Protein AF-0000000078809963 (afdb_homodimer)

Sequence (1042 aa):
MKRFFLVMILFFSCMLVALARGGVDSVLVRLDRVMGQQEIYMEQKEERIDSLKQLLHHSSLTLRQQFILNKALGAEYELFVSDSAMKYFDNSLLIADSLRSVPLVDEVRLCQTSVLSISGMYKEAWEMLHGIDRATLPDSLLPAFYDCGRQLYSFLANYSHNSSYAANYIRLQNAYRDSLLTVLSPALPEYRLYEAERFIANQQFTHAKNMLVGLLHDQPETSNIYARAAFSLAHLYKDEKQTDAYEKYLALSAISDIKASVKENAALSNLAFVLYERGDVSRAYRYIKRSLEDAIFCNARLRTVEISRVLPVIEAAYKQQIERQRHQLVFFLIVVSILSAFLIVSVILIYKQMKKLSATQRNLKQANHIKEEYIGHFLNLCSIYIEKLDRFRSTVNRKITAGQAEELLKLTKSSQFAGVEQKEFYANFDNAFLHLYPNFVAEFNELLQPEERFVLKTGELLNTELRIFAIIRLGIDDSSKIANFLHYSINTIYTYRNKVKNKAINRDKFEEEILKIGAVEMKRFFLVMILFFSCMLVALARGGVDSVLVRLDRVMGQQEIYMEQKEERIDSLKQLLHHSSLTLRQQFILNKALGAEYELFVSDSAMKYFDNSLLIADSLRSVPLVDEVRLCQTSVLSISGMYKEAWEMLHGIDRATLPDSLLPAFYDCGRQLYSFLANYSHNSSYAANYIRLQNAYRDSLLTVLSPALPEYRLYEAERFIANQQFTHAKNMLVGLLHDQPETSNIYARAAFSLAHLYKDEKQTDAYEKYLALSAISDIKASVKENAALSNLAFVLYERGDVSRAYRYIKRSLEDAIFCNARLRTVEISRVLPVIEAAYKQQIERQRHQLVFFLIVVSILSAFLIVSVILIYKQMKKLSATQRNLKQANHIKEEYIGHFLNLCSIYIEKLDRFRSTVNRKITAGQAEELLKLTKSSQFAGVEQKEFYANFDNAFLHLYPNFVAEFNELLQPEERFVLKTGELLNTELRIFAIIRLGIDDSSKIANFLHYSINTIYTYRNKVKNKAINRDKFEEEILKIGAVE

Radius of gyration: 58.29 Å; Cα contacts (8 Å, |Δi|>4): 1157; chains: 2; bounding box: 71×173×111 Å

InterPro domains:
  IPR045957 SusR, C-terminal domain [PF19904] (364-517)
  IPR060534 SusR, N-terminal domain [PF28559] (36-308)

Nearest PDB structures (foldseek):
  4wne-assembly1_A  TM=5.459E-01  e=6.968E-05  Homo sapiens
  4a1s-assembly1_B  TM=4.790E-01  e=2.306E-05  Drosophila melanogaster
  4wnd-assembly1_A  TM=5.426E-01  e=1.702E-04  Homo sapiens
  4wnf-assembly1_A  TM=3.710E-01  e=1.555E-03  Homo sapiens
  9hmf-assembly1_K  TM=3.056E-01  e=1.632E-04  Campylobacter jejuni

Structure (mmCIF, N/CA/C/O backbone):
data_AF-0000000078809963-model_v1
#
loop_
_entity.id
_entity.type
_entity.pdbx_description
1 polymer 'DUF6377 domain-containing protein'
#
loop_
_atom_site.group_PDB
_atom_site.id
_atom_site.type_symbol
_atom_site.label_atom_id
_atom_site.label_alt_id
_atom_site.label_comp_id
_atom_site.label_asym_id
_atom_site.label_entity_id
_atom_site.label_seq_id
_atom_site.pdbx_PDB_ins_code
_atom_site.Cartn_x
_atom_site.Cartn_y
_atom_site.Cartn_z
_atom_site.occupancy
_atom_site.B_iso_or_equiv
_atom_site.auth_seq_id
_atom_site.auth_comp_id
_atom_site.auth_asym_id
_atom_site.auth_atom_id
_atom_site.pdbx_PDB_model_num
ATOM 1 N N . MET A 1 1 ? -17.375 41.75 8.719 1 50.81 1 MET A N 1
ATOM 2 C CA . MET A 1 1 ? -17.5 40.5 9.469 1 50.81 1 MET A CA 1
ATOM 3 C C . MET A 1 1 ? -18.625 39.625 8.906 1 50.81 1 MET A C 1
ATOM 5 O O . MET A 1 1 ? -18.469 38.406 8.812 1 50.81 1 MET A O 1
ATOM 9 N N . LYS A 1 2 ? -19.578 40.375 8.555 1 60.84 2 LYS A N 1
ATOM 10 C CA . LYS A 1 2 ? -20.734 39.625 8.094 1 60.84 2 LYS A CA 1
ATOM 11 C C . LYS A 1 2 ? -20.422 38.906 6.777 1 60.84 2 LYS A C 1
ATOM 13 O O . LYS A 1 2 ? -20.812 37.75 6.586 1 60.84 2 LYS A O 1
ATOM 18 N N . ARG A 1 3 ? -19.797 39.594 5.973 1 61.53 3 ARG A N 1
ATOM 19 C CA . ARG A 1 3 ? -19.531 39.031 4.652 1 61.53 3 ARG A CA 1
ATOM 20 C C . ARG A 1 3 ? -18.547 37.875 4.734 1 61.53 3 ARG A C 1
ATOM 22 O O . ARG A 1 3 ? -18.688 36.906 3.996 1 61.53 3 ARG A O 1
ATOM 29 N N . PHE A 1 4 ? -17.656 37.938 5.68 1 53.66 4 PHE A N 1
ATOM 30 C CA . PHE A 1 4 ? -16.703 36.875 5.875 1 53.66 4 PHE A CA 1
ATOM 31 C C . PHE A 1 4 ? -17.391 35.625 6.41 1 53.66 4 PHE A C 1
ATOM 33 O O . PHE A 1 4 ? -17.094 34.5 5.977 1 53.66 4 PHE A O 1
ATOM 40 N N . PHE A 1 5 ? -18.391 35.844 7.23 1 56.62 5 PHE A N 1
ATOM 41 C CA . PHE A 1 5 ? -19.125 34.688 7.77 1 56.62 5 PHE A CA 1
ATOM 42 C C . PHE A 1 5 ? -19.953 34.031 6.684 1 56.62 5 PHE A C 1
ATOM 44 O O . PHE A 1 5 ? -20.062 32.781 6.641 1 56.62 5 PHE A O 1
ATOM 51 N N . LEU A 1 6 ? -20.438 34.781 5.824 1 60.28 6 LEU A N 1
ATOM 52 C CA . LEU A 1 6 ? -21.234 34.188 4.758 1 60.28 6 LEU A CA 1
ATOM 53 C C . LEU A 1 6 ? -20.375 33.344 3.824 1 60.28 6 LEU A C 1
ATOM 55 O O . LEU A 1 6 ? -20.781 32.281 3.4 1 60.28 6 LEU A O 1
ATOM 59 N N . VAL A 1 7 ? -19.234 33.844 3.59 1 58.62 7 VAL A N 1
ATOM 60 C CA . VAL A 1 7 ? -18.328 33.062 2.719 1 58.62 7 VAL A CA 1
ATOM 61 C C . VAL A 1 7 ? -17.891 31.797 3.418 1 58.62 7 VAL A C 1
ATOM 63 O O . VAL A 1 7 ? -17.781 30.734 2.785 1 58.62 7 VAL A O 1
ATOM 66 N N . MET A 1 8 ? -17.812 31.844 4.695 1 55.94 8 MET A N 1
ATOM 67 C CA . MET A 1 8 ? -17.422 30.641 5.445 1 55.94 8 MET A CA 1
ATOM 68 C C . MET A 1 8 ? -18.547 29.609 5.445 1 55.94 8 MET A C 1
ATOM 70 O O . MET A 1 8 ? -18.281 28.406 5.316 1 55.94 8 MET A O 1
ATOM 74 N N . ILE A 1 9 ? -19.672 30.109 5.582 1 58.06 9 ILE A N 1
ATOM 75 C CA . ILE A 1 9 ? -20.812 29.203 5.562 1 58.06 9 ILE A CA 1
ATOM 76 C C . ILE A 1 9 ? -20.953 28.578 4.176 1 58.06 9 ILE A C 1
ATOM 78 O O . ILE A 1 9 ? -21.219 27.375 4.047 1 58.06 9 ILE A O 1
ATOM 82 N N . LEU A 1 10 ? -20.766 29.391 3.258 1 55.59 10 LEU A N 1
ATOM 83 C CA . LEU A 1 10 ? -20.875 28.859 1.905 1 55.59 10 LEU A CA 1
ATOM 84 C C . LEU A 1 10 ? -19.781 27.828 1.635 1 55.59 10 LEU A C 1
ATOM 86 O O . LEU A 1 10 ? -20.031 26.812 0.993 1 55.59 10 LEU A O 1
ATOM 90 N N . PHE A 1 11 ? -18.656 28.078 2.131 1 52.97 11 PHE A N 1
ATOM 91 C CA . PHE A 1 11 ? -17.578 27.125 1.942 1 52.97 11 PHE A CA 1
ATOM 92 C C . PHE A 1 11 ? -17.859 25.828 2.68 1 52.97 11 PHE A C 1
ATOM 94 O O . PHE A 1 11 ? -17.594 24.734 2.162 1 52.97 11 PHE A O 1
ATOM 101 N N . PHE A 1 12 ? -18.469 25.891 3.834 1 52.47 12 PHE A N 1
ATOM 102 C CA . PHE A 1 12 ? -18.781 24.688 4.594 1 52.47 12 PHE A CA 1
ATOM 103 C C . PHE A 1 12 ? -19.906 23.906 3.924 1 52.47 12 PHE A C 1
ATOM 105 O O . PHE A 1 12 ? -19.891 22.672 3.918 1 52.47 12 PHE A O 1
ATOM 112 N N . SER A 1 13 ? -20.828 24.578 3.414 1 53.62 13 SER A N 1
ATOM 113 C CA . SER A 1 13 ? -21.938 23.891 2.77 1 53.62 13 SER A CA 1
ATOM 114 C C . SER A 1 13 ? -21.469 23.156 1.518 1 53.62 13 SER A C 1
ATOM 116 O O . SER A 1 13 ? -21.953 22.062 1.222 1 53.62 13 SER A O 1
ATOM 118 N N . CYS A 1 14 ? -20.703 23.719 0.786 1 49.81 14 CYS A N 1
ATOM 119 C CA . CYS A 1 14 ? -20.25 23.062 -0.434 1 49.81 14 CYS A CA 1
ATOM 120 C C . CYS A 1 14 ? -19.5 21.766 -0.114 1 49.81 14 CYS A C 1
ATOM 122 O O . CYS A 1 14 ? -19.469 20.844 -0.936 1 49.81 14 CYS A O 1
ATOM 124 N N . MET A 1 15 ? -18.984 21.656 0.969 1 46.81 15 MET A N 1
ATOM 125 C CA . MET A 1 15 ? -18.266 20.438 1.361 1 46.81 15 MET A CA 1
ATOM 126 C C . MET A 1 15 ? -19.25 19.312 1.636 1 46.81 15 MET A C 1
ATOM 128 O O . MET A 1 15 ? -18.922 18.141 1.419 1 46.81 15 MET A O 1
ATOM 132 N N . LEU A 1 16 ? -20.422 19.578 1.969 1 45.28 16 LEU A N 1
ATOM 133 C CA . LEU A 1 16 ? -21.375 18.531 2.348 1 45.28 16 LEU A CA 1
ATOM 134 C C . LEU A 1 16 ? -22.016 17.922 1.112 1 45.28 16 LEU A C 1
ATOM 136 O O . LEU A 1 16 ? -22.344 16.734 1.107 1 45.28 16 LEU A O 1
ATOM 140 N N . VAL A 1 17 ? -22.312 18.594 0.103 1 46.88 17 VAL A N 1
ATOM 141 C CA . VAL A 1 17 ? -23.094 18.078 -1.026 1 46.88 17 VAL A CA 1
ATOM 142 C C . VAL A 1 17 ? -22.281 17 -1.753 1 46.88 17 VAL A C 1
ATOM 144 O O . VAL A 1 17 ? -22.844 16.234 -2.539 1 46.88 17 VAL A O 1
ATOM 147 N N . ALA A 1 18 ? -21.141 16.938 -1.842 1 42.44 18 ALA A N 1
ATOM 148 C CA . ALA A 1 18 ? -20.391 16 -2.668 1 42.44 18 ALA A CA 1
ATOM 149 C C . ALA A 1 18 ? -20.641 14.562 -2.227 1 42.44 18 ALA A C 1
ATOM 151 O O . ALA A 1 18 ? -20.141 13.617 -2.857 1 42.44 18 ALA A O 1
ATOM 152 N N . LEU A 1 19 ? -21.406 14.164 -1.289 1 38.41 19 LEU A N 1
ATOM 153 C CA . LEU A 1 19 ? -21.453 12.805 -0.776 1 38.41 19 LEU A CA 1
ATOM 154 C C . LEU A 1 19 ? -22.594 12.016 -1.426 1 38.41 19 LEU A C 1
ATOM 156 O O . LEU A 1 19 ? -22.719 10.812 -1.21 1 38.41 19 LEU A O 1
ATOM 160 N N . ALA A 1 20 ? -23.609 12.516 -2.117 1 37.25 20 ALA A N 1
ATOM 161 C CA . ALA A 1 20 ? -24.844 11.727 -2.236 1 37.25 20 ALA A CA 1
ATOM 162 C C . ALA A 1 20 ? -24.844 10.906 -3.527 1 37.25 20 ALA A C 1
ATOM 164 O O . ALA A 1 20 ? -25.672 11.148 -4.414 1 37.25 20 ALA A O 1
ATOM 165 N N . ARG A 1 21 ? -23.984 10.492 -4.156 1 45.28 21 ARG A N 1
ATOM 166 C CA . ARG A 1 21 ? -24.203 9.812 -5.426 1 45.28 21 ARG A CA 1
ATOM 167 C C . ARG A 1 21 ? -24.938 8.492 -5.223 1 45.28 21 ARG A C 1
ATOM 169 O O . ARG A 1 21 ? -24.594 7.715 -4.328 1 45.28 21 ARG A O 1
ATOM 176 N N . GLY A 1 22 ? -26.078 7.844 -6.059 1 44.94 22 GLY A N 1
ATOM 177 C CA . GLY A 1 22 ? -27.312 7.09 -5.93 1 44.94 22 GLY A CA 1
ATOM 178 C C . GLY A 1 22 ? -27.109 5.59 -6.059 1 44.94 22 GLY A C 1
ATOM 179 O O . GLY A 1 22 ? -26.625 4.945 -5.129 1 44.94 22 GLY A O 1
ATOM 180 N N . GLY A 1 23 ? -27.594 4.949 -7.398 1 47.59 23 GLY A N 1
ATOM 181 C CA . GLY A 1 23 ? -28.078 3.59 -7.594 1 47.59 23 GLY A CA 1
ATOM 182 C C . GLY A 1 23 ? -27 2.541 -7.34 1 47.59 23 GLY A C 1
ATOM 183 O O . GLY A 1 23 ? -27.203 1.634 -6.527 1 47.59 23 GLY A O 1
ATOM 184 N N . VAL A 1 24 ? -26.047 2.287 -8.297 1 54.84 24 VAL A N 1
ATOM 185 C CA . VAL A 1 24 ? -24.859 1.465 -8.094 1 54.84 24 VAL A CA 1
ATOM 186 C C . VAL A 1 24 ? -24.281 1.728 -6.707 1 54.84 24 VAL A C 1
ATOM 188 O O . VAL A 1 24 ? -23.734 0.82 -6.07 1 54.84 24 VAL A O 1
ATOM 191 N N . ASP A 1 25 ? -24.766 2.66 -6.277 1 67.56 25 ASP A N 1
ATOM 192 C CA . ASP A 1 25 ? -24.297 3.107 -4.969 1 67.56 25 ASP A CA 1
ATOM 193 C C . ASP A 1 25 ? -24.969 2.312 -3.846 1 67.56 25 ASP A C 1
ATOM 195 O O . ASP A 1 25 ? -24.312 1.967 -2.855 1 67.56 25 ASP A O 1
ATOM 199 N N . SER A 1 26 ? -26.156 1.666 -4.363 1 81.62 26 SER A N 1
ATOM 200 C CA . SER A 1 26 ? -26.875 0.922 -3.328 1 81.62 26 SER A CA 1
ATOM 201 C C . SER A 1 26 ? -26.25 -0.455 -3.117 1 81.62 26 SER A C 1
ATOM 203 O O . SER A 1 26 ? -26.047 -0.885 -1.979 1 81.62 26 SER A O 1
ATOM 205 N N . VAL A 1 27 ? -25.938 -1.191 -4.305 1 92.19 27 VAL A N 1
ATOM 206 C CA . VAL A 1 27 ? -25.375 -2.531 -4.18 1 92.19 27 VAL A CA 1
ATOM 207 C C . VAL A 1 27 ? -23.969 -2.447 -3.561 1 92.19 27 VAL A C 1
ATOM 209 O O . VAL A 1 27 ? -23.594 -3.311 -2.77 1 92.19 27 VAL A O 1
ATOM 212 N N . LEU A 1 28 ? -23.312 -1.383 -3.908 1 94.19 28 LEU A N 1
ATOM 213 C CA . LEU A 1 28 ? -21.984 -1.184 -3.346 1 94.19 28 LEU A CA 1
ATOM 214 C C . LEU A 1 28 ? -22.062 -0.904 -1.849 1 94.19 28 LEU A C 1
ATOM 216 O O . LEU A 1 28 ? -21.219 -1.357 -1.082 1 94.19 28 LEU A O 1
ATOM 220 N N . VAL A 1 29 ? -23.078 -0.217 -1.465 1 93.69 29 VAL A N 1
ATOM 221 C CA . VAL A 1 29 ? -23.281 0.047 -0.045 1 93.69 29 VAL A CA 1
ATOM 222 C C . VAL A 1 29 ? -23.594 -1.257 0.684 1 93.69 29 VAL A C 1
ATOM 224 O O . VAL A 1 29 ? -23.109 -1.495 1.787 1 93.69 29 VAL A O 1
ATOM 227 N N . ARG A 1 30 ? -24.438 -2.041 0.004 1 94.88 30 ARG A N 1
ATOM 228 C CA . ARG A 1 30 ? -24.734 -3.355 0.561 1 94.88 30 ARG A CA 1
ATOM 229 C C . ARG A 1 30 ? -23.484 -4.207 0.674 1 94.88 30 ARG A C 1
ATOM 231 O O . ARG A 1 30 ? -23.266 -4.891 1.68 1 94.88 30 ARG A O 1
ATOM 238 N N . LEU A 1 31 ? -22.641 -4.203 -0.355 1 96.75 31 LEU A N 1
ATOM 239 C CA . LEU A 1 31 ? -21.375 -4.945 -0.344 1 96.75 31 LEU A CA 1
ATOM 240 C C . LEU A 1 31 ? -20.484 -4.477 0.798 1 96.75 31 LEU A C 1
ATOM 242 O O . LEU A 1 31 ? -19.891 -5.293 1.504 1 96.75 31 LEU A O 1
ATOM 246 N N . ASP A 1 32 ? -20.422 -3.205 1 1 95.25 32 ASP A N 1
ATOM 247 C CA . ASP A 1 32 ? -19.625 -2.656 2.086 1 95.25 32 ASP A CA 1
ATOM 248 C C . ASP A 1 32 ? -20.125 -3.143 3.443 1 95.25 32 ASP A C 1
ATOM 250 O O . ASP A 1 32 ? -19.328 -3.453 4.332 1 95.25 32 ASP A O 1
ATOM 254 N N . ARG A 1 33 ? -21.406 -3.195 3.576 1 94.5 33 ARG A N 1
ATOM 255 C CA . ARG A 1 33 ? -22 -3.682 4.816 1 94.5 33 ARG A CA 1
ATOM 256 C C . ARG A 1 33 ? -21.672 -5.152 5.043 1 94.5 33 ARG A C 1
ATOM 258 O O . ARG A 1 33 ? -21.297 -5.543 6.148 1 94.5 33 ARG A O 1
ATOM 265 N N . VAL A 1 34 ? -21.828 -5.895 4.027 1 96.12 34 VAL A N 1
ATOM 266 C CA . VAL A 1 34 ? -21.562 -7.328 4.109 1 96.12 34 VAL A CA 1
ATOM 267 C C . VAL A 1 34 ? -20.078 -7.551 4.41 1 96.12 34 VAL A C 1
ATOM 269 O O . VAL A 1 34 ? -19.719 -8.438 5.191 1 96.12 34 VAL A O 1
ATOM 272 N N . MET A 1 35 ? -19.219 -6.812 3.818 1 95 35 MET A N 1
ATOM 273 C CA . MET A 1 35 ? -17.781 -6.906 4.055 1 95 35 MET A CA 1
ATOM 274 C C . MET A 1 35 ? -17.453 -6.574 5.508 1 95 35 MET A C 1
ATOM 276 O O . MET A 1 35 ? -16.547 -7.168 6.09 1 95 35 MET A O 1
ATOM 280 N N . GLY A 1 36 ? -18.156 -5.664 6.035 1 92.25 36 GLY A N 1
ATOM 281 C CA . GLY A 1 36 ? -17.984 -5.324 7.438 1 92.25 36 GLY A CA 1
ATOM 282 C C . GLY A 1 36 ? -18.406 -6.434 8.383 1 92.25 36 GLY A C 1
ATOM 283 O O . GLY A 1 36 ? -17.922 -6.523 9.508 1 92.25 36 GLY A O 1
ATOM 284 N N . GLN A 1 37 ? -19.266 -7.293 7.863 1 93.94 37 GLN A N 1
ATOM 285 C CA . GLN A 1 37 ? -19.797 -8.383 8.672 1 93.94 37 GLN A CA 1
ATOM 286 C C . GLN A 1 37 ? -19.125 -9.711 8.32 1 93.94 37 GLN A C 1
ATOM 288 O O . GLN A 1 37 ? -19.641 -10.781 8.625 1 93.94 37 GLN A O 1
ATOM 293 N N . GLN A 1 38 ? -18.078 -9.672 7.684 1 93.5 38 GLN A N 1
ATOM 294 C CA . GLN A 1 38 ? -17.406 -10.867 7.199 1 93.5 38 GLN A CA 1
ATOM 295 C C . GLN A 1 38 ? -17.062 -11.812 8.344 1 93.5 38 GLN A C 1
ATOM 297 O O . GLN A 1 38 ? -17.109 -13.039 8.188 1 93.5 38 GLN A O 1
ATOM 302 N N . GLU A 1 39 ? -16.734 -11.305 9.523 1 92.06 39 GLU A N 1
ATOM 303 C CA . GLU A 1 39 ? -16.359 -12.125 10.672 1 92.06 39 GLU A CA 1
ATOM 304 C C . GLU A 1 39 ? -17.531 -12.984 11.141 1 92.06 39 GLU A C 1
ATOM 306 O O . GLU A 1 39 ? -17.328 -14.109 11.609 1 92.06 39 GLU A O 1
ATOM 311 N N . ILE A 1 40 ? -18.688 -12.43 10.992 1 94.62 40 ILE A N 1
ATOM 312 C CA . ILE A 1 40 ? -19.891 -13.164 11.375 1 94.62 40 ILE A CA 1
ATOM 313 C C . ILE A 1 40 ? -20.047 -14.391 10.477 1 94.62 40 ILE A C 1
ATOM 315 O O . ILE A 1 40 ? -20.328 -15.484 10.961 1 94.62 40 ILE A O 1
ATOM 319 N N . TYR A 1 41 ? -19.891 -14.219 9.227 1 94.12 41 TYR A N 1
ATOM 320 C CA . TYR A 1 41 ? -20.031 -15.312 8.273 1 94.12 41 TYR A CA 1
ATOM 321 C C . TYR A 1 41 ? -18.922 -16.344 8.461 1 94.12 41 TYR A C 1
ATOM 323 O O . TYR A 1 41 ? -19.156 -17.547 8.352 1 94.12 41 TYR A O 1
ATOM 331 N N . MET A 1 42 ? -17.75 -15.914 8.719 1 94 42 MET A N 1
ATOM 332 C CA . MET A 1 42 ? -16.625 -16.812 8.977 1 94 42 MET A CA 1
ATOM 333 C C . MET A 1 42 ? -16.859 -17.641 10.234 1 94 42 MET A C 1
ATOM 335 O O . MET A 1 42 ? -16.531 -18.828 10.273 1 94 42 MET A O 1
ATOM 339 N N . GLU A 1 43 ? -17.422 -17.031 11.227 1 93.94 43 GLU A N 1
ATOM 340 C CA . GLU A 1 43 ? -17.734 -17.75 12.469 1 93.94 43 GLU A CA 1
ATOM 341 C C . GLU A 1 43 ? -18.781 -18.828 12.227 1 93.94 43 GLU A C 1
ATOM 343 O O . GLU A 1 43 ? -18.703 -19.906 12.82 1 93.94 43 GLU A O 1
ATOM 348 N N . GLN A 1 44 ? -19.703 -18.484 11.43 1 94.56 44 GLN A N 1
ATOM 349 C CA . GLN A 1 44 ? -20.719 -19.469 11.086 1 94.56 44 GLN A CA 1
ATOM 350 C C . GLN A 1 44 ? -20.094 -20.672 10.383 1 94.56 44 GLN A C 1
ATOM 352 O O . GLN A 1 44 ? -20.453 -21.812 10.656 1 94.56 44 GLN A O 1
ATOM 357 N N . LYS A 1 45 ? -19.234 -20.438 9.445 1 94.69 45 LYS A N 1
ATOM 358 C CA . LYS A 1 45 ? -18.516 -21.516 8.758 1 94.69 45 LYS A CA 1
ATOM 359 C C . LYS A 1 45 ? -17.703 -22.344 9.742 1 94.69 45 LYS A C 1
ATOM 361 O O . LYS A 1 45 ? -17.703 -23.578 9.688 1 94.69 45 LYS A O 1
ATOM 366 N N . GLU A 1 46 ? -17.016 -21.719 10.656 1 94.94 46 GLU A N 1
ATOM 367 C CA . GLU A 1 46 ? -16.188 -22.391 11.648 1 94.94 46 GLU A CA 1
ATOM 368 C C . GLU A 1 46 ? -17.047 -23.234 12.594 1 94.94 46 GLU A C 1
ATOM 370 O O . GLU A 1 46 ? -16.625 -24.312 13.023 1 94.94 46 GLU A O 1
ATOM 375 N N . GLU A 1 47 ? -18.172 -22.703 12.867 1 95.12 47 GLU A N 1
ATOM 376 C CA . GLU A 1 47 ? -19.094 -23.469 13.695 1 95.12 47 GLU A CA 1
ATOM 377 C C . GLU A 1 47 ? -19.516 -24.766 13 1 95.12 47 GLU A C 1
ATOM 379 O O . GLU A 1 47 ? -19.641 -25.812 13.641 1 95.12 47 GLU A O 1
ATOM 384 N N . ARG A 1 48 ? -19.812 -24.672 11.734 1 94.94 48 ARG A N 1
ATOM 385 C CA . ARG A 1 48 ? -20.156 -25.859 10.969 1 94.94 48 ARG A CA 1
ATOM 386 C C . ARG A 1 48 ? -19 -26.844 10.938 1 94.94 48 ARG A C 1
ATOM 388 O O . ARG A 1 48 ? -19.203 -28.062 11.078 1 94.94 48 ARG A O 1
ATOM 395 N N . ILE A 1 49 ? -17.797 -26.344 10.719 1 96.12 49 ILE A N 1
ATOM 396 C CA . ILE A 1 49 ? -16.594 -27.172 10.672 1 96.12 49 ILE A CA 1
ATOM 397 C C . ILE A 1 49 ? -16.375 -27.828 12.031 1 96.12 49 ILE A C 1
ATOM 399 O O . ILE A 1 49 ? -16.094 -29.031 12.109 1 96.12 49 ILE A O 1
ATOM 403 N N . ASP A 1 50 ? -16.625 -27.094 13.102 1 95.25 50 ASP A N 1
ATOM 404 C CA . ASP A 1 50 ? -16.453 -27.625 14.453 1 95.25 50 ASP A CA 1
ATOM 405 C C . ASP A 1 50 ? -17.469 -28.703 14.758 1 95.25 50 ASP A C 1
ATOM 407 O O . ASP A 1 50 ? -17.156 -29.688 15.445 1 95.25 50 ASP A O 1
ATOM 411 N N . SER A 1 51 ? -18.641 -28.484 14.289 1 95.44 51 SER A N 1
ATOM 412 C CA . SER A 1 51 ? -19.672 -29.5 14.484 1 95.44 51 SER A CA 1
ATOM 413 C C . SER A 1 51 ? -19.281 -30.812 13.805 1 95.44 51 SER A C 1
ATOM 415 O O . SER A 1 51 ? -19.484 -31.891 14.375 1 95.44 51 SER A O 1
ATOM 417 N N . LEU A 1 52 ? -18.75 -30.734 12.602 1 95.94 52 LEU A N 1
ATOM 418 C CA . LEU A 1 52 ? -18.312 -31.922 11.883 1 95.94 52 LEU A CA 1
ATOM 419 C C . LEU A 1 52 ? -17.141 -32.562 12.594 1 95.94 52 LEU A C 1
ATOM 421 O O . LEU A 1 52 ? -17.047 -33.812 12.656 1 95.94 52 LEU A O 1
ATOM 425 N N . LYS A 1 53 ? -16.203 -31.797 13.125 1 95.38 53 LYS A N 1
ATOM 426 C CA . LYS A 1 53 ? -15.062 -32.312 13.867 1 95.38 53 LYS A CA 1
ATOM 427 C C . LYS A 1 53 ? -15.516 -33.062 15.117 1 95.38 53 LYS A C 1
ATOM 429 O O . LYS A 1 53 ? -14.938 -34.094 15.477 1 95.38 53 LYS A O 1
ATOM 434 N N . GLN A 1 54 ? -16.531 -32.531 15.75 1 94.31 54 GLN A N 1
ATOM 435 C CA . GLN A 1 54 ? -17.062 -33.188 16.953 1 94.31 54 GLN A CA 1
ATOM 436 C C . GLN A 1 54 ? -17.672 -34.531 16.609 1 94.31 54 GLN A C 1
ATOM 438 O O . GLN A 1 54 ? -17.516 -35.5 17.359 1 94.31 54 GLN A O 1
ATOM 443 N N . LEU A 1 55 ? -18.328 -34.594 15.523 1 94.31 55 LEU A N 1
ATOM 444 C CA . LEU A 1 55 ? -18.906 -35.844 15.078 1 94.31 55 LEU A CA 1
ATOM 445 C C . LEU A 1 55 ? -17.812 -36.875 14.773 1 94.31 55 LEU A C 1
ATOM 447 O O . LEU A 1 55 ? -17.984 -38.062 15.031 1 94.31 55 LEU A O 1
ATOM 451 N N . LEU A 1 56 ? -16.75 -36.438 14.242 1 93.38 56 LEU A N 1
ATOM 452 C CA . LEU A 1 56 ? -15.633 -37.281 13.852 1 93.38 56 LEU A CA 1
ATOM 453 C C . LEU A 1 56 ? -14.945 -37.875 15.078 1 93.38 56 LEU A C 1
ATOM 455 O O . LEU A 1 56 ? -14.383 -38.969 15.016 1 93.38 56 LEU A O 1
ATOM 459 N N . HIS A 1 57 ? -15.008 -37.25 16.188 1 89.75 57 HIS A N 1
ATOM 460 C CA . HIS A 1 57 ? -14.336 -37.688 17.406 1 89.75 57 HIS A CA 1
ATOM 461 C C . HIS A 1 57 ? -15.203 -38.656 18.188 1 89.75 57 HIS A C 1
ATOM 463 O O . HIS A 1 57 ? -14.758 -39.219 19.188 1 89.75 57 HIS A O 1
ATOM 469 N N . HIS A 1 58 ? -16.312 -38.906 17.625 1 86.5 58 HIS A N 1
ATOM 470 C CA . HIS A 1 58 ? -17.141 -39.844 18.328 1 86.5 58 HIS A CA 1
ATOM 471 C C . HIS A 1 58 ? -16.562 -41.25 18.234 1 86.5 58 HIS A C 1
ATOM 473 O O . HIS A 1 58 ? -16.141 -41.688 17.156 1 86.5 58 HIS A O 1
ATOM 479 N N . SER A 1 59 ? -16.453 -41.969 19.344 1 78.31 59 SER A N 1
ATOM 480 C CA . SER A 1 59 ? -15.719 -43.219 19.469 1 78.31 59 SER A CA 1
ATOM 481 C C . SER A 1 59 ? -16.422 -44.344 18.734 1 78.31 59 SER A C 1
ATOM 483 O O . SER A 1 59 ? -15.789 -45.312 18.312 1 78.31 59 SER A O 1
ATOM 485 N N . SER A 1 60 ? -17.594 -44.25 18.422 1 87.31 60 SER A N 1
ATOM 486 C CA . SER A 1 60 ? -18.297 -45.438 17.891 1 87.31 60 SER A CA 1
ATOM 487 C C . SER A 1 60 ? -18.531 -45.312 16.391 1 87.31 60 SER A C 1
ATOM 489 O O . SER A 1 60 ? -19.484 -45.875 15.859 1 87.31 60 SER A O 1
ATOM 491 N N . LEU A 1 61 ? -17.625 -44.656 15.648 1 90.88 61 LEU A N 1
ATOM 492 C CA . LEU A 1 61 ? -17.875 -44.5 14.227 1 90.88 61 LEU A CA 1
ATOM 493 C C . LEU A 1 61 ? -17.312 -45.656 13.414 1 90.88 61 LEU A C 1
ATOM 495 O O . LEU A 1 61 ? -16.219 -46.125 13.719 1 90.88 61 LEU A O 1
ATOM 499 N N . THR A 1 62 ? -18.031 -46.094 12.5 1 92.81 62 THR A N 1
ATOM 500 C CA . THR A 1 62 ? -17.531 -47.062 11.539 1 92.81 62 THR A CA 1
ATOM 501 C C . THR A 1 62 ? -16.547 -46.375 10.57 1 92.81 62 THR A C 1
ATOM 503 O O . THR A 1 62 ? -16.516 -45.156 10.461 1 92.81 62 THR A O 1
ATOM 506 N N . LEU A 1 63 ? -15.82 -47.188 9.883 1 93.56 63 LEU A N 1
ATOM 507 C CA . LEU A 1 63 ? -14.867 -46.656 8.906 1 93.56 63 LEU A CA 1
ATOM 508 C C . LEU A 1 63 ? -15.578 -45.906 7.797 1 93.56 63 LEU A C 1
ATOM 510 O O . LEU A 1 63 ? -15.086 -44.875 7.324 1 93.56 63 LEU A O 1
ATOM 514 N N . ARG A 1 64 ? -16.688 -46.375 7.441 1 94 64 ARG A N 1
ATOM 515 C CA . ARG A 1 64 ? -17.453 -45.719 6.383 1 94 64 ARG A CA 1
ATOM 516 C C . ARG A 1 64 ? -17.969 -44.344 6.832 1 94 64 ARG A C 1
ATOM 518 O O . ARG A 1 64 ? -17.969 -43.406 6.051 1 94 64 ARG A O 1
ATOM 525 N N . GLN A 1 65 ? -18.344 -44.344 8.023 1 94.69 65 GLN A N 1
ATOM 526 C CA . GLN A 1 65 ? -18.812 -43.062 8.57 1 94.69 65 GLN A CA 1
ATOM 527 C C . GLN A 1 65 ? -17.672 -42.062 8.703 1 94.69 65 GLN A C 1
ATOM 529 O O . GLN A 1 65 ? -17.844 -40.875 8.414 1 94.69 65 GLN A O 1
ATOM 534 N N . GLN A 1 66 ? -16.578 -42.594 9.117 1 95.56 66 GLN A N 1
ATOM 535 C CA . GLN A 1 66 ? -15.398 -41.75 9.195 1 95.56 66 GLN A CA 1
ATOM 536 C C . GLN A 1 66 ? -15.016 -41.188 7.82 1 95.56 66 GLN A C 1
ATOM 538 O O . GLN A 1 66 ? -14.617 -40.031 7.691 1 95.56 66 GLN A O 1
ATOM 543 N N . PHE A 1 67 ? -15.109 -42.062 6.871 1 96.5 67 PHE A N 1
ATOM 544 C CA . PHE A 1 67 ? -14.828 -41.688 5.496 1 96.5 67 PHE A CA 1
ATOM 545 C C . PHE A 1 67 ? -15.727 -40.531 5.055 1 96.5 67 PHE A C 1
ATOM 547 O O . PHE A 1 67 ? -15.25 -39.531 4.531 1 96.5 67 PHE A O 1
ATOM 554 N N . ILE A 1 68 ? -16.969 -40.625 5.32 1 95.19 68 ILE A N 1
ATOM 555 C CA . ILE A 1 68 ? -17.953 -39.656 4.887 1 95.19 68 ILE A CA 1
ATOM 556 C C . ILE A 1 68 ? -17.719 -38.344 5.609 1 95.19 68 ILE A C 1
ATOM 558 O O . ILE A 1 68 ? -17.781 -37.25 4.996 1 95.19 68 ILE A O 1
ATOM 562 N N . LEU A 1 69 ? -17.375 -38.406 6.887 1 96 69 LEU A N 1
ATOM 563 C CA . LEU A 1 69 ? -17.156 -37.219 7.684 1 96 69 LEU A CA 1
ATOM 564 C C . LEU A 1 69 ? -15.883 -36.5 7.258 1 96 69 LEU A C 1
ATOM 566 O O . LEU A 1 69 ? -15.859 -35.281 7.168 1 96 69 LEU A O 1
ATOM 570 N N . ASN A 1 70 ? -14.805 -37.219 7.012 1 96.44 70 ASN A N 1
ATOM 571 C CA . ASN A 1 70 ? -13.57 -36.594 6.527 1 96.44 70 ASN A CA 1
ATOM 572 C C . ASN A 1 70 ? -13.766 -35.938 5.164 1 96.44 70 ASN A C 1
ATOM 574 O O . ASN A 1 70 ? -13.242 -34.844 4.91 1 96.44 70 ASN A O 1
ATOM 578 N N . LYS A 1 71 ? -14.453 -36.562 4.352 1 96.31 71 LYS A N 1
ATOM 579 C CA . LYS A 1 71 ? -14.734 -36 3.035 1 96.31 71 LYS A CA 1
ATOM 580 C C . LYS A 1 71 ? -15.562 -34.719 3.15 1 96.31 71 LYS A C 1
ATOM 582 O O . LYS A 1 71 ? -15.312 -33.75 2.441 1 96.31 71 LYS A O 1
ATOM 587 N N . ALA A 1 72 ? -16.531 -34.781 4.043 1 96.38 72 ALA A N 1
ATOM 588 C CA . ALA A 1 72 ? -17.375 -33.625 4.262 1 96.38 72 ALA A CA 1
ATOM 589 C C . ALA A 1 72 ? -16.547 -32.438 4.801 1 96.38 72 ALA A C 1
ATOM 591 O O . ALA A 1 72 ? -16.75 -31.297 4.402 1 96.38 72 ALA A O 1
ATOM 592 N N . LEU A 1 73 ? -15.672 -32.75 5.699 1 97 73 LEU A N 1
ATOM 593 C CA . LEU A 1 73 ? -14.781 -31.734 6.234 1 97 73 LEU A CA 1
ATOM 594 C C . LEU A 1 73 ? -13.875 -31.172 5.137 1 97 73 LEU A C 1
ATOM 596 O O . LEU A 1 73 ? -13.672 -29.953 5.059 1 97 73 LEU A O 1
ATOM 600 N N . GLY A 1 74 ? -13.328 -32 4.324 1 97.12 74 GLY A N 1
ATOM 601 C CA . GLY A 1 74 ? -12.539 -31.547 3.193 1 97.12 74 GLY A CA 1
ATOM 602 C C . GLY A 1 74 ? -13.305 -30.625 2.264 1 97.12 74 GLY A C 1
ATOM 603 O O . GLY A 1 74 ? -12.781 -29.609 1.816 1 97.12 74 GLY A O 1
ATOM 604 N N . ALA A 1 75 ? -14.531 -30.969 2.021 1 95.38 75 ALA A N 1
ATOM 605 C CA . ALA A 1 75 ? -15.375 -30.172 1.132 1 95.38 75 ALA A CA 1
ATOM 606 C C . ALA A 1 75 ? -15.656 -28.797 1.727 1 95.38 75 ALA A C 1
ATOM 608 O O . ALA A 1 75 ? -15.719 -27.797 1.002 1 95.38 75 ALA A O 1
ATOM 609 N N . GLU A 1 76 ? -15.812 -28.781 3.068 1 94.75 76 GLU A N 1
ATOM 610 C CA . GLU A 1 76 ? -16.047 -27.516 3.742 1 94.75 76 GLU A CA 1
ATOM 611 C C . GLU A 1 76 ? -14.82 -26.594 3.652 1 94.75 76 GLU A C 1
ATOM 613 O O . GLU A 1 76 ? -14.961 -25.375 3.572 1 94.75 76 GLU A O 1
ATOM 618 N N . TYR A 1 77 ? -13.664 -27.188 3.594 1 95.19 77 TYR A N 1
ATOM 619 C CA . TYR A 1 77 ? -12.422 -26.422 3.613 1 95.19 77 TYR A CA 1
ATOM 620 C C . TYR A 1 77 ? -11.969 -26.078 2.197 1 95.19 77 TYR A C 1
ATOM 622 O O . TYR A 1 77 ? -11.125 -25.203 2.004 1 95.19 77 TYR A O 1
ATOM 630 N N . GLU A 1 78 ? -12.445 -26.641 1.216 1 93.94 78 GLU A N 1
ATOM 631 C CA . GLU A 1 78 ? -11.945 -26.609 -0.155 1 93.94 78 GLU A CA 1
ATOM 632 C C . GLU A 1 78 ? -11.766 -25.172 -0.642 1 93.94 78 GLU A C 1
ATOM 634 O O . GLU A 1 78 ? -10.695 -24.797 -1.129 1 93.94 78 GLU A O 1
ATOM 639 N N . LEU A 1 79 ? -12.797 -24.312 -0.475 1 92.69 79 LEU A N 1
ATOM 640 C CA . LEU A 1 79 ? -12.742 -22.938 -0.943 1 92.69 79 LEU A CA 1
ATOM 641 C C . LEU A 1 79 ? -12.477 -21.984 0.215 1 92.69 79 LEU A C 1
ATOM 643 O O . LEU A 1 79 ? -12.617 -20.766 0.066 1 92.69 79 LEU A O 1
ATOM 647 N N . PHE A 1 80 ? -12.141 -22.578 1.407 1 92.94 80 PHE A N 1
ATOM 648 C CA . PHE A 1 80 ? -11.859 -21.812 2.621 1 92.94 80 PHE A CA 1
ATOM 649 C C . PHE A 1 80 ? -10.367 -21.859 2.955 1 92.94 80 PHE A C 1
ATOM 651 O O . PHE A 1 80 ? -9.633 -20.922 2.65 1 92.94 80 PHE A O 1
ATOM 658 N N . VAL A 1 81 ? -9.875 -22.984 3.285 1 93.38 81 VAL A N 1
ATOM 659 C CA . VAL A 1 81 ? -8.453 -23.234 3.506 1 93.38 81 VAL A CA 1
ATOM 660 C C . VAL A 1 81 ? -8.023 -24.5 2.783 1 93.38 81 VAL A C 1
ATOM 662 O O . VAL A 1 81 ? -8.219 -25.609 3.293 1 93.38 81 VAL A O 1
ATOM 665 N N . SER A 1 82 ? -7.301 -24.312 1.733 1 92.94 82 SER A N 1
ATOM 666 C CA . SER A 1 82 ? -6.973 -25.438 0.849 1 92.94 82 SER A CA 1
ATOM 667 C C . SER A 1 82 ? -6.094 -26.453 1.556 1 92.94 82 SER A C 1
ATOM 669 O O . SER A 1 82 ? -6.262 -27.656 1.361 1 92.94 82 SER A O 1
ATOM 671 N N . ASP A 1 83 ? -5.176 -26.062 2.363 1 91.38 83 ASP A N 1
ATOM 672 C CA . ASP A 1 83 ? -4.273 -26.984 3.047 1 91.38 83 ASP A CA 1
ATOM 673 C C . ASP A 1 83 ? -5.039 -27.891 4.004 1 91.38 83 ASP A C 1
ATOM 675 O O . ASP A 1 83 ? -4.766 -29.094 4.082 1 91.38 83 ASP A O 1
ATOM 679 N N . SER A 1 84 ? -5.938 -27.297 4.734 1 94.12 84 SER A N 1
ATOM 680 C CA . SER A 1 84 ? -6.766 -28.078 5.637 1 94.12 84 SER A CA 1
ATOM 681 C C . SER A 1 84 ? -7.648 -29.062 4.867 1 94.12 84 SER A C 1
ATOM 683 O O . SER A 1 84 ? -7.844 -30.203 5.297 1 94.12 84 SER A O 1
ATOM 685 N N . ALA A 1 85 ? -8.188 -28.562 3.742 1 96.31 85 ALA A N 1
ATOM 686 C CA . ALA A 1 85 ? -8.969 -29.469 2.898 1 96.31 85 ALA A CA 1
ATOM 687 C C . ALA A 1 85 ? -8.164 -30.703 2.504 1 96.31 85 ALA A C 1
ATOM 689 O O . ALA A 1 85 ? -8.648 -31.828 2.607 1 96.31 85 ALA A O 1
ATOM 690 N N . MET A 1 86 ? -6.93 -30.484 2.09 1 95.31 86 MET A N 1
ATOM 691 C CA . MET A 1 86 ? -6.059 -31.562 1.65 1 95.31 86 MET A CA 1
ATOM 692 C C . MET A 1 86 ? -5.801 -32.562 2.785 1 95.31 86 MET A C 1
ATOM 694 O O . MET A 1 86 ? -5.77 -33.75 2.564 1 95.31 86 MET A O 1
ATOM 698 N N . LYS A 1 87 ? -5.613 -32.062 3.947 1 94.69 87 LYS A N 1
ATOM 699 C CA . LYS A 1 87 ? -5.352 -32.906 5.102 1 94.69 87 LYS A CA 1
ATOM 700 C C . LYS A 1 87 ? -6.512 -33.875 5.352 1 94.69 87 LYS A C 1
ATOM 702 O O . LYS A 1 87 ? -6.301 -35.062 5.574 1 94.69 87 LYS A O 1
ATOM 707 N N . TYR A 1 88 ? -7.691 -33.375 5.332 1 96.81 88 TYR A N 1
ATOM 708 C CA . TYR A 1 88 ? -8.859 -34.219 5.582 1 96.81 88 TYR A CA 1
ATOM 709 C C . TYR A 1 88 ? -9.094 -35.188 4.43 1 96.81 88 TYR A C 1
ATOM 711 O O . TYR A 1 88 ? -9.531 -36.312 4.645 1 96.81 88 TYR A O 1
ATOM 719 N N . PHE A 1 89 ? -8.844 -34.812 3.217 1 97 89 PHE A N 1
ATOM 720 C CA . PHE A 1 89 ? -8.953 -35.719 2.09 1 97 89 PHE A CA 1
ATOM 721 C C . PHE A 1 89 ? -7.887 -36.812 2.176 1 97 89 PHE A C 1
ATOM 723 O O . PHE A 1 89 ? -8.141 -37.969 1.812 1 97 89 PHE A O 1
ATOM 730 N N . ASP A 1 90 ? -6.699 -36.438 2.641 1 95.19 90 ASP A N 1
ATOM 731 C CA . ASP A 1 90 ? -5.664 -37.438 2.863 1 95.19 90 ASP A CA 1
ATOM 732 C C . ASP A 1 90 ? -6.117 -38.5 3.871 1 95.19 90 ASP A C 1
ATOM 734 O O . ASP A 1 90 ? -5.875 -39.688 3.684 1 95.19 90 ASP A O 1
ATOM 738 N N . ASN A 1 91 ? -6.742 -38.031 4.887 1 95.56 91 ASN A N 1
ATOM 739 C CA . ASN A 1 91 ? -7.297 -38.969 5.867 1 95.56 91 ASN A CA 1
ATOM 740 C C . ASN A 1 91 ? -8.344 -39.875 5.242 1 95.56 91 ASN A C 1
ATOM 742 O O . ASN A 1 91 ? -8.367 -41.094 5.52 1 95.56 91 ASN A O 1
ATOM 746 N N . SER A 1 92 ? -9.18 -39.281 4.445 1 96.75 92 SER A N 1
ATOM 747 C CA . SER A 1 92 ? -10.188 -40.062 3.754 1 96.75 92 SER A CA 1
ATOM 748 C C . SER A 1 92 ? -9.555 -41.094 2.832 1 96.75 92 SER A C 1
ATOM 750 O O . SER A 1 92 ? -10.07 -42.188 2.68 1 96.75 92 SER A O 1
ATOM 752 N N . LEU A 1 93 ? -8.508 -40.75 2.223 1 95.81 93 LEU A N 1
ATOM 753 C CA . LEU A 1 93 ? -7.809 -41.656 1.317 1 95.81 93 LEU A CA 1
ATOM 754 C C . LEU A 1 93 ? -7.25 -42.844 2.074 1 95.81 93 LEU A C 1
ATOM 756 O O . LEU A 1 93 ? -7.332 -44 1.598 1 95.81 93 LEU A O 1
ATOM 760 N N . LEU A 1 94 ? -6.715 -42.594 3.217 1 95.38 94 LEU A N 1
ATOM 761 C CA . LEU A 1 94 ? -6.188 -43.688 4.051 1 95.38 94 LEU A CA 1
ATOM 762 C C . LEU A 1 94 ? -7.293 -44.656 4.438 1 95.38 94 LEU A C 1
ATOM 764 O O . LEU A 1 94 ? -7.086 -45.875 4.422 1 95.38 94 LEU A O 1
ATOM 768 N N . ILE A 1 95 ? -8.414 -44.094 4.77 1 96.25 95 ILE A N 1
ATOM 769 C CA . ILE A 1 95 ? -9.555 -44.938 5.156 1 96.25 95 ILE A CA 1
ATOM 770 C C . ILE A 1 95 ? -10.047 -45.719 3.945 1 96.25 95 ILE A C 1
ATOM 772 O O . ILE A 1 95 ? -10.352 -46.906 4.059 1 96.25 95 ILE A O 1
ATOM 776 N N . ALA A 1 96 ? -10.148 -45.094 2.795 1 96.69 96 ALA A N 1
ATOM 777 C CA . ALA A 1 96 ? -10.578 -45.781 1.572 1 96.69 96 ALA A CA 1
ATOM 778 C C . ALA A 1 96 ? -9.641 -46.938 1.234 1 96.69 96 ALA A C 1
ATOM 780 O O . ALA A 1 96 ? -10.086 -48 0.79 1 96.69 96 ALA A O 1
ATOM 781 N N . ASP A 1 97 ? -8.391 -46.719 1.438 1 94.75 97 ASP A N 1
ATOM 782 C CA . ASP A 1 97 ? -7.398 -47.781 1.199 1 94.75 97 ASP A CA 1
ATOM 783 C C . ASP A 1 97 ? -7.586 -48.938 2.162 1 94.75 97 ASP A C 1
ATOM 785 O O . ASP A 1 97 ? -7.453 -50.094 1.77 1 94.75 97 ASP A O 1
ATOM 789 N N . SER A 1 98 ? -7.895 -48.594 3.369 1 94.75 98 SER A N 1
ATOM 790 C CA . SER A 1 98 ? -8.133 -49.656 4.363 1 94.75 98 SER A CA 1
ATOM 791 C C . SER A 1 98 ? -9.375 -50.469 4.016 1 94.75 98 SER A C 1
ATOM 793 O O . SER A 1 98 ? -9.43 -51.656 4.309 1 94.75 98 SER A O 1
ATOM 795 N N . LEU A 1 99 ? -10.266 -49.812 3.424 1 94.88 99 LEU A N 1
ATOM 796 C CA . LEU A 1 99 ? -11.492 -50.469 3.018 1 94.88 99 LEU A CA 1
ATOM 797 C C . LEU A 1 99 ? -11.305 -51.188 1.686 1 94.88 99 LEU A C 1
ATOM 799 O O . LEU A 1 99 ? -12.195 -51.938 1.237 1 94.88 99 LEU A O 1
ATOM 803 N N . ARG A 1 100 ? -10.203 -51.031 1.012 1 93.94 100 ARG A N 1
ATOM 804 C CA . ARG A 1 100 ? -9.844 -51.656 -0.267 1 93.94 100 ARG A CA 1
ATOM 805 C C . ARG A 1 100 ? -10.922 -51.406 -1.312 1 93.94 100 ARG A C 1
ATOM 807 O O . ARG A 1 100 ? -11.32 -52.312 -2.033 1 93.94 100 ARG A O 1
ATOM 814 N N . SER A 1 101 ? -11.5 -50.25 -1.265 1 92.88 101 SER A N 1
ATOM 815 C CA . SER A 1 101 ? -12.531 -49.875 -2.223 1 92.88 101 SER A CA 1
ATOM 816 C C . SER A 1 101 ? -11.961 -48.906 -3.279 1 92.88 101 SER A C 1
ATOM 818 O O . SER A 1 101 ? -11.711 -47.75 -2.998 1 92.88 101 SER A O 1
ATOM 820 N N . VAL A 1 102 ? -11.93 -49.312 -4.52 1 92.94 102 VAL A N 1
ATOM 821 C CA . VAL A 1 102 ? -11.352 -48.562 -5.613 1 92.94 102 VAL A CA 1
ATOM 822 C C . VAL A 1 102 ? -12.234 -47.344 -5.926 1 92.94 102 VAL A C 1
ATOM 824 O O . VAL A 1 102 ? -11.742 -46.219 -6.086 1 92.94 102 VAL A O 1
ATOM 827 N N . PRO A 1 103 ? -13.531 -47.531 -5.879 1 93.75 103 PRO A N 1
ATOM 828 C CA . PRO A 1 103 ? -14.383 -46.375 -6.16 1 93.75 103 PRO A CA 1
ATOM 829 C C . PRO A 1 103 ? -14.242 -45.281 -5.113 1 93.75 103 PRO A C 1
ATOM 831 O O . PRO A 1 103 ? -14.289 -44.094 -5.449 1 93.75 103 PRO A O 1
ATOM 834 N N . LEU A 1 104 ? -14.047 -45.656 -3.871 1 95.31 104 LEU A N 1
ATOM 835 C CA . LEU A 1 104 ? -13.875 -44.656 -2.82 1 95.31 104 LEU A CA 1
ATOM 836 C C . LEU A 1 104 ? -12.547 -43.906 -2.979 1 95.31 104 LEU A C 1
ATOM 838 O O . LEU A 1 104 ? -12.461 -42.719 -2.738 1 95.31 104 LEU A O 1
ATOM 842 N N . VAL A 1 105 ? -11.547 -44.656 -3.342 1 96 105 VAL A N 1
ATOM 843 C CA . VAL A 1 105 ? -10.234 -44.031 -3.584 1 96 105 VAL A CA 1
ATOM 844 C C . VAL A 1 105 ? -10.328 -43.031 -4.727 1 96 105 VAL A C 1
ATOM 846 O O . VAL A 1 105 ? -9.82 -41.906 -4.613 1 96 105 VAL A O 1
ATOM 849 N N . ASP A 1 106 ? -10.984 -43.406 -5.785 1 96.5 106 ASP A N 1
ATOM 850 C CA . ASP A 1 106 ? -11.141 -42.531 -6.934 1 96.5 106 ASP A CA 1
ATOM 851 C C . ASP A 1 106 ? -11.945 -41.281 -6.559 1 96.5 106 ASP A C 1
ATOM 853 O O . ASP A 1 106 ? -11.641 -40.188 -7.027 1 96.5 106 ASP A O 1
ATOM 857 N N . GLU A 1 107 ? -12.914 -41.469 -5.789 1 96.5 107 GLU A N 1
ATOM 858 C CA . GLU A 1 107 ? -13.734 -40.344 -5.344 1 96.5 107 GLU A CA 1
ATOM 859 C C . GLU A 1 107 ? -12.891 -39.344 -4.59 1 96.5 107 GLU A C 1
ATOM 861 O O . GLU A 1 107 ? -13.008 -38.125 -4.832 1 96.5 107 GLU A O 1
ATOM 866 N N . VAL A 1 108 ? -12.055 -39.781 -3.66 1 97.12 108 VAL A N 1
ATOM 867 C CA . VAL A 1 108 ? -11.211 -38.906 -2.873 1 97.12 108 VAL A CA 1
ATOM 868 C C . VAL A 1 108 ? -10.156 -38.25 -3.771 1 97.12 108 VAL A C 1
ATOM 870 O O . VAL A 1 108 ? -9.844 -37.062 -3.621 1 97.12 108 VAL A O 1
ATOM 873 N N . ARG A 1 109 ? -9.617 -38.969 -4.664 1 97.12 109 ARG A N 1
ATOM 874 C CA . ARG A 1 109 ? -8.617 -38.438 -5.586 1 97.12 109 ARG A CA 1
ATOM 875 C C . ARG A 1 109 ? -9.195 -37.312 -6.43 1 97.12 109 ARG A C 1
ATOM 877 O O . ARG A 1 109 ? -8.5 -36.344 -6.734 1 97.12 109 ARG A O 1
ATOM 884 N N . LEU A 1 110 ? -10.414 -37.438 -6.824 1 97.75 110 LEU A N 1
ATOM 885 C CA . LEU A 1 110 ? -11.07 -36.375 -7.562 1 97.75 110 LEU A CA 1
ATOM 886 C C . LEU A 1 110 ? -11.219 -35.125 -6.703 1 97.75 110 LEU A C 1
ATOM 888 O O . LEU A 1 110 ? -11 -34.031 -7.18 1 97.75 110 LEU A O 1
ATOM 892 N N . CYS A 1 111 ? -11.523 -35.312 -5.414 1 97.5 111 CYS A N 1
ATOM 893 C CA . CYS A 1 111 ? -11.594 -34.188 -4.492 1 97.5 111 CYS A CA 1
ATOM 894 C C . CYS A 1 111 ? -10.234 -33.531 -4.336 1 97.5 111 CYS A C 1
ATOM 896 O O . CYS A 1 111 ? -10.133 -32.281 -4.355 1 97.5 111 CYS A O 1
ATOM 898 N N . GLN A 1 112 ? -9.219 -34.312 -4.199 1 97.12 112 GLN A N 1
ATOM 899 C CA . GLN A 1 112 ? -7.863 -33.812 -4.066 1 97.12 112 GLN A CA 1
ATOM 900 C C . GLN A 1 112 ? -7.441 -33.031 -5.316 1 97.12 112 GLN A C 1
ATOM 902 O O . GLN A 1 112 ? -6.777 -32 -5.219 1 97.12 112 GLN A O 1
ATOM 907 N N . THR A 1 113 ? -7.82 -33.562 -6.449 1 97.81 113 THR A N 1
ATOM 908 C CA . THR A 1 113 ? -7.504 -32.906 -7.711 1 97.81 113 THR A CA 1
ATOM 909 C C . THR A 1 113 ? -8.094 -31.5 -7.738 1 97.81 113 THR A C 1
ATOM 911 O O . THR A 1 113 ? -7.434 -30.547 -8.172 1 97.81 113 THR A O 1
ATOM 914 N N . SER A 1 114 ? -9.289 -31.359 -7.316 1 97.19 114 SER A N 1
ATOM 915 C CA . SER A 1 114 ? -9.938 -30.047 -7.266 1 97.19 114 SER A CA 1
ATOM 916 C C . SER A 1 114 ? -9.188 -29.094 -6.355 1 97.19 114 SER A C 1
ATOM 918 O O . SER A 1 114 ? -8.938 -27.938 -6.73 1 97.19 114 SER A O 1
ATOM 920 N N . VAL A 1 115 ? -8.805 -29.562 -5.168 1 96.69 115 VAL A N 1
ATOM 921 C CA . VAL A 1 115 ? -8.094 -28.734 -4.203 1 96.69 115 VAL A CA 1
ATOM 922 C C . VAL A 1 115 ? -6.738 -28.328 -4.773 1 96.69 115 VAL A C 1
ATOM 924 O O . VAL A 1 115 ? -6.328 -27.172 -4.641 1 96.69 115 VAL A O 1
ATOM 927 N N . LEU A 1 116 ? -6.078 -29.266 -5.367 1 96.94 116 LEU A N 1
ATOM 928 C CA . LEU A 1 116 ? -4.781 -28.969 -5.973 1 96.94 116 LEU A CA 1
ATOM 929 C C . LEU A 1 116 ? -4.922 -27.938 -7.082 1 96.94 116 LEU A C 1
ATOM 931 O O . LEU A 1 116 ? -4.078 -27.047 -7.215 1 96.94 116 LEU A O 1
ATOM 935 N N . SER A 1 117 ? -5.961 -27.984 -7.859 1 96.94 117 SER A N 1
ATOM 936 C CA . SER A 1 117 ? -6.211 -27.016 -8.922 1 96.94 117 SER A CA 1
ATOM 937 C C . SER A 1 117 ? -6.465 -25.625 -8.352 1 96.94 117 SER A C 1
ATOM 939 O O . SER A 1 117 ? -5.934 -24.641 -8.859 1 96.94 117 SER A O 1
ATOM 941 N N . ILE A 1 118 ? -7.207 -25.562 -7.32 1 94.88 118 ILE A N 1
ATOM 942 C CA . ILE A 1 118 ? -7.535 -24.297 -6.676 1 94.88 118 ILE A CA 1
ATOM 943 C C . ILE A 1 118 ? -6.273 -23.688 -6.078 1 94.88 118 ILE A C 1
ATOM 945 O O . ILE A 1 118 ? -6.074 -22.469 -6.156 1 94.88 118 ILE A O 1
ATOM 949 N N . SER A 1 119 ? -5.398 -24.531 -5.547 1 94.31 119 SER A N 1
ATOM 950 C CA . SER A 1 119 ? -4.191 -24.062 -4.863 1 94.31 119 SER A CA 1
ATOM 951 C C . SER A 1 119 ? -3.076 -23.766 -5.855 1 94.31 119 SER A C 1
ATOM 953 O O . SER A 1 119 ? -1.98 -23.359 -5.461 1 94.31 119 SER A O 1
ATOM 955 N N . GLY A 1 120 ? -3.303 -24.047 -7.125 1 94.38 120 GLY A N 1
ATOM 956 C CA . GLY A 1 120 ? -2.32 -23.719 -8.148 1 94.38 120 GLY A CA 1
ATOM 957 C C . GLY A 1 120 ? -1.307 -24.828 -8.375 1 94.38 120 GLY A C 1
ATOM 958 O O . GLY A 1 120 ? -0.312 -24.625 -9.07 1 94.38 120 GLY A O 1
ATOM 959 N N . MET A 1 121 ? -1.461 -25.938 -7.715 1 95.81 121 MET A N 1
ATOM 960 C CA . MET A 1 121 ? -0.591 -27.094 -7.906 1 95.81 121 MET A CA 1
ATOM 961 C C . MET A 1 121 ? -1.027 -27.906 -9.125 1 95.81 121 MET A C 1
ATOM 963 O O . MET A 1 121 ? -1.486 -29.047 -8.984 1 95.81 121 MET A O 1
ATOM 967 N N . TYR A 1 122 ? -0.809 -27.375 -10.297 1 97.31 122 TYR A N 1
ATOM 968 C CA . TYR A 1 122 ? -1.399 -27.875 -11.531 1 97.31 122 TYR A CA 1
ATOM 969 C C . TYR A 1 122 ? -0.711 -29.156 -11.977 1 97.31 122 TYR A C 1
ATOM 971 O O . TYR A 1 122 ? -1.358 -30.062 -12.508 1 97.31 122 TYR A O 1
ATOM 979 N N . LYS A 1 123 ? 0.626 -29.188 -11.828 1 97.06 123 LYS A N 1
ATOM 980 C CA . LYS A 1 123 ? 1.348 -30.406 -12.211 1 97.06 123 LYS A CA 1
ATOM 981 C C . LYS A 1 123 ? 0.831 -31.609 -11.438 1 97.06 123 LYS A C 1
ATOM 983 O O . LYS A 1 123 ? 0.535 -32.656 -12.031 1 97.06 123 LYS A O 1
ATOM 988 N N . GLU A 1 124 ? 0.677 -31.469 -10.117 1 96.94 124 GLU A N 1
ATOM 989 C CA . GLU A 1 124 ? 0.186 -32.531 -9.258 1 96.94 124 GLU A CA 1
ATOM 990 C C . GLU A 1 124 ? -1.271 -32.875 -9.562 1 96.94 124 GLU A C 1
ATOM 992 O O . GLU A 1 124 ? -1.656 -34.031 -9.586 1 96.94 124 GLU A O 1
ATOM 997 N N . ALA A 1 125 ? -2.088 -31.812 -9.766 1 97.69 125 ALA A N 1
ATOM 998 C CA . ALA A 1 125 ? -3.492 -32 -10.109 1 97.69 125 ALA A CA 1
ATOM 999 C C . ALA A 1 125 ? -3.625 -32.781 -11.414 1 97.69 125 ALA A C 1
ATOM 1001 O O . ALA A 1 125 ? -4.457 -33.688 -11.516 1 97.69 125 ALA A O 1
ATOM 1002 N N . TRP A 1 126 ? -2.838 -32.406 -12.414 1 98 126 TRP A N 1
ATOM 1003 C CA . TRP A 1 126 ? -2.848 -33.062 -13.719 1 98 126 TRP A CA 1
ATOM 1004 C C . TRP A 1 126 ? -2.467 -34.531 -13.578 1 98 126 TRP A C 1
ATOM 1006 O O . TRP A 1 126 ? -3.117 -35.406 -14.156 1 98 126 TRP A O 1
ATOM 1016 N N . GLU A 1 127 ? -1.4 -34.844 -12.789 1 96.62 127 GLU A N 1
ATOM 1017 C CA . GLU A 1 127 ? -0.957 -36.219 -12.562 1 96.62 127 GLU A CA 1
ATOM 1018 C C . GLU A 1 127 ? -2.043 -37.031 -11.875 1 96.62 127 GLU A C 1
ATOM 1020 O O . GLU A 1 127 ? -2.266 -38.188 -12.234 1 96.62 127 GLU A O 1
ATOM 1025 N N . MET A 1 128 ? -2.68 -36.406 -10.922 1 96.38 128 MET A N 1
ATOM 1026 C CA . MET A 1 128 ? -3.715 -37.094 -10.164 1 96.38 128 MET A CA 1
ATOM 1027 C C . MET A 1 128 ? -4.918 -37.406 -11.055 1 96.38 128 MET A C 1
ATOM 1029 O O . MET A 1 128 ? -5.438 -38.531 -11.031 1 96.38 128 MET A O 1
ATOM 1033 N N . LEU A 1 129 ? -5.367 -36.469 -11.805 1 97.56 129 LEU A N 1
ATOM 1034 C CA . LEU A 1 129 ? -6.516 -36.656 -12.688 1 97.56 129 LEU A CA 1
ATOM 1035 C C . LEU A 1 129 ? -6.242 -37.75 -13.727 1 97.56 129 LEU A C 1
ATOM 1037 O O . LEU A 1 129 ? -7.086 -38.625 -13.961 1 97.56 129 LEU A O 1
ATOM 1041 N N . HIS A 1 130 ? -5.062 -37.719 -14.352 1 95.88 130 HIS A N 1
ATOM 1042 C CA . HIS A 1 130 ? -4.734 -38.656 -15.438 1 95.88 130 HIS A CA 1
ATOM 1043 C C . HIS A 1 130 ? -4.27 -40 -14.906 1 95.88 130 HIS A C 1
ATOM 1045 O O . HIS A 1 130 ? -4.07 -40.938 -15.672 1 95.88 130 HIS A O 1
ATOM 1051 N N . GLY A 1 131 ? -4.078 -40.031 -13.594 1 94.62 131 GLY A N 1
ATOM 1052 C CA . GLY A 1 131 ? -3.777 -41.312 -12.961 1 94.62 131 GLY A CA 1
ATOM 1053 C C . GLY A 1 131 ? -5.012 -42.156 -12.695 1 94.62 131 GLY A C 1
ATOM 1054 O O . GLY A 1 131 ? -4.906 -43.344 -12.445 1 94.62 131 GLY A O 1
ATOM 1055 N N . ILE A 1 132 ? -6.164 -41.531 -12.805 1 95.56 132 ILE A N 1
ATOM 1056 C CA . ILE A 1 132 ? -7.414 -42.25 -12.602 1 95.56 132 ILE A CA 1
ATOM 1057 C C . ILE A 1 132 ? -7.758 -43.062 -13.867 1 95.56 132 ILE A C 1
ATOM 1059 O O . ILE A 1 132 ? -7.789 -42.5 -14.961 1 95.56 132 ILE A O 1
ATOM 1063 N N . ASP A 1 133 ? -8.023 -44.312 -13.742 1 92.5 133 ASP A N 1
ATOM 1064 C CA . ASP A 1 133 ? -8.367 -45.188 -14.867 1 92.5 133 ASP A CA 1
ATOM 1065 C C . ASP A 1 133 ? -9.844 -45.031 -15.242 1 92.5 133 ASP A C 1
ATOM 1067 O O . ASP A 1 133 ? -10.727 -45.469 -14.492 1 92.5 133 ASP A O 1
ATOM 1071 N N . ARG A 1 134 ? -10.125 -44.562 -16.422 1 90.38 134 ARG A N 1
ATOM 1072 C CA . ARG A 1 134 ? -11.484 -44.312 -16.875 1 90.38 134 ARG A CA 1
ATOM 1073 C C . ARG A 1 134 ? -12.273 -45.594 -17.062 1 90.38 134 ARG A C 1
ATOM 1075 O O . ARG A 1 134 ? -13.492 -45.625 -16.875 1 90.38 134 ARG A O 1
ATOM 1082 N N . ALA A 1 135 ? -11.617 -46.656 -17.281 1 88.62 135 ALA A N 1
ATOM 1083 C CA . ALA A 1 135 ? -12.266 -47.938 -17.547 1 88.62 135 ALA A CA 1
ATOM 1084 C C . ALA A 1 135 ? -12.898 -48.5 -16.266 1 88.62 135 ALA A C 1
ATOM 1086 O O . ALA A 1 135 ? -13.922 -49.188 -16.344 1 88.62 135 ALA A O 1
ATOM 1087 N N . THR A 1 136 ? -12.344 -48.219 -15.188 1 89.75 136 THR A N 1
ATOM 1088 C CA . THR A 1 136 ? -12.828 -48.812 -13.938 1 89.75 136 THR A CA 1
ATOM 1089 C C . THR A 1 136 ? -13.641 -47.781 -13.148 1 89.75 136 THR A C 1
ATOM 1091 O O . THR A 1 136 ? -14.172 -48.094 -12.078 1 89.75 136 THR A O 1
ATOM 1094 N N . LEU A 1 137 ? -13.805 -46.594 -13.641 1 94.5 137 LEU A N 1
ATOM 1095 C CA . LEU A 1 137 ? -14.516 -45.531 -12.945 1 94.5 137 LEU A CA 1
ATOM 1096 C C . LEU A 1 137 ? -16.031 -45.719 -13.047 1 94.5 137 LEU A C 1
ATOM 1098 O O . LEU A 1 137 ? -16.578 -45.781 -14.148 1 94.5 137 LEU A O 1
ATOM 1102 N N . PRO A 1 138 ? -16.688 -45.875 -11.93 1 94.81 138 PRO A N 1
ATOM 1103 C CA . PRO A 1 138 ? -18.141 -46.031 -11.977 1 94.81 138 PRO A CA 1
ATOM 1104 C C . PRO A 1 138 ? -18.828 -44.844 -12.602 1 94.81 138 PRO A C 1
ATOM 1106 O O . PRO A 1 138 ? -18.359 -43.719 -12.484 1 94.81 138 PRO A O 1
ATOM 1109 N N . ASP A 1 139 ? -20.016 -44.969 -13.141 1 94.25 139 ASP A N 1
ATOM 1110 C CA . ASP A 1 139 ? -20.781 -43.938 -13.82 1 94.25 139 ASP A CA 1
ATOM 1111 C C . ASP A 1 139 ? -21.172 -42.812 -12.859 1 94.25 139 ASP A C 1
ATOM 1113 O O . ASP A 1 139 ? -21.266 -41.656 -13.258 1 94.25 139 ASP A O 1
ATOM 1117 N N . SER A 1 140 ? -21.359 -43.188 -11.633 1 94.06 140 SER A N 1
ATOM 1118 C CA . SER A 1 140 ? -21.781 -42.188 -10.641 1 94.06 140 SER A CA 1
ATOM 1119 C C . SER A 1 140 ? -20.703 -41.156 -10.422 1 94.06 140 SER A C 1
ATOM 1121 O O . SER A 1 140 ? -20.984 -40.031 -9.953 1 94.06 140 SER A O 1
ATOM 1123 N N . LEU A 1 141 ? -19.438 -41.438 -10.766 1 96.62 141 LEU A N 1
ATOM 1124 C CA . LEU A 1 141 ? -18.328 -40.531 -10.508 1 96.62 141 LEU A CA 1
ATOM 1125 C C . LEU A 1 141 ? -17.922 -39.812 -11.781 1 96.62 141 LEU A C 1
ATOM 1127 O O . LEU A 1 141 ? -17.062 -38.906 -11.742 1 96.62 141 LEU A O 1
ATOM 1131 N N . LEU A 1 142 ? -18.578 -40.031 -12.914 1 96.56 142 LEU A N 1
ATOM 1132 C CA . LEU A 1 142 ? -18.219 -39.469 -14.203 1 96.56 142 LEU A CA 1
ATOM 1133 C C . LEU A 1 142 ? -18.406 -37.938 -14.188 1 96.56 142 LEU A C 1
ATOM 1135 O O . LEU A 1 142 ? -17.562 -37.219 -14.688 1 96.56 142 LEU A O 1
ATOM 1139 N N . PRO A 1 143 ? -19.516 -37.469 -13.641 1 96.56 143 PRO A N 1
ATOM 1140 C CA . PRO A 1 143 ? -19.656 -36.031 -13.594 1 96.56 143 PRO A CA 1
ATOM 1141 C C . PRO A 1 143 ? -18.516 -35.344 -12.836 1 96.56 143 PRO A C 1
ATOM 1143 O O . PRO A 1 143 ? -18 -34.312 -13.289 1 96.56 143 PRO A O 1
ATOM 1146 N N . ALA A 1 144 ? -18.141 -35.938 -11.711 1 96.75 144 ALA A N 1
ATOM 1147 C CA . ALA A 1 144 ? -17.047 -35.344 -10.922 1 96.75 144 ALA A CA 1
ATOM 1148 C C . ALA A 1 144 ? -15.734 -35.406 -11.695 1 96.75 144 ALA A C 1
ATOM 1150 O O . ALA A 1 144 ? -14.945 -34.438 -11.641 1 96.75 144 ALA A O 1
ATOM 1151 N N . PHE A 1 145 ? -15.539 -36.469 -12.398 1 97.81 145 PHE A N 1
ATOM 1152 C CA . PHE A 1 145 ? -14.32 -36.656 -13.18 1 97.81 145 PHE A CA 1
ATOM 1153 C C . PHE A 1 145 ? -14.211 -35.562 -14.258 1 97.81 145 PHE A C 1
ATOM 1155 O O . PHE A 1 145 ? -13.188 -34.875 -14.367 1 97.81 145 PHE A O 1
ATOM 1162 N N . TYR A 1 146 ? -15.234 -35.375 -15.023 1 97.94 146 TYR A N 1
ATOM 1163 C CA . TYR A 1 146 ? -15.219 -34.406 -16.109 1 97.94 146 TYR A CA 1
ATOM 1164 C C . TYR A 1 146 ? -15.18 -33 -15.562 1 97.94 146 TYR A C 1
ATOM 1166 O O . TYR A 1 146 ? -14.578 -32.094 -16.172 1 97.94 146 TYR A O 1
ATOM 1174 N N . ASP A 1 147 ? -15.797 -32.719 -14.484 1 97.5 147 ASP A N 1
ATOM 1175 C CA . ASP A 1 147 ? -15.758 -31.406 -13.883 1 97.5 147 ASP A CA 1
ATOM 1176 C C . ASP A 1 147 ? -14.352 -31.047 -13.398 1 97.5 147 ASP A C 1
ATOM 1178 O O . ASP A 1 147 ? -13.922 -29.906 -13.508 1 97.5 147 ASP A O 1
ATOM 1182 N N . CYS A 1 148 ? -13.688 -32.031 -12.781 1 97.88 148 CYS A N 1
ATOM 1183 C CA . CYS A 1 148 ? -12.305 -31.812 -12.352 1 97.88 148 CYS A CA 1
ATOM 1184 C C . CYS A 1 148 ? -11.422 -31.453 -13.539 1 97.88 148 CYS A C 1
ATOM 1186 O O . CYS A 1 148 ? -10.578 -30.562 -13.445 1 97.88 148 CYS A O 1
ATOM 1188 N N . GLY A 1 149 ? -11.617 -32.188 -14.617 1 98.12 149 GLY A N 1
ATOM 1189 C CA . GLY A 1 149 ? -10.867 -31.859 -15.82 1 98.12 149 GLY A CA 1
ATOM 1190 C C . GLY A 1 149 ? -11.156 -30.469 -16.344 1 98.12 149 GLY A C 1
ATOM 1191 O O . GLY A 1 149 ? -10.234 -29.719 -16.656 1 98.12 149 GLY A O 1
ATOM 1192 N N . ARG A 1 150 ? -12.414 -30.156 -16.422 1 97.94 150 ARG A N 1
ATOM 1193 C CA . ARG A 1 150 ? -12.82 -28.828 -16.859 1 97.94 150 ARG A CA 1
ATOM 1194 C C . ARG A 1 150 ? -12.195 -27.734 -15.992 1 97.94 150 ARG A C 1
ATOM 1196 O O . ARG A 1 150 ? -11.648 -26.766 -16.5 1 97.94 150 ARG A O 1
ATOM 1203 N N . GLN A 1 151 ? -12.312 -27.891 -14.664 1 97.44 151 GLN A N 1
ATOM 1204 C CA . GLN A 1 151 ? -11.781 -26.922 -13.711 1 97.44 151 GLN A CA 1
ATOM 1205 C C . GLN A 1 151 ? -10.273 -26.781 -13.859 1 97.44 151 GLN A C 1
ATOM 1207 O O . GLN A 1 151 ? -9.75 -25.656 -13.898 1 97.44 151 GLN A O 1
ATOM 1212 N N . LEU A 1 152 ? -9.578 -27.875 -13.867 1 98.38 152 LEU A N 1
ATOM 1213 C CA . LEU A 1 152 ? -8.125 -27.891 -13.977 1 98.38 152 LEU A CA 1
ATOM 1214 C C . LEU A 1 152 ? -7.672 -27.125 -15.219 1 98.38 152 LEU A C 1
ATOM 1216 O O . LEU A 1 152 ? -6.828 -26.234 -15.133 1 98.38 152 LEU A O 1
ATOM 1220 N N . TYR A 1 153 ? -8.266 -27.422 -16.359 1 98.06 153 TYR A N 1
ATOM 1221 C CA . TYR A 1 153 ? -7.828 -26.797 -17.594 1 98.06 153 TYR A CA 1
ATOM 1222 C C . TYR A 1 153 ? -8.312 -25.359 -17.672 1 98.06 153 TYR A C 1
ATOM 1224 O O . TYR A 1 153 ? -7.703 -24.531 -18.359 1 98.06 153 TYR A O 1
ATOM 1232 N N . SER A 1 154 ? -9.383 -25.031 -16.984 1 96.62 154 SER A N 1
ATOM 1233 C CA . SER A 1 154 ? -9.766 -23.625 -16.844 1 96.62 154 SER A CA 1
ATOM 1234 C C . SER A 1 154 ? -8.703 -22.828 -16.109 1 96.62 154 SER A C 1
ATOM 1236 O O . SER A 1 154 ? -8.32 -21.734 -16.531 1 96.62 154 SER A O 1
ATOM 1238 N N . PHE A 1 155 ? -8.25 -23.391 -15 1 96.81 155 PHE A N 1
ATOM 1239 C CA . PHE A 1 155 ? -7.203 -22.734 -14.219 1 96.81 155 PHE A CA 1
ATOM 1240 C C . PHE A 1 155 ? -5.918 -22.625 -15.023 1 96.81 155 PHE A C 1
ATOM 1242 O O . PHE A 1 155 ? -5.262 -21.578 -15.016 1 96.81 155 PHE A O 1
ATOM 1249 N N . LEU A 1 156 ? -5.59 -23.688 -15.703 1 97.25 156 LEU A N 1
ATOM 1250 C CA . LEU A 1 156 ? -4.375 -23.688 -16.516 1 97.25 156 LEU A CA 1
ATOM 1251 C C . LEU A 1 156 ? -4.461 -22.656 -17.625 1 97.25 156 LEU A C 1
ATOM 1253 O O . LEU A 1 156 ? -3.475 -21.984 -17.938 1 97.25 156 LEU A O 1
ATOM 1257 N N . ALA A 1 157 ? -5.613 -22.531 -18.219 1 96.31 157 ALA A N 1
ATOM 1258 C CA . ALA A 1 157 ? -5.816 -21.547 -19.266 1 96.31 157 ALA A CA 1
ATOM 1259 C C . ALA A 1 157 ? -5.633 -20.125 -18.734 1 96.31 157 ALA A C 1
ATOM 1261 O O . ALA A 1 157 ? -4.984 -19.297 -19.375 1 96.31 157 ALA A O 1
ATOM 1262 N N . ASN A 1 158 ? -6.191 -19.859 -17.594 1 93.5 158 ASN A N 1
ATOM 1263 C CA . ASN A 1 158 ? -6.062 -18.531 -16.984 1 93.5 158 ASN A CA 1
ATOM 1264 C C . ASN A 1 158 ? -4.629 -18.266 -16.547 1 93.5 158 ASN A C 1
ATOM 1266 O O . ASN A 1 158 ? -4.145 -17.141 -16.656 1 93.5 158 ASN A O 1
ATOM 1270 N N . TYR A 1 159 ? -4.027 -19.297 -16.047 1 93.69 159 TYR A N 1
ATOM 1271 C CA . TYR A 1 159 ? -2.66 -19.188 -15.547 1 93.69 159 TYR A CA 1
ATOM 1272 C C . TYR A 1 159 ? -1.687 -18.922 -16.688 1 93.69 159 TYR A C 1
ATOM 1274 O O . TYR A 1 159 ? -0.682 -18.234 -16.5 1 93.69 159 TYR A O 1
ATOM 1282 N N . SER A 1 160 ? -2.006 -19.406 -17.875 1 91.69 160 SER A N 1
ATOM 1283 C CA . SER A 1 160 ? -1.128 -19.297 -19.031 1 91.69 160 SER A CA 1
ATOM 1284 C C . SER A 1 160 ? -1.657 -18.266 -20.016 1 91.69 160 SER A C 1
ATOM 1286 O O . SER A 1 160 ? -1.4 -18.359 -21.219 1 91.69 160 SER A O 1
ATOM 1288 N N . HIS A 1 161 ? -2.422 -17.328 -19.703 1 78.75 161 HIS A N 1
ATOM 1289 C CA . HIS A 1 161 ? -3.217 -16.453 -20.562 1 78.75 161 HIS A CA 1
ATOM 1290 C C . HIS A 1 161 ? -2.35 -15.766 -21.609 1 78.75 161 HIS A C 1
ATOM 1292 O O . HIS A 1 161 ? -2.793 -15.539 -22.734 1 78.75 161 HIS A O 1
ATOM 1298 N N . ASN A 1 162 ? -1.262 -15.445 -21.516 1 77.31 162 ASN A N 1
ATOM 1299 C CA . ASN A 1 162 ? -0.47 -14.742 -22.516 1 77.31 162 ASN A CA 1
ATOM 1300 C C . ASN A 1 162 ? 0.592 -15.648 -23.141 1 77.31 162 ASN A C 1
ATOM 1302 O O . ASN A 1 162 ? 1.548 -15.172 -23.75 1 77.31 162 ASN A O 1
ATOM 1306 N N . SER A 1 163 ? 0.271 -16.906 -23.078 1 85.25 163 SER A N 1
ATOM 1307 C CA . SER A 1 163 ? 1.243 -17.844 -23.609 1 85.25 163 SER A CA 1
ATOM 1308 C C . SER A 1 163 ? 0.637 -18.672 -24.734 1 85.25 163 SER A C 1
ATOM 1310 O O . SER A 1 163 ? -0.572 -18.625 -24.969 1 85.25 163 SER A O 1
ATOM 1312 N N . SER A 1 164 ? 1.454 -19.391 -25.422 1 87.81 164 SER A N 1
ATOM 1313 C CA . SER A 1 164 ? 1.029 -20.25 -26.516 1 87.81 164 SER A CA 1
ATOM 1314 C C . SER A 1 164 ? 0.262 -21.469 -26 1 87.81 164 SER A C 1
ATOM 1316 O O . SER A 1 164 ? -0.44 -22.141 -26.766 1 87.81 164 SER A O 1
ATOM 1318 N N . TYR A 1 165 ? 0.307 -21.719 -24.75 1 92.5 165 TYR A N 1
ATOM 1319 C CA . TYR A 1 165 ? -0.322 -22.906 -24.172 1 92.5 165 TYR A CA 1
ATOM 1320 C C . TYR A 1 165 ? -1.803 -22.656 -23.906 1 92.5 165 TYR A C 1
ATOM 1322 O O . TYR A 1 165 ? -2.58 -23.609 -23.766 1 92.5 165 TYR A O 1
ATOM 1330 N N . ALA A 1 166 ? -2.201 -21.438 -23.828 1 94.19 166 ALA A N 1
ATOM 1331 C CA . ALA A 1 166 ? -3.541 -21.047 -23.391 1 94.19 166 ALA A CA 1
ATOM 1332 C C . ALA A 1 166 ? -4.605 -21.594 -24.328 1 94.19 166 ALA A C 1
ATOM 1334 O O . ALA A 1 166 ? -5.641 -22.109 -23.891 1 94.19 166 ALA A O 1
ATOM 1335 N N . ALA A 1 167 ? -4.367 -21.578 -25.594 1 94.81 167 ALA A N 1
ATOM 1336 C CA . ALA A 1 167 ? -5.348 -22.016 -26.578 1 94.81 167 ALA A CA 1
ATOM 1337 C C . ALA A 1 167 ? -5.652 -23.5 -26.422 1 94.81 167 ALA A C 1
ATOM 1339 O O . ALA A 1 167 ? -6.809 -23.922 -26.5 1 94.81 167 ALA A O 1
ATOM 1340 N N . ASN A 1 168 ? -4.629 -24.234 -26.25 1 96.06 168 ASN A N 1
ATOM 1341 C CA . ASN A 1 168 ? -4.812 -25.672 -26.078 1 96.06 168 ASN A CA 1
ATOM 1342 C C . ASN A 1 168 ? -5.578 -25.984 -24.781 1 96.06 168 ASN A C 1
ATOM 1344 O O . ASN A 1 168 ? -6.43 -26.875 -24.766 1 96.06 168 ASN A O 1
ATOM 1348 N N . TYR A 1 169 ? -5.277 -25.344 -23.75 1 97.5 169 TYR A N 1
ATOM 1349 C CA . TYR A 1 169 ? -5.961 -25.578 -22.484 1 97.5 169 TYR A CA 1
ATOM 1350 C C . TYR A 1 169 ? -7.43 -25.188 -22.578 1 97.5 169 TYR A C 1
ATOM 1352 O O . TYR A 1 169 ? -8.289 -25.828 -21.969 1 97.5 169 TYR A O 1
ATOM 1360 N N . ILE A 1 170 ? -7.762 -24.109 -23.297 1 96.62 170 ILE A N 1
ATOM 1361 C CA . ILE A 1 170 ? -9.148 -23.703 -23.516 1 96.62 170 ILE A CA 1
ATOM 1362 C C . ILE A 1 170 ? -9.883 -24.797 -24.281 1 96.62 170 ILE A C 1
ATOM 1364 O O . ILE A 1 170 ? -11.023 -25.141 -23.938 1 96.62 170 ILE A O 1
ATOM 1368 N N . ARG A 1 171 ? -9.219 -25.344 -25.297 1 97.06 171 ARG A N 1
ATOM 1369 C CA . ARG A 1 171 ? -9.805 -26.438 -26.062 1 97.06 171 ARG A CA 1
ATOM 1370 C C . ARG A 1 171 ? -10.102 -27.641 -25.172 1 97.06 171 ARG A C 1
ATOM 1372 O O . ARG A 1 171 ? -11.18 -28.234 -25.266 1 97.06 171 ARG A O 1
ATOM 1379 N N . LEU A 1 172 ? -9.164 -27.984 -24.344 1 97.81 172 LEU A N 1
ATOM 1380 C CA . LEU A 1 172 ? -9.336 -29.125 -23.438 1 97.81 172 LEU A CA 1
ATOM 1381 C C . LEU A 1 172 ? -10.43 -28.828 -22.406 1 97.81 172 LEU A C 1
ATOM 1383 O O . LEU A 1 172 ? -11.219 -29.719 -22.078 1 97.81 172 LEU A O 1
ATOM 1387 N N . GLN A 1 173 ? -10.445 -27.609 -21.859 1 98 173 GLN A N 1
ATOM 1388 C CA . GLN A 1 173 ? -11.508 -27.203 -20.953 1 98 173 GLN A CA 1
ATOM 1389 C C . GLN A 1 173 ? -12.883 -27.391 -21.578 1 98 173 GLN A C 1
ATOM 1391 O O . GLN A 1 173 ? -13.797 -27.922 -20.953 1 98 173 GLN A O 1
ATOM 1396 N N . ASN A 1 174 ? -13.023 -26.984 -22.828 1 97.81 174 ASN A N 1
ATOM 1397 C CA . ASN A 1 174 ? -14.289 -27.109 -23.562 1 97.81 174 ASN A CA 1
ATOM 1398 C C . ASN A 1 174 ? -14.648 -28.578 -23.797 1 97.81 174 ASN A C 1
ATOM 1400 O O . ASN A 1 174 ? -15.812 -28.953 -23.688 1 97.81 174 ASN A O 1
ATOM 1404 N N . ALA A 1 175 ? -13.664 -29.359 -24.125 1 98.06 175 ALA A N 1
ATOM 1405 C CA . ALA A 1 175 ? -13.906 -30.781 -24.359 1 98.06 175 ALA A CA 1
ATOM 1406 C C . ALA A 1 175 ? -14.422 -31.469 -23.094 1 98.06 175 ALA A C 1
ATOM 1408 O O . ALA A 1 175 ? -15.375 -32.25 -23.156 1 98.06 175 ALA A O 1
ATOM 1409 N N . TYR A 1 176 ? -13.828 -31.172 -22.016 1 97.94 176 TYR A N 1
ATOM 1410 C CA . TYR A 1 176 ? -14.266 -31.766 -20.75 1 97.94 176 TYR A CA 1
ATOM 1411 C C . TYR A 1 176 ? -15.656 -31.266 -20.359 1 97.94 176 TYR A C 1
ATOM 1413 O O . TYR A 1 176 ? -16.469 -32.031 -19.828 1 97.94 176 TYR A O 1
ATOM 1421 N N . ARG A 1 177 ? -15.898 -29.953 -20.578 1 97.94 177 ARG A N 1
ATOM 1422 C CA . ARG A 1 177 ? -17.219 -29.406 -20.297 1 97.94 177 ARG A CA 1
ATOM 1423 C C . ARG A 1 177 ? -18.297 -30.109 -21.141 1 97.94 177 ARG A C 1
ATOM 1425 O O . ARG A 1 177 ? -19.359 -30.469 -20.609 1 97.94 177 ARG A O 1
ATOM 1432 N N . ASP A 1 178 ? -18.062 -30.359 -22.406 1 97.88 178 ASP A N 1
ATOM 1433 C CA . ASP A 1 178 ? -19.016 -31.031 -23.281 1 97.88 178 ASP A CA 1
ATOM 1434 C C . ASP A 1 178 ? -19.281 -32.469 -22.828 1 97.88 178 ASP A C 1
ATOM 1436 O O . ASP A 1 178 ? -20.422 -32.938 -22.844 1 97.88 178 ASP A O 1
ATOM 1440 N N . SER A 1 179 ? -18.188 -33.125 -22.453 1 97.5 179 SER A N 1
ATOM 1441 C CA . SER A 1 179 ? -18.344 -34.469 -21.906 1 97.5 179 SER A CA 1
ATOM 1442 C C . SER A 1 179 ? -19.156 -34.406 -20.609 1 97.5 179 SER A C 1
ATOM 1444 O O . SER A 1 179 ? -19.984 -35.312 -20.359 1 97.5 179 SER A O 1
ATOM 1446 N N . LEU A 1 180 ? -18.938 -33.406 -19.797 1 97.88 180 LEU A N 1
ATOM 1447 C CA . LEU A 1 180 ? -19.672 -33.25 -18.531 1 97.88 180 LEU A CA 1
ATOM 1448 C C . LEU A 1 180 ? -21.156 -33.094 -18.797 1 97.88 180 LEU A C 1
ATOM 1450 O O . LEU A 1 180 ? -21.984 -33.688 -18.094 1 97.88 180 LEU A O 1
ATOM 1454 N N . LEU A 1 181 ? -21.531 -32.312 -19.781 1 97.69 181 LEU A N 1
ATOM 1455 C CA . LEU A 1 181 ? -22.922 -32.031 -20.109 1 97.69 181 LEU A CA 1
ATOM 1456 C C . LEU A 1 181 ? -23.641 -33.281 -20.609 1 97.69 181 LEU A C 1
ATOM 1458 O O . LEU A 1 181 ? -24.859 -33.344 -20.547 1 97.69 181 LEU A O 1
ATOM 1462 N N . THR A 1 182 ? -22.922 -34.344 -21.062 1 96.81 182 THR A N 1
ATOM 1463 C CA . THR A 1 182 ? -23.531 -35.562 -21.562 1 96.81 182 THR A CA 1
ATOM 1464 C C . THR A 1 182 ? -23.922 -36.469 -20.391 1 96.81 182 THR A C 1
ATOM 1466 O O . THR A 1 182 ? -24.797 -37.344 -20.531 1 96.81 182 THR A O 1
ATOM 1469 N N . VAL A 1 183 ? -23.266 -36.281 -19.281 1 96.44 183 VAL A N 1
ATOM 1470 C CA . VAL A 1 183 ? -23.469 -37.219 -18.188 1 96.44 183 VAL A CA 1
ATOM 1471 C C . VAL A 1 183 ? -24.234 -36.562 -17.047 1 96.44 183 VAL A C 1
ATOM 1473 O O . VAL A 1 183 ? -24.812 -37.219 -16.188 1 96.44 183 VAL A O 1
ATOM 1476 N N . LEU A 1 184 ? -24.25 -35.219 -17.031 1 95.62 184 LEU A N 1
ATOM 1477 C CA . LEU A 1 184 ? -24.906 -34.469 -15.961 1 95.62 184 LEU A CA 1
ATOM 1478 C C . LEU A 1 184 ? -26.406 -34.406 -16.203 1 95.62 184 LEU A C 1
ATOM 1480 O O . LEU A 1 184 ? -26.859 -34.219 -17.328 1 95.62 184 LEU A O 1
ATOM 1484 N N . SER A 1 185 ? -27.141 -34.5 -15.102 1 94.5 185 SER A N 1
ATOM 1485 C CA . SER A 1 185 ? -28.594 -34.375 -15.211 1 94.5 185 SER A CA 1
ATOM 1486 C C . SER A 1 185 ? -29.016 -32.969 -15.562 1 94.5 185 SER A C 1
ATOM 1488 O O . SER A 1 185 ? -28.594 -32 -14.914 1 94.5 185 SER A O 1
ATOM 1490 N N . PRO A 1 186 ? -29.891 -32.812 -16.469 1 94.12 186 PRO A N 1
ATOM 1491 C CA . PRO A 1 186 ? -30.344 -31.469 -16.891 1 94.12 186 PRO A CA 1
ATOM 1492 C C . PRO A 1 186 ? -31.188 -30.766 -15.828 1 94.12 186 PRO A C 1
ATOM 1494 O O . PRO A 1 186 ? -31.406 -29.562 -15.906 1 94.12 186 PRO A O 1
ATOM 1497 N N . ALA A 1 187 ? -31.578 -31.5 -14.852 1 93 187 ALA A N 1
ATOM 1498 C CA . ALA A 1 187 ? -32.438 -30.922 -13.805 1 93 187 ALA A CA 1
ATOM 1499 C C . ALA A 1 187 ? -31.594 -30.156 -12.781 1 93 187 ALA A C 1
ATOM 1501 O O . ALA A 1 187 ? -32.125 -29.328 -12.047 1 93 187 ALA A O 1
ATOM 1502 N N . LEU A 1 188 ? -30.328 -30.344 -12.742 1 94.81 188 LEU A N 1
ATOM 1503 C CA . LEU A 1 188 ? -29.453 -29.734 -11.758 1 94.81 188 LEU A CA 1
ATOM 1504 C C . LEU A 1 188 ? -29.047 -28.312 -12.188 1 94.81 188 LEU A C 1
ATOM 1506 O O . LEU A 1 188 ? -28.828 -28.062 -13.375 1 94.81 188 LEU A O 1
ATOM 1510 N N . PRO A 1 189 ? -28.953 -27.406 -11.25 1 96.06 189 PRO A N 1
ATOM 1511 C CA . PRO A 1 189 ? -28.547 -26.047 -11.586 1 96.06 189 PRO A CA 1
ATOM 1512 C C . PRO A 1 189 ? -27.141 -26 -12.203 1 96.06 189 PRO A C 1
ATOM 1514 O O . PRO A 1 189 ? -26.859 -25.125 -13.039 1 96.06 189 PRO A O 1
ATOM 1517 N N . GLU A 1 190 ? -26.328 -26.953 -11.867 1 96.12 190 GLU A N 1
ATOM 1518 C CA . GLU A 1 190 ? -24.969 -27.031 -12.43 1 96.12 190 GLU A CA 1
ATOM 1519 C C . GLU A 1 190 ? -25.016 -27.219 -13.945 1 96.12 190 GLU A C 1
ATOM 1521 O O . GLU A 1 190 ? -24.203 -26.656 -14.672 1 96.12 190 GLU A O 1
ATOM 1526 N N . TYR A 1 191 ? -25.953 -27.984 -14.344 1 97.19 191 TYR A N 1
ATOM 1527 C CA . TYR A 1 191 ? -26.094 -28.203 -15.781 1 97.19 191 TYR A CA 1
ATOM 1528 C C . TYR A 1 191 ? -26.344 -26.891 -16.5 1 97.19 191 TYR A C 1
ATOM 1530 O O . TYR A 1 191 ? -25.703 -26.609 -17.531 1 97.19 191 TYR A O 1
ATOM 1538 N N . ARG A 1 192 ? -27.25 -26.078 -15.992 1 97.06 192 ARG A N 1
ATOM 1539 C CA . ARG A 1 192 ? -27.578 -24.797 -16.609 1 97.06 192 ARG A CA 1
ATOM 1540 C C . ARG A 1 192 ? -26.375 -23.875 -16.625 1 97.06 192 ARG A C 1
ATOM 1542 O O . ARG A 1 192 ? -26.188 -23.109 -17.578 1 97.06 192 ARG A O 1
ATOM 1549 N N . LEU A 1 193 ? -25.641 -23.906 -15.609 1 97.56 193 LEU A N 1
ATOM 1550 C CA . LEU A 1 193 ? -24.438 -23.078 -15.539 1 97.56 193 LEU A CA 1
ATOM 1551 C C . LEU A 1 193 ? -23.453 -23.438 -16.656 1 97.56 193 LEU A C 1
ATOM 1553 O O . LEU A 1 193 ? -22.953 -22.562 -17.359 1 97.56 193 LEU A O 1
ATOM 1557 N N . TYR A 1 194 ? -23.156 -24.719 -16.812 1 97.62 194 TYR A N 1
ATOM 1558 C CA . TYR A 1 194 ? -22.188 -25.172 -17.797 1 97.62 194 TYR A CA 1
ATOM 1559 C C . TYR A 1 194 ? -22.75 -25.078 -19.219 1 97.62 194 TYR A C 1
ATOM 1561 O O . TYR A 1 194 ? -22 -24.859 -20.172 1 97.62 194 TYR A O 1
ATOM 1569 N N . GLU A 1 195 ? -24.047 -25.203 -19.328 1 97.5 195 GLU A N 1
ATOM 1570 C CA . GLU A 1 195 ? -24.672 -24.938 -20.609 1 97.5 195 GLU A CA 1
ATOM 1571 C C . GLU A 1 195 ? -24.516 -23.484 -21.031 1 97.5 195 GLU A C 1
ATOM 1573 O O . GLU A 1 195 ? -24.266 -23.188 -22.203 1 97.5 195 GLU A O 1
ATOM 1578 N N . ALA A 1 196 ? -24.703 -22.609 -20.078 1 97.69 196 ALA A N 1
ATOM 1579 C CA . ALA A 1 196 ? -24.469 -21.203 -20.344 1 97.69 196 ALA A CA 1
ATOM 1580 C C . ALA A 1 196 ? -23.031 -20.953 -20.828 1 97.69 196 ALA A C 1
ATOM 1582 O O . ALA A 1 196 ? -22.797 -20.156 -21.719 1 97.69 196 ALA A O 1
ATOM 1583 N N . GLU A 1 197 ? -22.078 -21.641 -20.188 1 96.88 197 GLU A N 1
ATOM 1584 C CA . GLU A 1 197 ? -20.688 -21.547 -20.609 1 96.88 197 GLU A CA 1
ATOM 1585 C C . GLU A 1 197 ? -20.516 -22 -22.047 1 96.88 197 GLU A C 1
ATOM 1587 O O . GLU A 1 197 ? -19.719 -21.422 -22.797 1 96.88 197 GLU A O 1
ATOM 1592 N N . ARG A 1 198 ? -21.172 -23.078 -22.391 1 97.44 198 ARG A N 1
ATOM 1593 C CA . ARG A 1 198 ? -21.109 -23.578 -23.766 1 97.44 198 ARG A CA 1
ATOM 1594 C C . ARG A 1 198 ? -21.672 -22.547 -24.734 1 97.44 198 ARG A C 1
ATOM 1596 O O . ARG A 1 198 ? -21.125 -22.344 -25.828 1 97.44 198 ARG A O 1
ATOM 1603 N N . PHE A 1 199 ? -22.797 -21.891 -24.359 1 97.38 199 PHE A N 1
ATOM 1604 C CA . PHE A 1 199 ? -23.375 -20.844 -25.188 1 97.38 199 PHE A CA 1
ATOM 1605 C C . PHE A 1 199 ? -22.391 -19.703 -25.391 1 97.38 199 PHE A C 1
ATOM 1607 O O . PHE A 1 199 ? -22.266 -19.172 -26.5 1 97.38 199 PHE A O 1
ATOM 1614 N N . ILE A 1 200 ? -21.703 -19.344 -24.375 1 96.38 200 ILE A N 1
ATOM 1615 C CA . ILE A 1 200 ? -20.719 -18.266 -24.453 1 96.38 200 ILE A CA 1
ATOM 1616 C C . ILE A 1 200 ? -19.594 -18.672 -25.406 1 96.38 200 ILE A C 1
ATOM 1618 O O . ILE A 1 200 ? -19.188 -17.875 -26.266 1 96.38 200 ILE A O 1
ATOM 1622 N N . ALA A 1 201 ? -19.078 -19.906 -25.25 1 94.75 201 ALA A N 1
ATOM 1623 C CA . ALA A 1 201 ? -18 -20.406 -26.094 1 94.75 201 ALA A CA 1
ATOM 1624 C C . ALA A 1 201 ? -18.406 -20.406 -27.562 1 94.75 201 ALA A C 1
ATOM 1626 O O . ALA A 1 201 ? -17.578 -20.188 -28.438 1 94.75 201 ALA A O 1
ATOM 1627 N N . ASN A 1 202 ? -19.703 -20.609 -27.766 1 95.56 202 ASN A N 1
ATOM 1628 C CA . ASN A 1 202 ? -20.234 -20.641 -29.125 1 95.56 202 ASN A CA 1
ATOM 1629 C C . ASN A 1 202 ? -20.75 -19.281 -29.562 1 95.56 202 ASN A C 1
ATOM 1631 O O . ASN A 1 202 ? -21.469 -19.172 -30.562 1 95.56 202 ASN A O 1
ATOM 1635 N N . GLN A 1 203 ? -20.625 -18.25 -28.766 1 95.19 203 GLN A N 1
ATOM 1636 C CA . GLN A 1 203 ? -20.938 -16.859 -29.062 1 95.19 203 GLN A CA 1
ATOM 1637 C C . GLN A 1 203 ? -22.453 -16.641 -29.109 1 95.19 203 GLN A C 1
ATOM 1639 O O . GLN A 1 203 ? -22.938 -15.828 -29.906 1 95.19 203 GLN A O 1
ATOM 1644 N N . GLN A 1 204 ? -23.094 -17.484 -28.453 1 96.88 204 GLN A N 1
ATOM 1645 C CA . GLN A 1 204 ? -24.531 -17.297 -28.266 1 96.88 204 GLN A CA 1
ATOM 1646 C C . GLN A 1 204 ? -24.828 -16.562 -26.953 1 96.88 204 GLN A C 1
ATOM 1648 O O . GLN A 1 204 ? -25.422 -17.141 -26.031 1 96.88 204 GLN A O 1
ATOM 1653 N N . PHE A 1 205 ? -24.641 -15.359 -26.938 1 96.81 205 PHE A N 1
ATOM 1654 C CA . PHE A 1 205 ? -24.578 -14.562 -25.719 1 96.81 205 PHE A CA 1
ATOM 1655 C C . PHE A 1 205 ? -25.984 -14.328 -25.156 1 96.81 205 PHE A C 1
ATOM 1657 O O . PHE A 1 205 ? -26.188 -14.305 -23.953 1 96.81 205 PHE A O 1
ATOM 1664 N N . THR A 1 206 ? -26.969 -14.164 -26.016 1 96.5 206 THR A N 1
ATOM 1665 C CA . THR A 1 206 ? -28.328 -13.914 -25.547 1 96.5 206 THR A CA 1
ATOM 1666 C C . THR A 1 206 ? -28.875 -15.117 -24.781 1 96.5 206 THR A C 1
ATOM 1668 O O . THR A 1 206 ? -29.469 -14.961 -23.719 1 96.5 206 THR A O 1
ATOM 1671 N N . HIS A 1 207 ? -28.625 -16.297 -25.344 1 96.94 207 HIS A N 1
ATOM 1672 C CA . HIS A 1 207 ? -29.062 -17.516 -24.688 1 96.94 207 HIS A CA 1
ATOM 1673 C C . HIS A 1 207 ? -28.344 -17.688 -23.344 1 96.94 207 HIS A C 1
ATOM 1675 O O . HIS A 1 207 ? -28.953 -18.109 -22.359 1 96.94 207 HIS A O 1
ATOM 1681 N N . ALA A 1 208 ? -27.062 -17.438 -23.359 1 98.06 208 ALA A N 1
ATOM 1682 C CA . ALA A 1 208 ? -26.266 -17.547 -22.141 1 98.06 208 ALA A CA 1
ATOM 1683 C C . ALA A 1 208 ? -26.797 -16.594 -21.062 1 98.06 208 ALA A C 1
ATOM 1685 O O . ALA A 1 208 ? -26.969 -16.984 -19.906 1 98.06 208 ALA A O 1
ATOM 1686 N N . LYS A 1 209 ? -27.047 -15.328 -21.438 1 97.62 209 LYS A N 1
ATOM 1687 C CA . LYS A 1 209 ? -27.531 -14.328 -20.484 1 97.62 209 LYS A CA 1
ATOM 1688 C C . LYS A 1 209 ? -28.859 -14.742 -19.875 1 97.62 209 LYS A C 1
ATOM 1690 O O . LYS A 1 209 ? -29.062 -14.617 -18.656 1 97.62 209 LYS A O 1
ATOM 1695 N N . ASN A 1 210 ? -29.75 -15.219 -20.719 1 97 210 ASN A N 1
ATOM 1696 C CA . ASN A 1 210 ? -31.062 -15.656 -20.234 1 97 210 ASN A CA 1
ATOM 1697 C C . ASN A 1 210 ? -30.922 -16.797 -19.234 1 97 210 ASN A C 1
ATOM 1699 O O . ASN A 1 210 ? -31.625 -16.812 -18.219 1 97 210 ASN A O 1
ATOM 1703 N N . MET A 1 211 ? -30.109 -17.672 -19.578 1 97.38 211 MET A N 1
ATOM 1704 C CA . MET A 1 211 ? -29.891 -18.812 -18.703 1 97.38 211 MET A CA 1
ATOM 1705 C C . MET A 1 211 ? -29.281 -18.375 -17.359 1 97.38 211 MET A C 1
ATOM 1707 O O . MET A 1 211 ? -29.703 -18.828 -16.312 1 97.38 211 MET A O 1
ATOM 1711 N N . LEU A 1 212 ? -28.328 -17.5 -17.391 1 98.31 212 LEU A N 1
ATOM 1712 C CA . LEU A 1 212 ? -27.641 -17.016 -16.188 1 98.31 212 LEU A CA 1
ATOM 1713 C C . LEU A 1 212 ? -28.594 -16.188 -15.328 1 98.31 212 LEU A C 1
ATOM 1715 O O . LEU A 1 212 ? -28.578 -16.312 -14.102 1 98.31 212 LEU A O 1
ATOM 1719 N N . VAL A 1 213 ? -29.375 -15.344 -15.961 1 97.56 213 VAL A N 1
ATOM 1720 C CA . VAL A 1 213 ? -30.359 -14.562 -15.227 1 97.56 213 VAL A CA 1
ATOM 1721 C C . VAL A 1 213 ? -31.359 -15.492 -14.547 1 97.56 213 VAL A C 1
ATOM 1723 O O . VAL A 1 213 ? -31.781 -15.25 -13.406 1 97.56 213 VAL A O 1
ATOM 1726 N N . GLY A 1 214 ? -31.75 -16.5 -15.281 1 96.81 214 GLY A N 1
ATOM 1727 C CA . GLY A 1 214 ? -32.625 -17.484 -14.695 1 96.81 214 GLY A CA 1
ATOM 1728 C C . GLY A 1 214 ? -32.031 -18.156 -13.469 1 96.81 214 GLY A C 1
ATOM 1729 O O . GLY A 1 214 ? -32.719 -18.391 -12.477 1 96.81 214 GLY A O 1
ATOM 1730 N N . LEU A 1 215 ? -30.797 -18.453 -13.484 1 97.62 215 LEU A N 1
ATOM 1731 C CA . LEU A 1 215 ? -30.094 -19.078 -12.359 1 97.62 215 LEU A CA 1
ATOM 1732 C C . LEU A 1 215 ? -30.062 -18.125 -11.164 1 97.62 215 LEU A C 1
ATOM 1734 O O . LEU A 1 215 ? -30.203 -18.562 -10.016 1 97.62 215 LEU A O 1
ATOM 1738 N N . LEU A 1 216 ? -29.828 -16.844 -11.422 1 97.31 216 LEU A N 1
ATOM 1739 C CA . LEU A 1 216 ? -29.766 -15.844 -10.359 1 97.31 216 LEU A CA 1
ATOM 1740 C C . LEU A 1 216 ? -31.109 -15.703 -9.664 1 97.31 216 LEU A C 1
ATOM 1742 O O . LEU A 1 216 ? -31.172 -15.422 -8.461 1 97.31 216 LEU A O 1
ATOM 1746 N N . HIS A 1 217 ? -32.094 -15.945 -10.422 1 95.94 217 HIS A N 1
ATOM 1747 C CA . HIS A 1 217 ? -33.438 -15.859 -9.859 1 95.94 217 HIS A CA 1
ATOM 1748 C C . HIS A 1 217 ? -33.781 -17.094 -9.031 1 95.94 217 HIS A C 1
ATOM 1750 O O . HIS A 1 217 ? -34.406 -16.984 -7.98 1 95.94 217 HIS A O 1
ATOM 1756 N N . ASP A 1 218 ? -33.281 -18.234 -9.383 1 95.88 218 ASP A N 1
ATOM 1757 C CA . ASP A 1 218 ? -33.719 -19.516 -8.812 1 95.88 218 ASP A CA 1
ATOM 1758 C C . ASP A 1 218 ? -32.812 -19.906 -7.637 1 95.88 218 ASP A C 1
ATOM 1760 O O . ASP A 1 218 ? -33.25 -20.641 -6.742 1 95.88 218 ASP A O 1
ATOM 1764 N N . GLN A 1 219 ? -31.562 -19.5 -7.645 1 96.94 219 GLN A N 1
ATOM 1765 C CA . GLN A 1 219 ? -30.594 -19.969 -6.664 1 96.94 219 GLN A CA 1
ATOM 1766 C C . GLN A 1 219 ? -30.453 -18.984 -5.508 1 96.94 219 GLN A C 1
ATOM 1768 O O . GLN A 1 219 ? -30.562 -17.781 -5.707 1 96.94 219 GLN A O 1
ATOM 1773 N N . PRO A 1 220 ? -30.234 -19.531 -4.336 1 95.88 220 PRO A N 1
ATOM 1774 C CA . PRO A 1 220 ? -29.984 -18.641 -3.207 1 95.88 220 PRO A CA 1
ATOM 1775 C C . PRO A 1 220 ? -28.688 -17.844 -3.361 1 95.88 220 PRO A C 1
ATOM 1777 O O . PRO A 1 220 ? -27.719 -18.344 -3.951 1 95.88 220 PRO A O 1
ATOM 1780 N N . GLU A 1 221 ? -28.578 -16.734 -2.748 1 94.06 221 GLU A N 1
ATOM 1781 C CA . GLU A 1 221 ? -27.438 -15.82 -2.848 1 94.06 221 GLU A CA 1
ATOM 1782 C C . GLU A 1 221 ? -26.188 -16.422 -2.193 1 94.06 221 GLU A C 1
ATOM 1784 O O . GLU A 1 221 ? -25.078 -16 -2.49 1 94.06 221 GLU A O 1
ATOM 1789 N N . THR A 1 222 ? -26.375 -17.375 -1.357 1 92.5 222 THR A N 1
ATOM 1790 C CA . THR A 1 222 ? -25.234 -17.953 -0.638 1 92.5 222 THR A CA 1
ATOM 1791 C C . THR A 1 222 ? -24.672 -19.156 -1.398 1 92.5 222 THR A C 1
ATOM 1793 O O . THR A 1 222 ? -23.672 -19.75 -0.979 1 92.5 222 THR A O 1
ATOM 1796 N N . SER A 1 223 ? -25.25 -19.469 -2.514 1 93.94 223 SER A N 1
ATOM 1797 C CA . SER A 1 223 ? -24.797 -20.641 -3.248 1 93.94 223 SER A CA 1
ATOM 1798 C C . SER A 1 223 ? -23.656 -20.297 -4.191 1 93.94 223 SER A C 1
ATOM 1800 O O . SER A 1 223 ? -23.594 -19.188 -4.719 1 93.94 223 SER A O 1
ATOM 1802 N N . ASN A 1 224 ? -22.828 -21.234 -4.371 1 93.88 224 ASN A N 1
ATOM 1803 C CA . ASN A 1 224 ? -21.703 -21.094 -5.301 1 93.88 224 ASN A CA 1
ATOM 1804 C C . ASN A 1 224 ? -22.203 -20.906 -6.734 1 93.88 224 ASN A C 1
ATOM 1806 O O . ASN A 1 224 ? -21.578 -20.172 -7.512 1 93.88 224 ASN A O 1
ATOM 1810 N N . ILE A 1 225 ? -23.281 -21.484 -7.082 1 96.31 225 ILE A N 1
ATOM 1811 C CA . ILE A 1 225 ? -23.844 -21.375 -8.422 1 96.31 225 ILE A CA 1
ATOM 1812 C C . ILE A 1 225 ? -24.281 -19.938 -8.695 1 96.31 225 ILE A C 1
ATOM 1814 O O . ILE A 1 225 ? -24.062 -19.406 -9.781 1 96.31 225 ILE A O 1
ATOM 1818 N N . TYR A 1 226 ? -24.891 -19.359 -7.652 1 97.44 226 TYR A N 1
ATOM 1819 C CA . TYR A 1 226 ? -25.281 -17.969 -7.762 1 97.44 226 TYR A CA 1
ATOM 1820 C C . TYR A 1 226 ? -24.078 -17.078 -8.047 1 97.44 226 TYR A C 1
ATOM 1822 O O . TYR A 1 226 ? -24.109 -16.234 -8.945 1 97.44 226 TYR A O 1
ATOM 1830 N N . ALA A 1 227 ? -23.047 -17.266 -7.254 1 97.56 227 ALA A N 1
ATOM 1831 C CA . ALA A 1 227 ? -21.844 -16.438 -7.391 1 97.56 227 ALA A CA 1
ATOM 1832 C C . ALA A 1 227 ? -21.234 -16.594 -8.781 1 97.56 227 ALA A C 1
ATOM 1834 O O . ALA A 1 227 ? -20.875 -15.602 -9.414 1 97.56 227 ALA A O 1
ATOM 1835 N N . ARG A 1 228 ? -21.078 -17.797 -9.258 1 96.88 228 ARG A N 1
ATOM 1836 C CA . ARG A 1 228 ? -20.469 -18.078 -10.555 1 96.88 228 ARG A CA 1
ATOM 1837 C C . ARG A 1 228 ? -21.328 -17.531 -11.695 1 96.88 228 ARG A C 1
ATOM 1839 O O . ARG A 1 228 ? -20.812 -17.016 -12.68 1 96.88 228 ARG A O 1
ATOM 1846 N N . ALA A 1 229 ? -22.641 -17.703 -11.547 1 98 229 ALA A N 1
ATOM 1847 C CA . ALA A 1 229 ? -23.562 -17.172 -12.555 1 98 229 ALA A CA 1
ATOM 1848 C C . ALA A 1 229 ? -23.469 -15.656 -12.633 1 98 229 ALA A C 1
ATOM 1850 O O . ALA A 1 229 ? -23.422 -15.086 -13.719 1 98 229 ALA A O 1
ATOM 1851 N N . ALA A 1 230 ? -23.469 -15.023 -11.477 1 98 230 ALA A N 1
ATOM 1852 C CA . ALA A 1 230 ? -23.359 -13.57 -11.43 1 98 230 ALA A CA 1
ATOM 1853 C C . ALA A 1 230 ? -22.031 -13.102 -12.047 1 98 230 ALA A C 1
ATOM 1855 O O . ALA A 1 230 ? -22 -12.109 -12.773 1 98 230 ALA A O 1
ATOM 1856 N N . PHE A 1 231 ? -20.984 -13.812 -11.773 1 97.81 231 PHE A N 1
ATOM 1857 C CA . PHE A 1 231 ? -19.672 -13.477 -12.305 1 97.81 231 PHE A CA 1
ATOM 1858 C C . PHE A 1 231 ? -19.641 -13.594 -13.82 1 97.81 231 PHE A C 1
ATOM 1860 O O . PHE A 1 231 ? -19.125 -12.711 -14.508 1 97.81 231 PHE A O 1
ATOM 1867 N N . SER A 1 232 ? -20.172 -14.68 -14.312 1 97.69 232 SER A N 1
ATOM 1868 C CA . SER A 1 232 ? -20.219 -14.891 -15.758 1 97.69 232 SER A CA 1
ATOM 1869 C C . SER A 1 232 ? -21.078 -13.828 -16.438 1 97.69 232 SER A C 1
ATOM 1871 O O . SER A 1 232 ? -20.719 -13.328 -17.5 1 97.69 232 SER A O 1
ATOM 1873 N N . LEU A 1 233 ? -22.188 -13.531 -15.812 1 97.75 233 LEU A N 1
ATOM 1874 C CA . LEU A 1 233 ? -23.062 -12.5 -16.344 1 97.75 233 LEU A CA 1
ATOM 1875 C C . LEU A 1 233 ? -22.359 -11.148 -16.375 1 97.75 233 LEU A C 1
ATOM 1877 O O . LEU A 1 233 ? -22.516 -10.375 -17.328 1 97.75 233 LEU A O 1
ATOM 1881 N N . ALA A 1 234 ? -21.625 -10.852 -15.328 1 97.5 234 ALA A N 1
ATOM 1882 C CA . ALA A 1 234 ? -20.859 -9.609 -15.273 1 97.5 234 ALA A CA 1
ATOM 1883 C C . ALA A 1 234 ? -19.922 -9.484 -16.469 1 97.5 234 ALA A C 1
ATOM 1885 O O . ALA A 1 234 ? -19.875 -8.43 -17.125 1 97.5 234 ALA A O 1
ATOM 1886 N N . HIS A 1 235 ? -19.25 -10.531 -16.828 1 96.12 235 HIS A N 1
ATOM 1887 C CA . HIS A 1 235 ? -18.281 -10.484 -17.906 1 96.12 235 HIS A CA 1
ATOM 1888 C C . HIS A 1 235 ? -18.969 -10.336 -19.266 1 96.12 235 HIS A C 1
ATOM 1890 O O . HIS A 1 235 ? -18.422 -9.711 -20.172 1 96.12 235 HIS A O 1
ATOM 1896 N N . LEU A 1 236 ? -20.156 -10.875 -19.391 1 97.25 236 LEU A N 1
ATOM 1897 C CA . LEU A 1 236 ? -20.938 -10.648 -20.609 1 97.25 236 LEU A CA 1
ATOM 1898 C C . LEU A 1 236 ? -21.281 -9.18 -20.766 1 97.25 236 LEU A C 1
ATOM 1900 O O . LEU A 1 236 ? -21.188 -8.625 -21.875 1 97.25 236 LEU A O 1
ATOM 1904 N N . TYR A 1 237 ? -21.641 -8.562 -19.703 1 96.5 237 TYR A N 1
ATOM 1905 C CA . TYR A 1 237 ? -21.984 -7.145 -19.734 1 96.5 237 TYR A CA 1
ATOM 1906 C C . TYR A 1 237 ? -20.734 -6.301 -19.969 1 96.5 237 TYR A C 1
ATOM 1908 O O . TYR A 1 237 ? -20.797 -5.25 -20.609 1 96.5 237 TYR A O 1
ATOM 1916 N N . LYS A 1 238 ? -19.609 -6.766 -19.422 1 95.5 238 LYS A N 1
ATOM 1917 C CA . LYS A 1 238 ? -18.359 -6.07 -19.703 1 95.5 238 LYS A CA 1
ATOM 1918 C C . LYS A 1 238 ? -18.078 -6.027 -21.203 1 95.5 238 LYS A C 1
ATOM 1920 O O . LYS A 1 238 ? -17.719 -4.98 -21.75 1 95.5 238 LYS A O 1
ATOM 1925 N N . ASP A 1 239 ? -18.266 -7.117 -21.828 1 94.62 239 ASP A N 1
ATOM 1926 C CA . ASP A 1 239 ? -18.016 -7.23 -23.266 1 94.62 239 ASP A CA 1
ATOM 1927 C C . ASP A 1 239 ? -18.969 -6.348 -24.062 1 94.62 239 ASP A C 1
ATOM 1929 O O . ASP A 1 239 ? -18.609 -5.871 -25.141 1 94.62 239 ASP A O 1
ATOM 1933 N N . GLU A 1 240 ? -20.109 -6.102 -23.516 1 95 240 GLU A N 1
ATOM 1934 C CA . GLU A 1 240 ? -21.094 -5.227 -24.156 1 95 240 GLU A CA 1
ATOM 1935 C C . GLU A 1 240 ? -20.844 -3.766 -23.781 1 95 240 GLU A C 1
ATOM 1937 O O . GLU A 1 240 ? -21.625 -2.885 -24.156 1 95 240 GLU A O 1
ATOM 1942 N N . LYS A 1 241 ? -19.875 -3.482 -22.984 1 94.12 241 LYS A N 1
ATOM 1943 C CA . LYS A 1 241 ? -19.453 -2.146 -22.562 1 94.12 241 LYS A CA 1
ATOM 1944 C C . LYS A 1 241 ? -20.516 -1.502 -21.672 1 94.12 241 LYS A C 1
ATOM 1946 O O . LYS A 1 241 ? -20.719 -0.289 -21.719 1 94.12 241 LYS A O 1
ATOM 1951 N N . GLN A 1 242 ? -21.219 -2.383 -21.031 1 94.94 242 GLN A N 1
ATOM 1952 C CA . GLN A 1 242 ? -22.141 -1.898 -20.016 1 94.94 242 GLN A CA 1
ATOM 1953 C C . GLN A 1 242 ? -21.5 -1.91 -18.641 1 94.94 242 GLN A C 1
ATOM 1955 O O . GLN A 1 242 ? -21.688 -2.854 -17.859 1 94.94 242 GLN A O 1
ATOM 1960 N N . THR A 1 243 ? -20.969 -0.913 -18.25 1 92.56 243 THR A N 1
ATOM 1961 C CA . THR A 1 243 ? -20.109 -0.835 -17.062 1 92.56 243 THR A CA 1
ATOM 1962 C C . THR A 1 243 ? -20.938 -0.925 -15.789 1 92.56 243 THR A C 1
ATOM 1964 O O . THR A 1 243 ? -20.516 -1.548 -14.812 1 92.56 243 THR A O 1
ATOM 1967 N N . ASP A 1 244 ? -22.109 -0.307 -15.781 1 92.62 244 ASP A N 1
ATOM 1968 C CA . ASP A 1 244 ? -22.938 -0.326 -14.578 1 92.62 244 ASP A CA 1
ATOM 1969 C C . ASP A 1 244 ? -23.391 -1.745 -14.25 1 92.62 244 ASP A C 1
ATOM 1971 O O . ASP A 1 244 ? -23.344 -2.162 -13.086 1 92.62 244 ASP A O 1
ATOM 1975 N N . ALA A 1 245 ? -23.812 -2.412 -15.281 1 95.12 245 ALA A N 1
ATOM 1976 C CA . ALA A 1 245 ? -24.234 -3.797 -15.086 1 95.12 245 ALA A CA 1
ATOM 1977 C C . ALA A 1 245 ? -23.062 -4.68 -14.688 1 95.12 245 ALA A C 1
ATOM 1979 O O . ALA A 1 245 ? -23.203 -5.574 -13.852 1 95.12 245 ALA A O 1
ATOM 1980 N N . TYR A 1 246 ? -21.938 -4.453 -15.32 1 96.38 246 TYR A N 1
ATOM 1981 C CA . TYR A 1 246 ? -20.719 -5.164 -14.977 1 96.38 246 TYR A CA 1
ATOM 1982 C C . TYR A 1 246 ? -20.406 -5.023 -13.492 1 96.38 246 TYR A C 1
ATOM 1984 O O . TYR A 1 246 ? -20.203 -6.02 -12.797 1 96.38 246 TYR A O 1
ATOM 1992 N N . GLU A 1 247 ? -20.5 -3.834 -13 1 95.75 247 GLU A N 1
ATOM 1993 C CA . GLU A 1 247 ? -20.219 -3.547 -11.594 1 95.75 247 GLU A CA 1
ATOM 1994 C C . GLU A 1 247 ? -21.25 -4.203 -10.68 1 95.75 247 GLU A C 1
ATOM 1996 O O . GLU A 1 247 ? -20.906 -4.777 -9.648 1 95.75 247 GLU A O 1
ATOM 2001 N N . LYS A 1 248 ? -22.453 -4.055 -11.062 1 96.19 248 LYS A N 1
ATOM 2002 C CA . LYS A 1 248 ? -23.562 -4.586 -10.25 1 96.19 248 LYS A CA 1
ATOM 2003 C C . LYS A 1 248 ? -23.406 -6.09 -10.039 1 96.19 248 LYS A C 1
ATOM 2005 O O . LYS A 1 248 ? -23.453 -6.57 -8.906 1 96.19 248 LYS A O 1
ATOM 2010 N N . TYR A 1 249 ? -23.188 -6.82 -11.094 1 97.38 249 TYR A N 1
ATOM 2011 C CA . TYR A 1 249 ? -23.172 -8.273 -11 1 97.38 249 TYR A CA 1
ATOM 2012 C C . TYR A 1 249 ? -21.859 -8.75 -10.375 1 97.38 249 TYR A C 1
ATOM 2014 O O . TYR A 1 249 ? -21.812 -9.797 -9.719 1 97.38 249 TYR A O 1
ATOM 2022 N N . LEU A 1 250 ? -20.734 -8 -10.531 1 97.81 250 LEU A N 1
ATOM 2023 C CA . LEU A 1 250 ? -19.531 -8.297 -9.773 1 97.81 250 LEU A CA 1
ATOM 2024 C C . LEU A 1 250 ? -19.781 -8.164 -8.273 1 97.81 250 LEU A C 1
ATOM 2026 O O . LEU A 1 250 ? -19.328 -9 -7.488 1 97.81 250 LEU A O 1
ATOM 2030 N N . ALA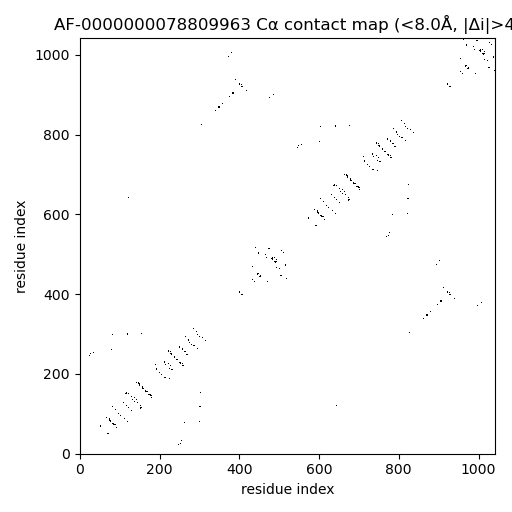 A 1 251 ? -20.5 -7.098 -7.938 1 97.44 251 ALA A N 1
ATOM 2031 C CA . ALA A 1 251 ? -20.812 -6.867 -6.531 1 97.44 251 ALA A CA 1
ATOM 2032 C C . ALA A 1 251 ? -21.688 -7.988 -5.969 1 97.44 251 ALA A C 1
ATOM 2034 O O . ALA A 1 251 ? -21.469 -8.461 -4.852 1 97.44 251 ALA A O 1
ATOM 2035 N N . LEU A 1 252 ? -22.641 -8.406 -6.758 1 97.56 252 LEU A N 1
ATOM 2036 C CA . LEU A 1 252 ? -23.516 -9.484 -6.32 1 97.56 252 LEU A CA 1
ATOM 2037 C C . LEU A 1 252 ? -22.75 -10.781 -6.148 1 97.56 252 LEU A C 1
ATOM 2039 O O . LEU A 1 252 ? -22.969 -11.516 -5.184 1 97.56 252 LEU A O 1
ATOM 2043 N N . SER A 1 253 ? -21.891 -11.086 -7.086 1 98 253 SER A N 1
ATOM 2044 C CA . SER A 1 253 ? -21.031 -12.266 -6.973 1 98 253 SER A CA 1
ATOM 2045 C C . SER A 1 253 ? -20.156 -12.195 -5.727 1 98 253 SER A C 1
ATOM 2047 O O . SER A 1 253 ? -20.031 -13.18 -4.996 1 98 253 SER A O 1
ATOM 2049 N N . ALA A 1 254 ? -19.594 -11.039 -5.492 1 97.62 254 ALA A N 1
ATOM 2050 C CA . ALA A 1 254 ? -18.719 -10.844 -4.332 1 97.62 254 ALA A CA 1
ATOM 2051 C C . ALA A 1 254 ? -19.5 -11.016 -3.029 1 97.62 254 ALA A C 1
ATOM 2053 O O . ALA A 1 254 ? -19 -11.602 -2.068 1 97.62 254 ALA A O 1
ATOM 2054 N N . ILE A 1 255 ? -20.688 -10.445 -2.973 1 97.44 255 ILE A N 1
ATOM 2055 C CA . ILE A 1 255 ? -21.531 -10.578 -1.794 1 97.44 255 ILE A CA 1
ATOM 2056 C C . ILE A 1 255 ? -21.797 -12.055 -1.508 1 97.44 255 ILE A C 1
ATOM 2058 O O . ILE A 1 255 ? -21.703 -12.492 -0.361 1 97.44 255 ILE A O 1
ATOM 2062 N N . SER A 1 256 ? -22.141 -12.773 -2.543 1 97.38 256 SER A N 1
ATOM 2063 C CA . SER A 1 256 ? -22.391 -14.203 -2.41 1 97.38 256 SER A CA 1
ATOM 2064 C C . SER A 1 256 ? -21.188 -14.93 -1.846 1 97.38 256 SER A C 1
ATOM 2066 O O . SER A 1 256 ? -21.312 -15.734 -0.92 1 97.38 256 SER A O 1
ATOM 2068 N N . ASP A 1 257 ? -20.016 -14.664 -2.371 1 96.88 257 ASP A N 1
ATOM 2069 C CA . ASP A 1 257 ? -18.781 -15.289 -1.929 1 96.88 257 ASP A CA 1
ATOM 2070 C C . ASP A 1 257 ? -18.5 -14.984 -0.458 1 96.88 257 ASP A C 1
ATOM 2072 O O . ASP A 1 257 ? -18.078 -15.867 0.296 1 96.88 257 ASP A O 1
ATOM 2076 N N . ILE A 1 258 ? -18.703 -13.773 -0.072 1 96.31 258 ILE A N 1
ATOM 2077 C CA . ILE A 1 258 ? -18.422 -13.367 1.302 1 96.31 258 ILE A CA 1
ATOM 2078 C C . ILE A 1 258 ? -19.391 -14.07 2.252 1 96.31 258 ILE A C 1
ATOM 2080 O O . ILE A 1 258 ? -18.984 -14.594 3.289 1 96.31 258 ILE A O 1
ATOM 2084 N N . LYS A 1 259 ? -20.641 -14.109 1.881 1 95.62 259 LYS A N 1
ATOM 2085 C CA . LYS A 1 259 ? -21.641 -14.734 2.73 1 95.62 259 LYS A CA 1
ATOM 2086 C C . LYS A 1 259 ? -21.391 -16.234 2.881 1 95.62 259 LYS A C 1
ATOM 2088 O O . LYS A 1 259 ? -21.656 -16.812 3.932 1 95.62 259 LYS A O 1
ATOM 2093 N N . ALA A 1 260 ? -20.875 -16.812 1.842 1 94.38 260 ALA A N 1
ATOM 2094 C CA . ALA A 1 260 ? -20.594 -18.25 1.852 1 94.38 260 ALA A CA 1
ATOM 2095 C C . ALA A 1 260 ? -19.172 -18.531 2.35 1 94.38 260 ALA A C 1
ATOM 2097 O O . ALA A 1 260 ? -18.75 -19.688 2.416 1 94.38 260 ALA A O 1
ATOM 2098 N N . SER A 1 261 ? -18.344 -17.547 2.719 1 94.19 261 SER A N 1
ATOM 2099 C CA . SER A 1 261 ? -16.969 -17.609 3.197 1 94.19 261 SER A CA 1
ATOM 2100 C C . SER A 1 261 ? -16.062 -18.312 2.18 1 94.19 261 SER A C 1
ATOM 2102 O O . SER A 1 261 ? -15.273 -19.188 2.535 1 94.19 261 SER A O 1
ATOM 2104 N N . VAL A 1 262 ? -16.344 -17.984 0.899 1 94.44 262 VAL A N 1
ATOM 2105 C CA . VAL A 1 262 ? -15.453 -18.422 -0.177 1 94.44 262 VAL A CA 1
ATOM 2106 C C . VAL A 1 262 ? -14.266 -17.469 -0.294 1 94.44 262 VAL A C 1
ATOM 2108 O O . VAL A 1 262 ? -14.445 -16.281 -0.546 1 94.44 262 VAL A O 1
ATOM 2111 N N . LYS A 1 263 ? -13.062 -18 -0.101 1 94 263 LYS A N 1
ATOM 2112 C CA . LYS A 1 263 ? -11.875 -17.156 -0.055 1 94 263 LYS A CA 1
ATOM 2113 C C . LYS A 1 263 ? -11.148 -17.156 -1.399 1 94 263 LYS A C 1
ATOM 2115 O O . LYS A 1 263 ? -10.297 -16.297 -1.647 1 94 263 LYS A O 1
ATOM 2120 N N . GLU A 1 264 ? -11.5 -18.031 -2.213 1 86.88 264 GLU A N 1
ATOM 2121 C CA . GLU A 1 264 ? -11.055 -18.031 -3.604 1 86.88 264 GLU A CA 1
ATOM 2122 C C . GLU A 1 264 ? -12.039 -17.266 -4.488 1 86.88 264 GLU A C 1
ATOM 2124 O O . GLU A 1 264 ? -12.961 -17.859 -5.051 1 86.88 264 GLU A O 1
ATOM 2129 N N . ASN A 1 265 ? -11.859 -16 -4.582 1 86.5 265 ASN A N 1
ATOM 2130 C CA . ASN A 1 265 ? -12.828 -15.195 -5.324 1 86.5 265 ASN A CA 1
ATOM 2131 C C . ASN A 1 265 ? -12.133 -14.227 -6.281 1 86.5 265 ASN A C 1
ATOM 2133 O O . ASN A 1 265 ? -11.008 -13.797 -6.027 1 86.5 265 ASN A O 1
ATOM 2137 N N . ALA A 1 266 ? -12.781 -14.055 -7.336 1 91.5 266 ALA A N 1
ATOM 2138 C CA . ALA A 1 266 ? -12.219 -13.195 -8.375 1 91.5 266 ALA A CA 1
ATOM 2139 C C . ALA A 1 266 ? -13.039 -11.914 -8.531 1 91.5 266 ALA A C 1
ATOM 2141 O O . ALA A 1 266 ? -12.539 -10.906 -9.031 1 91.5 266 ALA A O 1
ATOM 2142 N N . ALA A 1 267 ? -14.266 -11.93 -8.07 1 96.25 267 ALA A N 1
ATOM 2143 C CA . ALA A 1 267 ? -15.188 -10.828 -8.336 1 96.25 267 ALA A CA 1
ATOM 2144 C C . ALA A 1 267 ? -14.75 -9.555 -7.629 1 96.25 267 ALA A C 1
ATOM 2146 O O . ALA A 1 267 ? -14.781 -8.469 -8.219 1 96.25 267 ALA A O 1
ATOM 2147 N N . LEU A 1 268 ? -14.32 -9.719 -6.406 1 96.31 268 LEU A N 1
ATOM 2148 C CA . LEU A 1 268 ? -13.969 -8.555 -5.602 1 96.31 268 LEU A CA 1
ATOM 2149 C C . LEU A 1 268 ? -12.758 -7.836 -6.184 1 96.31 268 LEU A C 1
ATOM 2151 O O . LEU A 1 268 ? -12.711 -6.605 -6.203 1 96.31 268 LEU A O 1
ATOM 2155 N N . SER A 1 269 ? -11.781 -8.547 -6.617 1 96.44 269 SER A N 1
ATOM 2156 C CA . SER A 1 269 ? -10.602 -7.941 -7.211 1 96.44 269 SER A CA 1
ATOM 2157 C C . SER A 1 269 ? -10.938 -7.258 -8.531 1 96.44 269 SER A C 1
ATOM 2159 O O . SER A 1 269 ? -10.43 -6.168 -8.82 1 96.44 269 SER A O 1
ATOM 2161 N N . ASN A 1 270 ? -11.766 -7.871 -9.352 1 96.38 270 ASN A N 1
ATOM 2162 C CA . ASN A 1 270 ? -12.211 -7.242 -10.594 1 96.38 270 ASN A CA 1
ATOM 2163 C C . ASN A 1 270 ? -12.969 -5.945 -10.32 1 96.38 270 ASN A C 1
ATOM 2165 O O . ASN A 1 270 ? -12.789 -4.953 -11.031 1 96.38 270 ASN A O 1
ATOM 2169 N N . LEU A 1 271 ? -13.812 -6.027 -9.336 1 96.69 271 LEU A N 1
ATOM 2170 C CA . LEU A 1 271 ? -14.586 -4.844 -8.961 1 96.69 271 LEU A CA 1
ATOM 2171 C C . LEU A 1 271 ? -13.656 -3.723 -8.5 1 96.69 271 LEU A C 1
ATOM 2173 O O . LEU A 1 271 ? -13.906 -2.549 -8.789 1 96.69 271 LEU A O 1
ATOM 2177 N N . ALA A 1 272 ? -12.609 -4.086 -7.746 1 95.94 272 ALA A N 1
ATOM 2178 C CA . ALA A 1 272 ? -11.625 -3.1 -7.305 1 95.94 272 ALA A CA 1
ATOM 2179 C C . ALA A 1 272 ? -11.016 -2.371 -8.492 1 95.94 272 ALA A C 1
ATOM 2181 O O . ALA A 1 272 ? -10.836 -1.151 -8.461 1 95.94 272 ALA A O 1
ATOM 2182 N N . PHE A 1 273 ? -10.742 -3.057 -9.523 1 94.25 273 PHE A N 1
ATOM 2183 C CA . PHE A 1 273 ? -10.117 -2.465 -10.703 1 94.25 273 PHE A CA 1
ATOM 2184 C C . PHE A 1 273 ? -11.086 -1.524 -11.414 1 94.25 273 PHE A C 1
ATOM 2186 O O . PHE A 1 273 ? -10.695 -0.447 -11.867 1 94.25 273 PHE A O 1
ATOM 2193 N N . VAL A 1 274 ? -12.312 -1.912 -11.484 1 95.06 274 VAL A N 1
ATOM 2194 C CA . VAL A 1 274 ? -13.336 -1.08 -12.117 1 95.06 274 VAL A CA 1
ATOM 2195 C C . VAL A 1 274 ? -13.5 0.219 -11.336 1 95.06 274 VAL A C 1
ATOM 2197 O O . VAL A 1 274 ? -13.602 1.299 -11.922 1 95.06 274 VAL A O 1
ATOM 2200 N N . LEU A 1 275 ? -13.562 0.11 -10.055 1 95.06 275 LEU A N 1
ATOM 2201 C CA . LEU A 1 275 ? -13.727 1.279 -9.203 1 95.06 275 LEU A CA 1
ATOM 2202 C C . LEU A 1 275 ? -12.523 2.211 -9.312 1 95.06 275 LEU A C 1
ATOM 2204 O O . LEU A 1 275 ? -12.672 3.434 -9.266 1 95.06 275 LEU A O 1
ATOM 2208 N N . TYR A 1 276 ? -11.336 1.646 -9.461 1 94.88 276 TYR A N 1
ATOM 2209 C CA . TYR A 1 276 ? -10.133 2.434 -9.68 1 94.88 276 TYR A CA 1
ATOM 2210 C C . TYR A 1 276 ? -10.242 3.238 -10.977 1 94.88 276 TYR A C 1
ATOM 2212 O O . TYR A 1 276 ? -9.953 4.438 -10.992 1 94.88 276 TYR A O 1
ATOM 2220 N N . GLU A 1 277 ? -10.695 2.572 -11.945 1 92.88 277 GLU A N 1
ATOM 2221 C CA . GLU A 1 277 ? -10.828 3.234 -13.242 1 92.88 277 GLU A CA 1
ATOM 2222 C C . GLU A 1 277 ? -11.859 4.355 -13.188 1 92.88 277 GLU A C 1
ATOM 2224 O O . GLU A 1 277 ? -11.734 5.355 -13.898 1 92.88 277 GLU A O 1
ATOM 2229 N N . ARG A 1 278 ? -12.82 4.203 -12.328 1 92.12 278 ARG A N 1
ATOM 2230 C CA . ARG A 1 278 ? -13.891 5.188 -12.188 1 92.12 278 ARG A CA 1
ATOM 2231 C C . ARG A 1 278 ? -13.461 6.328 -11.266 1 92.12 278 ARG A C 1
ATOM 2233 O O . ARG A 1 278 ? -14.164 7.332 -11.148 1 92.12 278 ARG A O 1
ATOM 2240 N N . GLY A 1 279 ? -12.344 6.125 -10.547 1 91.06 279 GLY A N 1
ATOM 2241 C CA . GLY A 1 279 ? -11.82 7.199 -9.727 1 91.06 279 GLY A CA 1
ATOM 2242 C C . GLY A 1 279 ? -12.086 7 -8.242 1 91.06 279 GLY A C 1
ATOM 2243 O O . GLY A 1 279 ? -11.664 7.805 -7.414 1 91.06 279 GLY A O 1
ATOM 2244 N N . ASP A 1 280 ? -12.836 5.922 -7.906 1 92.19 280 ASP A N 1
ATOM 2245 C CA . ASP A 1 280 ? -13.055 5.609 -6.496 1 92.19 280 ASP A CA 1
ATOM 2246 C C . ASP A 1 280 ? -11.883 4.816 -5.922 1 92.19 280 ASP A C 1
ATOM 2248 O O . ASP A 1 280 ? -12.031 3.637 -5.594 1 92.19 280 ASP A O 1
ATOM 2252 N N . VAL A 1 281 ? -10.844 5.484 -5.602 1 92.69 281 VAL A N 1
ATOM 2253 C CA . VAL A 1 281 ? -9.555 4.875 -5.285 1 92.69 281 VAL A CA 1
ATOM 2254 C C . VAL A 1 281 ? -9.586 4.297 -3.875 1 92.69 281 VAL A C 1
ATOM 2256 O O . VAL A 1 281 ? -9.023 3.225 -3.625 1 92.69 281 VAL A O 1
ATOM 2259 N N . SER A 1 282 ? -10.195 4.957 -2.996 1 90.62 282 SER A N 1
ATOM 2260 C CA . SER A 1 282 ? -10.234 4.488 -1.614 1 90.62 282 SER A CA 1
ATOM 2261 C C . SER A 1 282 ? -10.953 3.148 -1.502 1 90.62 282 SER A C 1
ATOM 2263 O O . SER A 1 282 ? -10.438 2.213 -0.884 1 90.62 282 SER A O 1
ATOM 2265 N N . ARG A 1 283 ? -12.164 3.084 -2.105 1 93.62 283 ARG A N 1
ATOM 2266 C CA . ARG A 1 283 ? -12.914 1.833 -2.111 1 93.62 283 ARG A CA 1
ATOM 2267 C C . ARG A 1 283 ? -12.164 0.748 -2.875 1 93.62 283 ARG A C 1
ATOM 2269 O O . ARG A 1 283 ? -12.156 -0.415 -2.465 1 93.62 283 ARG A O 1
ATOM 2276 N N . ALA A 1 284 ? -11.578 1.161 -3.996 1 95.44 284 ALA A N 1
ATOM 2277 C CA . ALA A 1 284 ? -10.797 0.22 -4.793 1 95.44 284 ALA A CA 1
ATOM 2278 C C . ALA A 1 284 ? -9.672 -0.402 -3.967 1 95.44 284 ALA A C 1
ATOM 2280 O O . ALA A 1 284 ? -9.445 -1.612 -4.031 1 95.44 284 ALA A O 1
ATOM 2281 N N . TYR A 1 285 ? -9.016 0.4 -3.211 1 93.56 285 TYR A N 1
ATOM 2282 C CA . TYR A 1 285 ? -7.906 -0.07 -2.389 1 93.56 285 TYR A CA 1
ATOM 2283 C C . TYR A 1 285 ? -8.398 -1.013 -1.297 1 93.56 285 TYR A C 1
ATOM 2285 O O . TYR A 1 285 ? -7.766 -2.037 -1.021 1 93.56 285 TYR A O 1
ATOM 2293 N N . ARG A 1 286 ? -9.469 -0.71 -0.654 1 92.44 286 ARG A N 1
ATOM 2294 C CA . ARG A 1 286 ? -10.031 -1.568 0.381 1 92.44 286 ARG A CA 1
ATOM 2295 C C . ARG A 1 286 ? -10.398 -2.939 -0.182 1 92.44 286 ARG A C 1
ATOM 2297 O O . ARG A 1 286 ? -10.125 -3.965 0.446 1 92.44 286 ARG A O 1
ATOM 2304 N N . TYR A 1 287 ? -11.023 -2.939 -1.326 1 96.5 287 TYR A N 1
ATOM 2305 C CA . TYR A 1 287 ? -11.469 -4.184 -1.944 1 96.5 287 TYR A CA 1
ATOM 2306 C C . TYR A 1 287 ? -10.281 -5.035 -2.373 1 96.5 287 TYR A C 1
ATOM 2308 O O . TYR A 1 287 ? -10.266 -6.246 -2.143 1 96.5 287 TYR A O 1
ATOM 2316 N N . ILE A 1 288 ? -9.32 -4.43 -3.008 1 95.19 288 ILE A N 1
ATOM 2317 C CA . ILE A 1 288 ? -8.188 -5.191 -3.537 1 95.19 288 ILE A CA 1
ATOM 2318 C C . ILE A 1 288 ? -7.359 -5.75 -2.385 1 95.19 288 ILE A C 1
ATOM 2320 O O . ILE A 1 288 ? -6.816 -6.852 -2.48 1 95.19 288 ILE A O 1
ATOM 2324 N N . LYS A 1 289 ? -7.176 -5.035 -1.364 1 92 289 LYS A N 1
ATOM 2325 C CA . LYS A 1 289 ? -6.457 -5.504 -0.181 1 92 289 LYS A CA 1
ATOM 2326 C C . LYS A 1 289 ? -7.156 -6.711 0.442 1 92 289 LYS A C 1
ATOM 2328 O O . LYS A 1 289 ? -6.508 -7.703 0.777 1 92 289 LYS A O 1
ATOM 2333 N N . ARG A 1 290 ? -8.453 -6.586 0.591 1 93.88 290 ARG A N 1
ATOM 2334 C CA . ARG A 1 290 ? -9.219 -7.691 1.148 1 93.88 290 ARG A CA 1
ATOM 2335 C C . ARG A 1 290 ? -9.125 -8.93 0.259 1 93.88 290 ARG A C 1
ATOM 2337 O O . ARG A 1 290 ? -9.016 -10.047 0.757 1 93.88 290 ARG A O 1
ATOM 2344 N N . SER A 1 291 ? -9.234 -8.719 -0.998 1 95.94 291 SER A N 1
ATOM 2345 C CA . SER A 1 291 ? -9.125 -9.82 -1.944 1 95.94 291 SER A CA 1
ATOM 2346 C C . SER A 1 291 ? -7.773 -10.531 -1.817 1 95.94 291 SER A C 1
ATOM 2348 O O . SER A 1 291 ? -7.699 -11.758 -1.909 1 95.94 291 SER A O 1
ATOM 2350 N N . LEU A 1 292 ? -6.734 -9.766 -1.69 1 95.12 292 LEU A N 1
ATOM 2351 C CA . LEU A 1 292 ? -5.402 -10.344 -1.54 1 95.12 292 LEU A CA 1
ATOM 2352 C C . LEU A 1 292 ? -5.301 -11.148 -0.248 1 95.12 292 LEU A C 1
ATOM 2354 O O . LEU A 1 292 ? -4.75 -12.25 -0.24 1 95.12 292 LEU A O 1
ATOM 2358 N N . GLU A 1 293 ? -5.781 -10.617 0.808 1 93.25 293 GLU A N 1
ATOM 2359 C CA . GLU A 1 293 ? -5.766 -11.312 2.092 1 93.25 293 GLU A CA 1
ATOM 2360 C C . GLU A 1 293 ? -6.512 -12.641 2.01 1 93.25 293 GLU A C 1
ATOM 2362 O O . GLU A 1 293 ? -6.051 -13.648 2.547 1 93.25 293 GLU A O 1
ATOM 2367 N N . ASP A 1 294 ? -7.652 -12.57 1.34 1 95.06 294 ASP A N 1
ATOM 2368 C CA . ASP A 1 294 ? -8.43 -13.797 1.153 1 95.06 294 ASP A CA 1
ATOM 2369 C C . ASP A 1 294 ? -7.652 -14.828 0.34 1 95.06 294 ASP A C 1
ATOM 2371 O O . ASP A 1 294 ? -7.629 -16.016 0.686 1 95.06 294 ASP A O 1
ATOM 2375 N N . ALA A 1 295 ? -7.094 -14.398 -0.731 1 95.62 295 ALA A N 1
ATOM 2376 C CA . ALA A 1 295 ? -6.348 -15.297 -1.606 1 95.62 295 ALA A CA 1
ATOM 2377 C C . ALA A 1 295 ? -5.188 -15.953 -0.861 1 95.62 295 ALA A C 1
ATOM 2379 O O . ALA A 1 295 ? -4.945 -17.156 -1.011 1 95.62 295 ALA A O 1
ATOM 2380 N N . ILE A 1 296 ? -4.488 -15.188 -0.076 1 93.12 296 ILE A N 1
ATOM 2381 C CA . ILE A 1 296 ? -3.367 -15.703 0.703 1 93.12 296 ILE A CA 1
ATOM 2382 C C . ILE A 1 296 ? -3.877 -16.672 1.761 1 93.12 296 ILE A C 1
ATOM 2384 O O . ILE A 1 296 ? -3.281 -17.734 1.977 1 93.12 296 ILE A O 1
ATOM 2388 N N . PHE A 1 297 ? -5.027 -16.312 2.404 1 92.44 297 PHE A N 1
ATOM 2389 C CA . PHE A 1 297 ? -5.621 -17.141 3.443 1 92.44 297 PHE A CA 1
ATOM 2390 C C . PHE A 1 297 ? -5.992 -18.516 2.891 1 92.44 297 PHE A C 1
ATOM 2392 O O . PHE A 1 297 ? -5.742 -19.531 3.531 1 92.44 297 PHE A O 1
ATOM 2399 N N . CYS A 1 298 ? -6.543 -18.5 1.71 1 93.94 298 CYS A N 1
ATOM 2400 C CA . CYS A 1 298 ? -6.988 -19.734 1.073 1 93.94 298 CYS A CA 1
ATOM 2401 C C . CYS A 1 298 ? -5.832 -20.422 0.365 1 93.94 298 CYS A C 1
ATOM 2403 O O . CYS A 1 298 ? -5.934 -21.594 0.011 1 93.94 298 CYS A O 1
ATOM 2405 N N . ASN A 1 299 ? -4.754 -19.859 0.133 1 92.06 299 ASN A N 1
ATOM 2406 C CA . ASN A 1 299 ? -3.615 -20.344 -0.642 1 92.06 299 ASN A CA 1
ATOM 2407 C C . ASN A 1 299 ? -3.973 -20.516 -2.115 1 92.06 299 ASN A C 1
ATOM 2409 O O . ASN A 1 299 ? -3.648 -21.547 -2.725 1 92.06 299 ASN A O 1
ATOM 2413 N N . ALA A 1 300 ? -4.766 -19.547 -2.553 1 94 300 ALA A N 1
ATOM 2414 C CA . ALA A 1 300 ? -5.098 -19.5 -3.975 1 94 300 ALA A CA 1
ATOM 2415 C C . ALA A 1 300 ? -4.031 -18.75 -4.762 1 94 300 ALA A C 1
ATOM 2417 O O . ALA A 1 300 ? -4.148 -17.531 -4.973 1 94 300 ALA A O 1
ATOM 2418 N N . ARG A 1 301 ? -3.135 -19.406 -5.293 1 93.69 301 ARG A N 1
ATOM 2419 C CA . ARG A 1 301 ? -1.931 -18.812 -5.859 1 93.69 301 ARG A CA 1
ATOM 2420 C C . ARG A 1 301 ? -2.244 -18.078 -7.156 1 93.69 301 ARG A C 1
ATOM 2422 O O . ARG A 1 301 ? -1.665 -17.016 -7.438 1 93.69 301 ARG A O 1
ATOM 2429 N N . LEU A 1 302 ? -3.109 -18.641 -8 1 93.88 302 LEU A N 1
ATOM 2430 C CA . LEU A 1 302 ? -3.492 -17.953 -9.234 1 93.88 302 LEU A CA 1
ATOM 2431 C C . LEU A 1 302 ? -4.082 -16.578 -8.93 1 93.88 302 LEU A C 1
ATOM 2433 O O . LEU A 1 302 ? -3.693 -15.586 -9.547 1 93.88 302 LEU A O 1
ATOM 2437 N N . ARG A 1 303 ? -5.031 -16.547 -7.988 1 94.12 303 ARG A N 1
ATOM 2438 C CA . ARG A 1 303 ? -5.664 -15.289 -7.605 1 94.12 303 ARG A CA 1
ATOM 2439 C C . ARG A 1 303 ? -4.637 -14.297 -7.062 1 94.12 303 ARG A C 1
ATOM 2441 O O . ARG A 1 303 ? -4.715 -13.102 -7.34 1 94.12 303 ARG A O 1
ATOM 2448 N N . THR A 1 304 ? -3.736 -14.82 -6.312 1 94.56 304 THR A N 1
ATOM 2449 C CA . THR A 1 304 ? -2.691 -13.977 -5.742 1 94.56 304 THR A CA 1
ATOM 2450 C C . THR A 1 304 ? -1.881 -13.297 -6.844 1 94.56 304 THR A C 1
ATOM 2452 O O . THR A 1 304 ? -1.605 -12.102 -6.773 1 94.56 304 THR A O 1
ATOM 2455 N N . VAL A 1 305 ? -1.519 -14.047 -7.809 1 94.31 305 VAL A N 1
ATOM 2456 C CA . VAL A 1 305 ? -0.724 -13.516 -8.914 1 94.31 305 VAL A CA 1
ATOM 2457 C C . VAL A 1 305 ? -1.539 -12.484 -9.695 1 94.31 305 VAL A C 1
ATOM 2459 O O . VAL A 1 305 ? -1.026 -11.422 -10.047 1 94.31 305 VAL A O 1
ATOM 2462 N N . GLU A 1 306 ? -2.771 -12.742 -9.953 1 93.31 306 GLU A N 1
ATOM 2463 C CA . GLU A 1 306 ? -3.645 -11.836 -10.695 1 93.31 306 GLU A CA 1
ATOM 2464 C C . GLU A 1 306 ? -3.814 -10.508 -9.953 1 93.31 306 GLU A C 1
ATOM 2466 O O . GLU A 1 306 ? -3.732 -9.438 -10.562 1 93.31 306 GLU A O 1
ATOM 2471 N N . ILE A 1 307 ? -4.059 -10.641 -8.688 1 94.81 307 ILE A N 1
ATOM 2472 C CA . ILE A 1 307 ? -4.277 -9.461 -7.859 1 94.81 307 ILE A CA 1
ATOM 2473 C C . ILE A 1 307 ? -2.994 -8.633 -7.785 1 94.81 307 ILE A C 1
ATOM 2475 O O . ILE A 1 307 ? -3.035 -7.402 -7.844 1 94.81 307 ILE A O 1
ATOM 2479 N N . SER A 1 308 ? -1.86 -9.312 -7.664 1 91.88 308 SER A N 1
ATOM 2480 C CA . SER A 1 308 ? -0.572 -8.648 -7.508 1 91.88 308 SER A CA 1
ATOM 2481 C C . SER A 1 308 ? -0.217 -7.828 -8.742 1 91.88 308 SER A C 1
ATOM 2483 O O . SER A 1 308 ? 0.566 -6.879 -8.664 1 91.88 308 SER A O 1
ATOM 2485 N N . ARG A 1 309 ? -0.771 -8.133 -9.82 1 90.5 309 ARG A N 1
ATOM 2486 C CA . ARG A 1 309 ? -0.507 -7.398 -11.055 1 90.5 309 ARG A CA 1
ATOM 2487 C C . ARG A 1 309 ? -1.203 -6.043 -11.039 1 90.5 309 ARG A C 1
ATOM 2489 O O . ARG A 1 309 ? -0.708 -5.082 -11.633 1 90.5 309 ARG A O 1
ATOM 2496 N N . VAL A 1 310 ? -2.291 -5.926 -10.336 1 91.38 310 VAL A N 1
ATOM 2497 C CA . VAL A 1 310 ? -3.092 -4.703 -10.367 1 91.38 310 VAL A CA 1
ATOM 2498 C C . VAL A 1 310 ? -2.875 -3.912 -9.078 1 91.38 310 VAL A C 1
ATOM 2500 O O . VAL A 1 310 ? -3.078 -2.697 -9.055 1 91.38 310 VAL A O 1
ATOM 2503 N N . LEU A 1 311 ? -2.412 -4.559 -8.039 1 90.94 311 LEU A N 1
ATOM 2504 C CA . LEU A 1 311 ? -2.291 -3.977 -6.703 1 90.94 311 LEU A CA 1
ATOM 2505 C C . LEU A 1 311 ? -1.379 -2.756 -6.723 1 90.94 311 LEU A C 1
ATOM 2507 O O . LEU A 1 311 ? -1.723 -1.71 -6.168 1 90.94 311 LEU A O 1
ATOM 2511 N N . PRO A 1 312 ? -0.203 -2.793 -7.418 1 87.62 312 PRO A N 1
ATOM 2512 C CA . PRO A 1 312 ? 0.708 -1.647 -7.367 1 87.62 312 PRO A CA 1
ATOM 2513 C C . PRO A 1 312 ? 0.103 -0.385 -7.977 1 87.62 312 PRO A C 1
ATOM 2515 O O . PRO A 1 312 ? 0.34 0.719 -7.48 1 87.62 312 PRO A O 1
ATOM 2518 N N . VAL A 1 313 ? -0.678 -0.504 -8.969 1 90.75 313 VAL A N 1
ATOM 2519 C CA . VAL A 1 313 ? -1.276 0.643 -9.641 1 90.75 313 VAL A CA 1
ATOM 2520 C C . VAL A 1 313 ? -2.305 1.303 -8.727 1 90.75 313 VAL A C 1
ATOM 2522 O O . VAL A 1 313 ? -2.326 2.527 -8.586 1 90.75 313 VAL A O 1
ATOM 2525 N N . ILE A 1 314 ? -3.109 0.56 -8.133 1 91.19 314 ILE A N 1
ATOM 2526 C CA . ILE A 1 314 ? -4.133 1.067 -7.227 1 91.19 314 ILE A CA 1
ATOM 2527 C C . ILE A 1 314 ? -3.475 1.659 -5.98 1 91.19 314 ILE A C 1
ATOM 2529 O O . ILE A 1 314 ? -3.875 2.723 -5.504 1 91.19 314 ILE A O 1
ATOM 2533 N N . GLU A 1 315 ? -2.482 0.976 -5.504 1 88.44 315 GLU A N 1
ATOM 2534 C CA . GLU A 1 315 ? -1.759 1.433 -4.32 1 88.44 315 GLU A CA 1
ATOM 2535 C C . GLU A 1 315 ? -1.063 2.766 -4.578 1 88.44 315 GLU A C 1
ATOM 2537 O O . GLU A 1 315 ? -1.033 3.637 -3.707 1 88.44 315 GLU A O 1
ATOM 2542 N N . ALA A 1 316 ? -0.448 2.906 -5.691 1 87.5 316 ALA A N 1
ATOM 2543 C CA . ALA A 1 316 ? 0.215 4.156 -6.055 1 87.5 316 ALA A CA 1
ATOM 2544 C C . ALA A 1 316 ? -0.781 5.312 -6.102 1 87.5 316 ALA A C 1
ATOM 2546 O O . ALA A 1 316 ? -0.484 6.414 -5.633 1 87.5 316 ALA A O 1
ATOM 2547 N N . ALA A 1 317 ? -1.897 5.039 -6.648 1 90.06 317 ALA A N 1
ATOM 2548 C CA . ALA A 1 317 ? -2.936 6.062 -6.711 1 90.06 317 ALA A CA 1
ATOM 2549 C C . ALA A 1 317 ? -3.422 6.434 -5.312 1 90.06 317 ALA A C 1
ATOM 2551 O O . ALA A 1 317 ? -3.67 7.609 -5.027 1 90.06 317 ALA A O 1
ATOM 2552 N N . TYR A 1 318 ? -3.561 5.539 -4.5 1 90.44 318 TYR A N 1
ATOM 2553 C CA . TYR A 1 318 ? -3.996 5.766 -3.127 1 90.44 318 TYR A CA 1
ATOM 2554 C C . TYR A 1 318 ? -2.957 6.566 -2.352 1 90.44 318 TYR A C 1
ATOM 2556 O O . TYR A 1 318 ? -3.303 7.484 -1.604 1 90.44 318 TYR A O 1
ATOM 2564 N N . LYS A 1 319 ? -1.729 6.168 -2.502 1 85 319 LYS A N 1
ATOM 2565 C CA . LYS A 1 319 ? -0.635 6.883 -1.853 1 85 319 LYS A CA 1
ATOM 2566 C C . LYS A 1 319 ? -0.579 8.336 -2.311 1 85 319 LYS A C 1
ATOM 2568 O O . LYS A 1 319 ? -0.338 9.234 -1.504 1 85 319 LYS A O 1
ATOM 2573 N N . GLN A 1 320 ? -0.771 8.539 -3.531 1 88.06 320 GLN A N 1
ATOM 2574 C CA . GLN A 1 320 ? -0.793 9.898 -4.066 1 88.06 320 GLN A CA 1
ATOM 2575 C C . GLN A 1 320 ? -1.92 10.719 -3.441 1 88.06 320 GLN A C 1
ATOM 2577 O O . GLN A 1 320 ? -1.75 11.906 -3.16 1 88.06 320 GLN A O 1
ATOM 2582 N N . GLN A 1 321 ? -3.025 10.117 -3.266 1 87.5 321 GLN A N 1
ATOM 2583 C CA . GLN A 1 321 ? -4.152 10.773 -2.615 1 87.5 321 GLN A CA 1
ATOM 2584 C C . GLN A 1 321 ? -3.811 11.172 -1.183 1 87.5 321 GLN A C 1
ATOM 2586 O O . GLN A 1 321 ? -4.117 12.281 -0.751 1 87.5 321 GLN A O 1
ATOM 2591 N N . ILE A 1 322 ? -3.17 10.359 -0.476 1 85.44 322 ILE A N 1
ATOM 2592 C CA . ILE A 1 322 ? -2.777 10.617 0.904 1 85.44 322 ILE A CA 1
ATOM 2593 C C . ILE A 1 322 ? -1.74 11.742 0.942 1 85.44 322 ILE A C 1
ATOM 2595 O O . ILE A 1 322 ? -1.787 12.609 1.818 1 85.44 322 ILE A O 1
ATOM 2599 N N . GLU A 1 323 ? -0.821 11.695 0.061 1 85.5 323 GLU A N 1
ATOM 2600 C CA . GLU A 1 323 ? 0.213 12.719 -0.005 1 85.5 323 GLU A CA 1
ATOM 2601 C C . GLU A 1 323 ? -0.387 14.094 -0.318 1 85.5 323 GLU A C 1
ATOM 2603 O O . GLU A 1 323 ? 0.065 15.109 0.211 1 85.5 323 GLU A O 1
ATOM 2608 N N . ARG A 1 324 ? -1.333 14.078 -1.141 1 87.19 324 ARG A N 1
ATOM 2609 C CA . ARG A 1 324 ? -2.023 15.328 -1.44 1 87.19 324 ARG A CA 1
ATOM 2610 C C . ARG A 1 324 ? -2.711 15.891 -0.199 1 87.19 324 ARG A C 1
ATOM 2612 O O . ARG A 1 324 ? -2.662 17.094 0.057 1 87.19 324 ARG A O 1
ATOM 2619 N N . GLN A 1 325 ? -3.316 15.086 0.473 1 85.06 325 GLN A N 1
ATOM 2620 C CA . GLN A 1 325 ? -3.955 15.492 1.721 1 85.06 325 GLN A CA 1
ATOM 2621 C C . GLN A 1 325 ? -2.928 16.016 2.717 1 85.06 325 GLN A C 1
ATOM 2623 O O . GLN A 1 325 ? -3.184 17 3.42 1 85.06 325 GLN A O 1
ATOM 2628 N N . ARG A 1 326 ? -1.884 15.344 2.801 1 86 326 ARG A N 1
ATOM 2629 C CA . ARG A 1 326 ? -0.804 15.766 3.688 1 86 326 ARG A CA 1
ATOM 2630 C C . ARG A 1 326 ? -0.284 17.141 3.303 1 86 326 ARG A C 1
ATOM 2632 O O . ARG A 1 326 ? -0.073 18 4.168 1 86 326 ARG A O 1
ATOM 2639 N N . HIS A 1 327 ? -0.127 17.406 2.098 1 86.88 327 HIS A N 1
ATOM 2640 C CA . HIS A 1 327 ? 0.338 18.703 1.634 1 86.88 327 HIS A CA 1
ATOM 2641 C C . HIS A 1 327 ? -0.671 19.797 1.963 1 86.88 327 HIS A C 1
ATOM 2643 O O . HIS A 1 327 ? -0.288 20.922 2.287 1 86.88 327 HIS A O 1
ATOM 2649 N N . GLN A 1 328 ? -1.837 19.469 1.863 1 87.25 328 GLN A N 1
ATOM 2650 C CA . GLN A 1 328 ? -2.877 20.422 2.236 1 87.25 328 GLN A CA 1
ATOM 2651 C C . GLN A 1 328 ? -2.793 20.781 3.719 1 87.25 328 GLN A C 1
ATOM 2653 O O . GLN A 1 328 ? -2.9 21.953 4.09 1 87.25 328 GLN A O 1
ATOM 2658 N N . LEU A 1 329 ? -2.596 19.797 4.5 1 88 329 LEU A N 1
ATOM 2659 C CA . LEU A 1 329 ? -2.482 20.016 5.938 1 88 329 LEU A CA 1
ATOM 2660 C C . LEU A 1 329 ? -1.26 20.875 6.258 1 88 329 LEU A C 1
ATOM 2662 O O . LEU A 1 329 ? -1.333 21.781 7.09 1 88 329 LEU A O 1
ATOM 2666 N N . VAL A 1 330 ? -0.202 20.578 5.668 1 88.19 330 VAL A N 1
ATOM 2667 C CA . VAL A 1 330 ? 1.021 21.359 5.855 1 88.19 330 VAL A CA 1
ATOM 2668 C C . VAL A 1 330 ? 0.792 22.797 5.41 1 88.19 330 VAL A C 1
ATOM 2670 O O . VAL A 1 330 ? 1.222 23.734 6.086 1 88.19 330 VAL A O 1
ATOM 2673 N N . PHE A 1 331 ? 0.07 23.016 4.34 1 87.19 331 PHE A N 1
ATOM 2674 C CA . PHE A 1 331 ? -0.266 24.344 3.846 1 87.19 331 PHE A CA 1
ATOM 2675 C C . PHE A 1 331 ? -1.103 25.094 4.867 1 87.19 331 PHE A C 1
ATOM 2677 O O . PHE A 1 331 ? -0.819 26.266 5.168 1 87.19 331 PHE A O 1
ATOM 2684 N N . PHE A 1 332 ? -2.047 24.422 5.383 1 86 332 PHE A N 1
ATOM 2685 C CA . PHE A 1 332 ? -2.895 25.047 6.391 1 86 332 PHE A CA 1
ATOM 2686 C C . PHE A 1 332 ? -2.09 25.391 7.641 1 86 332 PHE A C 1
ATOM 2688 O O . PHE A 1 332 ? -2.305 26.438 8.258 1 86 332 PHE A O 1
ATOM 2695 N N . LEU A 1 333 ? -1.219 24.625 7.949 1 88.44 333 LEU A N 1
ATOM 2696 C CA . LEU A 1 333 ? -0.37 24.875 9.109 1 88.44 333 LEU A CA 1
ATOM 2697 C C . LEU A 1 333 ? 0.512 26.094 8.891 1 88.44 333 LEU A C 1
ATOM 2699 O O . LEU A 1 333 ? 0.673 26.922 9.797 1 88.44 333 LEU A O 1
ATOM 2703 N N . ILE A 1 334 ? 0.972 26.172 7.707 1 86.88 334 ILE A N 1
ATOM 2704 C CA . ILE A 1 334 ? 1.819 27.312 7.379 1 86.88 334 ILE A CA 1
ATOM 2705 C C . ILE A 1 334 ? 0.993 28.594 7.414 1 86.88 334 ILE A C 1
ATOM 2707 O O . ILE A 1 334 ? 1.413 29.594 8 1 86.88 334 ILE A O 1
ATOM 2711 N N . VAL A 1 335 ? -0.195 28.562 6.883 1 85.5 335 VAL A N 1
ATOM 2712 C CA . VAL A 1 335 ? -1.072 29.719 6.836 1 85.5 335 VAL A CA 1
ATOM 2713 C C . VAL A 1 335 ? -1.438 30.156 8.25 1 85.5 335 VAL A C 1
ATOM 2715 O O . VAL A 1 335 ? -1.341 31.328 8.594 1 85.5 335 VAL A O 1
ATOM 2718 N N . VAL A 1 336 ? -1.742 29.281 9.047 1 85 336 VAL A N 1
ATOM 2719 C CA . VAL A 1 336 ? -2.152 29.594 10.406 1 85 336 VAL A CA 1
ATOM 2720 C C . VAL A 1 336 ? -0.956 30.109 11.203 1 85 336 VAL A C 1
ATOM 2722 O O . VAL A 1 336 ? -1.099 31 12.047 1 85 336 VAL A O 1
ATOM 2725 N N . SER A 1 337 ? 0.186 29.641 10.914 1 85.38 337 SER A N 1
ATOM 2726 C CA . SER A 1 337 ? 1.396 30.109 11.586 1 85.38 337 SER A CA 1
ATOM 2727 C C . SER A 1 337 ? 1.722 31.547 11.211 1 85.38 337 SER A C 1
ATOM 2729 O O . SER A 1 337 ? 2.102 32.344 12.07 1 85.38 337 SER A O 1
ATOM 2731 N N . ILE A 1 338 ? 1.504 31.859 9.953 1 84.19 338 ILE A N 1
ATOM 2732 C CA . ILE A 1 338 ? 1.739 33.219 9.5 1 84.19 338 ILE A CA 1
ATOM 2733 C C . ILE A 1 338 ? 0.725 34.156 10.141 1 84.19 338 ILE A C 1
ATOM 2735 O O . ILE A 1 338 ? 1.087 35.25 10.625 1 84.19 338 ILE A O 1
ATOM 2739 N N . LEU A 1 339 ? -0.511 33.719 10.188 1 83.38 339 LEU A N 1
ATOM 2740 C CA . LEU A 1 339 ? -1.561 34.531 10.812 1 83.38 339 LEU A CA 1
ATOM 2741 C C . LEU A 1 339 ? -1.267 34.75 12.297 1 83.38 339 LEU A C 1
ATOM 2743 O O . LEU A 1 339 ? -1.476 35.844 12.82 1 83.38 339 LEU A O 1
ATOM 2747 N N . SER A 1 340 ? -0.686 33.812 12.93 1 85.06 340 SER A N 1
ATOM 2748 C CA . SER A 1 340 ? -0.332 33.906 14.344 1 85.06 340 SER A CA 1
ATOM 2749 C C . SER A 1 340 ? 0.826 34.875 14.555 1 85.06 340 SER A C 1
ATOM 2751 O O . SER A 1 340 ? 0.843 35.625 15.539 1 85.06 340 SER A O 1
ATOM 2753 N N . ALA A 1 341 ? 1.714 34.844 13.648 1 85.12 341 ALA A N 1
ATOM 2754 C CA . ALA A 1 341 ? 2.838 35.781 13.727 1 85.12 341 ALA A CA 1
ATOM 2755 C C . ALA A 1 341 ? 2.365 37.219 13.586 1 85.12 341 ALA A C 1
ATOM 2757 O O . ALA A 1 341 ? 2.811 38.094 14.328 1 85.12 341 ALA A O 1
ATOM 2758 N N . PHE A 1 342 ? 1.406 37.406 12.688 1 84.56 342 PHE A N 1
ATOM 2759 C CA . PHE A 1 342 ? 0.826 38.75 12.508 1 84.56 342 PHE A CA 1
ATOM 2760 C C . PHE A 1 342 ? 0.063 39.188 13.75 1 84.56 342 PHE A C 1
ATOM 2762 O O . PHE A 1 342 ? 0.109 40.344 14.141 1 84.56 342 PHE A O 1
ATOM 2769 N N . LEU A 1 343 ? -0.538 38.25 14.352 1 84.62 343 LEU A N 1
ATOM 2770 C CA . LEU A 1 343 ? -1.291 38.562 15.562 1 84.62 343 LEU A CA 1
ATOM 2771 C C . LEU A 1 343 ? -0.353 38.906 16.703 1 84.62 343 LEU A C 1
ATOM 2773 O O . LEU A 1 343 ? -0.647 39.812 17.484 1 84.62 343 LEU A O 1
ATOM 2777 N N . ILE A 1 344 ? 0.75 38.312 16.734 1 85.88 344 ILE A N 1
ATOM 2778 C CA . ILE A 1 344 ? 1.734 38.594 17.781 1 85.88 344 ILE A CA 1
ATOM 2779 C C . ILE A 1 344 ? 2.307 40 17.578 1 85.88 344 ILE A C 1
ATOM 2781 O O . ILE A 1 344 ? 2.408 40.781 18.531 1 85.88 344 ILE A O 1
ATOM 2785 N N . VAL A 1 345 ? 2.576 40.375 16.391 1 85.81 345 VAL A N 1
ATOM 2786 C CA . VAL A 1 345 ? 3.096 41.688 16.062 1 85.81 345 VAL A CA 1
ATOM 2787 C C . VAL A 1 345 ? 2.059 42.75 16.406 1 85.81 345 VAL A C 1
ATOM 2789 O O . VAL A 1 345 ? 2.395 43.812 16.969 1 85.81 345 VAL A O 1
ATOM 2792 N N . SER A 1 346 ? 0.788 42.406 16.156 1 84.88 346 SER A N 1
ATOM 2793 C CA . SER A 1 346 ? -0.294 43.344 16.453 1 84.88 346 SER A CA 1
ATOM 2794 C C . SER A 1 346 ? -0.42 43.594 17.953 1 84.88 346 SER A C 1
ATOM 2796 O O . SER A 1 346 ? -0.632 44.719 18.406 1 84.88 346 SER A O 1
ATOM 2798 N N . VAL A 1 347 ? -0.176 42.594 18.672 1 84.5 347 VAL A N 1
ATOM 2799 C CA . VAL A 1 347 ? -0.274 42.688 20.125 1 84.5 347 VAL A CA 1
ATOM 2800 C C . VAL A 1 347 ? 0.877 43.531 20.656 1 84.5 347 VAL A C 1
ATOM 2802 O O . VAL A 1 347 ? 0.678 44.375 21.547 1 84.5 347 VAL A O 1
ATOM 2805 N N . ILE A 1 348 ? 2.006 43.375 20.094 1 85.88 348 ILE A N 1
ATOM 2806 C CA . ILE A 1 348 ? 3.182 44.125 20.547 1 85.88 348 ILE A CA 1
ATOM 2807 C C . ILE A 1 348 ? 3.006 45.594 20.219 1 85.88 348 ILE A C 1
ATOM 2809 O O . ILE A 1 348 ? 3.27 46.469 21.047 1 85.88 348 ILE A O 1
ATOM 2813 N N . LEU A 1 349 ? 2.404 45.906 19.125 1 88.06 349 LEU A N 1
ATOM 2814 C CA . LEU A 1 349 ? 2.199 47.281 18.703 1 88.06 349 LEU A CA 1
ATOM 2815 C C . LEU A 1 349 ? 1.135 47.969 19.547 1 88.06 349 LEU A C 1
ATOM 2817 O O . LEU A 1 349 ? 1.307 49.125 19.969 1 88.06 349 LEU A O 1
ATOM 2821 N N . ILE A 1 350 ? 0.179 47.188 19.828 1 85.06 350 ILE A N 1
ATOM 2822 C CA . ILE A 1 350 ? -0.902 47.75 20.641 1 85.06 350 ILE A CA 1
ATOM 2823 C C . ILE A 1 350 ? -0.408 48 22.062 1 85.06 350 ILE A C 1
ATOM 2825 O O . ILE A 1 350 ? -0.762 49.031 22.672 1 85.06 350 ILE A O 1
ATOM 2829 N N . TYR A 1 351 ? 0.483 47.188 22.438 1 85 351 TYR A N 1
ATOM 2830 C CA . TYR A 1 351 ? 1.039 47.344 23.781 1 85 351 TYR A CA 1
ATOM 2831 C C . TYR A 1 351 ? 1.93 48.594 23.859 1 85 351 TYR A C 1
ATOM 2833 O O . TYR A 1 351 ? 1.866 49.344 24.828 1 85 351 TYR A O 1
ATOM 2841 N N . LYS A 1 352 ? 2.709 48.812 22.906 1 87.62 352 LYS A N 1
ATOM 2842 C CA . LYS A 1 352 ? 3.564 50 22.859 1 87.62 352 LYS A CA 1
ATOM 2843 C C . LYS A 1 352 ? 2.732 51.281 22.812 1 87.62 352 LYS A C 1
ATOM 2845 O O . LYS A 1 352 ? 3.051 52.25 23.469 1 87.62 352 LYS A O 1
ATOM 2850 N N . GLN A 1 353 ? 1.646 51.125 22.078 1 84.94 353 GLN A N 1
ATOM 2851 C CA . GLN A 1 353 ? 0.758 52.281 21.953 1 84.94 353 GLN A CA 1
ATOM 2852 C C . GLN A 1 353 ? 0.066 52.562 23.281 1 84.94 353 GLN A C 1
ATOM 2854 O O . GLN A 1 353 ? -0.11 53.719 23.656 1 84.94 353 GLN A O 1
ATOM 2859 N N . MET A 1 354 ? -0.235 51.562 24 1 84.25 354 MET A N 1
ATOM 2860 C CA . MET A 1 354 ? -0.896 51.719 25.297 1 84.25 354 MET A CA 1
ATOM 2861 C C . MET A 1 354 ? 0.043 52.344 26.312 1 84.25 354 MET A C 1
ATOM 2863 O O . MET A 1 354 ? -0.378 53.188 27.125 1 84.25 354 MET A O 1
ATOM 2867 N N . LYS A 1 355 ? 1.288 52.031 26.234 1 85.31 355 LYS A N 1
ATOM 2868 C CA . LYS A 1 355 ? 2.273 52.594 27.141 1 85.31 355 LYS A CA 1
ATOM 2869 C C . LYS A 1 355 ? 2.459 54.094 26.906 1 85.31 355 LYS A C 1
ATOM 2871 O O . LYS A 1 355 ? 2.541 54.875 27.844 1 85.31 355 LYS A O 1
ATOM 2876 N N . LYS A 1 356 ? 2.426 54.5 25.719 1 85.94 356 LYS A N 1
ATOM 2877 C CA . LYS A 1 356 ? 2.561 55.906 25.344 1 85.94 356 LYS A CA 1
ATOM 2878 C C . LYS A 1 356 ? 1.354 56.719 25.812 1 85.94 356 LYS A C 1
ATOM 2880 O O . LYS A 1 356 ? 1.507 57.812 26.359 1 85.94 356 LYS A O 1
ATOM 2885 N N . LEU A 1 357 ? 0.212 56.094 25.656 1 84.19 357 LEU A N 1
ATOM 2886 C CA . LEU A 1 357 ? -1.021 56.781 26.031 1 84.19 357 LEU A CA 1
ATOM 2887 C C . LEU A 1 357 ? -1.105 56.969 27.547 1 84.19 357 LEU A C 1
ATOM 2889 O O . LEU A 1 357 ? -1.554 58 28.031 1 84.19 357 LEU A O 1
ATOM 2893 N N . SER A 1 358 ? -0.577 56 28.219 1 84.94 358 SER A N 1
ATOM 2894 C CA . SER A 1 358 ? -0.601 56.062 29.672 1 84.94 358 SER A CA 1
ATOM 2895 C C . SER A 1 358 ? 0.374 57.094 30.203 1 84.94 358 SER A C 1
ATOM 2897 O O . SER A 1 358 ? 0.082 57.781 31.188 1 84.94 358 SER A O 1
ATOM 2899 N N . ALA A 1 359 ? 1.491 57.281 29.547 1 84.62 359 ALA A N 1
ATOM 2900 C CA . ALA A 1 359 ? 2.473 58.312 29.938 1 84.62 359 ALA A CA 1
ATOM 2901 C C . ALA A 1 359 ? 1.935 59.719 29.703 1 84.62 359 ALA A C 1
ATOM 2903 O O . ALA A 1 359 ? 2.096 60.594 30.562 1 84.62 359 ALA A O 1
ATOM 2904 N N . THR A 1 360 ? 1.271 59.906 28.641 1 83.25 360 THR A N 1
ATOM 2905 C CA . THR A 1 360 ? 0.686 61.219 28.328 1 83.25 360 THR A CA 1
ATOM 2906 C C . THR A 1 360 ? -0.414 61.562 29.312 1 83.25 360 THR A C 1
ATOM 2908 O O . THR A 1 360 ? -0.541 62.719 29.734 1 83.25 360 THR A O 1
ATOM 2911 N N . GLN A 1 361 ? -1.169 60.656 29.719 1 82.12 361 GLN A N 1
ATOM 2912 C CA . GLN A 1 361 ? -2.229 60.844 30.703 1 82.12 361 GLN A CA 1
ATOM 2913 C C . GLN A 1 361 ? -1.655 61.312 32.031 1 82.12 361 GLN A C 1
ATOM 2915 O O . GLN A 1 361 ? -2.199 62.188 32.688 1 82.12 361 GLN A O 1
ATOM 2920 N N . ARG A 1 362 ? -0.505 60.688 32.344 1 82.88 362 ARG A N 1
ATOM 2921 C CA . ARG A 1 362 ? 0.135 61.031 33.594 1 82.88 362 ARG A CA 1
ATOM 2922 C C . ARG A 1 362 ? 0.658 62.469 33.562 1 82.88 362 ARG A C 1
ATOM 2924 O O . ARG A 1 362 ? 0.496 63.219 34.531 1 82.88 362 ARG A O 1
ATOM 2931 N N . ASN A 1 363 ? 1.174 62.812 32.469 1 81.25 363 ASN A N 1
ATOM 2932 C CA . ASN A 1 363 ? 1.702 64.188 32.312 1 81.25 363 ASN A CA 1
ATOM 2933 C C . ASN A 1 363 ? 0.589 65.188 32.344 1 81.25 363 ASN A C 1
ATOM 2935 O O . ASN A 1 363 ? 0.742 66.25 32.938 1 81.25 363 ASN A O 1
ATOM 2939 N N . LEU A 1 364 ? -0.514 64.875 31.812 1 79.62 364 LEU A N 1
ATOM 2940 C CA . LEU A 1 364 ? -1.646 65.812 31.766 1 79.62 364 LEU A CA 1
ATOM 2941 C C . LEU A 1 364 ? -2.26 65.938 33.156 1 79.62 364 LEU A C 1
ATOM 2943 O O . LEU A 1 364 ? -2.668 67.062 33.531 1 79.62 364 LEU A O 1
ATOM 2947 N N . LYS A 1 365 ? -2.256 64.938 33.906 1 79.19 365 LYS A N 1
ATOM 2948 C CA . LYS A 1 365 ? -2.768 65 35.281 1 79.19 365 LYS A CA 1
ATOM 2949 C C . LYS A 1 365 ? -1.887 65.875 36.156 1 79.19 365 LYS A C 1
ATOM 2951 O O . LYS A 1 365 ? -2.393 66.688 36.938 1 79.19 365 LYS A O 1
ATOM 2956 N N . GLN A 1 366 ? -0.595 65.75 36 1 78.56 366 GLN A N 1
ATOM 2957 C CA . GLN A 1 366 ? 0.342 66.562 36.781 1 78.56 366 GLN A CA 1
ATOM 2958 C C . GLN A 1 366 ? 0.213 68.062 36.406 1 78.56 366 GLN A C 1
ATOM 2960 O O . GLN A 1 366 ? 0.208 68.938 37.281 1 78.56 366 GLN A O 1
ATOM 2965 N N . ALA A 1 367 ? 0.086 68.312 35.125 1 74.44 367 ALA A N 1
ATOM 2966 C CA . ALA A 1 367 ? -0.077 69.688 34.656 1 74.44 367 ALA A CA 1
ATOM 2967 C C . ALA A 1 367 ? -1.354 70.312 35.219 1 74.44 367 ALA A C 1
ATOM 2969 O O . ALA A 1 367 ? -1.368 71.5 35.594 1 74.44 367 ALA A O 1
ATOM 2970 N N . ASN A 1 368 ? -2.363 69.5 35.281 1 74.38 368 ASN A N 1
ATOM 2971 C CA . ASN A 1 368 ? -3.643 69.938 35.844 1 74.38 368 ASN A CA 1
ATOM 2972 C C . ASN A 1 368 ? -3.535 70.312 37.312 1 74.38 368 ASN A C 1
ATOM 2974 O O . ASN A 1 368 ? -4.121 71.312 37.75 1 74.38 368 ASN A O 1
ATOM 2978 N N . HIS A 1 369 ? -2.77 69.625 38.062 1 75.38 369 HIS A N 1
ATOM 2979 C CA . HIS A 1 369 ? -2.578 69.875 39.469 1 75.38 369 HIS A CA 1
ATOM 2980 C C . HIS A 1 369 ? -1.799 71.188 39.719 1 75.38 369 HIS A C 1
ATOM 2982 O O . HIS A 1 369 ? -2.125 71.938 40.625 1 75.38 369 HIS A O 1
ATOM 2988 N N . ILE A 1 370 ? -0.836 71.438 38.938 1 72.94 370 ILE A N 1
ATOM 2989 C CA . ILE A 1 370 ? -0.021 72.625 39.031 1 72.94 370 ILE A CA 1
ATOM 2990 C C . ILE A 1 370 ? -0.884 73.875 38.75 1 72.94 370 ILE A C 1
ATOM 2992 O O . ILE A 1 370 ? -0.813 74.812 39.5 1 72.94 370 ILE A O 1
ATOM 2996 N N . LYS A 1 371 ? -1.678 73.812 37.875 1 74.81 371 LYS A N 1
ATOM 2997 C CA . LYS A 1 371 ? -2.529 74.938 37.5 1 74.81 371 LYS A CA 1
ATOM 2998 C C . LYS A 1 371 ? -3.549 75.25 38.594 1 74.81 371 LYS A C 1
ATOM 3000 O O . LYS A 1 371 ? -3.846 76.375 38.875 1 74.81 371 LYS A O 1
ATOM 3005 N N . GLU A 1 372 ? -4.012 74.188 39.25 1 74.25 372 GLU A N 1
ATOM 3006 C CA . GLU A 1 372 ? -4.93 74.375 40.375 1 74.25 372 GLU A CA 1
ATOM 3007 C C . GLU A 1 372 ? -4.254 75.125 41.531 1 74.25 372 GLU A C 1
ATOM 3009 O O . GLU A 1 372 ? -4.848 76 42.125 1 74.25 372 GLU A O 1
ATOM 3014 N N . GLU A 1 373 ? -3.059 74.75 41.781 1 72.25 373 GLU A N 1
ATOM 3015 C CA . GLU A 1 373 ? -2.307 75.438 42.844 1 72.25 373 GLU A CA 1
ATOM 3016 C C . GLU A 1 373 ? -2.086 76.875 42.531 1 72.25 373 GLU A C 1
ATOM 3018 O O . GLU A 1 373 ? -2.17 77.75 43.438 1 72.25 373 GLU A O 1
ATOM 3023 N N . TYR A 1 374 ? -1.928 77.188 41.312 1 71.75 374 TYR A N 1
ATOM 3024 C CA . TYR A 1 374 ? -1.662 78.562 40.938 1 71.75 374 TYR A CA 1
ATOM 3025 C C . TYR A 1 374 ? -2.938 79.438 41 1 71.75 374 TYR A C 1
ATOM 3027 O O . TYR A 1 374 ? -2.904 80.625 41.344 1 71.75 374 TYR A O 1
ATOM 3035 N N . ILE A 1 375 ? -3.982 78.812 40.656 1 74.38 375 ILE A N 1
ATOM 3036 C CA . ILE A 1 375 ? -5.262 79.5 40.812 1 74.38 375 ILE A CA 1
ATOM 3037 C C . ILE A 1 375 ? -5.438 79.938 42.281 1 74.38 375 ILE A C 1
ATOM 3039 O O . ILE A 1 375 ? -5.812 81.062 42.562 1 74.38 375 ILE A O 1
ATOM 3043 N N . GLY A 1 376 ? -5.066 79.062 43.188 1 71.06 376 GLY A N 1
ATOM 3044 C CA . GLY A 1 376 ? -5.121 79.375 44.625 1 71.06 376 GLY A CA 1
ATOM 3045 C C . GLY A 1 376 ? -4.234 80.5 45 1 71.06 376 GLY A C 1
ATOM 3046 O O . GLY A 1 376 ? -4.648 81.375 45.75 1 71.06 376 GLY A O 1
ATOM 3047 N N . HIS A 1 377 ? -3.129 80.625 44.5 1 71.56 377 HIS A N 1
ATOM 3048 C CA . HIS A 1 377 ? -2.176 81.688 44.781 1 71.56 377 HIS A CA 1
ATOM 3049 C C . HIS A 1 377 ? -2.689 83 44.281 1 71.56 377 HIS A C 1
ATOM 3051 O O . HIS A 1 377 ? -2.566 84.062 44.969 1 71.56 377 HIS A O 1
ATOM 3057 N N . PHE A 1 378 ? -3.238 83.062 43.094 1 73.94 378 PHE A N 1
ATOM 3058 C CA . PHE A 1 378 ? -3.711 84.312 42.5 1 73.94 378 PHE A CA 1
ATOM 3059 C C . PHE A 1 378 ? -4.934 84.875 43.25 1 73.94 378 PHE A C 1
ATOM 3061 O O . PHE A 1 378 ? -5.082 86.062 43.469 1 73.94 378 PHE A O 1
ATOM 3068 N N . LEU A 1 379 ? -5.699 84 43.688 1 72.88 379 LEU A N 1
ATOM 3069 C CA . LEU A 1 379 ? -6.855 84.375 44.5 1 72.88 379 LEU A CA 1
ATOM 3070 C C . LEU A 1 379 ? -6.422 85 45.812 1 72.88 379 LEU A C 1
ATOM 3072 O O . LEU A 1 379 ? -7.02 86 46.281 1 72.88 379 LEU A O 1
ATOM 3076 N N . ASN A 1 380 ? -5.422 84.375 46.344 1 71.5 380 ASN A N 1
ATOM 3077 C CA . ASN A 1 380 ? -4.863 84.938 47.594 1 71.5 380 ASN A CA 1
ATOM 3078 C C . ASN A 1 380 ? -4.316 86.375 47.375 1 71.5 380 ASN A C 1
ATOM 3080 O O . ASN A 1 380 ? -4.496 87.25 48.219 1 71.5 380 ASN A O 1
ATOM 3084 N N . LEU A 1 381 ? -3.701 86.562 46.312 1 72.44 381 LEU A N 1
ATOM 3085 C CA . LEU A 1 381 ? -3.156 87.875 46 1 72.44 381 LEU A CA 1
ATOM 3086 C C . LEU A 1 381 ? -4.27 88.875 45.844 1 72.44 381 LEU A C 1
ATOM 3088 O O . LEU A 1 381 ? -4.133 90 46.312 1 72.44 381 LEU A O 1
ATOM 3092 N N . CYS A 1 382 ? -5.301 88.5 45.219 1 70.88 382 CYS A N 1
ATOM 3093 C CA . CYS A 1 382 ? -6.457 89.375 45.094 1 70.88 382 CYS A CA 1
ATOM 3094 C C . CYS A 1 382 ? -7 89.812 46.469 1 70.88 382 CYS A C 1
ATOM 3096 O O . CYS A 1 382 ? -7.301 90.938 46.688 1 70.88 382 CYS A O 1
ATOM 3098 N N . SER A 1 383 ? -6.996 88.875 47.375 1 72.5 383 SER A N 1
ATOM 3099 C CA . SER A 1 383 ? -7.488 89.125 48.75 1 72.5 383 SER A CA 1
ATOM 3100 C C . SER A 1 383 ? -6.598 90.062 49.469 1 72.5 383 SER A C 1
ATOM 3102 O O . SER A 1 383 ? -7.094 90.938 50.188 1 72.5 383 SER A O 1
ATOM 3104 N N . ILE A 1 384 ? -5.422 90 49.281 1 74.38 384 ILE A N 1
ATOM 3105 C CA . ILE A 1 384 ? -4.461 90.875 49.938 1 74.38 384 ILE A CA 1
ATOM 3106 C C . ILE A 1 384 ? -4.672 92.312 49.438 1 74.38 384 ILE A C 1
ATOM 3108 O O . ILE A 1 384 ? -4.676 93.25 50.25 1 74.38 384 ILE A O 1
ATOM 3112 N N . TYR A 1 385 ? -4.914 92.5 48.219 1 73.75 385 TYR A N 1
ATOM 3113 C CA . TYR A 1 385 ? -5.082 93.812 47.688 1 73.75 385 TYR A CA 1
ATOM 3114 C C . TYR A 1 385 ? -6.406 94.438 48.125 1 73.75 385 TYR A C 1
ATOM 3116 O O . TYR A 1 385 ? -6.484 95.625 48.375 1 73.75 385 TYR A O 1
ATOM 3124 N N . ILE A 1 386 ? -7.324 93.625 48.312 1 71.88 386 ILE A N 1
ATOM 3125 C CA . ILE A 1 386 ? -8.609 94.125 48.812 1 71.88 386 ILE A CA 1
ATOM 3126 C C . ILE A 1 386 ? -8.43 94.562 50.25 1 71.88 386 ILE A C 1
ATOM 3128 O O . ILE A 1 386 ? -8.953 95.625 50.625 1 71.88 386 ILE A O 1
ATOM 3132 N N . GLU A 1 387 ? -7.691 93.875 50.938 1 74.94 387 GLU A N 1
ATOM 3133 C CA . GLU A 1 387 ? -7.406 94.25 52.344 1 74.94 387 GLU A CA 1
ATOM 3134 C C . GLU A 1 387 ? -6.609 95.562 52.406 1 74.94 387 GLU A C 1
ATOM 3136 O O . GLU A 1 387 ? -6.875 96.375 53.281 1 74.94 387 GLU A O 1
ATOM 3141 N N . LYS A 1 388 ? -5.73 95.625 51.594 1 76.19 388 LYS A N 1
ATOM 3142 C CA . LYS A 1 388 ? -4.93 96.875 51.531 1 76.19 388 LYS A CA 1
ATOM 3143 C C . LYS A 1 388 ? -5.797 98.062 51.219 1 76.19 388 LYS A C 1
ATOM 3145 O O . LYS A 1 388 ? -5.609 99.188 51.781 1 76.19 388 LYS A O 1
ATOM 3150 N N . LEU A 1 389 ? -6.652 97.938 50.375 1 76.44 389 LEU A N 1
ATOM 3151 C CA . LEU A 1 389 ? -7.59 99 50 1 76.44 389 LEU A CA 1
ATOM 3152 C C . LEU A 1 389 ? -8.445 99.375 51.219 1 76.44 389 LEU A C 1
ATOM 3154 O O . LEU A 1 389 ? -8.625 100.562 51.469 1 76.44 389 LEU A O 1
ATOM 3158 N N . ASP A 1 390 ? -8.844 98.438 51.938 1 76.19 390 ASP A N 1
ATOM 3159 C CA . ASP A 1 390 ? -9.68 98.625 53.125 1 76.19 390 ASP A CA 1
ATOM 3160 C C . ASP A 1 390 ? -8.883 99.312 54.219 1 76.19 390 ASP A C 1
ATOM 3162 O O . ASP A 1 390 ? -9.383 100.188 54.906 1 76.19 390 ASP A O 1
ATOM 3166 N N . ARG A 1 391 ? -7.758 98.875 54.312 1 79.81 391 ARG A N 1
ATOM 3167 C CA . ARG A 1 391 ? -6.887 99.5 55.344 1 79.81 391 ARG A CA 1
ATOM 3168 C C . ARG A 1 391 ? -6.559 100.938 55 1 79.81 391 ARG A C 1
ATOM 3170 O O . ARG A 1 391 ? -6.5 101.75 55.875 1 79.81 391 ARG A O 1
ATOM 3177 N N . PHE A 1 392 ? -6.328 101.062 53.812 1 81.19 392 PHE A N 1
ATOM 3178 C CA . PHE A 1 392 ? -6.047 102.438 53.375 1 81.19 392 PHE A CA 1
ATOM 3179 C C . PHE A 1 392 ? -7.25 103.312 53.594 1 81.19 392 PHE A C 1
ATOM 3181 O O . PHE A 1 392 ? -7.102 104.438 54.062 1 81.19 392 PHE A O 1
ATOM 3188 N N . ARG A 1 393 ? -8.266 102.875 53.344 1 80.69 393 ARG A N 1
ATOM 3189 C CA . ARG A 1 393 ? -9.5 103.625 53.562 1 80.69 393 ARG A CA 1
ATOM 3190 C C . ARG A 1 393 ? -9.68 103.938 55.062 1 80.69 393 ARG A C 1
ATOM 3192 O O . ARG A 1 393 ? -10.008 105.062 55.406 1 80.69 393 ARG A O 1
ATOM 3199 N N . SER A 1 394 ? -9.422 103 55.812 1 82.56 394 SER A N 1
ATOM 3200 C CA . SER A 1 394 ? -9.547 103.125 57.25 1 82.56 394 SER A CA 1
ATOM 3201 C C . SER A 1 394 ? -8.508 104.125 57.781 1 82.56 394 SER A C 1
ATOM 3203 O O . SER A 1 394 ? -8.805 104.938 58.688 1 82.56 394 SER A O 1
ATOM 3205 N N . THR A 1 395 ? -7.434 104 57.25 1 84.81 395 THR A N 1
ATOM 3206 C CA . THR A 1 395 ? -6.363 104.938 57.625 1 84.81 395 THR A CA 1
ATOM 3207 C C . THR A 1 395 ? -6.703 106.375 57.25 1 84.81 395 THR A C 1
ATOM 3209 O O . THR A 1 395 ? -6.484 107.312 58 1 84.81 395 THR A O 1
ATOM 3212 N N . VAL A 1 396 ? -7.238 106.438 56.094 1 85.31 396 VAL A N 1
ATOM 3213 C CA . VAL A 1 396 ? -7.648 107.812 55.625 1 85.31 396 VAL A CA 1
ATOM 3214 C C . VAL A 1 396 ? -8.75 108.312 56.5 1 85.31 396 VAL A C 1
ATOM 3216 O O . VAL A 1 396 ? -8.703 109.5 56.906 1 85.31 396 VAL A O 1
ATOM 3219 N N . ASN A 1 397 ? -9.648 107.5 56.875 1 83.88 397 ASN A N 1
ATOM 3220 C CA . ASN A 1 397 ? -10.742 107.938 57.75 1 83.88 397 ASN A CA 1
ATOM 3221 C C . ASN A 1 397 ? -10.242 108.312 59.125 1 83.88 397 ASN A C 1
ATOM 3223 O O . ASN A 1 397 ? -10.664 109.375 59.656 1 83.88 397 ASN A O 1
ATOM 3227 N N . ARG A 1 398 ? -9.352 107.625 59.594 1 86.19 398 ARG A N 1
ATOM 3228 C CA . ARG A 1 398 ? -8.797 107.875 60.938 1 86.19 398 ARG A CA 1
ATOM 3229 C C . ARG A 1 398 ? -7.992 109.188 60.938 1 86.19 398 ARG A C 1
ATOM 3231 O O . ARG A 1 398 ? -8.148 110 61.844 1 86.19 398 ARG A O 1
ATOM 3238 N N . LYS A 1 399 ? -7.273 109.438 60 1 87.44 399 LYS A N 1
ATOM 3239 C CA . LYS A 1 399 ? -6.391 110.625 59.938 1 87.44 399 LYS A CA 1
ATOM 3240 C C . LYS A 1 399 ? -7.176 111.875 59.656 1 87.44 399 LYS A C 1
ATOM 3242 O O . LYS A 1 399 ? -6.824 112.938 60.156 1 87.44 399 LYS A O 1
ATOM 3247 N N . ILE A 1 400 ? -8.18 111.812 58.969 1 84.88 400 ILE A N 1
ATOM 3248 C CA . ILE A 1 400 ? -9.016 112.938 58.656 1 84.88 400 ILE A CA 1
ATOM 3249 C C . ILE A 1 400 ? -9.82 113.312 59.906 1 84.88 400 ILE A C 1
ATOM 3251 O O . ILE A 1 400 ? -9.953 114.5 60.219 1 84.88 400 ILE A O 1
ATOM 3255 N N . THR A 1 401 ? -10.289 112.312 60.562 1 84.62 401 THR A N 1
ATOM 3256 C CA . THR A 1 401 ? -11.062 112.562 61.781 1 84.62 401 THR A CA 1
ATOM 3257 C C . THR A 1 401 ? -10.18 113.125 62.875 1 84.62 401 THR A C 1
ATOM 3259 O O . THR A 1 401 ? -10.633 113.938 63.688 1 84.62 401 THR A O 1
ATOM 3262 N N . ALA A 1 402 ? -8.922 112.812 62.812 1 87.25 402 ALA A N 1
ATOM 3263 C CA . ALA A 1 402 ? -7.965 113.312 63.812 1 87.25 402 ALA A CA 1
ATOM 3264 C C . ALA A 1 402 ? -7.379 114.625 63.406 1 87.25 402 ALA A C 1
ATOM 3266 O O . ALA A 1 402 ? -6.582 115.25 64.125 1 87.25 402 ALA A O 1
ATOM 3267 N N . GLY A 1 403 ? -7.715 115.25 62.281 1 81.56 403 GLY A N 1
ATOM 3268 C CA . GLY A 1 403 ? -7.25 116.562 61.812 1 81.56 403 GLY A CA 1
ATOM 3269 C C . GLY A 1 403 ? -5.836 116.5 61.25 1 81.56 403 GLY A C 1
ATOM 3270 O O . GLY A 1 403 ? -5.141 117.5 61.25 1 81.56 403 GLY A O 1
ATOM 3271 N N . GLN A 1 404 ? -5.332 115.438 60.969 1 86.81 404 GLN A N 1
ATOM 3272 C CA . GLN A 1 404 ? -3.969 115.312 60.469 1 86.81 404 GLN A CA 1
ATOM 3273 C C . GLN A 1 404 ? -3.928 115.312 58.938 1 86.81 404 GLN A C 1
ATOM 3275 O O . GLN A 1 404 ? -3.402 114.375 58.344 1 86.81 404 GLN A O 1
ATOM 3280 N N . ALA A 1 405 ? -4.363 116.188 58.281 1 80.56 405 ALA A N 1
ATOM 3281 C CA . ALA A 1 405 ? -4.449 116.312 56.844 1 80.56 405 ALA A CA 1
ATOM 3282 C C . ALA A 1 405 ? -3.062 116.438 56.219 1 80.56 405 ALA A C 1
ATOM 3284 O O . ALA A 1 405 ? -2.824 115.875 55.125 1 80.56 405 ALA A O 1
ATOM 3285 N N . GLU A 1 406 ? -2.141 117 56.969 1 79.94 406 GLU A N 1
ATOM 3286 C CA . GLU A 1 406 ? -0.792 117.188 56.438 1 79.94 406 GLU A CA 1
ATOM 3287 C C . GLU A 1 406 ? -0.054 115.812 56.344 1 79.94 406 GLU A C 1
ATOM 3289 O O . GLU A 1 406 ? 0.683 115.562 55.375 1 79.94 406 GLU A O 1
ATOM 3294 N N . GLU A 1 407 ? -0.302 115 57.25 1 82.31 407 GLU A N 1
ATOM 3295 C CA . GLU A 1 407 ? 0.315 113.688 57.25 1 82.31 407 GLU A CA 1
ATOM 3296 C C . GLU A 1 407 ? -0.279 112.812 56.125 1 82.31 407 GLU A C 1
ATOM 3298 O O . GLU A 1 407 ? 0.433 112.062 55.5 1 82.31 407 GLU A O 1
ATOM 3303 N N . LEU A 1 408 ? -1.498 113 55.938 1 82.88 408 LEU A N 1
ATOM 3304 C CA . LEU A 1 408 ? -2.178 112.25 54.875 1 82.88 408 LEU A CA 1
ATOM 3305 C C . LEU A 1 408 ? -1.666 112.75 53.5 1 82.88 408 LEU A C 1
ATOM 3307 O O . LEU A 1 408 ? -1.521 111.875 52.594 1 82.88 408 LEU A O 1
ATOM 3311 N N . LEU A 1 409 ? -1.433 113.938 53.406 1 81.69 409 LEU A N 1
ATOM 3312 C CA . LEU A 1 409 ? -0.904 114.438 52.156 1 81.69 409 LEU A CA 1
ATOM 3313 C C . LEU A 1 409 ? 0.491 113.875 51.875 1 81.69 409 LEU A C 1
ATOM 3315 O O . LEU A 1 409 ? 0.828 113.625 50.75 1 81.69 409 LEU A O 1
ATOM 3319 N N . LYS A 1 410 ? 1.259 113.688 52.844 1 80.12 410 LYS A N 1
ATOM 3320 C CA . LYS A 1 410 ? 2.586 113.062 52.688 1 80.12 410 LYS A CA 1
ATOM 3321 C C . LYS A 1 410 ? 2.49 111.625 52.25 1 80.12 410 LYS A C 1
ATOM 3323 O O . LYS A 1 410 ? 3.287 111.188 51.438 1 80.12 410 LYS A O 1
ATOM 3328 N N . LEU A 1 411 ? 1.499 111.062 52.75 1 76 411 LEU A N 1
ATOM 3329 C CA . LEU A 1 411 ? 1.287 109.625 52.469 1 76 411 LEU A CA 1
ATOM 3330 C C . LEU A 1 411 ? 0.811 109.438 51.031 1 76 411 LEU A C 1
ATOM 3332 O O . LEU A 1 411 ? 1.156 108.438 50.375 1 76 411 LEU A O 1
ATOM 3336 N N . THR A 1 412 ? 0.028 110.375 50.625 1 76.69 412 THR A N 1
ATOM 3337 C CA . THR A 1 412 ? -0.591 110.188 49.312 1 76.69 412 THR A CA 1
ATOM 3338 C C . THR A 1 412 ? 0.312 110.812 48.219 1 76.69 412 THR A C 1
ATOM 3340 O O . THR A 1 412 ? 0.195 110.375 47.062 1 76.69 412 THR A O 1
ATOM 3343 N N . LYS A 1 413 ? 1.08 111.812 48.594 1 68.25 413 LYS A N 1
ATOM 3344 C CA . LYS A 1 413 ? 1.98 112.438 47.625 1 68.25 413 LYS A CA 1
ATOM 3345 C C . LYS A 1 413 ? 3.125 111.5 47.281 1 68.25 413 LYS A C 1
ATOM 3347 O O . LYS A 1 413 ? 3.754 111.625 46.219 1 68.25 413 LYS A O 1
ATOM 3352 N N . SER A 1 414 ? 3.479 110.625 48.156 1 58.31 414 SER A N 1
ATOM 3353 C CA . SER A 1 414 ? 4.621 109.75 47.844 1 58.31 414 SER A CA 1
ATOM 3354 C C . SER A 1 414 ? 4.309 108.812 46.688 1 58.31 414 SER A C 1
ATOM 3356 O O . SER A 1 414 ? 3.471 107.938 46.812 1 58.31 414 SER A O 1
ATOM 3358 N N . SER A 1 415 ? 4.242 109.312 45.531 1 55.16 415 SER A N 1
ATOM 3359 C CA . SER A 1 415 ? 4.219 108.625 44.281 1 55.16 415 SER A CA 1
ATOM 3360 C C . SER A 1 415 ? 4.91 107.25 44.375 1 55.16 415 SER A C 1
ATOM 3362 O O . SER A 1 415 ? 4.73 106.375 43.531 1 55.16 415 SER A O 1
ATOM 3364 N N . GLN A 1 416 ? 5.559 107.125 45.344 1 57.5 416 GLN A N 1
ATOM 3365 C CA . GLN A 1 416 ? 6.395 105.938 45.594 1 57.5 416 GLN A CA 1
ATOM 3366 C C . GLN A 1 416 ? 5.551 104.75 45.969 1 57.5 416 GLN A C 1
ATOM 3368 O O . GLN A 1 416 ? 5.887 103.562 45.625 1 57.5 416 GLN A O 1
ATOM 3373 N N . PHE A 1 417 ? 4.414 105 46.469 1 57.59 417 PHE A N 1
ATOM 3374 C CA . PHE A 1 417 ? 3.602 103.875 46.938 1 57.59 417 PHE A CA 1
ATOM 3375 C C . PHE A 1 417 ? 2.914 103.188 45.75 1 57.59 417 PHE A C 1
ATOM 3377 O O . PHE A 1 417 ? 2.881 102 45.688 1 57.59 417 PHE A O 1
ATOM 3384 N N . ALA A 1 418 ? 2.363 104 44.844 1 61.78 418 ALA A N 1
ATOM 3385 C CA . ALA A 1 418 ? 1.693 103.438 43.688 1 61.78 418 ALA A CA 1
ATOM 3386 C C . ALA A 1 418 ? 2.684 102.688 42.812 1 61.78 418 ALA A C 1
ATOM 3388 O O . ALA A 1 418 ? 2.381 101.625 42.312 1 61.78 418 ALA A O 1
ATOM 3389 N N . GLY A 1 419 ? 3.758 103.312 42.75 1 64.5 419 GLY A N 1
ATOM 3390 C CA . GLY A 1 419 ? 4.797 102.688 41.938 1 64.5 419 GLY A CA 1
ATOM 3391 C C . GLY A 1 419 ? 5.375 101.438 42.531 1 64.5 419 GLY A C 1
ATOM 3392 O O . GLY A 1 419 ? 5.672 100.5 41.812 1 64.5 419 GLY A O 1
ATOM 3393 N N . VAL A 1 420 ? 5.324 101.375 43.781 1 72.44 420 VAL A N 1
ATOM 3394 C CA . VAL A 1 420 ? 5.902 100.188 44.438 1 72.44 420 VAL A CA 1
ATOM 3395 C C . VAL A 1 420 ? 4.93 99 44.406 1 72.44 420 VAL A C 1
ATOM 3397 O O . VAL A 1 420 ? 5.336 97.875 44.156 1 72.44 420 VAL A O 1
ATOM 3400 N N . GLU A 1 421 ? 3.711 99.375 44.531 1 71.25 421 GLU A N 1
ATOM 3401 C CA . GLU A 1 421 ? 2.707 98.312 44.5 1 71.25 421 GLU A CA 1
ATOM 3402 C C . GLU A 1 421 ? 2.566 97.688 43.094 1 71.25 421 GLU A C 1
ATOM 3404 O O . GLU A 1 421 ? 2.387 96.5 42.938 1 71.25 421 GLU A O 1
ATOM 3409 N N . GLN A 1 422 ? 2.703 98.625 42.25 1 76.5 422 GLN A N 1
ATOM 3410 C CA . GLN A 1 422 ? 2.609 98.125 40.875 1 76.5 422 GLN A CA 1
ATOM 3411 C C . GLN A 1 422 ? 3.807 97.25 40.5 1 76.5 422 GLN A C 1
ATOM 3413 O O . GLN A 1 422 ? 3.652 96.25 39.812 1 76.5 422 GLN A O 1
ATOM 3418 N N . LYS A 1 423 ? 4.852 97.688 40.938 1 78.75 423 LYS A N 1
ATOM 3419 C CA . LYS A 1 423 ? 6.066 96.875 40.688 1 78.75 423 LYS A CA 1
ATOM 3420 C C . LYS A 1 423 ? 6.016 95.562 41.375 1 78.75 423 LYS A C 1
ATOM 3422 O O . LYS A 1 423 ? 6.449 94.562 40.781 1 78.75 423 LYS A O 1
ATOM 3427 N N . GLU A 1 424 ? 5.434 95.562 42.5 1 77.25 424 GLU A N 1
ATOM 3428 C CA . GLU A 1 424 ? 5.289 94.312 43.219 1 77.25 424 GLU A CA 1
ATOM 3429 C C . GLU A 1 424 ? 4.285 93.375 42.531 1 77.25 424 GLU A C 1
ATOM 3431 O O . GLU A 1 424 ? 4.477 92.188 42.5 1 77.25 424 GLU A O 1
ATOM 3436 N N . PHE A 1 425 ? 3.342 94 42.031 1 78.69 425 PHE A N 1
ATOM 3437 C CA . PHE A 1 425 ? 2.328 93.25 41.312 1 78.69 425 PHE A CA 1
ATOM 3438 C C . PHE A 1 425 ? 2.912 92.625 40.062 1 78.69 425 PHE A C 1
ATOM 3440 O O . PHE A 1 425 ? 2.674 91.438 39.781 1 78.69 425 PHE A O 1
ATOM 3447 N N . TYR A 1 426 ? 3.668 93.375 39.375 1 81.06 426 TYR A N 1
ATOM 3448 C CA . TYR A 1 426 ? 4.281 92.875 38.156 1 81.06 426 TYR A CA 1
ATOM 3449 C C . TYR A 1 426 ? 5.258 91.75 38.469 1 81.06 426 TYR A C 1
ATOM 3451 O O . TYR A 1 426 ? 5.324 90.75 37.75 1 81.06 426 TYR A O 1
ATOM 3459 N N . ALA A 1 427 ? 5.914 91.938 39.5 1 82.62 427 ALA A N 1
ATOM 3460 C CA . ALA A 1 427 ? 6.875 90.875 39.906 1 82.62 427 ALA A CA 1
ATOM 3461 C C . ALA A 1 427 ? 6.168 89.562 40.25 1 82.62 427 ALA A C 1
ATOM 3463 O O . ALA A 1 427 ? 6.633 88.5 39.906 1 82.62 427 ALA A O 1
ATOM 3464 N N . ASN A 1 428 ? 5.074 89.75 40.906 1 75.44 428 ASN A N 1
ATOM 3465 C CA . ASN A 1 428 ? 4.28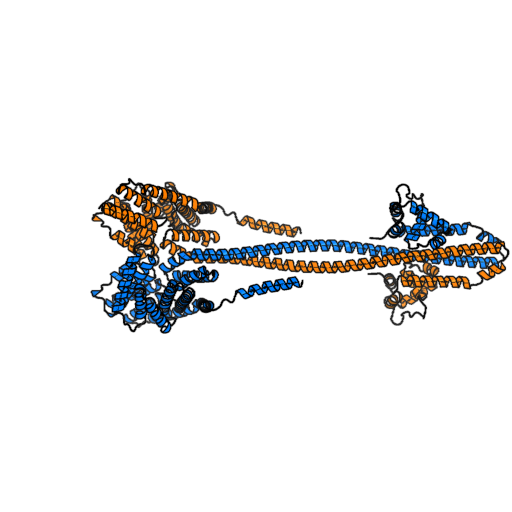9 88.562 41.281 1 75.44 428 ASN A CA 1
ATOM 3466 C C . ASN A 1 428 ? 3.666 87.875 40.062 1 75.44 428 ASN A C 1
ATOM 3468 O O . ASN A 1 428 ? 3.604 86.688 39.969 1 75.44 428 ASN A O 1
ATOM 3472 N N . PHE A 1 429 ? 3.27 88.75 39.188 1 81.25 429 PHE A N 1
ATOM 3473 C CA . PHE A 1 429 ? 2.707 88.25 37.938 1 81.25 429 PHE A CA 1
ATOM 3474 C C . PHE A 1 429 ? 3.76 87.438 37.156 1 81.25 429 PHE A C 1
ATOM 3476 O O . PHE A 1 429 ? 3.512 86.375 36.688 1 81.25 429 PHE A O 1
ATOM 3483 N N . ASP A 1 430 ? 4.887 88.125 37 1 85.38 430 ASP A N 1
ATOM 3484 C CA . ASP A 1 430 ? 5.965 87.5 36.219 1 85.38 430 ASP A CA 1
ATOM 3485 C C . ASP A 1 430 ? 6.383 86.125 36.812 1 85.38 430 ASP A C 1
ATOM 3487 O O . ASP A 1 430 ? 6.543 85.188 36.094 1 85.38 430 ASP A O 1
ATOM 3491 N N . ASN A 1 431 ? 6.453 86.125 38.062 1 81.44 431 ASN A N 1
ATOM 3492 C CA . ASN A 1 431 ? 6.871 84.875 38.75 1 81.44 431 ASN A CA 1
ATOM 3493 C C . ASN A 1 431 ? 5.824 83.812 38.594 1 81.44 431 ASN A C 1
ATOM 3495 O O . ASN A 1 431 ? 6.16 82.625 38.312 1 81.44 431 ASN A O 1
ATOM 3499 N N . ALA A 1 432 ? 4.66 84.125 38.781 1 74.44 432 ALA A N 1
ATOM 3500 C CA . ALA A 1 432 ? 3.572 83.125 38.688 1 74.44 432 ALA A CA 1
ATOM 3501 C C . ALA A 1 432 ? 3.432 82.625 37.25 1 74.44 432 ALA A C 1
ATOM 3503 O O . ALA A 1 432 ? 3.256 81.438 37.031 1 74.44 432 ALA A O 1
ATOM 3504 N N . PHE A 1 433 ? 3.549 83.5 36.344 1 82 433 PHE A N 1
ATOM 3505 C CA . PHE A 1 433 ? 3.393 83.125 34.938 1 82 433 PHE A CA 1
ATOM 3506 C C . PHE A 1 433 ? 4.523 82.25 34.5 1 82 433 PHE A C 1
ATOM 3508 O O . PHE A 1 433 ? 4.285 81.25 33.812 1 82 433 PHE A O 1
ATOM 3515 N N . LEU A 1 434 ? 5.719 82.562 34.844 1 85.94 434 LEU A N 1
ATOM 3516 C CA . LEU A 1 434 ? 6.871 81.75 34.375 1 85.94 434 LEU A CA 1
ATOM 3517 C C . LEU A 1 434 ? 6.934 80.438 35.094 1 85.94 434 LEU A C 1
ATOM 3519 O O . LEU A 1 434 ? 7.551 79.5 34.594 1 85.94 434 LEU A O 1
ATOM 3523 N N . HIS A 1 435 ? 6.234 80.312 36.125 1 76.88 435 HIS A N 1
ATOM 3524 C CA . HIS A 1 435 ? 6.109 79 36.781 1 76.88 435 HIS A CA 1
ATOM 3525 C C . HIS A 1 435 ? 5.109 78.125 36.062 1 76.88 435 HIS A C 1
ATOM 3527 O O . HIS A 1 435 ? 5.27 76.875 36.031 1 76.88 435 HIS A O 1
ATOM 3533 N N . LEU A 1 436 ? 4.121 78.75 35.562 1 76.06 436 LEU A N 1
ATOM 3534 C CA . LEU A 1 436 ? 3.115 78.062 34.781 1 76.06 436 LEU A CA 1
ATOM 3535 C C . LEU A 1 436 ? 3.656 77.688 33.406 1 76.06 436 LEU A C 1
ATOM 3537 O O . LEU A 1 436 ? 3.357 76.625 32.906 1 76.06 436 LEU A O 1
ATOM 3541 N N . TYR A 1 437 ? 4.449 78.688 32.906 1 81.56 437 TYR A N 1
ATOM 3542 C CA . TYR A 1 437 ? 5.031 78.5 31.594 1 81.56 437 TYR A CA 1
ATOM 3543 C C . TYR A 1 437 ? 6.531 78.75 31.609 1 81.56 437 TYR A C 1
ATOM 3545 O O . TYR A 1 437 ? 6.984 79.812 31.125 1 81.56 437 TYR A O 1
ATOM 3553 N N . PRO A 1 438 ? 7.25 77.75 32.094 1 82.19 438 PRO A N 1
ATOM 3554 C CA . PRO A 1 438 ? 8.688 77.938 32.281 1 82.19 438 PRO A CA 1
ATOM 3555 C C . PRO A 1 438 ? 9.422 78.25 30.984 1 82.19 438 PRO A C 1
ATOM 3557 O O . PRO A 1 438 ? 10.406 79 30.969 1 82.19 438 PRO A O 1
ATOM 3560 N N . ASN A 1 439 ? 9 77.75 29.922 1 86.94 439 ASN A N 1
ATOM 3561 C CA . ASN A 1 439 ? 9.688 77.938 28.641 1 86.94 439 ASN A CA 1
ATOM 3562 C C . ASN A 1 439 ? 9.008 78.938 27.766 1 86.94 439 ASN A C 1
ATOM 3564 O O . ASN A 1 439 ? 9.156 78.938 26.547 1 86.94 439 ASN A O 1
ATOM 3568 N N . PHE A 1 440 ? 8.305 79.812 28.391 1 88.25 440 PHE A N 1
ATOM 3569 C CA . PHE A 1 440 ? 7.543 80.812 27.625 1 88.25 440 PHE A CA 1
ATOM 3570 C C . PHE A 1 440 ? 8.469 81.75 26.844 1 88.25 440 PHE A C 1
ATOM 3572 O O . PHE A 1 440 ? 8.266 81.938 25.641 1 88.25 440 PHE A O 1
ATOM 3579 N N . VAL A 1 441 ? 9.477 82.25 27.453 1 90.75 441 VAL A N 1
ATOM 3580 C CA . VAL A 1 441 ? 10.367 83.188 26.828 1 90.75 441 VAL A CA 1
ATOM 3581 C C . VAL A 1 441 ? 11.102 82.562 25.672 1 90.75 441 VAL A C 1
ATOM 3583 O O . VAL A 1 441 ? 11.219 83.125 24.594 1 90.75 441 VAL A O 1
ATOM 3586 N N . ALA A 1 442 ? 11.57 81.312 25.859 1 90 442 ALA A N 1
ATOM 3587 C CA . ALA A 1 442 ? 12.289 80.625 24.828 1 90 442 ALA A CA 1
ATOM 3588 C C . ALA A 1 442 ? 11.383 80.312 23.641 1 90 442 ALA A C 1
ATOM 3590 O O . ALA A 1 442 ? 11.773 80.5 22.484 1 90 442 ALA A O 1
ATOM 3591 N N . GLU A 1 443 ? 10.195 79.875 23.891 1 90.25 443 GLU A N 1
ATOM 3592 C CA . GLU A 1 443 ? 9.242 79.562 22.828 1 90.25 443 GLU A CA 1
ATOM 3593 C C . GLU A 1 443 ? 8.766 80.812 22.094 1 90.25 443 GLU A C 1
ATOM 3595 O O . GLU A 1 443 ? 8.555 80.75 20.875 1 90.25 443 GLU A O 1
ATOM 3600 N N . PHE A 1 444 ? 8.602 81.812 22.844 1 91.62 444 PHE A N 1
ATOM 3601 C CA . PHE A 1 444 ? 8.219 83.062 22.266 1 91.62 444 PHE A CA 1
ATOM 3602 C C . PHE A 1 444 ? 9.281 83.562 21.281 1 91.62 444 PHE A C 1
ATOM 3604 O O . PHE A 1 444 ? 8.969 84 20.172 1 91.62 444 PHE A O 1
ATOM 3611 N N . ASN A 1 445 ? 10.477 83.5 21.672 1 92.5 445 ASN A N 1
ATOM 3612 C CA . ASN A 1 445 ? 11.602 83.938 20.844 1 92.5 445 ASN A CA 1
ATOM 3613 C C . ASN A 1 445 ? 11.703 83.062 19.578 1 92.5 445 ASN A C 1
ATOM 3615 O O . ASN A 1 445 ? 12.148 83.562 18.531 1 92.5 445 ASN A O 1
ATOM 3619 N N . GLU A 1 446 ? 11.281 81.812 19.656 1 91.5 446 GLU A N 1
ATOM 3620 C CA . GLU A 1 446 ? 11.32 80.938 18.484 1 91.5 446 GLU A CA 1
ATOM 3621 C C . GLU A 1 446 ? 10.344 81.438 17.422 1 91.5 446 GLU A C 1
ATOM 3623 O O . GLU A 1 446 ? 10.523 81.125 16.234 1 91.5 446 GLU A O 1
ATOM 3628 N N . LEU A 1 447 ? 9.32 82.188 17.781 1 92.69 447 LEU A N 1
ATOM 3629 C CA . LEU A 1 447 ? 8.32 82.688 16.859 1 92.69 447 LEU A CA 1
ATOM 3630 C C . LEU A 1 447 ? 8.781 84 16.219 1 92.69 447 LEU A C 1
ATOM 3632 O O . LEU A 1 447 ? 8.164 84.438 15.266 1 92.69 447 LEU A O 1
ATOM 3636 N N . LEU A 1 448 ? 9.922 84.5 16.672 1 93.81 448 LEU A N 1
ATOM 3637 C CA . LEU A 1 448 ? 10.422 85.812 16.203 1 93.81 448 LEU A CA 1
ATOM 3638 C C . LEU A 1 448 ? 11.617 85.625 15.273 1 93.81 448 LEU A C 1
ATOM 3640 O O . LEU A 1 448 ? 12.234 84.5 15.258 1 93.81 448 LEU A O 1
ATOM 3644 N N . GLN A 1 449 ? 11.836 86.688 14.508 1 92.44 449 GLN A N 1
ATOM 3645 C CA . GLN A 1 449 ? 13.031 86.688 13.672 1 92.44 449 GLN A CA 1
ATOM 3646 C C . GLN A 1 449 ? 14.305 86.625 14.523 1 92.44 449 GLN A C 1
ATOM 3648 O O . GLN A 1 449 ? 14.352 87.25 15.602 1 92.44 449 GLN A O 1
ATOM 3653 N N . PRO A 1 450 ? 15.391 85.938 14.141 1 90 450 PRO A N 1
ATOM 3654 C CA . PRO A 1 450 ? 16.594 85.688 14.938 1 90 450 PRO A CA 1
ATOM 3655 C C . PRO A 1 450 ? 17.234 87 15.406 1 90 450 PRO A C 1
ATOM 3657 O O . PRO A 1 450 ? 17.766 87.062 16.516 1 90 450 PRO A O 1
ATOM 3660 N N . GLU A 1 451 ? 17.094 88 14.648 1 87.69 451 GLU A N 1
ATOM 3661 C CA . GLU A 1 451 ? 17.75 89.25 14.984 1 87.69 451 GLU A CA 1
ATOM 3662 C C . GLU A 1 451 ? 16.906 90.062 15.953 1 87.69 451 GLU A C 1
ATOM 3664 O O . GLU A 1 451 ? 17.406 91 16.578 1 87.69 451 GLU A O 1
ATOM 3669 N N . GLU A 1 452 ? 15.703 89.625 16.094 1 89.56 452 GLU A N 1
ATOM 3670 C CA . GLU A 1 452 ? 14.797 90.438 16.875 1 89.56 452 GLU A CA 1
ATOM 3671 C C . GLU A 1 452 ? 14.367 89.75 18.156 1 89.56 452 GLU A C 1
ATOM 3673 O O . GLU A 1 452 ? 13.391 90.125 18.797 1 89.56 452 GLU A O 1
ATOM 3678 N N . ARG A 1 453 ? 15.023 88.812 18.594 1 91.62 453 ARG A N 1
ATOM 3679 C CA . ARG A 1 453 ? 14.664 88 19.781 1 91.62 453 ARG A CA 1
ATOM 3680 C C . ARG A 1 453 ? 14.961 88.812 21.062 1 91.62 453 ARG A C 1
ATOM 3682 O O . ARG A 1 453 ? 15.922 89.562 21.109 1 91.62 453 ARG A O 1
ATOM 3689 N N . PHE A 1 454 ? 14.117 88.562 22.031 1 90.56 454 PHE A N 1
ATOM 3690 C CA . PHE A 1 454 ? 14.242 89.25 23.297 1 90.56 454 PHE A CA 1
ATOM 3691 C C . PHE A 1 454 ? 15.367 88.688 24.141 1 90.56 454 PHE A C 1
ATOM 3693 O O . PHE A 1 454 ? 15.492 87.5 24.266 1 90.56 454 PHE A O 1
ATOM 3700 N N . VAL A 1 455 ? 16.297 89.562 24.547 1 87.5 455 VAL A N 1
ATOM 3701 C CA . VAL A 1 455 ? 17.312 89.25 25.531 1 87.5 455 VAL A CA 1
ATOM 3702 C C . VAL A 1 455 ? 17.047 90 26.844 1 87.5 455 VAL A C 1
ATOM 3704 O O . VAL A 1 455 ? 17.047 91.188 26.875 1 87.5 455 VAL A O 1
ATOM 3707 N N . LEU A 1 456 ? 16.562 89.25 27.875 1 84.88 456 LEU A N 1
ATOM 3708 C CA . LEU A 1 456 ? 16.188 89.875 29.141 1 84.88 456 LEU A CA 1
ATOM 3709 C C . LEU A 1 456 ? 17.406 90.25 29.953 1 84.88 456 LEU A C 1
ATOM 3711 O O . LEU A 1 456 ? 18.438 89.562 29.891 1 84.88 456 LEU A O 1
ATOM 3715 N N . LYS A 1 457 ? 17.281 91.375 30.641 1 83.06 457 LYS A N 1
ATOM 3716 C CA . LYS A 1 457 ? 18.344 91.875 31.516 1 83.06 457 LYS A CA 1
ATOM 3717 C C . LYS A 1 457 ? 18.5 90.938 32.719 1 83.06 457 LYS A C 1
ATOM 3719 O O . LYS A 1 457 ? 17.594 90.125 33.031 1 83.06 457 LYS A O 1
ATOM 3724 N N . THR A 1 458 ? 19.719 91.125 33.281 1 78.69 458 THR A N 1
ATOM 3725 C CA . THR A 1 458 ? 20 90.312 34.469 1 78.69 458 THR A CA 1
ATOM 3726 C C . THR A 1 458 ? 18.984 90.562 35.562 1 78.69 458 THR A C 1
ATOM 3728 O O . THR A 1 458 ? 18.797 91.75 35.969 1 78.69 458 THR A O 1
ATOM 3731 N N . GLY A 1 459 ? 18.172 89.625 35.969 1 77.75 459 GLY A N 1
ATOM 3732 C CA . GLY A 1 459 ? 17.188 89.75 37.062 1 77.75 459 GLY A CA 1
ATOM 3733 C C . GLY A 1 459 ? 15.789 90 36.531 1 77.75 459 GLY A C 1
ATOM 3734 O O . GLY A 1 459 ? 14.828 90 37.312 1 77.75 459 GLY A O 1
ATOM 3735 N N . GLU A 1 460 ? 15.648 90.375 35.281 1 82.06 460 GLU A N 1
ATOM 3736 C CA . GLU A 1 460 ? 14.344 90.625 34.688 1 82.06 460 GLU A CA 1
ATOM 3737 C C . GLU A 1 460 ? 13.648 89.312 34.25 1 82.06 460 GLU A C 1
ATOM 3739 O O . GLU A 1 460 ? 14.234 88.5 33.562 1 82.06 460 GLU A O 1
ATOM 3744 N N . LEU A 1 461 ? 12.453 89.188 34.75 1 86.5 461 LEU A N 1
ATOM 3745 C CA . LEU A 1 461 ? 11.711 87.938 34.406 1 86.5 461 LEU A CA 1
ATOM 3746 C C . LEU A 1 461 ? 10.977 88.125 33.094 1 86.5 461 LEU A C 1
ATOM 3748 O O . LEU A 1 461 ? 11.133 87.312 32.188 1 86.5 461 LEU A O 1
ATOM 3752 N N . LEU A 1 462 ? 10.18 89.312 32.875 1 90.88 462 LEU A N 1
ATOM 3753 C CA . LEU A 1 462 ? 9.484 89.688 31.656 1 90.88 462 LEU A CA 1
ATOM 3754 C C . LEU A 1 462 ? 9.547 91.188 31.438 1 90.88 462 LEU A C 1
ATOM 3756 O O . LEU A 1 462 ? 9.461 91.938 32.375 1 90.88 462 LEU A O 1
ATOM 3760 N N . ASN A 1 463 ? 9.93 91.5 30.297 1 90.31 463 ASN A N 1
ATOM 3761 C CA . ASN A 1 463 ? 9.805 92.875 29.953 1 90.31 463 ASN A CA 1
ATOM 3762 C C . ASN A 1 463 ? 8.367 93.25 29.578 1 90.31 463 ASN A C 1
ATOM 3764 O O . ASN A 1 463 ? 7.492 92.375 29.547 1 90.31 463 ASN A O 1
ATOM 3768 N N . THR A 1 464 ? 8.109 94.5 29.328 1 88.19 464 THR A N 1
ATOM 3769 C CA . THR A 1 464 ? 6.758 95 29.094 1 88.19 464 THR A CA 1
ATOM 3770 C C . THR A 1 464 ? 6.129 94.312 27.891 1 88.19 464 THR A C 1
ATOM 3772 O O . THR A 1 464 ? 4.961 93.938 27.938 1 88.19 464 THR A O 1
ATOM 3775 N N . GLU A 1 465 ? 6.867 94.062 26.812 1 91.81 465 GLU A N 1
ATOM 3776 C CA . GLU A 1 465 ? 6.363 93.438 25.609 1 91.81 465 GLU A CA 1
ATOM 3777 C C . GLU A 1 465 ? 5.992 91.938 25.875 1 91.81 465 GLU A C 1
ATOM 3779 O O . GLU A 1 465 ? 4.918 91.5 25.484 1 91.81 465 GLU A O 1
ATOM 3784 N N . LEU A 1 466 ? 6.887 91.375 26.531 1 92.44 466 LEU A N 1
ATOM 3785 C CA . LEU A 1 466 ? 6.645 89.938 26.859 1 92.44 466 LEU A CA 1
ATOM 3786 C C . LEU A 1 466 ? 5.453 89.812 27.797 1 92.44 466 LEU A C 1
ATOM 3788 O O . LEU A 1 466 ? 4.68 88.875 27.688 1 92.44 466 LEU A O 1
ATOM 3792 N N . ARG A 1 467 ? 5.293 90.812 28.688 1 89.5 467 ARG A N 1
ATOM 3793 C CA . ARG A 1 467 ? 4.184 90.812 29.641 1 89.5 467 ARG A CA 1
ATOM 3794 C C . ARG A 1 467 ? 2.846 90.938 28.922 1 89.5 467 ARG A C 1
ATOM 3796 O O . ARG A 1 467 ? 1.859 90.312 29.297 1 89.5 467 ARG A O 1
ATOM 3803 N N . ILE A 1 468 ? 2.83 91.688 27.938 1 89.5 468 ILE A N 1
ATOM 3804 C CA . ILE A 1 468 ? 1.622 91.875 27.141 1 89.5 468 ILE A CA 1
ATOM 3805 C C . ILE A 1 468 ? 1.181 90.562 26.531 1 89.5 468 ILE A C 1
ATOM 3807 O O . ILE A 1 468 ? 0.013 90.188 26.625 1 89.5 468 ILE A O 1
ATOM 3811 N N . PHE A 1 469 ? 2.143 89.875 26.016 1 90.06 469 PHE A N 1
ATOM 3812 C CA . PHE A 1 469 ? 1.807 88.625 25.312 1 90.06 469 PHE A CA 1
ATOM 3813 C C . PHE A 1 469 ? 1.604 87.5 26.312 1 90.06 469 PHE A C 1
ATOM 3815 O O . PHE A 1 469 ? 0.914 86.5 26 1 90.06 469 PHE A O 1
ATOM 3822 N N . ALA A 1 470 ? 2.217 87.625 27.469 1 87.81 470 ALA A N 1
ATOM 3823 C CA . ALA A 1 470 ? 1.911 86.688 28.531 1 87.81 470 ALA A CA 1
ATOM 3824 C C . ALA A 1 470 ? 0.444 86.812 28.953 1 87.81 470 ALA A C 1
ATOM 3826 O O . ALA A 1 470 ? -0.2 85.75 29.203 1 87.81 470 ALA A O 1
ATOM 3827 N N . ILE A 1 471 ? -0.075 88 28.953 1 83.75 471 ILE A N 1
ATOM 3828 C CA . ILE A 1 471 ? -1.471 88.25 29.297 1 83.75 471 ILE A CA 1
ATOM 3829 C C . ILE A 1 471 ? -2.379 87.688 28.188 1 83.75 471 ILE A C 1
ATOM 3831 O O . ILE A 1 471 ? -3.42 87.125 28.469 1 83.75 471 ILE A O 1
ATOM 3835 N N . ILE A 1 472 ? -1.946 87.75 26.984 1 85.12 472 ILE A N 1
ATOM 3836 C CA . ILE A 1 472 ? -2.691 87.25 25.844 1 85.12 472 ILE A CA 1
ATOM 3837 C C . ILE A 1 472 ? -2.729 85.688 25.906 1 85.12 472 ILE A C 1
ATOM 3839 O O . ILE A 1 472 ? -3.764 85.062 25.641 1 85.12 472 ILE A O 1
ATOM 3843 N N . ARG A 1 473 ? -1.595 85.188 26.328 1 84 473 ARG A N 1
ATOM 3844 C CA . ARG A 1 473 ? -1.491 83.75 26.453 1 84 473 ARG A CA 1
ATOM 3845 C C . ARG A 1 473 ? -2.469 83.188 27.5 1 84 473 ARG A C 1
ATOM 3847 O O . ARG A 1 473 ? -2.975 82.062 27.375 1 84 473 ARG A O 1
ATOM 3854 N N . LEU A 1 474 ? -2.775 84.062 28.406 1 76.5 474 LEU A N 1
ATOM 3855 C CA . LEU A 1 474 ? -3.672 83.688 29.484 1 76.5 474 LEU A CA 1
ATOM 3856 C C . LEU A 1 474 ? -5.129 83.875 29.078 1 76.5 474 LEU A C 1
ATOM 3858 O O . LEU A 1 474 ? -6.039 83.562 29.859 1 76.5 474 LEU A O 1
ATOM 3862 N N . GLY A 1 475 ? -5.387 84.312 27.844 1 73 475 GLY A N 1
ATOM 3863 C CA . GLY A 1 475 ? -6.742 84.375 27.312 1 73 475 GLY A CA 1
ATOM 3864 C C . GLY A 1 475 ? -7.332 85.812 27.297 1 73 475 GLY A C 1
ATOM 3865 O O . GLY A 1 475 ? -8.508 85.938 26.984 1 73 475 GLY A O 1
ATOM 3866 N N . ILE A 1 476 ? -6.523 86.688 27.641 1 76.06 476 ILE A N 1
ATOM 3867 C CA . ILE A 1 476 ? -7 88.062 27.609 1 76.06 476 ILE A CA 1
ATOM 3868 C C . ILE A 1 476 ? -6.516 88.75 26.344 1 76.06 476 ILE A C 1
ATOM 3870 O O . ILE A 1 476 ? -5.367 89.188 26.266 1 76.06 476 ILE A O 1
ATOM 3874 N N . ASP A 1 477 ? -7.301 88.812 25.453 1 76.94 477 ASP A N 1
ATOM 3875 C CA . ASP A 1 477 ? -6.895 89.312 24.141 1 76.94 477 ASP A CA 1
ATOM 3876 C C . ASP A 1 477 ? -7.34 90.75 23.953 1 76.94 477 ASP A C 1
ATOM 3878 O O . ASP A 1 477 ? -6.809 91.5 23.094 1 76.94 477 ASP A O 1
ATOM 3882 N N . ASP A 1 478 ? -8.133 91.25 24.688 1 80.69 478 ASP A N 1
ATOM 3883 C CA . ASP A 1 478 ? -8.648 92.625 24.531 1 80.69 478 ASP A CA 1
ATOM 3884 C C . ASP A 1 478 ? -7.617 93.625 24.969 1 80.69 478 ASP A C 1
ATOM 3886 O O . ASP A 1 478 ? -7.18 93.625 26.125 1 80.69 478 ASP A O 1
ATOM 3890 N N . SER A 1 479 ? -7.281 94.5 24.094 1 82.31 479 SER A N 1
ATOM 3891 C CA . SER A 1 479 ? -6.25 95.5 24.344 1 82.31 479 SER A CA 1
ATOM 3892 C C . SER A 1 479 ? -6.652 96.438 25.469 1 82.31 479 SER A C 1
ATOM 3894 O O . SER A 1 479 ? -5.797 96.938 26.219 1 82.31 479 SER A O 1
ATOM 3896 N N . SER A 1 480 ? -7.891 96.688 25.547 1 80.44 480 SER A N 1
ATOM 3897 C CA . SER A 1 480 ? -8.359 97.562 26.609 1 80.44 480 SER A CA 1
ATOM 3898 C C . SER A 1 480 ? -8.125 96.938 27.984 1 80.44 480 SER A C 1
ATOM 3900 O O . SER A 1 480 ? -7.711 97.625 28.922 1 80.44 480 SER A O 1
ATOM 3902 N N . LYS A 1 481 ? -8.273 95.688 28.062 1 77.56 481 LYS A N 1
ATOM 3903 C CA . LYS A 1 481 ? -8.07 95 29.312 1 77.56 481 LYS A CA 1
ATOM 3904 C C . LYS A 1 481 ? -6.586 94.875 29.656 1 77.56 481 LYS A C 1
ATOM 3906 O O . LYS A 1 481 ? -6.199 95 30.828 1 77.56 481 LYS A O 1
ATOM 3911 N N . ILE A 1 482 ? -5.902 94.688 28.672 1 84.88 482 ILE A N 1
ATOM 3912 C CA . ILE A 1 482 ? -4.461 94.625 28.875 1 84.88 482 ILE A CA 1
ATOM 3913 C C . ILE A 1 482 ? -3.916 95.938 29.344 1 84.88 482 ILE A C 1
ATOM 3915 O O . ILE A 1 482 ? -3.078 96 30.25 1 84.88 482 ILE A O 1
ATOM 3919 N N . ALA A 1 483 ? -4.438 97 28.734 1 83.38 483 ALA A N 1
ATOM 3920 C CA . ALA A 1 483 ? -4.035 98.312 29.109 1 83.38 483 ALA A CA 1
ATOM 3921 C C . ALA A 1 483 ? -4.355 98.625 30.578 1 83.38 483 ALA A C 1
ATOM 3923 O O . ALA A 1 483 ? -3.535 99.188 31.297 1 83.38 483 ALA A O 1
ATOM 3924 N N . ASN A 1 484 ? -5.43 98.25 30.891 1 74.06 484 ASN A N 1
ATOM 3925 C CA . ASN A 1 484 ? -5.844 98.375 32.281 1 74.06 484 ASN A CA 1
ATOM 3926 C C . ASN A 1 484 ? -4.98 97.562 33.219 1 74.06 484 ASN A C 1
ATOM 3928 O O . ASN A 1 484 ? -4.637 98.062 34.312 1 74.06 484 ASN A O 1
ATOM 3932 N N . PHE A 1 485 ? -4.633 96.438 32.688 1 75.81 485 PHE A N 1
ATOM 3933 C CA . PHE A 1 485 ? -3.826 95.5 33.469 1 75.81 485 PHE A CA 1
ATOM 3934 C C . PHE A 1 485 ? -2.432 96.062 33.688 1 75.81 485 PHE A C 1
ATOM 3936 O O . PHE A 1 485 ? -1.895 95.938 34.812 1 75.81 485 PHE A O 1
ATOM 3943 N N . LEU A 1 486 ? -1.935 96.625 32.75 1 78.19 486 LEU A N 1
ATOM 3944 C CA . LEU A 1 486 ? -0.547 97.062 32.812 1 78.19 486 LEU A CA 1
ATOM 3945 C C . LEU A 1 486 ? -0.467 98.562 33.125 1 78.19 486 LEU A C 1
ATOM 3947 O O . LEU A 1 486 ? 0.625 99.062 33.281 1 78.19 486 LEU A O 1
ATOM 3951 N N . HIS A 1 487 ? -1.539 99.125 33.188 1 75.38 487 HIS A N 1
ATOM 3952 C CA . HIS A 1 487 ? -1.63 100.562 33.469 1 75.38 487 HIS A CA 1
ATOM 3953 C C . HIS A 1 487 ? -0.917 101.375 32.406 1 75.38 487 HIS A C 1
ATOM 3955 O O . HIS A 1 487 ? -0.109 102.25 32.719 1 75.38 487 HIS A O 1
ATOM 3961 N N . TYR A 1 488 ? -1.139 100.938 31.281 1 78.69 488 TYR A N 1
ATOM 3962 C CA . TYR A 1 488 ? -0.701 101.688 30.109 1 78.69 488 TYR A CA 1
ATOM 3963 C C . TYR A 1 488 ? -1.894 102.25 29.328 1 78.69 488 TYR A C 1
ATOM 3965 O O . TYR A 1 488 ? -3.037 101.875 29.594 1 78.69 488 TYR A O 1
ATOM 3973 N N . SER A 1 489 ? -1.61 103.125 28.453 1 83.44 489 SER A N 1
ATOM 3974 C CA . SER A 1 489 ? -2.656 103.625 27.547 1 83.44 489 SER A CA 1
ATOM 3975 C C . SER A 1 489 ? -2.941 102.562 26.469 1 83.44 489 SER A C 1
ATOM 3977 O O . SER A 1 489 ? -2.076 101.75 26.156 1 83.44 489 SER A O 1
ATOM 3979 N N . ILE A 1 490 ? -4.102 102.562 25.969 1 87.94 490 ILE A N 1
ATOM 3980 C CA . ILE A 1 490 ? -4.52 101.625 24.938 1 87.94 490 ILE A CA 1
ATOM 3981 C C . ILE A 1 490 ? -3.627 101.75 23.719 1 87.94 490 ILE A C 1
ATOM 3983 O O . ILE A 1 490 ? -3.289 100.812 23.062 1 87.94 490 ILE A O 1
ATOM 3987 N N . ASN A 1 491 ? -3.275 102.938 23.438 1 87.94 491 ASN A N 1
ATOM 3988 C CA . ASN A 1 491 ? -2.436 103.25 22.281 1 87.94 491 ASN A CA 1
ATOM 3989 C C . ASN A 1 491 ? -1.032 102.625 22.453 1 87.94 491 ASN A C 1
ATOM 3991 O O . ASN A 1 491 ? -0.43 102.188 21.484 1 87.94 491 ASN A O 1
ATOM 3995 N N . THR A 1 492 ? -0.573 102.625 23.656 1 89.62 492 THR A N 1
ATOM 3996 C CA . THR A 1 492 ? 0.743 102.062 23.938 1 89.62 492 THR A CA 1
ATOM 3997 C C . THR A 1 492 ? 0.743 100.562 23.75 1 89.62 492 THR A C 1
ATOM 3999 O O . THR A 1 492 ? 1.701 100 23.203 1 89.62 492 THR A O 1
ATOM 4002 N N . ILE A 1 493 ? -0.326 100 24.109 1 90.25 493 ILE A N 1
ATOM 4003 C CA . ILE A 1 493 ? -0.451 98.562 23.969 1 90.25 493 ILE A CA 1
ATOM 4004 C C . ILE A 1 493 ? -0.509 98.188 22.5 1 90.25 493 ILE A C 1
ATOM 4006 O O . ILE A 1 493 ? 0.137 97.188 22.062 1 90.25 493 ILE A O 1
ATOM 4010 N N . TYR A 1 494 ? -1.282 99 21.75 1 89.5 494 TYR A N 1
ATOM 4011 C CA . TYR A 1 494 ? -1.385 98.75 20.312 1 89.5 494 TYR A CA 1
ATOM 4012 C C . TYR A 1 494 ? -0.029 98.875 19.641 1 89.5 494 TYR A C 1
ATOM 4014 O O . TYR A 1 494 ? 0.317 98.125 18.75 1 89.5 494 TYR A O 1
ATOM 4022 N N . THR A 1 495 ? 0.659 99.812 20.062 1 90.5 495 THR A N 1
ATOM 4023 C CA . THR A 1 495 ? 1.965 100.062 19.484 1 90.5 495 THR A CA 1
ATOM 4024 C C . THR A 1 495 ? 2.938 98.938 19.766 1 90.5 495 THR A C 1
ATOM 4026 O O . THR A 1 495 ? 3.658 98.5 18.875 1 90.5 495 THR A O 1
ATOM 4029 N N . TYR A 1 496 ? 2.914 98.5 21.016 1 91.06 496 TYR A N 1
ATOM 4030 C CA . TYR A 1 496 ? 3.799 97.438 21.391 1 91.06 496 TYR A CA 1
ATOM 4031 C C . TYR A 1 496 ? 3.418 96.125 20.688 1 91.06 496 TYR A C 1
ATOM 4033 O O . TYR A 1 496 ? 4.289 95.375 20.219 1 91.06 496 TYR A O 1
ATOM 4041 N N . ARG A 1 497 ? 2.148 95.812 20.609 1 90.69 497 ARG A N 1
ATOM 4042 C CA . ARG A 1 497 ? 1.635 94.625 19.953 1 90.69 497 ARG A CA 1
ATOM 4043 C C . ARG A 1 497 ? 2.045 94.562 18.484 1 90.69 497 ARG A C 1
ATOM 4045 O O . ARG A 1 497 ? 2.514 93.562 17.984 1 90.69 497 ARG A O 1
ATOM 4052 N N . ASN A 1 498 ? 1.862 95.75 17.844 1 90.69 498 ASN A N 1
ATOM 4053 C CA . ASN A 1 498 ? 2.201 95.875 16.438 1 90.69 498 ASN A CA 1
ATOM 4054 C C . ASN A 1 498 ? 3.707 95.75 16.203 1 90.69 498 ASN A C 1
ATOM 4056 O O . ASN A 1 498 ? 4.164 95.188 15.227 1 90.69 498 ASN A O 1
ATOM 4060 N N . LYS A 1 499 ? 4.352 96.312 17.062 1 92.25 499 LYS A N 1
ATOM 4061 C CA . LYS A 1 499 ? 5.809 96.312 16.969 1 92.25 499 LYS A CA 1
ATOM 4062 C C . LYS A 1 499 ? 6.332 94.875 17.031 1 92.25 499 LYS A C 1
ATOM 4064 O O . LYS A 1 499 ? 7.199 94.5 16.234 1 92.25 499 LYS A O 1
ATOM 4069 N N . VAL A 1 500 ? 5.809 94.125 17.922 1 93.06 500 VAL A N 1
ATOM 4070 C CA . VAL A 1 500 ? 6.273 92.75 18.109 1 93.06 500 VAL A CA 1
ATOM 4071 C C . VAL A 1 500 ? 5.77 91.875 16.953 1 93.06 500 VAL A C 1
ATOM 4073 O O . VAL A 1 500 ? 6.48 90.938 16.484 1 93.06 500 VAL A O 1
ATOM 4076 N N . LYS A 1 501 ? 4.574 92.062 16.562 1 91.94 501 LYS A N 1
ATOM 4077 C CA . LYS A 1 501 ? 4.004 91.375 15.438 1 91.94 501 LYS A CA 1
ATOM 4078 C C . LYS A 1 501 ? 4.848 91.5 14.18 1 91.94 501 LYS A C 1
ATOM 4080 O O . LYS A 1 501 ? 4.961 90.625 13.367 1 91.94 501 LYS A O 1
ATOM 4085 N N . ASN A 1 502 ? 5.367 92.688 14.047 1 91.19 502 ASN A N 1
ATOM 4086 C CA . ASN A 1 502 ? 6.207 93 12.891 1 91.19 502 ASN A CA 1
ATOM 4087 C C . ASN A 1 502 ? 7.547 92.25 12.977 1 91.19 502 ASN A C 1
ATOM 4089 O O . ASN A 1 502 ? 8.211 92.062 11.969 1 91.19 502 ASN A O 1
ATOM 4093 N N . LYS A 1 503 ? 7.855 91.812 14.133 1 92.44 503 LYS A N 1
ATOM 4094 C CA . LYS A 1 503 ? 9.109 91.062 14.344 1 92.44 503 LYS A CA 1
ATOM 4095 C C . LYS A 1 503 ? 8.914 89.562 14.188 1 92.44 503 LYS A C 1
ATOM 4097 O O . LYS A 1 503 ? 9.883 88.812 14.18 1 92.44 503 LYS A O 1
ATOM 4102 N N . ALA A 1 504 ? 7.777 89.125 14.055 1 93.5 504 ALA A N 1
ATOM 4103 C CA . ALA A 1 504 ? 7.438 87.75 14.047 1 93.5 504 ALA A CA 1
ATOM 4104 C C . ALA A 1 504 ? 7.766 87.125 12.695 1 93.5 504 ALA A C 1
ATOM 4106 O O . ALA A 1 504 ? 7.789 87.812 11.672 1 93.5 504 ALA A O 1
ATOM 4107 N N . ILE A 1 505 ? 8.094 85.875 12.672 1 91.69 505 ILE A N 1
ATOM 4108 C CA . ILE A 1 505 ? 8.344 85.125 11.445 1 91.69 505 ILE A CA 1
ATOM 4109 C C . ILE A 1 505 ? 7.062 85.062 10.617 1 91.69 505 ILE A C 1
ATOM 4111 O O . ILE A 1 505 ? 7.074 85.375 9.414 1 91.69 505 ILE A O 1
ATOM 4115 N N . ASN A 1 506 ? 5.941 84.75 11.211 1 90.69 506 ASN A N 1
ATOM 4116 C CA . ASN A 1 506 ? 4.621 84.75 10.594 1 90.69 506 ASN A CA 1
ATOM 4117 C C . ASN A 1 506 ? 3.703 85.75 11.258 1 90.69 506 ASN A C 1
ATOM 4119 O O . ASN A 1 506 ? 3.076 85.5 12.273 1 90.69 506 ASN A O 1
ATOM 4123 N N . ARG A 1 507 ? 3.477 86.812 10.711 1 89.56 507 ARG A N 1
ATOM 4124 C CA . ARG A 1 507 ? 2.73 87.938 11.281 1 89.56 507 ARG A CA 1
ATOM 4125 C C . ARG A 1 507 ? 1.257 87.625 11.453 1 89.56 507 ARG A C 1
ATOM 4127 O O . ARG A 1 507 ? 0.653 87.938 12.484 1 89.56 507 ARG A O 1
ATOM 4134 N N . ASP A 1 508 ? 0.652 86.875 10.539 1 86.44 508 ASP A N 1
ATOM 4135 C CA . ASP A 1 508 ? -0.788 86.625 10.516 1 86.44 508 ASP A CA 1
ATOM 4136 C C . ASP A 1 508 ? -1.188 85.562 11.555 1 86.44 508 ASP A C 1
ATOM 4138 O O . ASP A 1 508 ? -2.258 85.688 12.164 1 86.44 508 ASP A O 1
ATOM 4142 N N . LYS A 1 509 ? -0.238 84.688 11.836 1 87.5 509 LYS A N 1
ATOM 4143 C CA . LYS A 1 509 ? -0.601 83.625 12.758 1 87.5 509 LYS A CA 1
ATOM 4144 C C . LYS A 1 509 ? 0.101 83.75 14.102 1 87.5 509 LYS A C 1
ATOM 4146 O O . LYS A 1 509 ? 0.091 82.875 14.938 1 87.5 509 LYS A O 1
ATOM 4151 N N . PHE A 1 510 ? 0.602 84.938 14.32 1 90.31 510 PHE A N 1
ATOM 4152 C CA . PHE A 1 510 ? 1.459 85.125 15.484 1 90.31 510 PHE A CA 1
ATOM 4153 C C . PHE A 1 510 ? 0.667 85 16.781 1 90.31 510 PHE A C 1
ATOM 4155 O O . PHE A 1 510 ? 1.07 84.25 17.672 1 90.31 510 PHE A O 1
ATOM 4162 N N . GLU A 1 511 ? -0.469 85.625 16.891 1 84.94 511 GLU A N 1
ATOM 4163 C CA . GLU A 1 511 ? -1.256 85.562 18.125 1 84.94 511 GLU A CA 1
ATOM 4164 C C . GLU A 1 511 ? -1.847 84.188 18.391 1 84.94 511 GLU A C 1
ATOM 4166 O O . GLU A 1 511 ? -1.957 83.75 19.531 1 84.94 511 GLU A O 1
ATOM 4171 N N . GLU A 1 512 ? -2.105 83.5 17.328 1 84.19 512 GLU A N 1
ATOM 4172 C CA . GLU A 1 512 ? -2.605 82.125 17.484 1 84.19 512 GLU A CA 1
ATOM 4173 C C . GLU A 1 512 ? -1.513 81.188 18 1 84.19 512 GLU A C 1
ATOM 4175 O O . GLU A 1 512 ? -1.779 80.312 18.812 1 84.19 512 GLU A O 1
ATOM 4180 N N . GLU A 1 513 ? -0.334 81.438 17.531 1 87.5 513 GLU A N 1
ATOM 4181 C CA . GLU A 1 513 ? 0.799 80.562 17.922 1 87.5 513 GLU A CA 1
ATOM 4182 C C . GLU A 1 513 ? 1.18 80.812 19.375 1 87.5 513 GLU A C 1
ATOM 4184 O O . GLU A 1 513 ? 1.627 79.938 20.078 1 87.5 513 GLU A O 1
ATOM 4189 N N . ILE A 1 514 ? 0.91 82.062 19.812 1 86.69 514 ILE A N 1
ATOM 4190 C CA . ILE A 1 514 ? 1.215 82.438 21.188 1 86.69 514 ILE A CA 1
ATOM 4191 C C . ILE A 1 514 ? 0.303 81.625 22.125 1 86.69 514 ILE A C 1
ATOM 4193 O O . ILE A 1 514 ? 0.736 81.188 23.203 1 86.69 514 ILE A O 1
ATOM 4197 N N . LEU A 1 515 ? -0.894 81.375 21.75 1 80.44 515 LEU A N 1
ATOM 4198 C CA . LEU A 1 515 ? -1.875 80.625 22.578 1 80.44 515 LEU A CA 1
ATOM 4199 C C . LEU A 1 515 ? -1.515 79.188 22.703 1 80.44 515 LEU A C 1
ATOM 4201 O O . LEU A 1 515 ? -1.968 78.5 23.641 1 80.44 515 LEU A O 1
ATOM 4205 N N . LYS A 1 516 ? -0.637 78.812 21.859 1 78.19 516 LYS A N 1
ATOM 4206 C CA . LYS A 1 516 ? -0.268 77.438 21.844 1 78.19 516 LYS A CA 1
ATOM 4207 C C . LYS A 1 516 ? 0.995 77.188 22.656 1 78.19 516 LYS A C 1
ATOM 4209 O O . LYS A 1 516 ? 1.39 76 22.875 1 78.19 516 LYS A O 1
ATOM 4214 N N . ILE A 1 517 ? 1.588 78.25 23.094 1 80.25 517 ILE A N 1
ATOM 4215 C CA . ILE A 1 517 ? 2.824 78.125 23.859 1 80.25 517 ILE A CA 1
ATOM 4216 C C . ILE A 1 517 ? 2.545 77.375 25.156 1 80.25 517 ILE A C 1
ATOM 4218 O O . ILE A 1 517 ? 1.585 77.688 25.875 1 80.25 517 ILE A O 1
ATOM 4222 N N . GLY A 1 518 ? 3.268 76.438 25.469 1 69.06 518 GLY A N 1
ATOM 4223 C CA . GLY A 1 518 ? 3.166 75.688 26.703 1 69.06 518 GLY A CA 1
ATOM 4224 C C . GLY A 1 518 ? 2.074 74.625 26.672 1 69.06 518 GLY A C 1
ATOM 4225 O O . GLY A 1 518 ? 1.775 74 27.688 1 69.06 518 GLY A O 1
ATOM 4226 N N . ALA A 1 519 ? 1.297 74.5 25.609 1 59.28 519 ALA A N 1
ATOM 4227 C CA . ALA A 1 519 ? 0.251 73.5 25.484 1 59.28 519 ALA A CA 1
ATOM 4228 C C . ALA A 1 519 ? 0.843 72.062 25.5 1 59.28 519 ALA A C 1
ATOM 4230 O O . ALA A 1 519 ? 1.87 71.812 24.875 1 59.28 519 ALA A O 1
ATOM 4231 N N . VAL A 1 520 ? 0.794 71.375 26.656 1 55.41 520 VAL A N 1
ATOM 4232 C CA . VAL A 1 520 ? 1.252 70 26.719 1 55.41 520 VAL A CA 1
ATOM 4233 C C . VAL A 1 520 ? 0.563 69.188 25.625 1 55.41 520 VAL A C 1
ATOM 4235 O O . VAL A 1 520 ? -0.667 69.125 25.562 1 55.41 520 VAL A O 1
ATOM 4238 N N . GLU A 1 521 ? 1.188 69.188 24.484 1 49.12 521 GLU A N 1
ATOM 4239 C CA . GLU A 1 521 ? 0.743 68.25 23.484 1 49.12 521 GLU A CA 1
ATOM 4240 C C . GLU A 1 521 ? 0.878 66.812 24.016 1 49.12 521 GLU A C 1
ATOM 4242 O O . GLU A 1 521 ? 1.804 66.5 24.766 1 49.12 521 GLU A O 1
ATOM 4247 N N . MET B 1 1 ? 11.773 35.062 27.672 1 50.56 1 MET B N 1
ATOM 4248 C CA . MET B 1 1 ? 12.008 34.875 26.25 1 50.56 1 MET B CA 1
ATOM 4249 C C . MET B 1 1 ? 13.25 34.031 26.016 1 50.56 1 MET B C 1
ATOM 4251 O O . MET B 1 1 ? 13.266 33.188 25.125 1 50.56 1 MET B O 1
ATOM 4255 N N . LYS B 1 2 ? 14.125 34.344 26.891 1 61.06 2 LYS B N 1
ATOM 4256 C CA . LYS B 1 2 ? 15.383 33.625 26.672 1 61.06 2 LYS B CA 1
ATOM 4257 C C . LYS B 1 2 ? 15.227 32.125 26.953 1 61.06 2 LYS B C 1
ATOM 4259 O O . LYS B 1 2 ? 15.766 31.312 26.219 1 61.06 2 LYS B O 1
ATOM 4264 N N . ARG B 1 3 ? 14.562 31.891 27.969 1 61.03 3 ARG B N 1
ATOM 4265 C CA . ARG B 1 3 ? 14.43 30.5 28.375 1 61.03 3 ARG B CA 1
ATOM 4266 C C . ARG B 1 3 ? 13.602 29.719 27.359 1 61.03 3 ARG B C 1
ATOM 4268 O O . ARG B 1 3 ? 13.891 28.547 27.094 1 61.03 3 ARG B O 1
ATOM 4275 N N . PHE B 1 4 ? 12.664 30.375 26.734 1 53.78 4 PHE B N 1
ATOM 4276 C CA . PHE B 1 4 ? 11.836 29.734 25.719 1 53.78 4 PHE B CA 1
ATOM 4277 C C . PHE B 1 4 ? 12.641 29.438 24.469 1 53.78 4 PHE B C 1
ATOM 4279 O O . PHE B 1 4 ? 12.5 28.359 23.875 1 53.78 4 PHE B O 1
ATOM 4286 N N . PHE B 1 5 ? 13.555 30.312 24.156 1 56.88 5 PHE B N 1
ATOM 4287 C CA . PHE B 1 5 ? 14.398 30.094 22.984 1 56.88 5 PHE B CA 1
ATOM 4288 C C . PHE B 1 5 ? 15.367 28.938 23.234 1 56.88 5 PHE B C 1
ATOM 4290 O O . PHE B 1 5 ? 15.625 28.141 22.328 1 56.88 5 PHE B O 1
ATOM 4297 N N . LEU B 1 6 ? 15.789 28.812 24.406 1 60.06 6 LEU B N 1
ATOM 4298 C CA . LEU B 1 6 ? 16.719 27.734 24.688 1 60.06 6 LEU B CA 1
ATOM 4299 C C . LEU B 1 6 ? 16.016 26.375 24.594 1 60.06 6 LEU B C 1
ATOM 4301 O O . LEU B 1 6 ? 16.594 25.422 24.062 1 60.06 6 LEU B O 1
ATOM 4305 N N . VAL B 1 7 ? 14.828 26.359 25.031 1 58.25 7 VAL B N 1
ATOM 4306 C CA . VAL B 1 7 ? 14.086 25.109 24.953 1 58.25 7 VAL B CA 1
ATOM 4307 C C . VAL B 1 7 ? 13.773 24.781 23.5 1 58.25 7 VAL B C 1
ATOM 4309 O O . VAL B 1 7 ? 13.828 23.609 23.094 1 58.25 7 VAL B O 1
ATOM 4312 N N . MET B 1 8 ? 13.625 25.781 22.703 1 55.62 8 MET B N 1
ATOM 4313 C CA . MET B 1 8 ? 13.352 25.547 21.281 1 55.62 8 MET B CA 1
ATOM 4314 C C . MET B 1 8 ? 14.594 25.031 20.562 1 55.62 8 MET B C 1
ATOM 4316 O O . MET B 1 8 ? 14.5 24.125 19.734 1 55.62 8 MET B O 1
ATOM 4320 N N . ILE B 1 9 ? 15.641 25.578 20.922 1 57.91 9 ILE B N 1
ATOM 4321 C CA . ILE B 1 9 ? 16.891 25.125 20.328 1 57.91 9 ILE B CA 1
ATOM 4322 C C . ILE B 1 9 ? 17.188 23.688 20.75 1 57.91 9 ILE B C 1
ATOM 4324 O O . ILE B 1 9 ? 17.594 22.859 19.938 1 57.91 9 ILE B O 1
ATOM 4328 N N . LEU B 1 10 ? 16.938 23.484 21.953 1 55.56 10 LEU B N 1
ATOM 4329 C CA . LEU B 1 10 ? 17.188 22.125 22.422 1 55.56 10 LEU B CA 1
ATOM 4330 C C . LEU B 1 10 ? 16.25 21.125 21.734 1 55.56 10 LEU B C 1
ATOM 4332 O O . LEU B 1 10 ? 16.656 20.016 21.375 1 55.56 10 LEU B O 1
ATOM 4336 N N . PHE B 1 11 ? 15.07 21.531 21.531 1 53.03 11 PHE B N 1
ATOM 4337 C CA . PHE B 1 11 ? 14.125 20.656 20.844 1 53.03 11 PHE B CA 1
ATOM 4338 C C . PHE B 1 11 ? 14.539 20.438 19.391 1 53.03 11 PHE B C 1
ATOM 4340 O O . PHE B 1 11 ? 14.438 19.328 18.875 1 53.03 11 PHE B O 1
ATOM 4347 N N . PHE B 1 12 ? 15.086 21.438 18.75 1 52.59 12 PHE B N 1
ATOM 4348 C CA . PHE B 1 12 ? 15.516 21.312 17.359 1 52.59 12 PHE B CA 1
ATOM 4349 C C . PHE B 1 12 ? 16.766 20.438 17.266 1 52.59 12 PHE B C 1
ATOM 4351 O O . PHE B 1 12 ? 16.906 19.656 16.328 1 52.59 12 PHE B O 1
ATOM 4358 N N . SER B 1 13 ? 17.609 20.594 18.172 1 53.84 13 SER B N 1
ATOM 4359 C CA . SER B 1 13 ? 18.844 19.797 18.125 1 53.84 13 SER B CA 1
ATOM 4360 C C . SER B 1 13 ? 18.547 18.312 18.328 1 53.84 13 SER B C 1
ATOM 4362 O O . SER B 1 13 ? 19.188 17.453 17.703 1 53.84 13 SER B O 1
ATOM 4364 N N . CYS B 1 14 ? 17.75 18 19.156 1 50.22 14 CYS B N 1
ATOM 4365 C CA . CYS B 1 14 ? 17.438 16.594 19.406 1 50.22 14 CYS B CA 1
ATOM 4366 C C . CYS B 1 14 ? 16.859 15.938 18.172 1 50.22 14 CYS B C 1
ATOM 4368 O O . CYS B 1 14 ? 16.984 14.727 17.984 1 50.22 14 CYS B O 1
ATOM 4370 N N . MET B 1 15 ? 16.297 16.641 17.359 1 47.12 15 MET B N 1
ATOM 4371 C CA . MET B 1 15 ? 15.727 16.094 16.125 1 47.12 15 MET B CA 1
ATOM 4372 C C . MET B 1 15 ? 16.828 15.711 15.148 1 47.12 15 MET B C 1
ATOM 4374 O O . MET B 1 15 ? 16.672 14.766 14.367 1 47.12 15 MET B O 1
ATOM 4378 N N . LEU B 1 16 ? 17.938 16.281 15.227 1 45.78 16 LEU B N 1
ATOM 4379 C CA . LEU B 1 16 ? 18.984 16.031 14.234 1 45.78 16 LEU B CA 1
ATOM 4380 C C . LEU B 1 16 ? 19.781 14.773 14.586 1 45.78 16 LEU B C 1
ATOM 4382 O O . LEU B 1 16 ? 20.234 14.055 13.688 1 45.78 16 LEU B O 1
ATOM 4386 N N . VAL B 1 17 ? 20.062 14.461 15.773 1 47.28 17 VAL B N 1
ATOM 4387 C CA . VAL B 1 17 ? 20.953 13.367 16.141 1 47.28 17 VAL B CA 1
ATOM 4388 C C . VAL B 1 17 ? 20.328 12.031 15.734 1 47.28 17 VAL B C 1
ATOM 4390 O O . VAL B 1 17 ? 21.016 11.008 15.68 1 47.28 17 VAL B O 1
ATOM 4393 N N . ALA B 1 18 ? 19.203 11.781 15.656 1 42.72 18 ALA B N 1
ATOM 4394 C CA . ALA B 1 18 ? 18.609 10.469 15.406 1 42.72 18 ALA B CA 1
ATOM 4395 C C . ALA B 1 18 ? 19.016 9.945 14.031 1 42.72 18 ALA B C 1
ATOM 4397 O O . ALA B 1 18 ? 18.688 8.812 13.672 1 42.72 18 ALA B O 1
ATOM 4398 N N . LEU B 1 19 ? 19.766 10.523 13.172 1 38.88 19 LEU B N 1
ATOM 4399 C CA . LEU B 1 19 ? 19.953 10.078 11.797 1 38.88 19 LEU B CA 1
ATOM 4400 C C . LEU B 1 19 ? 21.219 9.234 11.672 1 38.88 19 LEU B C 1
ATOM 4402 O O . LEU B 1 19 ? 21.484 8.664 10.609 1 38.88 19 LEU B O 1
ATOM 4406 N N . ALA B 1 20 ? 22.219 9.125 12.547 1 37.16 20 ALA B N 1
ATOM 4407 C CA . ALA B 1 20 ? 23.531 8.695 12.086 1 37.16 20 ALA B CA 1
ATOM 4408 C C . ALA B 1 20 ? 23.719 7.191 12.281 1 37.16 20 ALA B C 1
ATOM 4410 O O . ALA B 1 20 ? 24.547 6.762 13.086 1 37.16 20 ALA B O 1
ATOM 4411 N N . ARG B 1 21 ? 22.969 6.352 12.297 1 45.5 21 ARG B N 1
ATOM 4412 C CA . ARG B 1 21 ? 23.344 4.973 12.578 1 45.5 21 ARG B CA 1
ATOM 4413 C C . ARG B 1 21 ? 24.234 4.414 11.477 1 45.5 21 ARG B C 1
ATOM 4415 O O . ARG B 1 21 ? 23.938 4.574 10.289 1 45.5 21 ARG B O 1
ATOM 4422 N N . GLY B 1 22 ? 25.5 3.514 11.578 1 45.12 22 GLY B N 1
ATOM 4423 C CA . GLY B 1 22 ? 26.828 3.311 10.984 1 45.12 22 GLY B CA 1
ATOM 4424 C C . GLY B 1 22 ? 26.828 2.26 9.891 1 45.12 22 GLY B C 1
ATOM 4425 O O . GLY B 1 22 ? 26.375 2.521 8.773 1 45.12 22 GLY B O 1
ATOM 4426 N N . GLY B 1 23 ? 27.438 0.879 10.289 1 47.78 23 GLY B N 1
ATOM 4427 C CA . GLY B 1 23 ? 28.094 -0.053 9.383 1 47.78 23 GLY B CA 1
ATOM 4428 C C . GLY B 1 23 ? 27.156 -0.646 8.352 1 47.78 23 GLY B C 1
ATOM 4429 O O . GLY B 1 23 ? 27.422 -0.564 7.148 1 47.78 23 GLY B O 1
ATOM 4430 N N . VAL B 1 24 ? 26.297 -1.656 8.703 1 55.44 24 VAL B N 1
ATOM 4431 C CA . VAL B 1 24 ? 25.203 -2.162 7.871 1 55.44 24 VAL B CA 1
ATOM 4432 C C . VAL B 1 24 ? 24.516 -1 7.152 1 55.44 24 VAL B C 1
ATOM 4434 O O . VAL B 1 24 ? 24.062 -1.147 6.02 1 55.44 24 VAL B O 1
ATOM 4437 N N . ASP B 1 25 ? 24.859 -0.011 7.625 1 67.88 25 ASP B N 1
ATOM 4438 C CA . ASP B 1 25 ? 24.266 1.215 7.105 1 67.88 25 ASP B CA 1
ATOM 4439 C C . ASP B 1 25 ? 24.953 1.662 5.82 1 67.88 25 ASP B C 1
ATOM 4441 O O . ASP B 1 25 ? 24.297 2.123 4.883 1 67.88 25 ASP B O 1
ATOM 4445 N N . SER B 1 26 ? 26.266 1.021 5.727 1 82 26 SER B N 1
ATOM 4446 C CA . SER B 1 26 ? 27 1.438 4.531 1 82 26 SER B CA 1
ATOM 4447 C C . SER B 1 26 ? 26.547 0.651 3.307 1 82 26 SER B C 1
ATOM 4449 O O . SER B 1 26 ? 26.344 1.227 2.234 1 82 26 SER B O 1
ATOM 4451 N N . VAL B 1 27 ? 26.391 -0.754 3.486 1 92.12 27 VAL B N 1
ATOM 4452 C CA . VAL B 1 27 ? 26 -1.575 2.346 1 92.12 27 VAL B CA 1
ATOM 4453 C C . VAL B 1 27 ? 24.578 -1.228 1.93 1 92.12 27 VAL B C 1
ATOM 4455 O O . VAL B 1 27 ? 24.25 -1.219 0.739 1 92.12 27 VAL B O 1
ATOM 4458 N N . LEU B 1 28 ? 23.812 -0.906 2.924 1 94.19 28 LEU B N 1
ATOM 4459 C CA . LEU B 1 28 ? 22.438 -0.52 2.637 1 94.19 28 LEU B CA 1
ATOM 4460 C C . LEU B 1 28 ? 22.391 0.814 1.896 1 94.19 28 LEU B C 1
ATOM 4462 O O . LEU B 1 28 ? 21.562 1.006 1.008 1 94.19 28 LEU B O 1
ATOM 4466 N N . VAL B 1 29 ? 23.266 1.666 2.246 1 93.75 29 VAL B N 1
ATOM 4467 C CA . VAL B 1 29 ? 23.359 2.947 1.554 1 93.75 29 VAL B CA 1
ATOM 4468 C C . VAL B 1 29 ? 23.797 2.725 0.107 1 93.75 29 VAL B C 1
ATOM 4470 O O . VAL B 1 29 ? 23.266 3.359 -0.811 1 93.75 29 VAL B O 1
ATOM 4473 N N . ARG B 1 30 ? 24.766 1.819 -0.014 1 94.88 30 ARG B N 1
ATOM 4474 C CA . ARG B 1 30 ? 25.203 1.459 -1.359 1 94.88 30 ARG B CA 1
ATOM 4475 C C . ARG B 1 30 ? 24.062 0.847 -2.16 1 94.88 30 ARG B C 1
ATOM 4477 O O . ARG B 1 30 ? 23.875 1.162 -3.338 1 94.88 30 ARG B O 1
ATOM 4484 N N . LEU B 1 31 ? 23.281 -0.04 -1.55 1 96.75 31 LEU B N 1
ATOM 4485 C CA . LEU B 1 31 ? 22.125 -0.658 -2.197 1 96.75 31 LEU B CA 1
ATOM 4486 C C . LEU B 1 31 ? 21.109 0.398 -2.623 1 96.75 31 LEU B C 1
ATOM 4488 O O . LEU B 1 31 ? 20.594 0.347 -3.738 1 96.75 31 LEU B O 1
ATOM 4492 N N . ASP B 1 32 ? 20.875 1.346 -1.786 1 95.31 32 ASP B N 1
ATOM 4493 C CA . ASP B 1 32 ? 19.938 2.42 -2.107 1 95.31 32 ASP B CA 1
ATOM 4494 C C . ASP B 1 32 ? 20.422 3.219 -3.318 1 95.31 32 ASP B C 1
ATOM 4496 O O . ASP B 1 32 ? 19.609 3.602 -4.172 1 95.31 32 ASP B O 1
ATOM 4500 N N . ARG B 1 33 ? 21.688 3.447 -3.363 1 94.56 33 ARG B N 1
ATOM 4501 C CA . ARG B 1 33 ? 22.266 4.168 -4.492 1 94.56 33 ARG B CA 1
ATOM 4502 C C . ARG B 1 33 ? 22.109 3.377 -5.785 1 94.56 33 ARG B C 1
ATOM 4504 O O . ARG B 1 33 ? 21.719 3.928 -6.816 1 94.56 33 ARG B O 1
ATOM 4511 N N . VAL B 1 34 ? 22.438 2.148 -5.699 1 96.12 34 VAL B N 1
ATOM 4512 C CA . VAL B 1 34 ? 22.328 1.276 -6.867 1 96.12 34 VAL B CA 1
ATOM 4513 C C . VAL B 1 34 ? 20.875 1.178 -7.32 1 96.12 34 VAL B C 1
ATOM 4515 O O . VAL B 1 34 ? 20.594 1.18 -8.516 1 96.12 34 VAL B O 1
ATOM 4518 N N . MET B 1 35 ? 19.984 1.079 -6.422 1 95.06 35 MET B N 1
ATOM 4519 C CA . MET B 1 35 ? 18.547 1.021 -6.73 1 95.06 35 MET B CA 1
ATOM 4520 C C . MET B 1 35 ? 18.094 2.301 -7.422 1 95.06 35 MET B C 1
ATOM 4522 O O . MET B 1 35 ? 17.234 2.26 -8.305 1 95.06 35 MET B O 1
ATOM 4526 N N . GLY B 1 36 ? 18.641 3.371 -7.016 1 92.38 36 GLY B N 1
ATOM 4527 C CA . GLY B 1 36 ? 18.344 4.637 -7.66 1 92.38 36 GLY B CA 1
ATOM 4528 C C . GLY B 1 36 ? 18.844 4.719 -9.086 1 92.38 36 GLY B C 1
ATOM 4529 O O . GLY B 1 36 ? 18.312 5.461 -9.906 1 92.38 36 GLY B O 1
ATOM 4530 N N . GLN B 1 37 ? 19.844 3.887 -9.375 1 94 37 GLN B N 1
ATOM 4531 C CA . GLN B 1 37 ? 20.453 3.883 -10.703 1 94 37 GLN B CA 1
ATOM 4532 C C . GLN B 1 37 ? 19.969 2.697 -11.531 1 94 37 GLN B C 1
ATOM 4534 O O . GLN B 1 37 ? 20.609 2.322 -12.516 1 94 37 GLN B O 1
ATOM 4539 N N . GLN B 1 38 ? 18.984 2.104 -11.156 1 93.5 38 GLN B N 1
ATOM 4540 C CA . GLN B 1 38 ? 18.484 0.893 -11.797 1 93.5 38 GLN B CA 1
ATOM 4541 C C . GLN B 1 38 ? 18.203 1.137 -13.281 1 93.5 38 GLN B C 1
ATOM 4543 O O . GLN B 1 38 ? 18.406 0.25 -14.109 1 93.5 38 GLN B O 1
ATOM 4548 N N . GLU B 1 39 ? 17.734 2.312 -13.656 1 92.12 39 GLU B N 1
ATOM 4549 C CA . GLU B 1 39 ? 17.391 2.633 -15.039 1 92.12 39 GLU B CA 1
ATOM 4550 C C . GLU B 1 39 ? 18.641 2.596 -15.93 1 92.12 39 GLU B C 1
ATOM 4552 O O . GLU B 1 39 ? 18.547 2.223 -17.109 1 92.12 39 GLU B O 1
ATOM 4557 N N . ILE B 1 40 ? 19.719 2.971 -15.344 1 94.62 40 ILE B N 1
ATOM 4558 C CA . ILE B 1 40 ? 20.984 2.955 -16.078 1 94.62 40 ILE B CA 1
ATOM 4559 C C . ILE B 1 40 ? 21.344 1.518 -16.438 1 94.62 40 ILE B C 1
ATOM 4561 O O . ILE B 1 40 ? 21.734 1.23 -17.578 1 94.62 40 ILE B O 1
ATOM 4565 N N . TYR B 1 41 ? 21.25 0.655 -15.516 1 94.12 41 TYR B N 1
ATOM 4566 C CA . TYR B 1 41 ? 21.578 -0.746 -15.734 1 94.12 41 TYR B CA 1
ATOM 4567 C C . TYR B 1 41 ? 20.609 -1.396 -16.703 1 94.12 41 TYR B C 1
ATOM 4569 O O . TYR B 1 41 ? 21 -2.205 -17.547 1 94.12 41 TYR B O 1
ATOM 4577 N N . MET B 1 42 ? 19.375 -1.064 -16.625 1 94 42 MET B N 1
ATOM 4578 C CA . MET B 1 42 ? 18.359 -1.58 -17.531 1 94 42 MET B CA 1
ATOM 4579 C C . MET B 1 42 ? 18.625 -1.108 -18.953 1 94 42 MET B C 1
ATOM 4581 O O . MET B 1 42 ? 18.453 -1.868 -19.922 1 94 42 MET B O 1
ATOM 4585 N N . GLU B 1 43 ? 19.031 0.107 -19.094 1 93.94 43 GLU B N 1
ATOM 4586 C CA . GLU B 1 43 ? 19.359 0.647 -20.406 1 93.94 43 GLU B CA 1
ATOM 4587 C C . GLU B 1 43 ? 20.547 -0.087 -21.031 1 93.94 43 GLU B C 1
ATOM 4589 O O . GLU B 1 43 ? 20.578 -0.322 -22.25 1 93.94 43 GLU B O 1
ATOM 4594 N N . GLN B 1 44 ? 21.469 -0.369 -20.203 1 94.56 44 GLN B N 1
ATOM 4595 C CA . GLN B 1 44 ? 22.609 -1.128 -20.688 1 94.56 44 GLN B CA 1
ATOM 4596 C C . GLN B 1 44 ? 22.188 -2.504 -21.188 1 94.56 44 GLN B C 1
ATOM 4598 O O . GLN B 1 44 ? 22.688 -2.967 -22.219 1 94.56 44 GLN B O 1
ATOM 4603 N N . LYS B 1 45 ? 21.375 -3.182 -20.469 1 94.69 45 LYS B N 1
ATOM 4604 C CA . LYS B 1 45 ? 20.828 -4.469 -20.891 1 94.69 45 LYS B CA 1
ATOM 4605 C C . LYS B 1 45 ? 20.062 -4.344 -22.203 1 94.69 45 LYS B C 1
ATOM 4607 O O . LYS B 1 45 ? 20.234 -5.16 -23.109 1 94.69 45 LYS B O 1
ATOM 4612 N N . GLU B 1 46 ? 19.25 -3.328 -22.344 1 94.88 46 GLU B N 1
ATOM 4613 C CA . GLU B 1 46 ? 18.469 -3.102 -23.562 1 94.88 46 GLU B CA 1
ATOM 4614 C C . GLU B 1 46 ? 19.359 -2.803 -24.75 1 94.88 46 GLU B C 1
ATOM 4616 O O . GLU B 1 46 ? 19.062 -3.197 -25.875 1 94.88 46 GLU B O 1
ATOM 4621 N N . GLU B 1 47 ? 20.406 -2.115 -24.453 1 95.06 47 GLU B N 1
ATOM 4622 C CA . GLU B 1 47 ? 21.375 -1.846 -25.516 1 95.06 47 GLU B CA 1
ATOM 4623 C C . GLU B 1 47 ? 22 -3.137 -26.031 1 95.06 47 GLU B C 1
ATOM 4625 O O . GLU B 1 47 ? 22.203 -3.293 -27.234 1 95.06 47 GLU B O 1
ATOM 4630 N N . ARG B 1 48 ? 22.344 -4.012 -25.141 1 94.88 48 ARG B N 1
ATOM 4631 C CA . ARG B 1 48 ? 22.891 -5.305 -25.547 1 94.88 48 ARG B CA 1
ATOM 4632 C C . ARG B 1 48 ? 21.859 -6.102 -26.359 1 94.88 48 ARG B C 1
ATOM 4634 O O . ARG B 1 48 ? 22.219 -6.727 -27.359 1 94.88 48 ARG B O 1
ATOM 4641 N N . ILE B 1 49 ? 20.625 -6.094 -25.906 1 96.06 49 ILE B N 1
ATOM 4642 C CA . ILE B 1 49 ? 19.547 -6.797 -26.578 1 96.06 49 ILE B CA 1
ATOM 4643 C C . ILE B 1 49 ? 19.328 -6.199 -27.969 1 96.06 49 ILE B C 1
ATOM 4645 O O . ILE B 1 49 ? 19.203 -6.93 -28.953 1 96.06 49 ILE B O 1
ATOM 4649 N N . ASP B 1 50 ? 19.422 -4.887 -28.062 1 95.19 50 ASP B N 1
ATOM 4650 C CA . ASP B 1 50 ? 19.234 -4.203 -29.344 1 95.19 50 ASP B CA 1
ATOM 4651 C C . ASP B 1 50 ? 20.375 -4.531 -30.312 1 95.19 50 ASP B C 1
ATOM 4653 O O . ASP B 1 50 ? 20.141 -4.66 -31.516 1 95.19 50 ASP B O 1
ATOM 4657 N N . SER B 1 51 ? 21.516 -4.605 -29.781 1 95.38 51 SER B N 1
ATOM 4658 C CA . SER B 1 51 ? 22.656 -4.969 -30.609 1 95.38 51 SER B CA 1
ATOM 4659 C C . SER B 1 51 ? 22.484 -6.359 -31.203 1 95.38 51 SER B C 1
ATOM 4661 O O . SER B 1 51 ? 22.781 -6.578 -32.375 1 95.38 51 SER B O 1
ATOM 4663 N N . LEU B 1 52 ? 22.016 -7.297 -30.406 1 95.81 52 LEU B N 1
ATOM 4664 C CA . LEU B 1 52 ? 21.766 -8.648 -30.891 1 95.81 52 LEU B CA 1
ATOM 4665 C C . LEU B 1 52 ? 20.641 -8.672 -31.922 1 95.81 52 LEU B C 1
ATOM 4667 O O . LEU B 1 52 ? 20.703 -9.406 -32.906 1 95.81 52 LEU B O 1
ATOM 4671 N N . LYS B 1 53 ? 19.594 -7.879 -31.719 1 95.38 53 LYS B N 1
ATOM 4672 C CA . LYS B 1 53 ? 18.484 -7.785 -32.656 1 95.38 53 LYS B CA 1
ATOM 4673 C C . LYS B 1 53 ? 18.953 -7.234 -34 1 95.38 53 LYS B C 1
ATOM 4675 O O . LYS B 1 53 ? 18.484 -7.684 -35.062 1 95.38 53 LYS B O 1
ATOM 4680 N N . GLN B 1 54 ? 19.859 -6.289 -33.938 1 94.31 54 GLN B N 1
ATOM 4681 C CA . GLN B 1 54 ? 20.391 -5.715 -35.156 1 94.31 54 GLN B CA 1
ATOM 4682 C C . GLN B 1 54 ? 21.188 -6.75 -35.969 1 94.31 54 GLN B C 1
ATOM 4684 O O . GLN B 1 54 ? 21.094 -6.801 -37.188 1 94.31 54 GLN B O 1
ATOM 4689 N N . LEU B 1 55 ? 21.906 -7.527 -35.25 1 94.31 55 LEU B N 1
ATOM 4690 C CA . LEU B 1 55 ? 22.672 -8.586 -35.906 1 94.31 55 LEU B CA 1
ATOM 4691 C C . LEU B 1 55 ? 21.734 -9.602 -36.562 1 94.31 55 LEU B C 1
ATOM 4693 O O . LEU B 1 55 ? 22.031 -10.141 -37.625 1 94.31 55 LEU B O 1
ATOM 4697 N N . LEU B 1 56 ? 20.641 -9.875 -35.969 1 93.38 56 LEU B N 1
ATOM 4698 C CA . LEU B 1 56 ? 19.688 -10.859 -36.438 1 93.38 56 LEU B CA 1
ATOM 4699 C C . LEU B 1 56 ? 19 -10.375 -37.719 1 93.38 56 LEU B C 1
ATOM 4701 O O . LEU B 1 56 ? 18.578 -11.18 -38.531 1 93.38 56 LEU B O 1
ATOM 4705 N N . HIS B 1 57 ? 18.922 -9.117 -37.938 1 89.75 57 HIS B N 1
ATOM 4706 C CA . HIS B 1 57 ? 18.234 -8.555 -39.094 1 89.75 57 HIS B CA 1
ATOM 4707 C C . HIS B 1 57 ? 19.188 -8.453 -40.281 1 89.75 57 HIS B C 1
ATOM 4709 O O . HIS B 1 57 ? 18.75 -8.117 -41.406 1 89.75 57 HIS B O 1
ATOM 4715 N N . HIS B 1 58 ? 20.328 -8.891 -40.031 1 86.5 58 HIS B N 1
ATOM 4716 C CA . HIS B 1 58 ? 21.25 -8.859 -41.188 1 86.5 58 HIS B CA 1
ATOM 4717 C C . HIS B 1 58 ? 20.859 -9.898 -42.219 1 86.5 58 HIS B C 1
ATOM 4719 O O . HIS B 1 58 ? 20.562 -11.047 -41.875 1 86.5 58 HIS B O 1
ATOM 4725 N N . SER B 1 59 ? 20.766 -9.508 -43.469 1 78.5 59 SER B N 1
ATOM 4726 C CA . SER B 1 59 ? 20.188 -10.289 -44.562 1 78.5 59 SER B CA 1
ATOM 4727 C C . SER B 1 59 ? 21.078 -11.477 -44.906 1 78.5 59 SER B C 1
ATOM 4729 O O . SER B 1 59 ? 20.609 -12.484 -45.438 1 78.5 59 SER B O 1
ATOM 4731 N N . SER B 1 60 ? 22.25 -11.492 -44.562 1 87.56 60 SER B N 1
ATOM 4732 C CA . SER B 1 60 ? 23.125 -12.547 -45.094 1 87.56 60 SER B CA 1
ATOM 4733 C C . SER B 1 60 ? 23.438 -13.578 -44 1 87.56 60 SER B C 1
ATOM 4735 O O . SER B 1 60 ? 24.469 -14.242 -44.062 1 87.56 60 SER B O 1
ATOM 4737 N N . LEU B 1 61 ? 22.5 -13.867 -43.094 1 90.94 61 LEU B N 1
ATOM 4738 C CA . LEU B 1 61 ? 22.828 -14.812 -42.031 1 90.94 61 LEU B CA 1
ATOM 4739 C C . LEU B 1 61 ? 22.453 -16.234 -42.438 1 90.94 61 LEU B C 1
ATOM 4741 O O . LEU B 1 61 ? 21.406 -16.453 -43.062 1 90.94 61 LEU B O 1
ATOM 4745 N N . THR B 1 62 ? 23.281 -17.125 -42.156 1 92.88 62 THR B N 1
ATOM 4746 C CA . THR B 1 62 ? 22.953 -18.531 -42.312 1 92.88 62 THR B CA 1
ATOM 4747 C C . THR B 1 62 ? 21.953 -18.984 -41.25 1 92.88 62 THR B C 1
ATOM 4749 O O . THR B 1 62 ? 21.766 -18.297 -40.219 1 92.88 62 THR B O 1
ATOM 4752 N N . LEU B 1 63 ? 21.375 -20.109 -41.469 1 93.56 63 LEU B N 1
ATOM 4753 C CA . LEU B 1 63 ? 20.422 -20.641 -40.5 1 93.56 63 LEU B CA 1
ATOM 4754 C C . LEU B 1 63 ? 21.094 -20.922 -39.156 1 93.56 63 LEU B C 1
ATOM 4756 O O . LEU B 1 63 ? 20.5 -20.703 -38.094 1 93.56 63 LEU B O 1
ATOM 4760 N N . ARG B 1 64 ? 22.266 -21.359 -39.219 1 94.06 64 ARG B N 1
ATOM 4761 C CA . ARG B 1 64 ? 23 -21.672 -38 1 94.06 64 ARG B CA 1
ATOM 4762 C C . ARG B 1 64 ? 23.312 -20.406 -37.219 1 94.06 64 ARG B C 1
ATOM 4764 O O . ARG B 1 64 ? 23.25 -20.391 -36 1 94.06 64 ARG B O 1
ATOM 4771 N N . GLN B 1 65 ? 23.609 -19.406 -37.938 1 94.69 65 GLN B N 1
ATOM 4772 C CA . GLN B 1 65 ? 23.891 -18.141 -37.281 1 94.69 65 GLN B CA 1
ATOM 4773 C C . GLN B 1 65 ? 22.625 -17.547 -36.656 1 94.69 65 GLN B C 1
ATOM 4775 O O . GLN B 1 65 ? 22.656 -17 -35.562 1 94.69 65 GLN B O 1
ATOM 4780 N N . GLN B 1 66 ? 21.578 -17.719 -37.406 1 95.56 66 GLN B N 1
ATOM 4781 C CA . GLN B 1 66 ? 20.297 -17.266 -36.875 1 95.56 66 GLN B CA 1
ATOM 4782 C C . GLN B 1 66 ? 19.922 -18.031 -35.594 1 95.56 66 GLN B C 1
ATOM 4784 O O . GLN B 1 66 ? 19.391 -17.453 -34.656 1 95.56 66 GLN B O 1
ATOM 4789 N N . PHE B 1 67 ? 20.188 -19.281 -35.656 1 96.5 67 PHE B N 1
ATOM 4790 C CA . PHE B 1 67 ? 19.938 -20.125 -34.5 1 96.5 67 PHE B CA 1
ATOM 4791 C C . PHE B 1 67 ? 20.719 -19.641 -33.281 1 96.5 67 PHE B C 1
ATOM 4793 O O . PHE B 1 67 ? 20.141 -19.469 -32.188 1 96.5 67 PHE B O 1
ATOM 4800 N N . ILE B 1 68 ? 21.938 -19.344 -33.469 1 95.25 68 ILE B N 1
ATOM 4801 C CA . ILE B 1 68 ? 22.812 -18.938 -32.375 1 95.25 68 ILE B CA 1
ATOM 4802 C C . ILE B 1 68 ? 22.359 -17.578 -31.828 1 95.25 68 ILE B C 1
ATOM 4804 O O . ILE B 1 68 ? 22.328 -17.375 -30.609 1 95.25 68 ILE B O 1
ATOM 4808 N N . LEU B 1 69 ? 21.953 -16.688 -32.75 1 96 69 LEU B N 1
ATOM 4809 C CA . LEU B 1 69 ? 21.547 -15.352 -32.344 1 96 69 LEU B CA 1
ATOM 4810 C C . LEU B 1 69 ? 20.219 -15.391 -31.594 1 96 69 LEU B C 1
ATOM 4812 O O . LEU B 1 69 ? 20.031 -14.688 -30.594 1 96 69 LEU B O 1
ATOM 4816 N N . ASN B 1 70 ? 19.25 -16.172 -32.062 1 96.5 70 ASN B N 1
ATOM 4817 C CA . ASN B 1 70 ? 17.984 -16.312 -31.344 1 96.5 70 ASN B CA 1
ATOM 4818 C C . ASN B 1 70 ? 18.188 -16.922 -29.953 1 96.5 70 ASN B C 1
ATOM 4820 O O . ASN B 1 70 ? 17.531 -16.5 -29 1 96.5 70 ASN B O 1
ATOM 4824 N N . LYS B 1 71 ? 19 -17.844 -29.875 1 96.38 71 LYS B N 1
ATOM 4825 C CA . LYS B 1 71 ? 19.281 -18.469 -28.578 1 96.38 71 LYS B CA 1
ATOM 4826 C C . LYS B 1 71 ? 19.938 -17.469 -27.625 1 96.38 71 LYS B C 1
ATOM 4828 O O . LYS B 1 71 ? 19.594 -17.422 -26.438 1 96.38 71 LYS B O 1
ATOM 4833 N N . ALA B 1 72 ? 20.844 -16.703 -28.188 1 96.38 72 ALA B N 1
ATOM 4834 C CA . ALA B 1 72 ? 21.516 -15.688 -27.375 1 96.38 72 ALA B CA 1
ATOM 4835 C C . ALA B 1 72 ? 20.516 -14.641 -26.875 1 96.38 72 ALA B C 1
ATOM 4837 O O . ALA B 1 72 ? 20.609 -14.203 -25.734 1 96.38 72 ALA B O 1
ATOM 4838 N N . LEU B 1 73 ? 19.625 -14.258 -27.734 1 97 73 LEU B N 1
ATOM 4839 C CA . LEU B 1 73 ? 18.578 -13.32 -27.344 1 97 73 LEU B CA 1
ATOM 4840 C C . LEU B 1 73 ? 17.688 -13.922 -26.266 1 97 73 LEU B C 1
ATOM 4842 O O . LEU B 1 73 ? 17.328 -13.25 -25.297 1 97 73 LEU B O 1
ATOM 4846 N N . GLY B 1 74 ? 17.297 -15.133 -26.422 1 97.06 74 GLY B N 1
ATOM 4847 C CA . GLY B 1 74 ? 16.531 -15.82 -25.391 1 97.06 74 GLY B CA 1
ATOM 4848 C C . GLY B 1 74 ? 17.219 -15.852 -24.047 1 97.06 74 GLY B C 1
ATOM 4849 O O . GLY B 1 74 ? 16.609 -15.617 -23.016 1 97.06 74 GLY B O 1
ATOM 4850 N N . ALA B 1 75 ? 18.484 -16.109 -24.094 1 95.31 75 ALA B N 1
ATOM 4851 C CA . ALA B 1 75 ? 19.281 -16.188 -22.859 1 95.31 75 ALA B CA 1
ATOM 4852 C C . ALA B 1 75 ? 19.344 -14.82 -22.172 1 95.31 75 ALA B C 1
ATOM 4854 O O . ALA B 1 75 ? 19.328 -14.742 -20.938 1 95.31 75 ALA B O 1
ATOM 4855 N N . GLU B 1 76 ? 19.422 -13.758 -23 1 94.75 76 GLU B N 1
ATOM 4856 C CA . GLU B 1 76 ? 19.453 -12.406 -22.438 1 94.75 76 GLU B CA 1
ATOM 4857 C C . GLU B 1 76 ? 18.141 -12.062 -21.75 1 94.75 76 GLU B C 1
ATOM 4859 O O . GLU B 1 76 ? 18.125 -11.344 -20.75 1 94.75 76 GLU B O 1
ATOM 4864 N N . TYR B 1 77 ? 17.062 -12.617 -22.234 1 95.25 77 TYR B N 1
ATOM 4865 C CA . TYR B 1 77 ? 15.734 -12.281 -21.734 1 95.25 77 TYR B CA 1
ATOM 4866 C C . TYR B 1 77 ? 15.328 -13.211 -20.594 1 95.25 77 TYR B C 1
ATOM 4868 O O . TYR B 1 77 ? 14.398 -12.914 -19.844 1 95.25 77 TYR B O 1
ATOM 4876 N N . GLU B 1 78 ? 15.93 -14.258 -20.375 1 93.94 78 GLU B N 1
ATOM 4877 C CA . GLU B 1 78 ? 15.516 -15.352 -19.5 1 93.94 78 GLU B CA 1
ATOM 4878 C C . GLU B 1 78 ? 15.18 -14.844 -18.094 1 93.94 78 GLU B C 1
ATOM 4880 O O . GLU B 1 78 ? 14.102 -15.125 -17.562 1 93.94 78 GLU B O 1
ATOM 4885 N N . LEU B 1 79 ? 16.078 -14.062 -17.484 1 92.69 79 LEU B N 1
ATOM 4886 C CA . LEU B 1 79 ? 15.883 -13.555 -16.141 1 92.69 79 LEU B CA 1
ATOM 4887 C C . LEU B 1 79 ? 15.43 -12.102 -16.156 1 92.69 79 LEU B C 1
ATOM 4889 O O . LEU B 1 79 ? 15.422 -11.43 -15.125 1 92.69 79 LEU B O 1
ATOM 4893 N N . PHE B 1 80 ? 15.094 -11.586 -17.391 1 92.88 80 PHE B N 1
ATOM 4894 C CA . PHE B 1 80 ? 14.648 -10.219 -17.594 1 92.88 80 PHE B CA 1
ATOM 4895 C C . PHE B 1 80 ? 13.164 -10.172 -17.938 1 92.88 80 PHE B C 1
ATOM 4897 O O . PHE B 1 80 ? 12.336 -9.898 -17.062 1 92.88 80 PHE B O 1
ATOM 4904 N N . VAL B 1 81 ? 12.789 -10.711 -19.047 1 93.38 81 VAL B N 1
ATOM 4905 C CA . VAL B 1 81 ? 11.398 -10.875 -19.453 1 93.38 81 VAL B CA 1
ATOM 4906 C C . VAL B 1 81 ? 11.18 -12.281 -20 1 93.38 81 VAL B C 1
ATOM 4908 O O . VAL B 1 81 ? 11.484 -12.562 -21.156 1 93.38 81 VAL B O 1
ATOM 4911 N N . SER B 1 82 ? 10.508 -13.062 -19.219 1 92.94 82 SER B N 1
ATOM 4912 C CA . SER B 1 82 ? 10.375 -14.477 -19.531 1 92.94 82 SER B CA 1
ATOM 4913 C C . SER B 1 82 ? 9.594 -14.695 -20.812 1 92.94 82 SER B C 1
ATOM 4915 O O . SER B 1 82 ? 9.922 -15.578 -21.609 1 92.94 82 SER B O 1
ATOM 4917 N N . ASP B 1 83 ? 8.586 -13.938 -21.078 1 91.38 83 ASP B N 1
ATOM 4918 C CA . ASP B 1 83 ? 7.77 -14.109 -22.281 1 91.38 83 ASP B CA 1
ATOM 4919 C C . ASP B 1 83 ? 8.586 -13.852 -23.547 1 91.38 83 ASP B C 1
ATOM 4921 O O . ASP B 1 83 ? 8.461 -14.578 -24.531 1 91.38 83 ASP B O 1
ATOM 4925 N N . SER B 1 84 ? 9.352 -12.805 -23.5 1 94.06 84 SER B N 1
ATOM 4926 C CA . SER B 1 84 ? 10.219 -12.508 -24.641 1 94.06 84 SER B CA 1
ATOM 4927 C C . SER B 1 84 ? 11.266 -13.594 -24.844 1 94.06 84 SER B C 1
ATOM 4929 O O . SER B 1 84 ? 11.578 -13.953 -25.984 1 94.06 84 SER B O 1
ATOM 4931 N N . ALA B 1 85 ? 11.797 -14.078 -23.719 1 96.31 85 ALA B N 1
ATOM 4932 C CA . ALA B 1 85 ? 12.734 -15.188 -23.812 1 96.31 85 ALA B CA 1
ATOM 4933 C C . ALA B 1 85 ? 12.117 -16.375 -24.562 1 96.31 85 ALA B C 1
ATOM 4935 O O . ALA B 1 85 ? 12.734 -16.938 -25.469 1 96.31 85 ALA B O 1
ATOM 4936 N N . MET B 1 86 ? 10.906 -16.703 -24.203 1 95.38 86 MET B N 1
ATOM 4937 C CA . MET B 1 86 ? 10.211 -17.844 -24.812 1 95.38 86 MET B CA 1
ATOM 4938 C C . MET B 1 86 ? 10.016 -17.625 -26.312 1 95.38 86 MET B C 1
ATOM 4940 O O . MET B 1 86 ? 10.148 -18.547 -27.109 1 95.38 86 MET B O 1
ATOM 4944 N N . LYS B 1 87 ? 9.688 -16.438 -26.672 1 94.69 87 LYS B N 1
ATOM 4945 C CA . LYS B 1 87 ? 9.469 -16.125 -28.094 1 94.69 87 LYS B CA 1
ATOM 4946 C C . LYS B 1 87 ? 10.727 -16.391 -28.906 1 94.69 87 LYS B C 1
ATOM 4948 O O . LYS B 1 87 ? 10.648 -16.984 -29.984 1 94.69 87 LYS B O 1
ATOM 4953 N N . TYR B 1 88 ? 11.828 -15.938 -28.438 1 96.81 88 TYR B N 1
ATOM 4954 C CA . TYR B 1 88 ? 13.078 -16.125 -29.172 1 96.81 88 TYR B CA 1
ATOM 4955 C C . TYR B 1 88 ? 13.5 -17.594 -29.172 1 96.81 88 TYR B C 1
ATOM 4957 O O . TYR B 1 88 ? 14.07 -18.078 -30.156 1 96.81 88 TYR B O 1
ATOM 4965 N N . PHE B 1 89 ? 13.281 -18.328 -28.125 1 97 89 PHE B N 1
ATOM 4966 C CA . PHE B 1 89 ? 13.578 -19.75 -28.109 1 97 89 PHE B CA 1
ATOM 4967 C C . PHE B 1 89 ? 12.656 -20.5 -29.062 1 97 89 PHE B C 1
ATOM 4969 O O . PHE B 1 89 ? 13.07 -21.469 -29.703 1 97 89 PHE B O 1
ATOM 4976 N N . ASP B 1 90 ? 11.406 -20.062 -29.156 1 95.25 90 ASP B N 1
ATOM 4977 C CA . ASP B 1 90 ? 10.492 -20.656 -30.125 1 95.25 90 ASP B CA 1
ATOM 4978 C C . ASP B 1 90 ? 11.016 -20.484 -31.547 1 95.25 90 ASP B C 1
ATOM 4980 O O . ASP B 1 90 ? 10.938 -21.422 -32.375 1 95.25 90 ASP B O 1
ATOM 4984 N N . ASN B 1 91 ? 11.516 -19.344 -31.797 1 95.56 91 ASN B N 1
ATOM 4985 C CA . ASN B 1 91 ? 12.117 -19.109 -33.094 1 95.56 91 ASN B CA 1
ATOM 4986 C C . ASN B 1 91 ? 13.305 -20.031 -33.344 1 95.56 91 ASN B C 1
ATOM 4988 O O . ASN B 1 91 ? 13.469 -20.562 -34.438 1 95.56 91 ASN B O 1
ATOM 4992 N N . SER B 1 92 ? 14.109 -20.156 -32.312 1 96.75 92 SER B N 1
ATOM 4993 C CA . SER B 1 92 ? 15.258 -21.047 -32.438 1 96.75 92 SER B CA 1
ATOM 4994 C C . SER B 1 92 ? 14.812 -22.484 -32.656 1 96.75 92 SER B C 1
ATOM 4996 O O . SER B 1 92 ? 15.477 -23.234 -33.406 1 96.75 92 SER B O 1
ATOM 4998 N N . LEU B 1 93 ? 13.766 -22.859 -32.062 1 95.75 93 LEU B N 1
ATOM 4999 C CA . LEU B 1 93 ? 13.242 -24.219 -32.219 1 95.75 93 LEU B CA 1
ATOM 5000 C C . LEU B 1 93 ? 12.797 -24.469 -33.656 1 95.75 93 LEU B C 1
ATOM 5002 O O . LEU B 1 93 ? 13.055 -25.531 -34.219 1 95.75 93 LEU B O 1
ATOM 5006 N N . LEU B 1 94 ? 12.172 -23.5 -34.25 1 95.31 94 LEU B N 1
ATOM 5007 C CA . LEU B 1 94 ? 11.734 -23.594 -35.625 1 95.31 94 LEU B CA 1
ATOM 5008 C C . LEU B 1 94 ? 12.93 -23.766 -36.562 1 95.31 94 LEU B C 1
ATOM 5010 O O . LEU B 1 94 ? 12.883 -24.578 -37.5 1 95.31 94 LEU B O 1
ATOM 5014 N N . ILE B 1 95 ? 13.953 -23.031 -36.281 1 96.25 95 ILE B N 1
ATOM 5015 C CA . ILE B 1 95 ? 15.164 -23.109 -37.094 1 96.25 95 ILE B CA 1
ATOM 5016 C C . ILE B 1 95 ? 15.82 -24.469 -36.906 1 96.25 95 ILE B C 1
ATOM 5018 O O . ILE B 1 95 ? 16.281 -25.094 -37.875 1 96.25 95 ILE B O 1
ATOM 5022 N N . ALA B 1 96 ? 15.914 -24.938 -35.688 1 96.62 96 ALA B N 1
ATOM 5023 C CA . ALA B 1 96 ? 16.5 -26.25 -35.406 1 96.62 96 ALA B CA 1
ATOM 5024 C C . ALA B 1 96 ? 15.742 -27.359 -36.125 1 96.62 96 ALA B C 1
ATOM 5026 O O . ALA B 1 96 ? 16.344 -28.312 -36.625 1 96.62 96 ALA B O 1
ATOM 5027 N N . ASP B 1 97 ? 14.469 -27.234 -36.156 1 94.69 97 ASP B N 1
ATOM 5028 C CA . ASP B 1 97 ? 13.633 -28.203 -36.875 1 94.69 97 ASP B CA 1
ATOM 5029 C C . ASP B 1 97 ? 13.914 -28.172 -38.375 1 94.69 97 ASP B C 1
ATOM 5031 O O . ASP B 1 97 ? 13.953 -29.219 -39.031 1 94.69 97 ASP B O 1
ATOM 5035 N N . SER B 1 98 ? 14.094 -27 -38.875 1 94.69 98 SER B N 1
ATOM 5036 C CA . SER B 1 98 ? 14.406 -26.859 -40.281 1 94.69 98 SER B CA 1
ATOM 5037 C C . SER B 1 98 ? 15.758 -27.484 -40.625 1 94.69 98 SER B C 1
ATOM 5039 O O . SER B 1 98 ? 15.953 -28 -41.719 1 94.69 98 SER B O 1
ATOM 5041 N N . LEU B 1 99 ? 16.594 -27.422 -39.688 1 94.88 99 LEU B N 1
ATOM 5042 C CA . LEU B 1 99 ? 17.922 -27.984 -39.875 1 94.88 99 LEU B CA 1
ATOM 5043 C C . LEU B 1 99 ? 17.906 -29.484 -39.594 1 94.88 99 LEU B C 1
ATOM 5045 O O . LEU B 1 99 ? 18.906 -30.172 -39.812 1 94.88 99 LEU B O 1
ATOM 5049 N N . ARG B 1 100 ? 16.828 -30.047 -39.094 1 93.88 100 ARG B N 1
ATOM 5050 C CA . ARG B 1 100 ? 16.625 -31.453 -38.781 1 93.88 100 ARG B CA 1
ATOM 5051 C C . ARG B 1 100 ? 17.734 -31.969 -37.844 1 93.88 100 ARG B C 1
ATOM 5053 O O . ARG B 1 100 ? 18.281 -33.031 -38.062 1 93.88 100 ARG B O 1
ATOM 5060 N N . SER B 1 101 ? 18.156 -31.125 -36.969 1 92.81 101 SER B N 1
ATOM 5061 C CA . SER B 1 101 ? 19.172 -31.484 -36 1 92.81 101 SER B CA 1
ATOM 5062 C C . SER B 1 101 ? 18.562 -31.766 -34.625 1 92.81 101 SER B C 1
ATOM 5064 O O . SER B 1 101 ? 18.141 -30.844 -33.906 1 92.81 101 SER B O 1
ATOM 5066 N N . VAL B 1 102 ? 18.656 -32.969 -34.125 1 92.94 102 VAL B N 1
ATOM 5067 C CA . VAL B 1 102 ? 18.047 -33.406 -32.875 1 92.94 102 VAL B CA 1
ATOM 5068 C C . VAL B 1 102 ? 18.781 -32.781 -31.703 1 92.94 102 VAL B C 1
ATOM 5070 O O . VAL B 1 102 ? 18.156 -32.25 -30.781 1 92.94 102 VAL B O 1
ATOM 5073 N N . PRO B 1 103 ? 20.094 -32.719 -31.812 1 93.69 103 PRO B N 1
ATOM 5074 C CA . PRO B 1 103 ? 20.812 -32.094 -30.703 1 93.69 103 PRO B CA 1
ATOM 5075 C C . PRO B 1 103 ? 20.469 -30.609 -30.531 1 93.69 103 PRO B C 1
ATOM 5077 O O . PRO B 1 103 ? 20.375 -30.109 -29.406 1 93.69 103 PRO B O 1
ATOM 5080 N N . LEU B 1 104 ? 20.234 -29.906 -31.609 1 95.31 104 LEU B N 1
ATOM 5081 C CA . LEU B 1 104 ? 19.875 -28.484 -31.531 1 95.31 104 LEU B CA 1
ATOM 5082 C C . LEU B 1 104 ? 18.484 -28.328 -30.953 1 95.31 104 LEU B C 1
ATOM 5084 O O . LEU B 1 104 ? 18.219 -27.391 -30.172 1 95.31 104 LEU B O 1
ATOM 5088 N N . VAL B 1 105 ? 17.609 -29.188 -31.312 1 95.94 105 VAL B N 1
ATOM 5089 C CA . VAL B 1 105 ? 16.25 -29.172 -30.781 1 95.94 105 VAL B CA 1
ATOM 5090 C C . VAL B 1 105 ? 16.281 -29.406 -29.281 1 95.94 105 VAL B C 1
ATOM 5092 O O . VAL B 1 105 ? 15.633 -28.688 -28.516 1 95.94 105 VAL B O 1
ATOM 5095 N N . ASP B 1 106 ? 17.047 -30.375 -28.859 1 96.44 106 ASP B N 1
ATOM 5096 C CA . ASP B 1 106 ? 17.172 -30.672 -27.438 1 96.44 106 ASP B CA 1
ATOM 5097 C C . ASP B 1 106 ? 17.781 -29.5 -26.672 1 96.44 106 ASP B C 1
ATOM 5099 O O . ASP B 1 106 ? 17.375 -29.219 -25.547 1 96.44 106 ASP B O 1
ATOM 5103 N N . GLU B 1 107 ? 18.703 -28.906 -27.25 1 96.5 107 GLU B N 1
ATOM 5104 C CA . GLU B 1 107 ? 19.344 -27.75 -26.625 1 96.5 107 GLU B CA 1
ATOM 5105 C C . GLU B 1 107 ? 18.344 -26.641 -26.375 1 96.5 107 GLU B C 1
ATOM 5107 O O . GLU B 1 107 ? 18.312 -26.047 -25.281 1 96.5 107 GLU B O 1
ATOM 5112 N N . VAL B 1 108 ? 17.516 -26.312 -27.359 1 97.12 108 VAL B N 1
ATOM 5113 C CA . VAL B 1 108 ? 16.516 -25.266 -27.234 1 97.12 108 VAL B CA 1
ATOM 5114 C C . VAL B 1 108 ? 15.445 -25.688 -26.234 1 97.12 108 VAL B C 1
ATOM 5116 O O . VAL B 1 108 ? 14.969 -24.859 -25.438 1 97.12 108 VAL B O 1
ATOM 5119 N N . ARG B 1 109 ? 15.062 -26.891 -26.25 1 97.12 109 ARG B N 1
ATOM 5120 C CA . ARG B 1 109 ? 14.055 -27.391 -25.312 1 97.12 109 ARG B CA 1
ATOM 5121 C C . ARG B 1 109 ? 14.539 -27.25 -23.859 1 97.12 109 ARG B C 1
ATOM 5123 O O . ARG B 1 109 ? 13.742 -26.953 -22.969 1 97.12 109 ARG B O 1
ATOM 5130 N N . LEU B 1 110 ? 15.781 -27.484 -23.656 1 97.75 110 LEU B N 1
ATOM 5131 C CA . LEU B 1 110 ? 16.344 -27.297 -22.312 1 97.75 110 LEU B CA 1
ATOM 5132 C C . LEU B 1 110 ? 16.281 -25.828 -21.906 1 97.75 110 LEU B C 1
ATOM 5134 O O . LEU B 1 110 ? 15.945 -25.516 -20.75 1 97.75 110 LEU B O 1
ATOM 5138 N N . CYS B 1 111 ? 16.516 -24.906 -22.844 1 97.5 111 CYS B N 1
ATOM 5139 C CA . CYS B 1 111 ? 16.391 -23.484 -22.562 1 97.5 111 CYS B CA 1
ATOM 5140 C C . CYS B 1 111 ? 14.953 -23.125 -22.234 1 97.5 111 CYS B C 1
ATOM 5142 O O . CYS B 1 111 ? 14.695 -22.375 -21.281 1 97.5 111 CYS B O 1
ATOM 5144 N N . GLN B 1 112 ? 14.055 -23.656 -23 1 97.12 112 GLN B N 1
ATOM 5145 C CA . GLN B 1 112 ? 12.633 -23.391 -22.766 1 97.12 112 GLN B CA 1
ATOM 5146 C C . GLN B 1 112 ? 12.188 -23.922 -21.406 1 97.12 112 GLN B C 1
ATOM 5148 O O . GLN B 1 112 ? 11.398 -23.281 -20.719 1 97.12 112 GLN B O 1
ATOM 5153 N N . THR B 1 113 ? 12.695 -25.094 -21.078 1 97.88 113 THR B N 1
ATOM 5154 C CA . THR B 1 113 ? 12.375 -25.672 -19.781 1 97.88 113 THR B CA 1
ATOM 5155 C C . THR B 1 113 ? 12.781 -24.734 -18.641 1 97.88 113 THR B C 1
ATOM 5157 O O . THR B 1 113 ? 12.023 -24.562 -17.688 1 97.88 113 THR B O 1
ATOM 5160 N N . SER B 1 114 ? 13.914 -24.172 -18.734 1 97.19 114 SER B N 1
ATOM 5161 C CA . SER B 1 114 ? 14.391 -23.234 -17.719 1 97.19 114 SER B CA 1
ATOM 5162 C C . SER B 1 114 ? 13.469 -22.031 -17.609 1 97.19 114 SER B C 1
ATOM 5164 O O . SER B 1 114 ? 13.094 -21.625 -16.5 1 97.19 114 SER B O 1
ATOM 5166 N N . VAL B 1 115 ? 13.078 -21.469 -18.766 1 96.75 115 VAL B N 1
ATOM 5167 C CA . VAL B 1 115 ? 12.211 -20.297 -18.781 1 96.75 115 VAL B CA 1
ATOM 5168 C C . VAL B 1 115 ? 10.852 -20.641 -18.172 1 96.75 115 VAL B C 1
ATOM 5170 O O . VAL B 1 115 ? 10.289 -19.859 -17.406 1 96.75 115 VAL B O 1
ATOM 5173 N N . LEU B 1 116 ? 10.359 -21.781 -18.562 1 96.94 116 LEU B N 1
ATOM 5174 C CA . LEU B 1 116 ? 9.078 -22.219 -18.031 1 96.94 116 LEU B CA 1
ATOM 5175 C C . LEU B 1 116 ? 9.148 -22.406 -16.516 1 96.94 116 LEU B C 1
ATOM 5177 O O . LEU B 1 116 ? 8.211 -22.047 -15.797 1 96.94 116 LEU B O 1
ATOM 5181 N N . SER B 1 117 ? 10.234 -22.906 -15.992 1 97 117 SER B N 1
ATOM 5182 C CA . SER B 1 117 ? 10.422 -23.078 -14.562 1 97 117 SER B CA 1
ATOM 5183 C C . SER B 1 117 ? 10.461 -21.719 -13.844 1 97 117 SER B C 1
ATOM 5185 O O . SER B 1 117 ? 9.844 -21.562 -12.789 1 97 117 SER B O 1
ATOM 5187 N N . ILE B 1 118 ? 11.133 -20.812 -14.406 1 94.88 118 ILE B N 1
ATOM 5188 C CA . ILE B 1 118 ? 11.25 -19.484 -13.828 1 94.88 118 ILE B CA 1
ATOM 5189 C C . ILE B 1 118 ? 9.891 -18.797 -13.82 1 94.88 118 ILE B C 1
ATOM 5191 O O . ILE B 1 118 ? 9.539 -18.125 -12.844 1 94.88 118 ILE B O 1
ATOM 5195 N N . SER B 1 119 ? 9.086 -19.031 -14.852 1 94.38 119 SER B N 1
ATOM 5196 C CA . SER B 1 119 ? 7.797 -18.375 -15.008 1 94.38 119 SER B CA 1
ATOM 5197 C C . SER B 1 119 ? 6.711 -19.078 -14.211 1 94.38 119 SER B C 1
ATOM 5199 O O . SER B 1 119 ? 5.551 -18.672 -14.219 1 94.38 119 SER B O 1
ATOM 5201 N N . GLY B 1 120 ? 7.047 -20.203 -13.602 1 94.38 120 GLY B N 1
ATOM 5202 C CA . GLY B 1 120 ? 6.094 -20.906 -12.758 1 94.38 120 GLY B CA 1
ATOM 5203 C C . GLY B 1 120 ? 5.25 -21.906 -13.523 1 94.38 120 GLY B C 1
ATOM 5204 O O . GLY B 1 120 ? 4.289 -22.453 -12.977 1 94.38 120 GLY B O 1
ATOM 5205 N N . MET B 1 121 ? 5.5 -22.078 -14.789 1 95.81 121 MET B N 1
ATOM 5206 C CA . MET B 1 121 ? 4.801 -23.062 -15.602 1 95.81 121 MET B CA 1
ATOM 5207 C C . MET B 1 121 ? 5.41 -24.453 -15.422 1 95.81 121 MET B C 1
ATOM 5209 O O . MET B 1 121 ? 6.004 -25 -16.359 1 95.81 121 MET B O 1
ATOM 5213 N N . TYR B 1 122 ? 5.195 -25.047 -14.273 1 97.31 122 TYR B N 1
ATOM 5214 C CA . TYR B 1 122 ? 5.922 -26.234 -13.836 1 97.31 122 TYR B CA 1
ATOM 5215 C C . TYR B 1 122 ? 5.434 -27.469 -14.578 1 97.31 122 TYR B C 1
ATOM 5217 O O . TYR B 1 122 ? 6.223 -28.375 -14.891 1 97.31 122 TYR B O 1
ATOM 5225 N N . LYS B 1 123 ? 4.109 -27.547 -14.773 1 97.06 123 LYS B N 1
ATOM 5226 C CA . LYS B 1 123 ? 3.574 -28.688 -15.5 1 97.06 123 LYS B CA 1
ATOM 5227 C C . LYS B 1 123 ? 4.195 -28.797 -16.891 1 97.06 123 LYS B C 1
ATOM 5229 O O . LYS B 1 123 ? 4.66 -29.875 -17.297 1 97.06 123 LYS B O 1
ATOM 5234 N N . GLU B 1 124 ? 4.246 -27.672 -17.609 1 96.94 124 GLU B N 1
ATOM 5235 C CA . GLU B 1 124 ? 4.816 -27.625 -18.953 1 96.94 124 GLU B CA 1
ATOM 5236 C C . GLU B 1 124 ? 6.32 -27.875 -18.938 1 96.94 124 GLU B C 1
ATOM 5238 O O . GLU B 1 124 ? 6.855 -28.578 -19.797 1 96.94 124 GLU B O 1
ATOM 5243 N N . ALA B 1 125 ? 7.004 -27.266 -17.938 1 97.69 125 ALA B N 1
ATOM 5244 C CA . ALA B 1 125 ? 8.438 -27.484 -17.781 1 97.69 125 ALA B CA 1
ATOM 5245 C C . ALA B 1 125 ? 8.758 -28.953 -17.547 1 97.69 125 ALA B C 1
ATOM 5247 O O . ALA B 1 125 ? 9.695 -29.5 -18.125 1 97.69 125 ALA B O 1
ATOM 5248 N N . TRP B 1 126 ? 7.984 -29.578 -16.656 1 98 126 TRP B N 1
ATOM 5249 C CA . TRP B 1 126 ? 8.164 -30.984 -16.344 1 98 126 TRP B CA 1
ATOM 5250 C C . TRP B 1 126 ? 7.961 -31.859 -17.578 1 98 126 TRP B C 1
ATOM 5252 O O . TRP B 1 126 ? 8.75 -32.75 -17.844 1 98 126 TRP B O 1
ATOM 5262 N N . GLU B 1 127 ? 6.902 -31.562 -18.375 1 96.62 127 GLU B N 1
ATOM 5263 C CA . GLU B 1 127 ? 6.621 -32.312 -19.594 1 96.62 127 GLU B CA 1
ATOM 5264 C C . GLU B 1 127 ? 7.762 -32.156 -20.594 1 96.62 127 GLU B C 1
ATOM 5266 O O . GLU B 1 127 ? 8.148 -33.156 -21.25 1 96.62 127 GLU B O 1
ATOM 5271 N N . MET B 1 128 ? 8.242 -30.969 -20.688 1 96.38 128 MET B N 1
ATOM 5272 C CA . MET B 1 128 ? 9.312 -30.688 -21.656 1 96.38 128 MET B CA 1
ATOM 5273 C C . MET B 1 128 ? 10.594 -31.406 -21.25 1 96.38 128 MET B C 1
ATOM 5275 O O . MET B 1 128 ? 11.25 -32.031 -22.094 1 96.38 128 MET B O 1
ATOM 5279 N N . LEU B 1 129 ? 10.969 -31.359 -20.031 1 97.62 129 LEU B N 1
ATOM 5280 C CA . LEU B 1 129 ? 12.188 -32 -19.531 1 97.62 129 LEU B CA 1
ATOM 5281 C C . LEU B 1 129 ? 12.117 -33.5 -19.719 1 97.62 129 LEU B C 1
ATOM 5283 O O . LEU B 1 129 ? 13.078 -34.125 -20.172 1 97.62 129 LEU B O 1
ATOM 5287 N N . HIS B 1 130 ? 10.984 -34.125 -19.359 1 95.88 130 HIS B N 1
ATOM 5288 C CA . HIS B 1 130 ? 10.844 -35.562 -19.391 1 95.88 130 HIS B CA 1
ATOM 5289 C C . HIS B 1 130 ? 10.523 -36.062 -20.797 1 95.88 130 HIS B C 1
ATOM 5291 O O . HIS B 1 130 ? 10.492 -37.281 -21.047 1 95.88 130 HIS B O 1
ATOM 5297 N N . GLY B 1 131 ? 10.25 -35.125 -21.672 1 94.69 131 GLY B N 1
ATOM 5298 C CA . GLY B 1 131 ? 10.078 -35.469 -23.078 1 94.69 131 GLY B CA 1
ATOM 5299 C C . GLY B 1 131 ? 11.391 -35.625 -23.812 1 94.69 131 GLY B C 1
ATOM 5300 O O . GLY B 1 131 ? 11.422 -36.219 -24.906 1 94.69 131 GLY B O 1
ATOM 5301 N N . ILE B 1 132 ? 12.461 -35.188 -23.219 1 95.56 132 ILE B N 1
ATOM 5302 C CA . ILE B 1 132 ? 13.781 -35.344 -23.828 1 95.56 132 ILE B CA 1
ATOM 5303 C C . ILE B 1 132 ? 14.305 -36.75 -23.609 1 95.56 132 ILE B C 1
ATOM 5305 O O . ILE B 1 132 ? 14.328 -37.25 -22.469 1 95.56 132 ILE B O 1
ATOM 5309 N N . ASP B 1 133 ? 14.719 -37.406 -24.641 1 92.5 133 ASP B N 1
ATOM 5310 C CA . ASP B 1 133 ? 15.242 -38.781 -24.562 1 92.5 133 ASP B CA 1
ATOM 5311 C C . ASP B 1 133 ? 16.703 -38.781 -24.125 1 92.5 133 ASP B C 1
ATOM 5313 O O . ASP B 1 133 ? 17.578 -38.375 -24.875 1 92.5 133 ASP B O 1
ATOM 5317 N N . ARG B 1 134 ? 17 -39.344 -23 1 90.38 134 ARG B N 1
ATOM 5318 C CA . ARG B 1 134 ? 18.328 -39.375 -22.422 1 90.38 134 ARG B CA 1
ATOM 5319 C C . ARG B 1 134 ? 19.281 -40.219 -23.25 1 90.38 134 ARG B C 1
ATOM 5321 O O . ARG B 1 134 ? 20.484 -39.938 -23.312 1 90.38 134 ARG B O 1
ATOM 5328 N N . ALA B 1 135 ? 18.797 -41.125 -23.969 1 88.38 135 ALA B N 1
ATOM 5329 C CA . ALA B 1 135 ? 19.609 -42.062 -24.75 1 88.38 135 ALA B CA 1
ATOM 5330 C C . ALA B 1 135 ? 20.234 -41.375 -25.953 1 88.38 135 ALA B C 1
ATOM 5332 O O . ALA B 1 135 ? 21.328 -41.719 -26.391 1 88.38 135 ALA B O 1
ATOM 5333 N N . THR B 1 136 ? 19.578 -40.438 -26.453 1 89.75 136 THR B N 1
ATOM 5334 C CA . THR B 1 136 ? 20.062 -39.781 -27.672 1 89.75 136 THR B CA 1
ATOM 5335 C C . THR B 1 136 ? 20.688 -38.406 -27.328 1 89.75 136 THR B C 1
ATOM 5337 O O . THR B 1 136 ? 21.188 -37.719 -28.219 1 89.75 136 THR B O 1
ATOM 5340 N N . LEU B 1 137 ? 20.719 -38.031 -26.109 1 94.5 137 LEU B N 1
ATOM 5341 C CA . LEU B 1 137 ? 21.25 -36.719 -25.688 1 94.5 137 LEU B CA 1
ATOM 5342 C C . LEU B 1 137 ? 22.781 -36.75 -25.672 1 94.5 137 LEU B C 1
ATOM 5344 O O . LEU B 1 137 ? 23.391 -37.562 -24.969 1 94.5 137 LEU B O 1
ATOM 5348 N N . PRO B 1 138 ? 23.375 -35.906 -26.469 1 94.88 138 PRO B N 1
ATOM 5349 C CA . PRO B 1 138 ? 24.844 -35.844 -26.469 1 94.88 138 PRO B CA 1
ATOM 5350 C C . PRO B 1 138 ? 25.406 -35.469 -25.094 1 94.88 138 PRO B C 1
ATOM 5352 O O . PRO B 1 138 ? 24.781 -34.75 -24.344 1 94.88 138 PRO B O 1
ATOM 5355 N N . ASP B 1 139 ? 26.609 -35.844 -24.797 1 94.25 139 ASP B N 1
ATOM 5356 C CA . ASP B 1 139 ? 27.281 -35.625 -23.516 1 94.25 139 ASP B CA 1
ATOM 5357 C C . ASP B 1 139 ? 27.469 -34.125 -23.25 1 94.25 139 ASP B C 1
ATOM 5359 O O . ASP B 1 139 ? 27.438 -33.688 -22.094 1 94.25 139 ASP B O 1
ATOM 5363 N N . SER B 1 140 ? 27.641 -33.375 -24.297 1 94.06 140 SER B N 1
ATOM 5364 C CA . SER B 1 140 ? 27.875 -31.938 -24.156 1 94.06 140 SER B CA 1
ATOM 5365 C C . SER B 1 140 ? 26.656 -31.25 -23.562 1 94.06 140 SER B C 1
ATOM 5367 O O . SER B 1 140 ? 26.766 -30.156 -23 1 94.06 140 SER B O 1
ATOM 5369 N N . LEU B 1 141 ? 25.469 -31.875 -23.641 1 96.62 141 LEU B N 1
ATOM 5370 C CA . LEU B 1 141 ? 24.234 -31.25 -23.188 1 96.62 141 LEU B CA 1
ATOM 5371 C C . LEU B 1 141 ? 23.812 -31.797 -21.828 1 96.62 141 LEU B C 1
ATOM 5373 O O . LEU B 1 141 ? 22.859 -31.328 -21.219 1 96.62 141 LEU B O 1
ATOM 5377 N N . LEU B 1 142 ? 24.562 -32.75 -21.25 1 96.56 142 LEU B N 1
ATOM 5378 C CA . LEU B 1 142 ? 24.203 -33.406 -20 1 96.56 142 LEU B CA 1
ATOM 5379 C C . LEU B 1 142 ? 24.203 -32.406 -18.844 1 96.56 142 LEU B C 1
ATOM 5381 O O . LEU B 1 142 ? 23.312 -32.438 -18 1 96.56 142 LEU B O 1
ATOM 5385 N N . PRO B 1 143 ? 25.203 -31.562 -18.766 1 96.5 143 PRO B N 1
ATOM 5386 C CA . PRO B 1 143 ? 25.156 -30.594 -17.672 1 96.5 143 PRO B CA 1
ATOM 5387 C C . PRO B 1 143 ? 23.906 -29.719 -17.703 1 96.5 143 PRO B C 1
ATOM 5389 O O . PRO B 1 143 ? 23.281 -29.5 -16.656 1 96.5 143 PRO B O 1
ATOM 5392 N N . ALA B 1 144 ? 23.531 -29.281 -18.891 1 96.69 144 ALA B N 1
ATOM 5393 C CA . ALA B 1 144 ? 22.328 -28.453 -19.016 1 96.69 144 ALA B CA 1
ATOM 5394 C C . ALA B 1 144 ? 21.094 -29.25 -18.641 1 96.69 144 ALA B C 1
ATOM 5396 O O . ALA B 1 144 ? 20.188 -28.703 -17.984 1 96.69 144 ALA B O 1
ATOM 5397 N N . PHE B 1 145 ? 21.078 -30.484 -19.016 1 97.81 145 PHE B N 1
ATOM 5398 C CA . PHE B 1 145 ? 19.938 -31.344 -18.719 1 97.81 145 PHE B CA 1
ATOM 5399 C C . PHE B 1 145 ? 19.766 -31.516 -17.219 1 97.81 145 PHE B C 1
ATOM 5401 O O . PHE B 1 145 ? 18.672 -31.297 -16.688 1 97.81 145 PHE B O 1
ATOM 5408 N N . TYR B 1 146 ? 20.797 -31.844 -16.531 1 97.88 146 TYR B N 1
ATOM 5409 C CA . TYR B 1 146 ? 20.719 -32.062 -15.094 1 97.88 146 TYR B CA 1
ATOM 5410 C C . TYR B 1 146 ? 20.469 -30.766 -14.359 1 97.88 146 TYR B C 1
ATOM 5412 O O . TYR B 1 146 ? 19.781 -30.734 -13.328 1 97.88 146 TYR B O 1
ATOM 5420 N N . ASP B 1 147 ? 20.969 -29.703 -14.805 1 97.44 147 ASP B N 1
ATOM 5421 C CA . ASP B 1 147 ? 20.734 -28.406 -14.172 1 97.44 147 ASP B CA 1
ATOM 5422 C C . ASP B 1 147 ? 19.266 -28 -14.297 1 97.44 147 ASP B C 1
ATOM 5424 O O . ASP B 1 147 ? 18.703 -27.422 -13.375 1 97.44 147 ASP B O 1
ATOM 5428 N N . CYS B 1 148 ? 18.688 -28.219 -15.484 1 97.81 148 CYS B N 1
ATOM 5429 C CA . CYS B 1 148 ? 17.266 -27.938 -15.672 1 97.81 148 CYS B CA 1
ATOM 5430 C C . CYS B 1 148 ? 16.422 -28.734 -14.695 1 97.81 148 CYS B C 1
ATOM 5432 O O . CYS B 1 148 ? 15.469 -28.203 -14.117 1 97.81 148 CYS B O 1
ATOM 5434 N N . GLY B 1 149 ? 16.781 -30 -14.562 1 98.06 149 GLY B N 1
ATOM 5435 C CA . GLY B 1 149 ? 16.062 -30.812 -13.586 1 98.06 149 GLY B CA 1
ATOM 5436 C C . GLY B 1 149 ? 16.203 -30.297 -12.164 1 98.06 149 GLY B C 1
ATOM 5437 O O . GLY B 1 149 ? 15.211 -30.188 -11.438 1 98.06 149 GLY B O 1
ATOM 5438 N N . ARG B 1 150 ? 17.406 -30 -11.805 1 97.94 150 ARG B N 1
ATOM 5439 C CA . ARG B 1 150 ? 17.672 -29.453 -10.477 1 97.94 150 ARG B CA 1
ATOM 5440 C C . ARG B 1 150 ? 16.859 -28.172 -10.242 1 97.94 150 ARG B C 1
ATOM 5442 O O . ARG B 1 150 ? 16.219 -28.031 -9.195 1 97.94 150 ARG B O 1
ATOM 5449 N N . GLN B 1 151 ? 16.922 -27.234 -11.195 1 97.44 151 GLN B N 1
ATOM 5450 C CA . GLN B 1 151 ? 16.219 -25.969 -11.094 1 97.44 151 GLN B CA 1
ATOM 5451 C C . GLN B 1 151 ? 14.711 -26.172 -10.977 1 97.44 151 GLN B C 1
ATOM 5453 O O . GLN B 1 151 ? 14.055 -25.578 -10.125 1 97.44 151 GLN B O 1
ATOM 5458 N N . LEU B 1 152 ? 14.164 -26.969 -11.859 1 98.38 152 LEU B N 1
ATOM 5459 C CA . LEU B 1 152 ? 12.734 -27.234 -11.875 1 98.38 152 LEU B CA 1
ATOM 5460 C C . LEU B 1 152 ? 12.258 -27.766 -10.523 1 98.38 152 LEU B C 1
ATOM 5462 O O . LEU B 1 152 ? 11.305 -27.25 -9.953 1 98.38 152 LEU B O 1
ATOM 5466 N N . TYR B 1 153 ? 12.961 -28.766 -10 1 98.06 153 TYR B N 1
ATOM 5467 C CA . TYR B 1 153 ? 12.516 -29.375 -8.75 1 98.06 153 TYR B CA 1
ATOM 5468 C C . TYR B 1 153 ? 12.812 -28.469 -7.566 1 98.06 153 TYR B C 1
ATOM 5470 O O . TYR B 1 153 ? 12.148 -28.547 -6.531 1 98.06 153 TYR B O 1
ATOM 5478 N N . SER B 1 154 ? 13.781 -27.578 -7.695 1 96.56 154 SER B N 1
ATOM 5479 C CA . SER B 1 154 ? 13.977 -26.547 -6.684 1 96.56 154 SER B CA 1
ATOM 5480 C C . SER B 1 154 ? 12.781 -25.609 -6.613 1 96.56 154 SER B C 1
ATOM 5482 O O . SER B 1 154 ? 12.289 -25.297 -5.523 1 96.56 154 SER B O 1
ATOM 5484 N N . PHE B 1 155 ? 12.336 -25.172 -7.773 1 96.75 155 PHE B N 1
ATOM 5485 C CA . PHE B 1 155 ? 11.172 -24.297 -7.832 1 96.75 155 PHE B CA 1
ATOM 5486 C C . PHE B 1 155 ? 9.93 -25.016 -7.309 1 96.75 155 PHE B C 1
ATOM 5488 O O . PHE B 1 155 ? 9.148 -24.438 -6.551 1 96.75 155 PHE B O 1
ATOM 5495 N N . LEU B 1 156 ? 9.789 -26.25 -7.711 1 97.25 156 LEU B N 1
ATOM 5496 C CA . LEU B 1 156 ? 8.641 -27.031 -7.266 1 97.25 156 LEU B CA 1
ATOM 5497 C C . LEU B 1 156 ? 8.656 -27.219 -5.754 1 97.25 156 LEU B C 1
ATOM 5499 O O . LEU B 1 156 ? 7.613 -27.156 -5.102 1 97.25 156 LEU B O 1
ATOM 5503 N N . ALA B 1 157 ? 9.812 -27.438 -5.223 1 96.25 157 ALA B N 1
ATOM 5504 C CA . ALA B 1 157 ? 9.953 -27.609 -3.775 1 96.25 157 ALA B CA 1
ATOM 5505 C C . ALA B 1 157 ? 9.555 -26.328 -3.039 1 96.25 157 ALA B C 1
ATOM 5507 O O . ALA B 1 157 ? 8.844 -26.375 -2.031 1 96.25 157 ALA B O 1
ATOM 5508 N N . ASN B 1 158 ? 10.008 -25.219 -3.516 1 93.5 158 ASN B N 1
ATOM 5509 C CA . ASN B 1 158 ? 9.68 -23.922 -2.908 1 93.5 158 ASN B CA 1
ATOM 5510 C C . ASN B 1 158 ? 8.195 -23.594 -3.066 1 93.5 158 ASN B C 1
ATOM 5512 O O . ASN B 1 158 ? 7.578 -23.047 -2.156 1 93.5 158 ASN B O 1
ATOM 5516 N N . TYR B 1 159 ? 7.699 -23.938 -4.219 1 93.75 159 TYR B N 1
ATOM 5517 C CA . TYR B 1 159 ? 6.305 -23.672 -4.539 1 93.75 159 TYR B CA 1
ATOM 5518 C C . TYR B 1 159 ? 5.375 -24.5 -3.66 1 93.75 159 TYR B C 1
ATOM 5520 O O . TYR B 1 159 ? 4.277 -24.062 -3.311 1 93.75 159 TYR B O 1
ATOM 5528 N N . SER B 1 160 ? 5.828 -25.672 -3.254 1 91.75 160 SER B N 1
ATOM 5529 C CA . SER B 1 160 ? 5.016 -26.594 -2.473 1 91.75 160 SER B CA 1
ATOM 5530 C C . SER B 1 160 ? 5.469 -26.641 -1.018 1 91.75 160 SER B C 1
ATOM 5532 O O . SER B 1 160 ? 5.301 -27.656 -0.339 1 91.75 160 SER B O 1
ATOM 5534 N N . HIS B 1 161 ? 6.09 -25.734 -0.457 1 79.31 161 HIS B N 1
ATOM 5535 C CA . HIS B 1 161 ? 6.812 -25.719 0.811 1 79.31 161 HIS B CA 1
ATOM 5536 C C . HIS B 1 161 ? 5.93 -26.203 1.953 1 79.31 161 HIS B C 1
ATOM 5538 O O . HIS B 1 161 ? 6.406 -26.859 2.879 1 79.31 161 HIS B O 1
ATOM 5544 N N . ASN B 1 162 ? 4.797 -26.078 2.076 1 77.31 162 ASN B N 1
ATOM 5545 C CA . ASN B 1 162 ? 3.98 -26.5 3.209 1 77.31 162 ASN B CA 1
ATOM 5546 C C . ASN B 1 162 ? 3.082 -27.688 2.84 1 77.31 162 ASN B C 1
ATOM 5548 O O . ASN B 1 162 ? 2.111 -27.969 3.541 1 77.31 162 ASN B O 1
ATOM 5552 N N . SER B 1 163 ? 3.561 -28.391 1.858 1 85.31 163 SER B N 1
ATOM 5553 C CA . SER B 1 163 ? 2.754 -29.516 1.421 1 85.31 163 SER B CA 1
ATOM 5554 C C . SER B 1 163 ? 3.529 -30.828 1.536 1 85.31 163 SER B C 1
ATOM 5556 O O . SER B 1 163 ? 4.734 -30.812 1.794 1 85.31 163 SER B O 1
ATOM 5558 N N . SER B 1 164 ? 2.855 -31.906 1.381 1 87.88 164 SER B N 1
ATOM 5559 C CA . SER B 1 164 ? 3.453 -33.219 1.444 1 87.88 164 SER B CA 1
ATOM 5560 C C . SER B 1 164 ? 4.336 -33.5 0.229 1 87.88 164 SER B C 1
ATOM 5562 O O . SER B 1 164 ? 5.164 -34.406 0.246 1 87.88 164 SER B O 1
ATOM 5564 N N . TYR B 1 165 ? 4.25 -32.688 -0.768 1 92.5 165 TYR B N 1
ATOM 5565 C CA . TYR B 1 165 ? 4.988 -32.906 -2.006 1 92.5 165 TYR B CA 1
ATOM 5566 C C . TYR B 1 165 ? 6.402 -32.375 -1.901 1 92.5 165 TYR B C 1
ATOM 5568 O O . TYR B 1 165 ? 7.289 -32.75 -2.664 1 92.5 165 TYR B O 1
ATOM 5576 N N . ALA B 1 166 ? 6.637 -31.484 -0.983 1 94.19 166 ALA B N 1
ATOM 5577 C CA . ALA B 1 166 ? 7.883 -30.734 -0.89 1 94.19 166 ALA B CA 1
ATOM 5578 C C . ALA B 1 166 ? 9.07 -31.672 -0.643 1 94.19 166 ALA B C 1
ATOM 5580 O O . ALA B 1 166 ? 10.125 -31.516 -1.256 1 94.19 166 ALA B O 1
ATOM 5581 N N . ALA B 1 167 ? 8.898 -32.656 0.158 1 94.88 167 ALA B N 1
ATOM 5582 C CA . ALA B 1 167 ? 9.984 -33.562 0.515 1 94.88 167 ALA B CA 1
ATOM 5583 C C . ALA B 1 167 ? 10.469 -34.344 -0.703 1 94.88 167 ALA B C 1
ATOM 5585 O O . ALA B 1 167 ? 11.672 -34.5 -0.902 1 94.88 167 ALA B O 1
ATOM 5586 N N . ASN B 1 168 ? 9.539 -34.812 -1.437 1 96.06 168 ASN B N 1
ATOM 5587 C CA . ASN B 1 168 ? 9.898 -35.531 -2.641 1 96.06 168 ASN B CA 1
ATOM 5588 C C . ASN B 1 168 ? 10.617 -34.656 -3.654 1 96.06 168 ASN B C 1
ATOM 5590 O O . ASN B 1 168 ? 11.578 -35.094 -4.297 1 96.06 168 ASN B O 1
ATOM 5594 N N . TYR B 1 169 ? 10.172 -33.5 -3.854 1 97.44 169 TYR B N 1
ATOM 5595 C CA . TYR B 1 169 ? 10.797 -32.594 -4.801 1 97.44 169 TYR B CA 1
ATOM 5596 C C . TYR B 1 169 ? 12.211 -32.219 -4.355 1 97.44 169 TYR B C 1
ATOM 5598 O O . TYR B 1 169 ? 13.109 -32.062 -5.188 1 97.44 169 TYR B O 1
ATOM 5606 N N . ILE B 1 170 ? 12.453 -32.062 -3.035 1 96.62 170 ILE B N 1
ATOM 5607 C CA . ILE B 1 170 ? 13.781 -31.797 -2.506 1 96.62 170 ILE B CA 1
ATOM 5608 C C . ILE B 1 170 ? 14.703 -32.969 -2.812 1 96.62 170 ILE B C 1
ATOM 5610 O O . ILE B 1 170 ? 15.852 -32.781 -3.223 1 96.62 170 ILE B O 1
ATOM 5614 N N . ARG B 1 171 ? 14.172 -34.188 -2.629 1 97.06 171 ARG B N 1
ATOM 5615 C CA . ARG B 1 171 ? 14.938 -35.375 -2.938 1 97.06 171 ARG B CA 1
ATOM 5616 C C . ARG B 1 171 ? 15.328 -35.406 -4.41 1 97.06 171 ARG B C 1
ATOM 5618 O O . ARG B 1 171 ? 16.484 -35.719 -4.746 1 97.06 171 ARG B O 1
ATOM 5625 N N . LEU B 1 172 ? 14.391 -35.125 -5.262 1 97.81 172 LEU B N 1
ATOM 5626 C CA . LEU B 1 172 ? 14.656 -35.125 -6.699 1 97.81 172 LEU B CA 1
ATOM 5627 C C . LEU B 1 172 ? 15.641 -34 -7.07 1 97.81 172 LEU B C 1
ATOM 5629 O O . LEU B 1 172 ? 16.516 -34.219 -7.918 1 97.81 172 LEU B O 1
ATOM 5633 N N . GLN B 1 173 ? 15.469 -32.812 -6.477 1 98 173 GLN B N 1
ATOM 5634 C CA . GLN B 1 173 ? 16.406 -31.719 -6.684 1 98 173 GLN B CA 1
ATOM 5635 C C . GLN B 1 173 ? 17.828 -32.156 -6.348 1 98 173 GLN B C 1
ATOM 5637 O O . GLN B 1 173 ? 18.766 -31.891 -7.109 1 98 173 GLN B O 1
ATOM 5642 N N . ASN B 1 174 ? 18 -32.844 -5.223 1 97.75 174 ASN B N 1
ATOM 5643 C CA . ASN B 1 174 ? 19.312 -33.312 -4.785 1 97.75 174 ASN B CA 1
ATOM 5644 C C . ASN B 1 174 ? 19.875 -34.375 -5.73 1 97.75 174 ASN B C 1
ATOM 5646 O O . ASN B 1 174 ? 21.062 -34.375 -6.023 1 97.75 174 ASN B O 1
ATOM 5650 N N . ALA B 1 175 ? 19.016 -35.25 -6.188 1 98 175 ALA B N 1
ATOM 5651 C CA . ALA B 1 175 ? 19.453 -36.281 -7.113 1 98 175 ALA B CA 1
ATOM 5652 C C . ALA B 1 175 ? 19.969 -35.688 -8.414 1 98 175 ALA B C 1
ATOM 5654 O O . ALA B 1 175 ? 21.016 -36.125 -8.922 1 98 175 ALA B O 1
ATOM 5655 N N . TYR B 1 176 ? 19.281 -34.75 -8.922 1 97.94 176 TYR B N 1
ATOM 5656 C CA . TYR B 1 176 ? 19.719 -34.094 -10.148 1 97.94 176 TYR B CA 1
ATOM 5657 C C . TYR B 1 176 ? 21 -33.312 -9.93 1 97.94 176 TYR B C 1
ATOM 5659 O O . TYR B 1 176 ? 21.875 -33.281 -10.805 1 97.94 176 TYR B O 1
ATOM 5667 N N . ARG B 1 177 ? 21.094 -32.594 -8.773 1 97.88 177 ARG B N 1
ATOM 5668 C CA . ARG B 1 177 ? 22.312 -31.891 -8.445 1 97.88 177 ARG B CA 1
ATOM 5669 C C . ARG B 1 177 ? 23.516 -32.844 -8.391 1 97.88 177 ARG B C 1
ATOM 5671 O O . ARG B 1 177 ? 24.578 -32.531 -8.93 1 97.88 177 ARG B O 1
ATOM 5678 N N . ASP B 1 178 ? 23.391 -34 -7.789 1 97.88 178 ASP B N 1
ATOM 5679 C CA . ASP B 1 178 ? 24.469 -34.969 -7.688 1 97.88 178 ASP B CA 1
ATOM 5680 C C . ASP B 1 178 ? 24.891 -35.5 -9.07 1 97.88 178 ASP B C 1
ATOM 5682 O O . ASP B 1 178 ? 26.078 -35.656 -9.344 1 97.88 178 ASP B O 1
ATOM 5686 N N . SER B 1 179 ? 23.875 -35.75 -9.859 1 97.5 179 SER B N 1
ATOM 5687 C CA . SER B 1 179 ? 24.172 -36.156 -11.234 1 97.5 179 SER B CA 1
ATOM 5688 C C . SER B 1 179 ? 24.891 -35.031 -11.984 1 97.5 179 SER B C 1
ATOM 5690 O O . SER B 1 17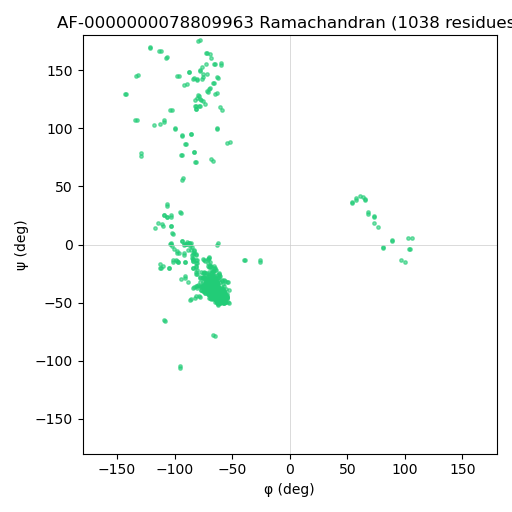9 ? 25.797 -35.312 -12.781 1 97.5 179 SER B O 1
ATOM 5692 N N . LEU B 1 180 ? 24.5 -33.812 -11.75 1 97.88 180 LEU B N 1
ATOM 5693 C CA . LEU B 1 180 ? 25.109 -32.656 -12.391 1 97.88 180 LEU B CA 1
ATOM 5694 C C . LEU B 1 180 ? 26.594 -32.562 -12.008 1 97.88 180 LEU B C 1
ATOM 5696 O O . LEU B 1 180 ? 27.438 -32.281 -12.859 1 97.88 180 LEU B O 1
ATOM 5700 N N . LEU B 1 181 ? 26.922 -32.781 -10.766 1 97.62 181 LEU B N 1
ATOM 5701 C CA . LEU B 1 181 ? 28.281 -32.656 -10.25 1 97.62 181 LEU B CA 1
ATOM 5702 C C . LEU B 1 181 ? 29.172 -33.75 -10.836 1 97.62 181 LEU B C 1
ATOM 5704 O O . LEU B 1 181 ? 30.406 -33.594 -10.859 1 97.62 181 LEU B O 1
ATOM 5708 N N . THR B 1 182 ? 28.625 -34.875 -11.391 1 96.75 182 THR B N 1
ATOM 5709 C CA . THR B 1 182 ? 29.422 -35.938 -11.984 1 96.75 182 THR B CA 1
ATOM 5710 C C . THR B 1 182 ? 29.844 -35.562 -13.406 1 96.75 182 THR B C 1
ATOM 5712 O O . THR B 1 182 ? 30.828 -36.094 -13.922 1 96.75 182 THR B O 1
ATOM 5715 N N . VAL B 1 183 ? 29.109 -34.656 -14.016 1 96.38 183 VAL B N 1
ATOM 5716 C CA . VAL B 1 183 ? 29.375 -34.406 -15.43 1 96.38 183 VAL B CA 1
ATOM 5717 C C . VAL B 1 183 ? 29.953 -33 -15.594 1 96.38 183 VAL B C 1
ATOM 5719 O O . VAL B 1 183 ? 30.562 -32.688 -16.625 1 96.38 183 VAL B O 1
ATOM 5722 N N . LEU B 1 184 ? 29.812 -32.156 -14.602 1 95.62 184 LEU B N 1
ATOM 5723 C CA . LEU B 1 184 ? 30.297 -30.781 -14.656 1 95.62 184 LEU B CA 1
ATOM 5724 C C . LEU B 1 184 ? 31.797 -30.719 -14.367 1 95.62 184 LEU B C 1
ATOM 5726 O O . LEU B 1 184 ? 32.281 -31.406 -13.477 1 95.62 184 LEU B O 1
ATOM 5730 N N . SER B 1 185 ? 32.469 -29.844 -15.094 1 94.5 185 SER B N 1
ATOM 5731 C CA . SER B 1 185 ? 33.906 -29.672 -14.859 1 94.5 185 SER B CA 1
ATOM 5732 C C . SER B 1 185 ? 34.156 -28.984 -13.516 1 94.5 185 SER B C 1
ATOM 5734 O O . SER B 1 185 ? 33.594 -27.938 -13.219 1 94.5 185 SER B O 1
ATOM 5736 N N . PRO B 1 186 ? 35.062 -29.484 -12.75 1 94.12 186 PRO B N 1
ATOM 5737 C CA . PRO B 1 186 ? 35.344 -28.906 -11.438 1 94.12 186 PRO B CA 1
ATOM 5738 C C . PRO B 1 186 ? 36.031 -27.547 -11.531 1 94.12 186 PRO B C 1
ATOM 5740 O O . PRO B 1 186 ? 36.094 -26.812 -10.539 1 94.12 186 PRO B O 1
ATOM 5743 N N . ALA B 1 187 ? 36.469 -27.188 -12.695 1 92.94 187 ALA B N 1
ATOM 5744 C CA . ALA B 1 187 ? 37.156 -25.922 -12.883 1 92.94 187 ALA B CA 1
ATOM 5745 C C . ALA B 1 187 ? 36.188 -24.766 -12.992 1 92.94 187 ALA B C 1
ATOM 5747 O O . ALA B 1 187 ? 36.531 -23.609 -12.797 1 92.94 187 ALA B O 1
ATOM 5748 N N . LEU B 1 188 ? 34.938 -25.031 -13.234 1 94.81 188 LEU B N 1
ATOM 5749 C CA . LEU B 1 188 ? 33.938 -24 -13.438 1 94.81 188 LEU B CA 1
ATOM 5750 C C . LEU B 1 188 ? 33.406 -23.484 -12.109 1 94.81 188 LEU B C 1
ATOM 5752 O O . LEU B 1 188 ? 33.219 -24.266 -11.164 1 94.81 188 LEU B O 1
ATOM 5756 N N . PRO B 1 189 ? 33.125 -22.203 -12.016 1 96.06 189 PRO B N 1
ATOM 5757 C CA . PRO B 1 189 ? 32.562 -21.656 -10.781 1 96.06 189 PRO B CA 1
ATOM 5758 C C . PRO B 1 189 ? 31.219 -22.266 -10.422 1 96.06 189 PRO B C 1
ATOM 5760 O O . PRO B 1 189 ? 30.891 -22.391 -9.242 1 96.06 189 PRO B O 1
ATOM 5763 N N . GLU B 1 190 ? 30.5 -22.734 -11.422 1 96.12 190 GLU B N 1
ATOM 5764 C CA . GLU B 1 190 ? 29.219 -23.375 -11.195 1 96.12 190 GLU B CA 1
ATOM 5765 C C . GLU B 1 190 ? 29.375 -24.656 -10.367 1 96.12 190 GLU B C 1
ATOM 5767 O O . GLU B 1 190 ? 28.531 -24.953 -9.516 1 96.12 190 GLU B O 1
ATOM 5772 N N . TYR B 1 191 ? 30.422 -25.328 -10.641 1 97.19 191 TYR B N 1
ATOM 5773 C CA . TYR B 1 191 ? 30.672 -26.547 -9.883 1 97.19 191 TYR B CA 1
ATOM 5774 C C . TYR B 1 191 ? 30.797 -26.234 -8.391 1 97.19 191 TYR B C 1
ATOM 5776 O O . TYR B 1 191 ? 30.188 -26.922 -7.562 1 97.19 191 TYR B O 1
ATOM 5784 N N . ARG B 1 192 ? 31.562 -25.219 -8.055 1 97.12 192 ARG B N 1
ATOM 5785 C CA . ARG B 1 192 ? 31.766 -24.844 -6.66 1 97.12 192 ARG B CA 1
ATOM 5786 C C . ARG B 1 192 ? 30.453 -24.422 -6.008 1 97.12 192 ARG B C 1
ATOM 5788 O O . ARG B 1 192 ? 30.219 -24.688 -4.828 1 97.12 192 ARG B O 1
ATOM 5795 N N . LEU B 1 193 ? 29.656 -23.75 -6.727 1 97.5 193 LEU B N 1
ATOM 5796 C CA . LEU B 1 193 ? 28.359 -23.328 -6.203 1 97.5 193 LEU B CA 1
ATOM 5797 C C . LEU B 1 193 ? 27.5 -24.531 -5.832 1 97.5 193 LEU B C 1
ATOM 5799 O O . LEU B 1 193 ? 26.938 -24.594 -4.734 1 97.5 193 LEU B O 1
ATOM 5803 N N . TYR B 1 194 ? 27.375 -25.516 -6.73 1 97.62 194 TYR B N 1
ATOM 5804 C CA . TYR B 1 194 ? 26.531 -26.672 -6.5 1 97.62 194 TYR B CA 1
ATOM 5805 C C . TYR B 1 194 ? 27.172 -27.625 -5.488 1 97.62 194 TYR B C 1
ATOM 5807 O O . TYR B 1 194 ? 26.469 -28.328 -4.754 1 97.62 194 TYR B O 1
ATOM 5815 N N . GLU B 1 195 ? 28.484 -27.625 -5.445 1 97.5 195 GLU B N 1
ATOM 5816 C CA . GLU B 1 195 ? 29.156 -28.375 -4.387 1 97.5 195 GLU B CA 1
ATOM 5817 C C . GLU B 1 195 ? 28.828 -27.797 -3.014 1 97.5 195 GLU B C 1
ATOM 5819 O O . GLU B 1 195 ? 28.641 -28.531 -2.051 1 97.5 195 GLU B O 1
ATOM 5824 N N . ALA B 1 196 ? 28.859 -26.484 -2.936 1 97.69 196 ALA B N 1
ATOM 5825 C CA . ALA B 1 196 ? 28.469 -25.844 -1.688 1 97.69 196 ALA B CA 1
ATOM 5826 C C . ALA B 1 196 ? 27.047 -26.234 -1.288 1 97.69 196 ALA B C 1
ATOM 5828 O O . ALA B 1 196 ? 26.766 -26.453 -0.107 1 97.69 196 ALA B O 1
ATOM 5829 N N . GLU B 1 197 ? 26.141 -26.297 -2.273 1 96.88 197 GLU B N 1
ATOM 5830 C CA . GLU B 1 197 ? 24.766 -26.734 -2.01 1 96.88 197 GLU B CA 1
ATOM 5831 C C . GLU B 1 197 ? 24.734 -28.156 -1.446 1 96.88 197 GLU B C 1
ATOM 5833 O O . GLU B 1 197 ? 23.922 -28.453 -0.576 1 96.88 197 GLU B O 1
ATOM 5838 N N . ARG B 1 198 ? 25.547 -29 -2.014 1 97.44 198 ARG B N 1
ATOM 5839 C CA . ARG B 1 198 ? 25.641 -30.375 -1.52 1 97.44 198 ARG B CA 1
ATOM 5840 C C . ARG B 1 198 ? 26.125 -30.406 -0.077 1 97.44 198 ARG B C 1
ATOM 5842 O O . ARG B 1 198 ? 25.625 -31.172 0.741 1 97.44 198 ARG B O 1
ATOM 5849 N N . PHE B 1 199 ? 27.141 -29.562 0.243 1 97.38 199 PHE B N 1
ATOM 5850 C CA . PHE B 1 199 ? 27.641 -29.469 1.611 1 97.38 199 PHE B CA 1
ATOM 5851 C C . PHE B 1 199 ? 26.516 -29.031 2.557 1 97.38 199 PHE B C 1
ATOM 5853 O O . PHE B 1 199 ? 26.406 -29.547 3.668 1 97.38 199 PHE B O 1
ATOM 5860 N N . ILE B 1 200 ? 25.734 -28.109 2.145 1 96.31 200 ILE B N 1
ATOM 5861 C CA . ILE B 1 200 ? 24.641 -27.609 2.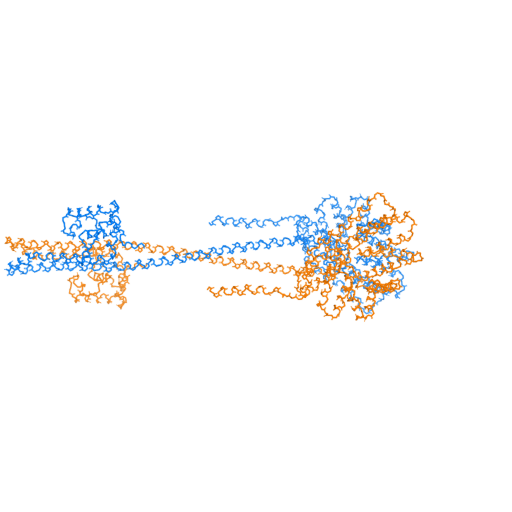965 1 96.31 200 ILE B CA 1
ATOM 5862 C C . ILE B 1 200 ? 23.625 -28.734 3.203 1 96.31 200 ILE B C 1
ATOM 5864 O O . ILE B 1 200 ? 23.172 -28.953 4.332 1 96.31 200 ILE B O 1
ATOM 5868 N N . ALA B 1 201 ? 23.25 -29.453 2.125 1 94.62 201 ALA B N 1
ATOM 5869 C CA . ALA B 1 201 ? 22.297 -30.547 2.219 1 94.62 201 ALA B CA 1
ATOM 5870 C C . ALA B 1 201 ? 22.797 -31.625 3.176 1 94.62 201 ALA B C 1
ATOM 5872 O O . ALA B 1 201 ? 22 -32.281 3.861 1 94.62 201 ALA B O 1
ATOM 5873 N N . ASN B 1 202 ? 24.125 -31.75 3.234 1 95.5 202 ASN B N 1
ATOM 5874 C CA . ASN B 1 202 ? 24.734 -32.75 4.102 1 95.5 202 ASN B CA 1
ATOM 5875 C C . ASN B 1 202 ? 25.094 -32.156 5.465 1 95.5 202 ASN B C 1
ATOM 5877 O O . ASN B 1 202 ? 25.844 -32.781 6.223 1 95.5 202 ASN B O 1
ATOM 5881 N N . GLN B 1 203 ? 24.797 -30.922 5.73 1 95.12 203 GLN B N 1
ATOM 5882 C CA . GLN B 1 203 ? 24.953 -30.234 7.008 1 95.12 203 GLN B CA 1
ATOM 5883 C C . GLN B 1 203 ? 26.422 -29.938 7.293 1 95.12 203 GLN B C 1
ATOM 5885 O O . GLN B 1 203 ? 26.859 -29.969 8.445 1 95.12 203 GLN B O 1
ATOM 5890 N N . GLN B 1 204 ? 27.125 -29.875 6.262 1 96.81 204 GLN B N 1
ATOM 5891 C CA . GLN B 1 204 ? 28.516 -29.438 6.371 1 96.81 204 GLN B CA 1
ATOM 5892 C C . GLN B 1 204 ? 28.641 -27.938 6.113 1 96.81 204 GLN B C 1
ATOM 5894 O O . GLN B 1 204 ? 29.234 -27.516 5.121 1 96.81 204 GLN B O 1
ATOM 5899 N N . PHE B 1 205 ? 28.297 -27.203 7.016 1 96.81 205 PHE B N 1
ATOM 5900 C CA . PHE B 1 205 ? 28.062 -25.766 6.84 1 96.81 205 PHE B CA 1
ATOM 5901 C C . PHE B 1 205 ? 29.391 -25.016 6.75 1 96.81 205 PHE B C 1
ATOM 5903 O O . PHE B 1 205 ? 29.516 -24.047 6 1 96.81 205 PHE B O 1
ATOM 5910 N N . THR B 1 206 ? 30.391 -25.422 7.477 1 96.44 206 THR B N 1
ATOM 5911 C CA . THR B 1 206 ? 31.688 -24.75 7.457 1 96.44 206 THR B CA 1
ATOM 5912 C C . THR B 1 206 ? 32.312 -24.844 6.078 1 96.44 206 THR B C 1
ATOM 5914 O O . THR B 1 206 ? 32.844 -23.859 5.551 1 96.44 206 THR B O 1
ATOM 5917 N N . HIS B 1 207 ? 32.281 -26.047 5.52 1 96.94 207 HIS B N 1
ATOM 5918 C CA . HIS B 1 207 ? 32.812 -26.25 4.18 1 96.94 207 HIS B CA 1
ATOM 5919 C C . HIS B 1 207 ? 32.031 -25.438 3.146 1 96.94 207 HIS B C 1
ATOM 5921 O O . HIS B 1 207 ? 32.625 -24.844 2.24 1 96.94 207 HIS B O 1
ATOM 5927 N N . ALA B 1 208 ? 30.734 -25.453 3.279 1 98.06 208 ALA B N 1
ATOM 5928 C CA . ALA B 1 208 ? 29.891 -24.672 2.373 1 98.06 208 ALA B CA 1
ATOM 5929 C C . ALA B 1 208 ? 30.219 -23.188 2.443 1 98.06 208 ALA B C 1
ATOM 5931 O O . ALA B 1 208 ? 30.375 -22.531 1.411 1 98.06 208 ALA B O 1
ATOM 5932 N N . LYS B 1 209 ? 30.328 -22.641 3.666 1 97.62 209 LYS B N 1
ATOM 5933 C CA . LYS B 1 209 ? 30.625 -21.234 3.859 1 97.62 209 LYS B CA 1
ATOM 5934 C C . LYS B 1 209 ? 31.953 -20.844 3.225 1 97.62 209 LYS B C 1
ATOM 5936 O O . LYS B 1 209 ? 32.062 -19.812 2.555 1 97.62 209 LYS B O 1
ATOM 5941 N N . ASN B 1 210 ? 32.938 -21.688 3.455 1 97 210 ASN B N 1
ATOM 5942 C CA . ASN B 1 210 ? 34.281 -21.422 2.887 1 97 210 ASN B CA 1
ATOM 5943 C C . ASN B 1 210 ? 34.219 -21.391 1.362 1 97 210 ASN B C 1
ATOM 5945 O O . ASN B 1 210 ? 34.844 -20.531 0.736 1 97 210 ASN B O 1
ATOM 5949 N N . MET B 1 211 ? 33.531 -22.297 0.859 1 97.31 211 MET B N 1
ATOM 5950 C CA . MET B 1 211 ? 33.406 -22.375 -0.594 1 97.31 211 MET B CA 1
ATOM 5951 C C . MET B 1 211 ? 32.688 -21.156 -1.141 1 97.31 211 MET B C 1
ATOM 5953 O O . MET B 1 211 ? 33.094 -20.578 -2.148 1 97.31 211 MET B O 1
ATOM 5957 N N . LEU B 1 212 ? 31.625 -20.75 -0.518 1 98.31 212 LEU B N 1
ATOM 5958 C CA . LEU B 1 212 ? 30.812 -19.609 -0.958 1 98.31 212 LEU B CA 1
ATOM 5959 C C . LEU B 1 212 ? 31.594 -18.312 -0.815 1 98.31 212 LEU B C 1
ATOM 5961 O O . LEU B 1 212 ? 31.531 -17.438 -1.692 1 98.31 212 LEU B O 1
ATOM 5965 N N . VAL B 1 213 ? 32.312 -18.156 0.287 1 97.56 213 VAL B N 1
ATOM 5966 C CA . VAL B 1 213 ? 33.125 -16.969 0.476 1 97.56 213 VAL B CA 1
ATOM 5967 C C . VAL B 1 213 ? 34.188 -16.906 -0.619 1 97.56 213 VAL B C 1
ATOM 5969 O O . VAL B 1 213 ? 34.5 -15.828 -1.138 1 97.56 213 VAL B O 1
ATOM 5972 N N . GLY B 1 214 ? 34.75 -18.062 -0.903 1 96.81 214 GLY B N 1
ATOM 5973 C CA . GLY B 1 214 ? 35.719 -18.125 -1.994 1 96.81 214 GLY B CA 1
ATOM 5974 C C . GLY B 1 214 ? 35.125 -17.688 -3.324 1 96.81 214 GLY B C 1
ATOM 5975 O O . GLY B 1 214 ? 35.781 -16.969 -4.086 1 96.81 214 GLY B O 1
ATOM 5976 N N . LEU B 1 215 ? 33.938 -18.031 -3.609 1 97.62 215 LEU B N 1
ATOM 5977 C CA . LEU B 1 215 ? 33.25 -17.641 -4.84 1 97.62 215 LEU B CA 1
ATOM 5978 C C . LEU B 1 215 ? 33.031 -16.141 -4.883 1 97.62 215 LEU B C 1
ATOM 5980 O O . LEU B 1 215 ? 33.156 -15.516 -5.938 1 97.62 215 LEU B O 1
ATOM 5984 N N . LEU B 1 216 ? 32.656 -15.57 -3.738 1 97.38 216 LEU B N 1
ATOM 5985 C CA . LEU B 1 216 ? 32.406 -14.133 -3.664 1 97.38 216 LEU B CA 1
ATOM 5986 C C . LEU B 1 216 ? 33.688 -13.336 -3.92 1 97.38 216 LEU B C 1
ATOM 5988 O O . LEU B 1 216 ? 33.625 -12.234 -4.465 1 97.38 216 LEU B O 1
ATOM 5992 N N . HIS B 1 217 ? 34.719 -13.945 -3.568 1 95.94 217 HIS B N 1
ATOM 5993 C CA . HIS B 1 217 ? 36.031 -13.289 -3.783 1 95.94 217 HIS B CA 1
ATOM 5994 C C . HIS B 1 217 ? 36.438 -13.391 -5.242 1 95.94 217 HIS B C 1
ATOM 5996 O O . HIS B 1 217 ? 37 -12.438 -5.797 1 95.94 217 HIS B O 1
ATOM 6002 N N . ASP B 1 218 ? 36.156 -14.453 -5.922 1 95.94 218 ASP B N 1
ATOM 6003 C CA . ASP B 1 218 ? 36.688 -14.766 -7.242 1 95.94 218 ASP B CA 1
ATOM 6004 C C . ASP B 1 218 ? 35.781 -14.219 -8.344 1 95.94 218 ASP B C 1
ATOM 6006 O O . ASP B 1 218 ? 36.25 -13.945 -9.453 1 95.94 218 ASP B O 1
ATOM 6010 N N . GLN B 1 219 ? 34.5 -14.109 -8.094 1 96.94 219 GLN B N 1
ATOM 6011 C CA . GLN B 1 219 ? 33.531 -13.781 -9.148 1 96.94 219 GLN B CA 1
ATOM 6012 C C . GLN B 1 219 ? 33.188 -12.289 -9.133 1 96.94 219 GLN B C 1
ATOM 6014 O O . GLN B 1 219 ? 33.156 -11.664 -8.07 1 96.94 219 GLN B O 1
ATOM 6019 N N . PRO B 1 220 ? 32.969 -11.773 -10.32 1 95.94 220 PRO B N 1
ATOM 6020 C CA . PRO B 1 220 ? 32.531 -10.375 -10.367 1 95.94 220 PRO B CA 1
ATOM 6021 C C . PRO B 1 220 ? 31.156 -10.164 -9.742 1 95.94 220 PRO B C 1
ATOM 6023 O O . PRO B 1 220 ? 30.312 -11.055 -9.797 1 95.94 220 PRO B O 1
ATOM 6026 N N . GLU B 1 221 ? 30.875 -8.992 -9.289 1 94.06 221 GLU B N 1
ATOM 6027 C CA . GLU B 1 221 ? 29.641 -8.641 -8.594 1 94.06 221 GLU B CA 1
ATOM 6028 C C . GLU B 1 221 ? 28.453 -8.672 -9.539 1 94.06 221 GLU B C 1
ATOM 6030 O O . GLU B 1 221 ? 27.297 -8.773 -9.102 1 94.06 221 GLU B O 1
ATOM 6035 N N . THR B 1 222 ? 28.688 -8.617 -10.789 1 92.62 222 THR B N 1
ATOM 6036 C CA . THR B 1 222 ? 27.594 -8.578 -11.766 1 92.62 222 THR B CA 1
ATOM 6037 C C . THR B 1 222 ? 27.234 -9.984 -12.227 1 92.62 222 THR B C 1
ATOM 6039 O O . THR B 1 222 ? 26.297 -10.164 -13 1 92.62 222 THR B O 1
ATOM 6042 N N . SER B 1 223 ? 27.922 -10.961 -11.719 1 94 223 SER B N 1
ATOM 6043 C CA . SER B 1 223 ? 27.656 -12.32 -12.18 1 94 223 SER B CA 1
ATOM 6044 C C . SER B 1 223 ? 26.547 -12.977 -11.383 1 94 223 SER B C 1
ATOM 6046 O O . SER B 1 223 ? 26.375 -12.688 -10.195 1 94 223 SER B O 1
ATOM 6048 N N . ASN B 1 224 ? 25.844 -13.82 -12.039 1 93.88 224 ASN B N 1
ATOM 6049 C CA . ASN B 1 224 ? 24.781 -14.586 -11.398 1 93.88 224 ASN B CA 1
ATOM 6050 C C . ASN B 1 224 ? 25.328 -15.5 -10.305 1 93.88 224 ASN B C 1
ATOM 6052 O O . ASN B 1 224 ? 24.672 -15.719 -9.281 1 93.88 224 ASN B O 1
ATOM 6056 N N . ILE B 1 225 ? 26.5 -15.992 -10.461 1 96.31 225 ILE B N 1
ATOM 6057 C CA . ILE B 1 225 ? 27.125 -16.891 -9.492 1 96.31 225 ILE B CA 1
ATOM 6058 C C . ILE B 1 225 ? 27.391 -16.125 -8.195 1 96.31 225 ILE B C 1
ATOM 6060 O O . ILE B 1 225 ? 27.172 -16.656 -7.105 1 96.31 225 ILE B O 1
ATOM 6064 N N . TYR B 1 226 ? 27.859 -14.891 -8.383 1 97.44 226 TYR B N 1
ATOM 6065 C CA . TYR B 1 226 ? 28.078 -14.047 -7.219 1 97.44 226 TYR B CA 1
ATOM 6066 C C . TYR B 1 226 ? 26.797 -13.859 -6.43 1 97.44 226 TYR B C 1
ATOM 6068 O O . TYR B 1 226 ? 26.781 -14.016 -5.207 1 97.44 226 TYR B O 1
ATOM 6076 N N . ALA B 1 227 ? 25.75 -13.5 -7.137 1 97.56 227 ALA B N 1
ATOM 6077 C CA . ALA B 1 227 ? 24.453 -13.242 -6.492 1 97.56 227 ALA B CA 1
ATOM 6078 C C . ALA B 1 227 ? 23.953 -14.477 -5.754 1 97.56 227 ALA B C 1
ATOM 6080 O O . ALA B 1 227 ? 23.516 -14.391 -4.605 1 97.56 227 ALA B O 1
ATOM 6081 N N . ARG B 1 228 ? 23.984 -15.625 -6.375 1 96.81 228 ARG B N 1
ATOM 6082 C CA . ARG B 1 228 ? 23.5 -16.875 -5.797 1 96.81 228 ARG B CA 1
ATOM 6083 C C . ARG B 1 228 ? 24.359 -17.297 -4.605 1 96.81 228 ARG B C 1
ATOM 6085 O O . ARG B 1 228 ? 23.828 -17.781 -3.604 1 96.81 228 ARG B O 1
ATOM 6092 N N . ALA B 1 229 ? 25.672 -17.125 -4.758 1 98 229 ALA B N 1
ATOM 6093 C CA . ALA B 1 229 ? 26.562 -17.453 -3.652 1 98 229 ALA B CA 1
ATOM 6094 C C . ALA B 1 229 ? 26.281 -16.562 -2.443 1 98 229 ALA B C 1
ATOM 6096 O O . ALA B 1 229 ? 26.234 -17.047 -1.31 1 98 229 ALA B O 1
ATOM 6097 N N . ALA B 1 230 ? 26.141 -15.273 -2.691 1 98.06 230 ALA B N 1
ATOM 6098 C CA . ALA B 1 230 ? 25.828 -14.336 -1.614 1 98.06 230 ALA B CA 1
ATOM 6099 C C . ALA B 1 230 ? 24.516 -14.688 -0.941 1 98.06 230 ALA B C 1
ATOM 6101 O O . ALA B 1 230 ? 24.391 -14.617 0.284 1 98.06 230 ALA B O 1
ATOM 6102 N N . PHE B 1 231 ? 23.547 -15.062 -1.729 1 97.75 231 PHE B N 1
ATOM 6103 C CA . PHE B 1 231 ? 22.234 -15.414 -1.208 1 97.75 231 PHE B CA 1
ATOM 6104 C C . PHE B 1 231 ? 22.312 -16.656 -0.331 1 97.75 231 PHE B C 1
ATOM 6106 O O . PHE B 1 231 ? 21.75 -16.703 0.76 1 97.75 231 PHE B O 1
ATOM 6113 N N . SER B 1 232 ? 23 -17.656 -0.809 1 97.69 232 SER B N 1
ATOM 6114 C CA . SER B 1 232 ? 23.172 -18.891 -0.045 1 97.69 232 SER B CA 1
ATOM 6115 C C . SER B 1 232 ? 23.922 -18.625 1.257 1 97.69 232 SER B C 1
ATOM 6117 O O . SER B 1 232 ? 23.562 -19.172 2.303 1 97.69 232 SER B O 1
ATOM 6119 N N . LEU B 1 233 ? 24.938 -17.828 1.147 1 97.75 233 LEU B N 1
ATOM 6120 C CA . LEU B 1 233 ? 25.719 -17.484 2.334 1 97.75 233 LEU B CA 1
ATOM 6121 C C . LEU B 1 233 ? 24.844 -16.734 3.344 1 97.75 233 LEU B C 1
ATOM 6123 O O . LEU B 1 233 ? 24.969 -16.969 4.551 1 97.75 233 LEU B O 1
ATOM 6127 N N . ALA B 1 234 ? 24.016 -15.836 2.871 1 97.5 234 ALA B N 1
ATOM 6128 C CA . ALA B 1 234 ? 23.094 -15.109 3.736 1 97.5 234 ALA B CA 1
ATOM 6129 C C . ALA B 1 234 ? 22.234 -16.078 4.551 1 97.5 234 ALA B C 1
ATOM 6131 O O . ALA B 1 234 ? 22.094 -15.906 5.762 1 97.5 234 ALA B O 1
ATOM 6132 N N . HIS B 1 235 ? 21.719 -17.094 3.932 1 96.06 235 HIS B N 1
ATOM 6133 C CA . HIS B 1 235 ? 20.812 -18.016 4.602 1 96.06 235 HIS B CA 1
ATOM 6134 C C . HIS B 1 235 ? 21.562 -18.875 5.621 1 96.06 235 HIS B C 1
ATOM 6136 O O . HIS B 1 235 ? 20.984 -19.25 6.652 1 96.06 235 HIS B O 1
ATOM 6142 N N . LEU B 1 236 ? 22.812 -19.156 5.359 1 97.19 236 LEU B N 1
ATOM 6143 C CA . LEU B 1 236 ? 23.625 -19.844 6.352 1 97.19 236 LEU B CA 1
ATOM 6144 C C . LEU B 1 236 ? 23.797 -19 7.605 1 97.19 236 LEU B C 1
ATOM 6146 O O . LEU B 1 236 ? 23.703 -19.5 8.727 1 97.19 236 LEU B O 1
ATOM 6150 N N . TYR B 1 237 ? 24.016 -17.75 7.41 1 96.5 237 TYR B N 1
ATOM 6151 C CA . TYR B 1 237 ? 24.172 -16.844 8.539 1 96.5 237 TYR B CA 1
ATOM 6152 C C . TYR B 1 237 ? 22.844 -16.656 9.266 1 96.5 237 TYR B C 1
ATOM 6154 O O . TYR B 1 237 ? 22.812 -16.484 10.484 1 96.5 237 TYR B O 1
ATOM 6162 N N . LYS B 1 238 ? 21.766 -16.672 8.5 1 95.56 238 LYS B N 1
ATOM 6163 C CA . LYS B 1 238 ? 20.453 -16.609 9.133 1 95.56 238 LYS B CA 1
ATOM 6164 C C . LYS B 1 238 ? 20.25 -17.766 10.102 1 95.56 238 LYS B C 1
ATOM 6166 O O . LYS B 1 238 ? 19.797 -17.562 11.234 1 95.56 238 LYS B O 1
ATOM 6171 N N . ASP B 1 239 ? 20.625 -18.891 9.688 1 94.62 239 ASP B N 1
ATOM 6172 C CA . ASP B 1 239 ? 20.469 -20.094 10.5 1 94.62 239 ASP B CA 1
ATOM 6173 C C . ASP B 1 239 ? 21.359 -20.031 11.742 1 94.62 239 ASP B C 1
ATOM 6175 O O . ASP B 1 239 ? 21.016 -20.609 12.781 1 94.62 239 ASP B O 1
ATOM 6179 N N . GLU B 1 240 ? 22.422 -19.328 11.648 1 95 240 GLU B N 1
ATOM 6180 C CA . GLU B 1 240 ? 23.328 -19.125 12.781 1 95 240 GLU B CA 1
ATOM 6181 C C . GLU B 1 240 ? 22.875 -17.969 13.656 1 95 240 GLU B C 1
ATOM 6183 O O . GLU B 1 240 ? 23.547 -17.594 14.617 1 95 240 GLU B O 1
ATOM 6188 N N . LYS B 1 241 ? 21.812 -17.297 13.305 1 94.19 241 LYS B N 1
ATOM 6189 C CA . LYS B 1 241 ? 21.203 -16.188 14.039 1 94.19 241 LYS B CA 1
ATOM 6190 C C . LYS B 1 241 ? 22.109 -14.961 14.023 1 94.19 241 LYS B C 1
ATOM 6192 O O . LYS B 1 241 ? 22.172 -14.211 15.008 1 94.19 241 LYS B O 1
ATOM 6197 N N . GLN B 1 242 ? 22.891 -14.93 12.984 1 95 242 GLN B N 1
ATOM 6198 C CA . GLN B 1 242 ? 23.672 -13.727 12.766 1 95 242 GLN B CA 1
ATOM 6199 C C . GLN B 1 242 ? 22.953 -12.758 11.836 1 95 242 GLN B C 1
ATOM 6201 O O . GLN B 1 242 ? 23.219 -12.734 10.625 1 95 242 GLN B O 1
ATOM 6206 N N . THR B 1 243 ? 22.281 -11.898 12.32 1 92.69 243 THR B N 1
ATOM 6207 C CA . THR B 1 243 ? 21.359 -11.055 11.578 1 92.69 243 THR B CA 1
ATOM 6208 C C . THR B 1 243 ? 22.109 -10.023 10.742 1 92.69 243 THR B C 1
ATOM 6210 O O . THR B 1 243 ? 21.703 -9.719 9.617 1 92.69 243 THR B O 1
ATOM 6213 N N . ASP B 1 244 ? 23.188 -9.477 11.273 1 92.62 244 ASP B N 1
ATOM 6214 C CA . ASP B 1 244 ? 23.938 -8.461 10.539 1 92.62 244 ASP B CA 1
ATOM 6215 C C . ASP B 1 244 ? 24.547 -9.047 9.266 1 92.62 244 ASP B C 1
ATOM 6217 O O . ASP B 1 244 ? 24.484 -8.43 8.203 1 92.62 244 ASP B O 1
ATOM 6221 N N . ALA B 1 245 ? 25.125 -10.203 9.43 1 95.06 245 ALA B N 1
ATOM 6222 C CA . ALA B 1 245 ? 25.703 -10.867 8.266 1 95.06 245 ALA B CA 1
ATOM 6223 C C . ALA B 1 245 ? 24.625 -11.273 7.27 1 95.06 245 ALA B C 1
ATOM 6225 O O . ALA B 1 245 ? 24.828 -11.18 6.055 1 95.06 245 ALA B O 1
ATOM 6226 N N . TYR B 1 246 ? 23.531 -11.758 7.777 1 96.31 246 TYR B N 1
ATOM 6227 C CA . TYR B 1 246 ? 22.375 -12.109 6.941 1 96.31 246 TYR B CA 1
ATOM 6228 C C . TYR B 1 246 ? 21.953 -10.922 6.082 1 96.31 246 TYR B C 1
ATOM 6230 O O . TYR B 1 246 ? 21.844 -11.039 4.859 1 96.31 246 TYR B O 1
ATOM 6238 N N . GLU B 1 247 ? 21.875 -9.781 6.684 1 95.75 247 GLU B N 1
ATOM 6239 C CA . GLU B 1 247 ? 21.484 -8.562 5.984 1 95.75 247 GLU B CA 1
ATOM 6240 C C . GLU B 1 247 ? 22.531 -8.141 4.961 1 95.75 247 GLU B C 1
ATOM 6242 O O . GLU B 1 247 ? 22.188 -7.758 3.84 1 95.75 247 GLU B O 1
ATOM 6247 N N . LYS B 1 248 ? 23.719 -8.18 5.395 1 96.19 248 LYS B N 1
ATOM 6248 C CA . LYS B 1 248 ? 24.828 -7.754 4.535 1 96.19 248 LYS B CA 1
ATOM 6249 C C . LYS B 1 248 ? 24.859 -8.555 3.238 1 96.19 248 LYS B C 1
ATOM 6251 O O . LYS B 1 248 ? 24.906 -7.984 2.148 1 96.19 248 LYS B O 1
ATOM 6256 N N . TYR B 1 249 ? 24.812 -9.852 3.338 1 97.44 249 TYR B N 1
ATOM 6257 C CA . TYR B 1 249 ? 24.953 -10.695 2.158 1 97.44 249 TYR B CA 1
ATOM 6258 C C . TYR B 1 249 ? 23.688 -10.688 1.319 1 97.44 249 TYR B C 1
ATOM 6260 O O . TYR B 1 249 ? 23.734 -10.852 0.098 1 97.44 249 TYR B O 1
ATOM 6268 N N . LEU B 1 250 ? 22.5 -10.477 1.934 1 97.88 250 LEU B N 1
ATOM 6269 C CA . LEU B 1 250 ? 21.281 -10.234 1.149 1 97.88 250 LEU B CA 1
ATOM 6270 C C . LEU B 1 250 ? 21.438 -8.977 0.306 1 97.88 250 LEU B C 1
ATOM 6272 O O . LEU B 1 250 ? 21.047 -8.953 -0.863 1 97.88 250 LEU B O 1
ATOM 6276 N N . ALA B 1 251 ? 21.984 -7.949 0.951 1 97.5 251 ALA B N 1
ATOM 6277 C CA . ALA B 1 251 ? 22.172 -6.688 0.246 1 97.5 251 ALA B CA 1
ATOM 6278 C C . ALA B 1 251 ? 23.141 -6.852 -0.92 1 97.5 251 ALA B C 1
ATOM 6280 O O . ALA B 1 251 ? 22.922 -6.312 -2.006 1 97.5 251 ALA B O 1
ATOM 6281 N N . LEU B 1 252 ? 24.188 -7.594 -0.683 1 97.56 252 LEU B N 1
ATOM 6282 C CA . LEU B 1 252 ? 25.172 -7.828 -1.733 1 97.56 252 LEU B CA 1
ATOM 6283 C C . LEU B 1 252 ? 24.562 -8.617 -2.887 1 97.56 252 LEU B C 1
ATOM 6285 O O . LEU B 1 252 ? 24.812 -8.305 -4.055 1 97.56 252 LEU B O 1
ATOM 6289 N N . SER B 1 253 ? 23.812 -9.625 -2.578 1 98.06 253 SER B N 1
ATOM 6290 C CA . SER B 1 253 ? 23.109 -10.391 -3.605 1 98.06 253 SER B CA 1
ATOM 6291 C C . SER B 1 253 ? 22.156 -9.5 -4.398 1 98.06 253 SER B C 1
ATOM 6293 O O . SER B 1 253 ? 22.109 -9.578 -5.629 1 98.06 253 SER B O 1
ATOM 6295 N N . ALA B 1 254 ? 21.422 -8.672 -3.691 1 97.69 254 ALA B N 1
ATOM 6296 C CA . ALA B 1 254 ? 20.469 -7.77 -4.336 1 97.69 254 ALA B CA 1
ATOM 6297 C C . ALA B 1 254 ? 21.188 -6.777 -5.25 1 97.69 254 ALA B C 1
ATOM 6299 O O . ALA B 1 254 ? 20.703 -6.473 -6.344 1 97.69 254 ALA B O 1
ATOM 6300 N N . ILE B 1 255 ? 22.281 -6.227 -4.777 1 97.44 255 ILE B N 1
ATOM 6301 C CA . ILE B 1 255 ? 23.062 -5.293 -5.578 1 97.44 255 ILE B CA 1
ATOM 6302 C C . ILE B 1 255 ? 23.5 -5.969 -6.875 1 97.44 255 ILE B C 1
ATOM 6304 O O . ILE B 1 255 ? 23.391 -5.383 -7.957 1 97.44 255 ILE B O 1
ATOM 6308 N N . SER B 1 256 ? 24 -7.172 -6.75 1 97.38 256 SER B N 1
ATOM 6309 C CA . SER B 1 256 ? 24.422 -7.938 -7.914 1 97.38 256 SER B CA 1
ATOM 6310 C C . SER B 1 256 ? 23.281 -8.117 -8.906 1 97.38 256 SER B C 1
ATOM 6312 O O . SER B 1 256 ? 23.453 -7.895 -10.109 1 97.38 256 SER B O 1
ATOM 6314 N N . ASP B 1 257 ? 22.125 -8.5 -8.43 1 96.88 257 ASP B N 1
ATOM 6315 C CA . ASP B 1 257 ? 20.938 -8.711 -9.273 1 96.88 257 ASP B CA 1
ATOM 6316 C C . ASP B 1 257 ? 20.547 -7.43 -9.992 1 96.88 257 ASP B C 1
ATOM 6318 O O . ASP B 1 257 ? 20.203 -7.461 -11.18 1 96.88 257 ASP B O 1
ATOM 6322 N N . ILE B 1 258 ? 20.578 -6.355 -9.297 1 96.38 258 ILE B N 1
ATOM 6323 C CA . ILE B 1 258 ? 20.172 -5.082 -9.883 1 96.38 258 ILE B CA 1
ATOM 6324 C C . ILE B 1 258 ? 21.156 -4.672 -10.969 1 96.38 258 ILE B C 1
ATOM 6326 O O . ILE B 1 258 ? 20.75 -4.258 -12.062 1 96.38 258 ILE B O 1
ATOM 6330 N N . LYS B 1 259 ? 22.406 -4.812 -10.68 1 95.69 259 LYS B N 1
ATOM 6331 C CA . LYS B 1 259 ? 23.438 -4.43 -11.648 1 95.69 259 LYS B CA 1
ATOM 6332 C C . LYS B 1 259 ? 23.359 -5.289 -12.906 1 95.69 259 LYS B C 1
ATOM 6334 O O . LYS B 1 259 ? 23.641 -4.816 -14.008 1 95.69 259 LYS B O 1
ATOM 6339 N N . ALA B 1 260 ? 22.984 -6.52 -12.727 1 94.38 260 ALA B N 1
ATOM 6340 C CA . ALA B 1 260 ? 22.891 -7.449 -13.852 1 94.38 260 ALA B CA 1
ATOM 6341 C C . ALA B 1 260 ? 21.5 -7.418 -14.461 1 94.38 260 ALA B C 1
ATOM 6343 O O . ALA B 1 260 ? 21.219 -8.148 -15.414 1 94.38 260 ALA B O 1
ATOM 6344 N N . SER B 1 261 ? 20.531 -6.617 -14 1 94.19 261 SER B N 1
ATOM 6345 C CA . SER B 1 261 ? 19.141 -6.469 -14.445 1 94.19 261 SER B CA 1
ATOM 6346 C C . SER B 1 261 ? 18.391 -7.797 -14.375 1 94.19 261 SER B C 1
ATOM 6348 O O . SER B 1 261 ? 17.703 -8.18 -15.328 1 94.19 261 SER B O 1
ATOM 6350 N N . VAL B 1 262 ? 18.719 -8.547 -13.297 1 94.5 262 VAL B N 1
ATOM 6351 C CA . VAL B 1 262 ? 17.969 -9.766 -13 1 94.5 262 VAL B CA 1
ATOM 6352 C C . VAL B 1 262 ? 16.672 -9.406 -12.266 1 94.5 262 VAL B C 1
ATOM 6354 O O . VAL B 1 262 ? 16.703 -8.828 -11.18 1 94.5 262 VAL B O 1
ATOM 6357 N N . LYS B 1 263 ? 15.531 -9.758 -12.875 1 94.19 263 LYS B N 1
ATOM 6358 C CA . LYS B 1 263 ? 14.242 -9.344 -12.328 1 94.19 263 LYS B CA 1
ATOM 6359 C C . LYS B 1 263 ? 13.609 -10.461 -11.5 1 94.19 263 LYS B C 1
ATOM 6361 O O . LYS B 1 263 ? 12.68 -10.219 -10.727 1 94.19 263 LYS B O 1
ATOM 6366 N N . GLU B 1 264 ? 14.117 -11.594 -11.641 1 87.69 264 GLU B N 1
ATOM 6367 C CA . GLU B 1 264 ? 13.766 -12.711 -10.766 1 87.69 264 GLU B CA 1
ATOM 6368 C C . GLU B 1 264 ? 14.688 -12.773 -9.555 1 87.69 264 GLU B C 1
ATOM 6370 O O . GLU B 1 264 ? 15.711 -13.469 -9.586 1 87.69 264 GLU B O 1
ATOM 6375 N N . ASN B 1 265 ? 14.359 -12.062 -8.547 1 86.94 265 ASN B N 1
ATOM 6376 C CA . ASN B 1 265 ? 15.258 -12 -7.398 1 86.94 265 ASN B CA 1
ATOM 6377 C C . ASN B 1 265 ? 14.508 -12.234 -6.086 1 86.94 265 ASN B C 1
ATOM 6379 O O . ASN B 1 265 ? 13.32 -11.914 -5.977 1 86.94 265 ASN B O 1
ATOM 6383 N N . ALA B 1 266 ? 15.195 -12.844 -5.234 1 91.56 266 ALA B N 1
ATOM 6384 C CA . ALA B 1 266 ? 14.594 -13.18 -3.947 1 91.56 266 ALA B CA 1
ATOM 6385 C C . ALA B 1 266 ? 15.25 -12.398 -2.812 1 91.56 266 ALA B C 1
ATOM 6387 O O . ALA B 1 266 ? 14.648 -12.211 -1.754 1 91.56 266 ALA B O 1
ATOM 6388 N N . ALA B 1 267 ? 16.438 -11.891 -3.037 1 96.31 267 ALA B N 1
ATOM 6389 C CA . ALA B 1 267 ? 17.234 -11.297 -1.966 1 96.31 267 ALA B CA 1
ATOM 6390 C C . ALA B 1 267 ? 16.578 -10 -1.466 1 96.31 267 ALA B C 1
ATOM 6392 O O . ALA B 1 267 ? 16.516 -9.766 -0.258 1 96.31 267 ALA B O 1
ATOM 6393 N N . LEU B 1 268 ? 16.109 -9.219 -2.402 1 96.38 268 LEU B N 1
ATOM 6394 C CA . LEU B 1 268 ? 15.562 -7.914 -2.045 1 96.38 268 LEU B CA 1
ATOM 6395 C C . LEU B 1 268 ? 14.305 -8.062 -1.197 1 96.38 268 LEU B C 1
ATOM 6397 O O . LEU B 1 268 ? 14.102 -7.312 -0.241 1 96.38 268 LEU B O 1
ATOM 6401 N N . SER B 1 269 ? 13.461 -8.969 -1.522 1 96.5 269 SER B N 1
ATOM 6402 C CA . SER B 1 269 ? 12.25 -9.195 -0.744 1 96.5 269 SER B CA 1
ATOM 6403 C C . SER B 1 269 ? 12.578 -9.734 0.644 1 96.5 269 SER B C 1
ATOM 6405 O O . SER B 1 269 ? 11.961 -9.328 1.633 1 96.5 269 SER B O 1
ATOM 6407 N N . ASN B 1 270 ? 13.523 -10.641 0.747 1 96.38 270 ASN B N 1
ATOM 6408 C CA . ASN B 1 270 ? 13.961 -11.133 2.049 1 96.38 270 ASN B CA 1
ATOM 6409 C C . ASN B 1 270 ? 14.523 -10.016 2.914 1 96.38 270 ASN B C 1
ATOM 6411 O O . ASN B 1 270 ? 14.258 -9.953 4.113 1 96.38 270 ASN B O 1
ATOM 6415 N N . LEU B 1 271 ? 15.32 -9.203 2.271 1 96.75 271 LEU B N 1
ATOM 6416 C CA . LEU B 1 271 ? 15.906 -8.078 2.984 1 96.75 271 LEU B CA 1
ATOM 6417 C C . LEU B 1 271 ? 14.82 -7.133 3.492 1 96.75 271 LEU B C 1
ATOM 6419 O O . LEU B 1 271 ? 14.93 -6.586 4.594 1 96.75 271 LEU B O 1
ATOM 6423 N N . ALA B 1 272 ? 13.781 -6.922 2.67 1 96 272 ALA B N 1
ATOM 6424 C CA . ALA B 1 272 ? 12.656 -6.09 3.086 1 96 272 ALA B CA 1
ATOM 6425 C C . ALA B 1 272 ? 12.023 -6.621 4.371 1 96 272 ALA B C 1
ATOM 6427 O O . ALA B 1 272 ? 11.695 -5.852 5.273 1 96 272 ALA B O 1
ATOM 6428 N N . PHE B 1 273 ? 11.906 -7.871 4.484 1 94.25 273 PHE B N 1
ATOM 6429 C CA . PHE B 1 273 ? 11.289 -8.484 5.656 1 94.25 273 PHE B CA 1
ATOM 6430 C C . PHE B 1 273 ? 12.164 -8.305 6.887 1 94.25 273 PHE B C 1
ATOM 6432 O O . PHE B 1 273 ? 11.672 -8.023 7.977 1 94.25 273 PHE B O 1
ATOM 6439 N N . VAL B 1 274 ? 13.438 -8.453 6.715 1 95.06 274 VAL B N 1
ATOM 6440 C CA . VAL B 1 274 ? 14.375 -8.289 7.816 1 95.06 274 VAL B CA 1
ATOM 6441 C C . VAL B 1 274 ? 14.328 -6.844 8.32 1 95.06 274 VAL B C 1
ATOM 6443 O O . VAL B 1 274 ? 14.328 -6.602 9.523 1 95.06 274 VAL B O 1
ATOM 6446 N N . LEU B 1 275 ? 14.32 -5.922 7.422 1 95.12 275 LEU B N 1
ATOM 6447 C CA . LEU B 1 275 ? 14.289 -4.508 7.781 1 95.12 275 LEU B CA 1
ATOM 6448 C C . LEU B 1 275 ? 12.984 -4.164 8.492 1 95.12 275 LEU B C 1
ATOM 6450 O O . LEU B 1 275 ? 12.977 -3.334 9.406 1 95.12 275 LEU B O 1
ATOM 6454 N N . TYR B 1 276 ? 11.898 -4.785 8.086 1 94.94 276 TYR B N 1
ATOM 6455 C CA . TYR B 1 276 ? 10.617 -4.613 8.758 1 94.94 276 TYR B CA 1
ATOM 6456 C C . TYR B 1 276 ? 10.695 -5.078 10.203 1 94.94 276 TYR B C 1
ATOM 6458 O O . TYR B 1 276 ? 10.266 -4.371 11.117 1 94.94 276 TYR B O 1
ATOM 6466 N N . GLU B 1 277 ? 11.289 -6.184 10.344 1 92.81 277 GLU B N 1
ATOM 6467 C CA . GLU B 1 277 ? 11.414 -6.738 11.688 1 92.81 277 GLU B CA 1
ATOM 6468 C C . GLU B 1 277 ? 12.289 -5.855 12.578 1 92.81 277 GLU B C 1
ATOM 6470 O O . GLU B 1 277 ? 12.086 -5.789 13.789 1 92.81 277 GLU B O 1
ATOM 6475 N N . ARG B 1 278 ? 13.211 -5.172 11.961 1 92.12 278 ARG B N 1
ATOM 6476 C CA . ARG B 1 278 ? 14.133 -4.305 12.688 1 92.12 278 ARG B CA 1
ATOM 6477 C C . ARG B 1 278 ? 13.516 -2.936 12.945 1 92.12 278 ARG B C 1
ATOM 6479 O O . ARG B 1 278 ? 14.086 -2.115 13.664 1 92.12 278 ARG B O 1
ATOM 6486 N N . GLY B 1 279 ? 12.383 -2.656 12.273 1 91.06 279 GLY B N 1
ATOM 6487 C CA . GLY B 1 279 ? 11.672 -1.412 12.539 1 91.06 279 GLY B CA 1
ATOM 6488 C C . GLY B 1 279 ? 11.883 -0.371 11.453 1 91.06 279 GLY B C 1
ATOM 6489 O O . GLY B 1 279 ? 11.305 0.718 11.516 1 91.06 279 GLY B O 1
ATOM 6490 N N . ASP B 1 280 ? 12.75 -0.696 10.461 1 92.19 280 ASP B N 1
ATOM 6491 C CA . ASP B 1 280 ? 12.914 0.213 9.328 1 92.19 280 ASP B CA 1
ATOM 6492 C C . ASP B 1 280 ? 11.828 -0.001 8.281 1 92.19 280 ASP B C 1
ATOM 6494 O O . ASP B 1 280 ? 12.102 -0.475 7.18 1 92.19 280 ASP B O 1
ATOM 6498 N N . VAL B 1 281 ? 10.68 0.531 8.523 1 92.69 281 VAL B N 1
ATOM 6499 C CA . VAL B 1 281 ? 9.461 0.223 7.777 1 92.69 281 VAL B CA 1
ATOM 6500 C C . VAL B 1 281 ? 9.484 0.944 6.434 1 92.69 281 VAL B C 1
ATOM 6502 O O . VAL B 1 281 ? 9.055 0.391 5.418 1 92.69 281 VAL B O 1
ATOM 6505 N N . SER B 1 282 ? 9.953 2.111 6.414 1 90.62 282 SER B N 1
ATOM 6506 C CA . SER B 1 282 ? 9.969 2.883 5.176 1 90.62 282 SER B CA 1
ATOM 6507 C C . SER B 1 282 ? 10.836 2.213 4.117 1 90.62 282 SER B C 1
ATOM 6509 O O . SER B 1 282 ? 10.414 2.031 2.977 1 90.62 282 SER B O 1
ATOM 6511 N N . ARG B 1 283 ? 12.086 1.864 4.531 1 93.69 283 ARG B N 1
ATOM 6512 C CA . ARG B 1 283 ? 12.984 1.168 3.621 1 93.69 283 ARG B CA 1
ATOM 6513 C C . ARG B 1 283 ? 12.43 -0.197 3.232 1 93.69 283 ARG B C 1
ATOM 6515 O O . ARG B 1 283 ? 12.547 -0.615 2.078 1 93.69 283 ARG B O 1
ATOM 6522 N N . ALA B 1 284 ? 11.859 -0.868 4.227 1 95.44 284 ALA B N 1
ATOM 6523 C CA . ALA B 1 284 ? 11.258 -2.172 3.969 1 95.44 284 ALA B CA 1
ATOM 6524 C C . ALA B 1 284 ? 10.172 -2.074 2.895 1 95.44 284 ALA B C 1
ATOM 6526 O O . ALA B 1 284 ? 10.109 -2.912 1.991 1 95.44 284 ALA B O 1
ATOM 6527 N N . TYR B 1 285 ? 9.375 -1.078 2.99 1 93.5 285 TYR B N 1
ATOM 6528 C CA . TYR B 1 285 ? 8.289 -0.887 2.037 1 93.5 285 TYR B CA 1
ATOM 6529 C C . TYR B 1 285 ? 8.828 -0.581 0.646 1 93.5 285 TYR B C 1
ATOM 6531 O O . TYR B 1 285 ? 8.32 -1.097 -0.352 1 93.5 285 TYR B O 1
ATOM 6539 N N . ARG B 1 286 ? 9.812 0.235 0.533 1 92.44 286 ARG B N 1
ATOM 6540 C CA . ARG B 1 286 ? 10.422 0.56 -0.753 1 92.44 286 ARG B CA 1
ATOM 6541 C C . ARG B 1 286 ? 10.984 -0.688 -1.42 1 92.44 286 ARG B C 1
ATOM 6543 O O . ARG B 1 286 ? 10.812 -0.889 -2.623 1 92.44 286 ARG B O 1
ATOM 6550 N N . TYR B 1 287 ? 11.68 -1.481 -0.652 1 96.5 287 TYR B N 1
ATOM 6551 C CA . TYR B 1 287 ? 12.32 -2.682 -1.181 1 96.5 287 TYR B CA 1
ATOM 6552 C C . TYR B 1 287 ? 11.281 -3.699 -1.633 1 96.5 287 TYR B C 1
ATOM 6554 O O . TYR B 1 287 ? 11.406 -4.289 -2.709 1 96.5 287 TYR B O 1
ATOM 6562 N N . ILE B 1 288 ? 10.281 -3.926 -0.826 1 95.25 288 ILE B N 1
ATOM 6563 C CA . ILE B 1 288 ? 9.289 -4.953 -1.141 1 95.25 288 ILE B CA 1
ATOM 6564 C C . ILE B 1 288 ? 8.469 -4.523 -2.355 1 95.25 288 ILE B C 1
ATOM 6566 O O . ILE B 1 288 ? 8.078 -5.359 -3.174 1 95.25 288 ILE B O 1
ATOM 6570 N N . LYS B 1 289 ? 8.133 -3.324 -2.463 1 92 289 LYS B N 1
ATOM 6571 C CA . LYS B 1 289 ? 7.418 -2.803 -3.621 1 92 289 LYS B CA 1
ATOM 6572 C C . LYS B 1 289 ? 8.227 -2.994 -4.902 1 92 289 LYS B C 1
ATOM 6574 O O . LYS B 1 289 ? 7.688 -3.443 -5.918 1 92 289 LYS B O 1
ATOM 6579 N N . ARG B 1 290 ? 9.484 -2.637 -4.828 1 93.94 290 ARG B N 1
ATOM 6580 C CA . ARG B 1 290 ? 10.359 -2.809 -5.984 1 93.94 290 ARG B CA 1
ATOM 6581 C C . ARG B 1 290 ? 10.477 -4.277 -6.371 1 93.94 290 ARG B C 1
ATOM 6583 O O . ARG B 1 290 ? 10.477 -4.617 -7.555 1 93.94 290 ARG B O 1
ATOM 6590 N N . SER B 1 291 ? 10.617 -5.102 -5.402 1 95.94 291 SER B N 1
ATOM 6591 C CA . SER B 1 291 ? 10.703 -6.539 -5.652 1 95.94 291 SER B CA 1
ATOM 6592 C C . SER B 1 291 ? 9.453 -7.051 -6.355 1 95.94 291 SER B C 1
ATOM 6594 O O . SER B 1 291 ? 9.539 -7.902 -7.246 1 95.94 291 SER B O 1
ATOM 6596 N N . LEU B 1 292 ? 8.32 -6.602 -5.918 1 95.12 292 LEU B N 1
ATOM 6597 C CA . LEU B 1 292 ? 7.066 -7.016 -6.539 1 95.12 292 LEU B CA 1
ATOM 6598 C C . LEU B 1 292 ? 6.996 -6.543 -7.988 1 95.12 292 LEU B C 1
ATOM 6600 O O . LEU B 1 292 ? 6.586 -7.301 -8.875 1 95.12 292 LEU B O 1
ATOM 6604 N N . GLU B 1 293 ? 7.34 -5.348 -8.227 1 93.25 293 GLU B N 1
ATOM 6605 C CA . GLU B 1 293 ? 7.34 -4.801 -9.578 1 93.25 293 GLU B CA 1
ATOM 6606 C C . GLU B 1 293 ? 8.25 -5.609 -10.5 1 93.25 293 GLU B C 1
ATOM 6608 O O . GLU B 1 293 ? 7.895 -5.887 -11.641 1 93.25 293 GLU B O 1
ATOM 6613 N N . ASP B 1 294 ? 9.414 -5.93 -9.945 1 95.12 294 ASP B N 1
ATOM 6614 C CA . ASP B 1 294 ? 10.352 -6.746 -10.719 1 95.12 294 ASP B CA 1
ATOM 6615 C C . ASP B 1 294 ? 9.758 -8.117 -11.031 1 95.12 294 ASP B C 1
ATOM 6617 O O . ASP B 1 294 ? 9.859 -8.594 -12.164 1 95.12 294 ASP B O 1
ATOM 6621 N N . ALA B 1 295 ? 9.203 -8.734 -10.055 1 95.69 295 ALA B N 1
ATOM 6622 C CA . ALA B 1 295 ? 8.633 -10.062 -10.227 1 95.69 295 ALA B CA 1
ATOM 6623 C C . ALA B 1 295 ? 7.52 -10.055 -11.281 1 95.69 295 ALA B C 1
ATOM 6625 O O . ALA B 1 295 ? 7.441 -10.953 -12.117 1 95.69 295 ALA B O 1
ATOM 6626 N N . ILE B 1 296 ? 6.691 -9.062 -11.234 1 93.19 296 ILE B N 1
ATOM 6627 C CA . ILE B 1 296 ? 5.602 -8.93 -12.195 1 93.19 296 ILE B CA 1
ATOM 6628 C C . ILE B 1 296 ? 6.172 -8.664 -13.586 1 93.19 296 ILE B C 1
ATOM 6630 O O . ILE B 1 296 ? 5.703 -9.242 -14.57 1 93.19 296 ILE B O 1
ATOM 6634 N N . PHE B 1 297 ? 7.219 -7.789 -13.641 1 92.5 297 PHE B N 1
ATOM 6635 C CA . PHE B 1 297 ? 7.852 -7.445 -14.914 1 92.5 297 PHE B CA 1
ATOM 6636 C C . PHE B 1 297 ? 8.43 -8.688 -15.586 1 92.5 297 PHE B C 1
ATOM 6638 O O . PHE B 1 297 ? 8.273 -8.867 -16.797 1 92.5 297 PHE B O 1
ATOM 6645 N N . CYS B 1 298 ? 9.031 -9.516 -14.781 1 94 298 CYS B N 1
ATOM 6646 C CA . CYS B 1 298 ? 9.664 -10.727 -15.297 1 94 298 CYS B CA 1
ATOM 6647 C C . CYS B 1 298 ? 8.648 -11.852 -15.453 1 94 298 CYS B C 1
ATOM 6649 O O . CYS B 1 298 ? 8.922 -12.852 -16.125 1 94 298 CYS B O 1
ATOM 6651 N N . ASN B 1 299 ? 7.52 -11.805 -14.938 1 92.06 299 ASN B N 1
ATOM 6652 C CA . ASN B 1 299 ? 6.504 -12.852 -14.883 1 92.06 299 ASN B CA 1
ATOM 6653 C C . ASN B 1 299 ? 6.969 -14.039 -14.047 1 92.06 299 ASN B C 1
ATOM 6655 O O . ASN B 1 299 ? 6.812 -15.195 -14.461 1 92.06 299 ASN B O 1
ATOM 6659 N N . ALA B 1 300 ? 7.656 -13.672 -12.984 1 94.06 300 ALA B N 1
ATOM 6660 C CA . ALA B 1 300 ? 8.07 -14.688 -12.016 1 94.06 300 ALA B CA 1
ATOM 6661 C C . ALA B 1 300 ? 6.961 -14.953 -11 1 94.06 300 ALA B C 1
ATOM 6663 O O . ALA B 1 300 ? 6.938 -14.336 -9.93 1 94.06 300 ALA B O 1
ATOM 6664 N N . ARG B 1 301 ? 6.191 -15.891 -11.219 1 93.75 301 ARG B N 1
ATOM 6665 C CA . ARG B 1 301 ? 4.957 -16.109 -10.469 1 93.75 301 ARG B CA 1
ATOM 6666 C C . ARG B 1 301 ? 5.254 -16.594 -9.055 1 93.75 301 ARG B C 1
ATOM 6668 O O . ARG B 1 301 ? 4.562 -16.219 -8.109 1 93.75 301 ARG B O 1
ATOM 6675 N N . LEU B 1 302 ? 6.238 -17.484 -8.906 1 93.94 302 LEU B N 1
ATOM 6676 C CA . LEU B 1 302 ? 6.602 -17.953 -7.57 1 93.94 302 LEU B CA 1
ATOM 6677 C C . LEU B 1 302 ? 6.996 -16.781 -6.676 1 93.94 302 LEU B C 1
ATOM 6679 O O . LEU B 1 302 ? 6.52 -16.672 -5.543 1 93.94 302 LEU B O 1
ATOM 6683 N N . ARG B 1 303 ? 7.871 -15.922 -7.191 1 94.25 303 ARG B N 1
ATOM 6684 C CA . ARG B 1 303 ? 8.32 -14.758 -6.434 1 94.25 303 ARG B CA 1
ATOM 6685 C C . ARG B 1 303 ? 7.145 -13.844 -6.082 1 94.25 303 ARG B C 1
ATOM 6687 O O . ARG B 1 303 ? 7.086 -13.297 -4.98 1 94.25 303 ARG B O 1
ATOM 6694 N N . THR B 1 304 ? 6.266 -13.703 -7.008 1 94.56 304 THR B N 1
ATOM 6695 C CA . THR B 1 304 ? 5.09 -12.875 -6.785 1 94.56 304 THR B CA 1
ATOM 6696 C C . THR B 1 304 ? 4.27 -13.398 -5.613 1 94.56 304 THR B C 1
ATOM 6698 O O . THR B 1 304 ? 3.838 -12.625 -4.75 1 94.56 304 THR B O 1
ATOM 6701 N N . VAL B 1 305 ? 4.07 -14.656 -5.594 1 94.38 305 VAL B N 1
ATOM 6702 C CA . VAL B 1 305 ? 3.285 -15.273 -4.531 1 94.38 305 VAL B CA 1
ATOM 6703 C C . VAL B 1 305 ? 4.008 -15.117 -3.197 1 94.38 305 VAL B C 1
ATOM 6705 O O . VAL B 1 305 ? 3.389 -14.789 -2.184 1 94.38 305 VAL B O 1
ATOM 6708 N N . GLU B 1 306 ? 5.277 -15.328 -3.156 1 93.44 306 GLU B N 1
ATOM 6709 C CA . GLU B 1 306 ? 6.07 -15.211 -1.935 1 93.44 306 GLU B CA 1
ATOM 6710 C C . GLU B 1 306 ? 6.027 -13.789 -1.38 1 93.44 306 GLU B C 1
ATOM 6712 O O . GLU B 1 306 ? 5.848 -13.594 -0.176 1 93.44 306 GLU B O 1
ATOM 6717 N N . ILE B 1 307 ? 6.207 -12.867 -2.271 1 94.88 307 ILE B N 1
ATOM 6718 C CA . ILE B 1 307 ? 6.223 -11.461 -1.884 1 94.88 307 ILE B CA 1
ATOM 6719 C C . ILE B 1 307 ? 4.844 -11.047 -1.372 1 94.88 307 ILE B C 1
ATOM 6721 O O . ILE B 1 307 ? 4.734 -10.312 -0.388 1 94.88 307 ILE B O 1
ATOM 6725 N N . SER B 1 308 ? 3.805 -11.539 -2.035 1 91.88 308 SER B N 1
ATOM 6726 C CA . SER B 1 308 ? 2.434 -11.164 -1.7 1 91.88 308 SER B CA 1
ATOM 6727 C C . SER B 1 308 ? 2.057 -11.641 -0.302 1 91.88 308 SER B C 1
ATOM 6729 O O . SER B 1 308 ? 1.156 -11.078 0.328 1 91.88 308 SER B O 1
ATOM 6731 N N . ARG B 1 309 ? 2.709 -12.578 0.189 1 90.5 309 ARG B N 1
ATOM 6732 C CA . ARG B 1 309 ? 2.43 -13.102 1.524 1 90.5 309 ARG B CA 1
ATOM 6733 C C . ARG B 1 309 ? 2.945 -12.148 2.6 1 90.5 309 ARG B C 1
ATOM 6735 O O . ARG B 1 309 ? 2.369 -12.055 3.686 1 90.5 309 ARG B O 1
ATOM 6742 N N . VAL B 1 310 ? 3.963 -11.398 2.307 1 91.44 310 VAL B N 1
ATOM 6743 C CA . VAL B 1 310 ? 4.602 -10.547 3.305 1 91.44 310 VAL B CA 1
ATOM 6744 C C . VAL B 1 310 ? 4.207 -9.086 3.074 1 91.44 310 VAL B C 1
ATOM 6746 O O . VAL B 1 310 ? 4.246 -8.273 4 1 91.44 310 VAL B O 1
ATOM 6749 N N . LEU B 1 311 ? 3.76 -8.75 1.883 1 91.06 311 LEU B N 1
ATOM 6750 C CA . LEU B 1 311 ? 3.484 -7.383 1.466 1 91.06 311 LEU B CA 1
ATOM 6751 C C . LEU B 1 311 ? 2.426 -6.746 2.359 1 91.06 311 LEU B C 1
ATOM 6753 O O . LEU B 1 311 ? 2.598 -5.617 2.824 1 91.06 311 LEU B O 1
ATOM 6757 N N . PRO B 1 312 ? 1.312 -7.453 2.709 1 87.75 312 PRO B N 1
ATOM 6758 C CA . PRO B 1 312 ? 0.26 -6.809 3.498 1 87.75 312 PRO B CA 1
ATOM 6759 C C . PRO B 1 312 ? 0.733 -6.398 4.891 1 87.75 312 PRO B C 1
ATOM 6761 O O . PRO B 1 312 ? 0.325 -5.355 5.402 1 87.75 312 PRO B O 1
ATOM 6764 N N . VAL B 1 313 ? 1.583 -7.125 5.48 1 90.81 313 VAL B N 1
ATOM 6765 C CA . VAL B 1 313 ? 2.068 -6.844 6.824 1 90.81 313 VAL B CA 1
ATOM 6766 C C . VAL B 1 313 ? 2.947 -5.594 6.809 1 90.81 313 VAL B C 1
ATOM 6768 O O . VAL B 1 313 ? 2.803 -4.711 7.656 1 90.81 313 VAL B O 1
ATOM 6771 N N . ILE B 1 314 ? 3.803 -5.508 5.914 1 91.25 314 ILE B N 1
ATOM 6772 C CA . ILE B 1 314 ? 4.699 -4.363 5.781 1 91.25 314 ILE B CA 1
ATOM 6773 C C . ILE B 1 314 ? 3.895 -3.123 5.398 1 91.25 314 ILE B C 1
ATOM 6775 O O . ILE B 1 314 ? 4.129 -2.035 5.93 1 91.25 314 ILE B O 1
ATOM 6779 N N . GLU B 1 315 ? 2.977 -3.32 4.504 1 88.44 315 GLU B N 1
ATOM 6780 C CA . GLU B 1 315 ? 2.129 -2.221 4.051 1 88.44 315 GLU B CA 1
ATOM 6781 C C . GLU B 1 315 ? 1.286 -1.668 5.199 1 88.44 315 GLU B C 1
ATOM 6783 O O . GLU B 1 315 ? 1.095 -0.455 5.305 1 88.44 315 GLU B O 1
ATOM 6788 N N . ALA B 1 316 ? 0.726 -2.502 5.984 1 87.62 316 ALA B N 1
ATOM 6789 C CA . ALA B 1 316 ? -0.067 -2.08 7.137 1 87.62 316 ALA B CA 1
ATOM 6790 C C . ALA B 1 316 ? 0.774 -1.258 8.109 1 87.62 316 ALA B C 1
ATOM 6792 O O . ALA B 1 316 ? 0.31 -0.244 8.641 1 87.62 316 ALA B O 1
ATOM 6793 N N . ALA B 1 317 ? 1.95 -1.701 8.32 1 90.06 317 ALA B N 1
ATOM 6794 C CA . ALA B 1 317 ? 2.852 -0.97 9.203 1 90.06 317 ALA B CA 1
ATOM 6795 C C . ALA B 1 317 ? 3.199 0.398 8.625 1 90.06 317 ALA B C 1
ATOM 6797 O O . ALA B 1 317 ? 3.277 1.388 9.359 1 90.06 317 ALA B O 1
ATOM 6798 N N . TYR B 1 318 ? 3.4 0.469 7.422 1 90.44 318 TYR B N 1
ATOM 6799 C CA . TYR B 1 318 ? 3.719 1.723 6.75 1 90.44 318 TYR B CA 1
ATOM 6800 C C . TYR B 1 318 ? 2.541 2.686 6.805 1 90.44 318 TYR B C 1
ATOM 6802 O O . TYR B 1 318 ? 2.719 3.883 7.047 1 90.44 318 TYR B O 1
ATOM 6810 N N . LYS B 1 319 ? 1.376 2.156 6.527 1 85 319 LYS B N 1
ATOM 6811 C CA . LYS B 1 319 ? 0.161 2.963 6.59 1 85 319 LYS B CA 1
ATOM 6812 C C . LYS B 1 319 ? -0.054 3.52 7.996 1 85 319 LYS B C 1
ATOM 6814 O O . LYS B 1 319 ? -0.46 4.672 8.156 1 85 319 LYS B O 1
ATOM 6819 N N . GLN B 1 320 ? 0.192 2.732 8.938 1 88.19 320 GLN B N 1
ATOM 6820 C CA . GLN B 1 320 ? 0.072 3.18 10.32 1 88.19 320 GLN B CA 1
ATOM 6821 C C . GLN B 1 320 ? 1.043 4.32 10.617 1 88.19 320 GLN B C 1
ATOM 6823 O O . GLN B 1 320 ? 0.704 5.262 11.336 1 88.19 320 GLN B O 1
ATOM 6828 N N . GLN B 1 321 ? 2.197 4.238 10.109 1 87.56 321 GLN B N 1
ATOM 6829 C CA . GLN B 1 321 ? 3.189 5.297 10.273 1 87.56 321 GLN B CA 1
ATOM 6830 C C . GLN B 1 321 ? 2.709 6.598 9.633 1 87.56 321 GLN B C 1
ATOM 6832 O O . GLN B 1 321 ? 2.844 7.668 10.227 1 87.56 321 GLN B O 1
ATOM 6837 N N . ILE B 1 322 ? 2.133 6.539 8.531 1 85.38 322 ILE B N 1
ATOM 6838 C CA . ILE B 1 322 ? 1.622 7.707 7.82 1 85.38 322 ILE B CA 1
ATOM 6839 C C . ILE B 1 322 ? 0.451 8.312 8.594 1 85.38 322 ILE B C 1
ATOM 6841 O O . ILE B 1 322 ? 0.333 9.531 8.703 1 85.38 322 ILE B O 1
ATOM 6845 N N . GLU B 1 323 ? -0.391 7.484 9.07 1 85.5 323 GLU B N 1
ATOM 6846 C CA . GLU B 1 323 ? -1.542 7.945 9.844 1 85.5 323 GLU B CA 1
ATOM 6847 C C . GLU B 1 323 ? -1.104 8.641 11.125 1 85.5 323 GLU B 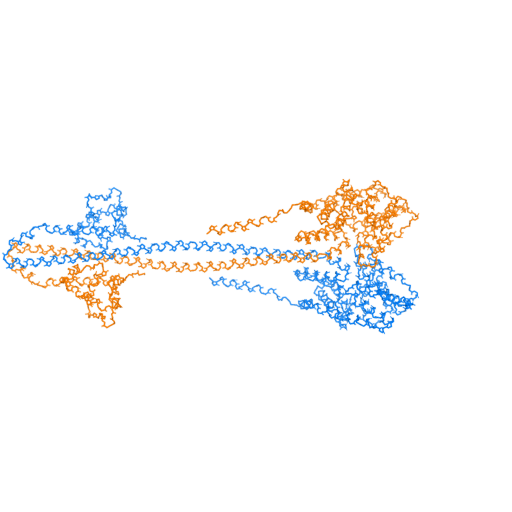C 1
ATOM 6849 O O . GLU B 1 323 ? -1.715 9.625 11.547 1 85.5 323 GLU B O 1
ATOM 6854 N N . ARG B 1 324 ? -0.11 8.141 11.695 1 87.19 324 ARG B N 1
ATOM 6855 C CA . ARG B 1 324 ? 0.434 8.781 12.883 1 87.19 324 ARG B CA 1
ATOM 6856 C C . ARG B 1 324 ? 0.965 10.172 12.555 1 87.19 324 ARG B C 1
ATOM 6858 O O . ARG B 1 324 ? 0.746 11.125 13.312 1 87.19 324 ARG B O 1
ATOM 6865 N N . GLN B 1 325 ? 1.623 10.266 11.547 1 85.06 325 GLN B N 1
ATOM 6866 C CA . GLN B 1 325 ? 2.121 11.562 11.102 1 85.06 325 GLN B CA 1
ATOM 6867 C C . GLN B 1 325 ? 0.972 12.523 10.812 1 85.06 325 GLN B C 1
ATOM 6869 O O . GLN B 1 325 ? 1.056 13.711 11.133 1 85.06 325 GLN B O 1
ATOM 6874 N N . ARG B 1 326 ? 0.03 12.016 10.188 1 86.12 326 ARG B N 1
ATOM 6875 C CA . ARG B 1 326 ? -1.149 12.82 9.875 1 86.12 326 ARG B CA 1
ATOM 6876 C C . ARG B 1 326 ? -1.815 13.32 11.156 1 86.12 326 ARG B C 1
ATOM 6878 O O . ARG B 1 326 ? -2.188 14.492 11.242 1 86.12 326 ARG B O 1
ATOM 6885 N N . HIS B 1 327 ? -1.923 12.547 12.109 1 86.94 327 HIS B N 1
ATOM 6886 C CA . HIS B 1 327 ? -2.518 12.945 13.383 1 86.94 327 HIS B CA 1
ATOM 6887 C C . HIS B 1 327 ? -1.678 14.016 14.07 1 86.94 327 HIS B C 1
ATOM 6889 O O . HIS B 1 327 ? -2.221 14.93 14.703 1 86.94 327 HIS B O 1
ATOM 6895 N N . GLN B 1 328 ? -0.481 13.891 13.953 1 87.5 328 GLN B N 1
ATOM 6896 C CA . GLN B 1 328 ? 0.404 14.906 14.5 1 87.5 328 GLN B CA 1
ATOM 6897 C C . GLN B 1 328 ? 0.182 16.25 13.82 1 87.5 328 GLN B C 1
ATOM 6899 O O . GLN B 1 328 ? 0.109 17.297 14.492 1 87.5 328 GLN B O 1
ATOM 6904 N N . LEU B 1 329 ? 0.071 16.219 12.555 1 88.12 329 LEU B N 1
ATOM 6905 C CA . LEU B 1 329 ? -0.16 17.438 11.797 1 88.12 329 LEU B CA 1
ATOM 6906 C C . LEU B 1 329 ? -1.498 18.062 12.18 1 88.12 329 LEU B C 1
ATOM 6908 O O . LEU B 1 329 ? -1.593 19.281 12.352 1 88.12 329 LEU B O 1
ATOM 6912 N N . VAL B 1 330 ? -2.469 17.281 12.281 1 88 330 VAL B N 1
ATOM 6913 C CA . VAL B 1 330 ? -3.789 17.75 12.688 1 88 330 VAL B CA 1
ATOM 6914 C C . VAL B 1 330 ? -3.719 18.359 14.086 1 88 330 VAL B C 1
ATOM 6916 O O . VAL B 1 330 ? -4.309 19.406 14.352 1 88 330 VAL B O 1
ATOM 6919 N N . PHE B 1 331 ? -2.965 17.766 14.969 1 87.81 331 PHE B N 1
ATOM 6920 C CA . PHE B 1 331 ? -2.771 18.281 16.328 1 87.81 331 PHE B CA 1
ATOM 6921 C C . PHE B 1 331 ? -2.104 19.641 16.312 1 87.81 331 PHE B C 1
ATOM 6923 O O . PHE B 1 331 ? -2.553 20.562 16.984 1 87.81 331 PHE B O 1
ATOM 6930 N N . PHE B 1 332 ? -1.104 19.734 15.508 1 86.19 332 PHE B N 1
ATOM 6931 C CA . PHE B 1 332 ? -0.408 21 15.398 1 86.19 332 PHE B CA 1
ATOM 6932 C C . PHE B 1 332 ? -1.326 22.078 14.82 1 86.19 332 PHE B C 1
ATOM 6934 O O . PHE B 1 332 ? -1.284 23.234 15.242 1 86.19 332 PHE B O 1
ATOM 6941 N N . LEU B 1 333 ? -2.107 21.719 13.984 1 88.5 333 LEU B N 1
ATOM 6942 C CA . LEU B 1 333 ? -3.053 22.656 13.383 1 88.5 333 LEU B CA 1
ATOM 6943 C C . LEU B 1 333 ? -4.066 23.141 14.414 1 88.5 333 LEU B C 1
ATOM 6945 O O . LEU B 1 333 ? -4.387 24.328 14.461 1 88.5 333 LEU B O 1
ATOM 6949 N N . ILE B 1 334 ? -4.457 22.234 15.203 1 86.62 334 ILE B N 1
ATOM 6950 C CA . ILE B 1 334 ? -5.414 22.594 16.25 1 86.62 334 ILE B CA 1
ATOM 6951 C C . ILE B 1 334 ? -4.758 23.531 17.25 1 86.62 334 ILE B C 1
ATOM 6953 O O . ILE B 1 334 ? -5.336 24.547 17.625 1 86.62 334 ILE B O 1
ATOM 6957 N N . VAL B 1 335 ? -3.537 23.25 17.625 1 85.5 335 VAL B N 1
ATOM 6958 C CA . VAL B 1 335 ? -2.809 24.047 18.594 1 85.5 335 VAL B CA 1
ATOM 6959 C C . VAL B 1 335 ? -2.592 25.453 18.047 1 85.5 335 VAL B C 1
ATOM 6961 O O . VAL B 1 335 ? -2.857 26.453 18.719 1 85.5 335 VAL B O 1
ATOM 6964 N N . VAL B 1 336 ? -2.236 25.547 16.891 1 85.31 336 VAL B N 1
ATOM 6965 C CA . VAL B 1 336 ? -1.955 26.844 16.281 1 85.31 336 VAL B CA 1
ATOM 6966 C C . VAL B 1 336 ? -3.256 27.625 16.109 1 85.31 336 VAL B C 1
ATOM 6968 O O . VAL B 1 336 ? -3.279 28.844 16.266 1 85.31 336 VAL B O 1
ATOM 6971 N N . SER B 1 337 ? -4.305 26.969 15.875 1 85.19 337 SER B N 1
ATOM 6972 C CA . SER B 1 337 ? -5.605 27.625 15.734 1 85.19 337 SER B CA 1
ATOM 6973 C C . SER B 1 337 ? -6.082 28.188 17.062 1 85.19 337 SER B C 1
ATOM 6975 O O . SER B 1 337 ? -6.613 29.297 17.109 1 85.19 337 SER B O 1
ATOM 6977 N N . ILE B 1 338 ? -5.82 27.453 18.109 1 84.19 338 ILE B N 1
ATOM 6978 C CA . ILE B 1 338 ? -6.195 27.922 19.438 1 84.19 338 ILE B CA 1
ATOM 6979 C C . ILE B 1 338 ? -5.344 29.141 19.812 1 84.19 338 ILE B C 1
ATOM 6981 O O . ILE B 1 338 ? -5.863 30.141 20.312 1 84.19 338 ILE B O 1
ATOM 6985 N N . LEU B 1 339 ? -4.078 29.062 19.5 1 83.38 339 LEU B N 1
ATOM 6986 C CA . LEU B 1 339 ? -3.174 30.172 19.781 1 83.38 339 LEU B CA 1
ATOM 6987 C C . LEU B 1 339 ? -3.582 31.406 18.984 1 83.38 339 LEU B C 1
ATOM 6989 O O . LEU B 1 339 ? -3.543 32.531 19.516 1 83.38 339 LEU B O 1
ATOM 6993 N N . SER B 1 340 ? -4.086 31.234 17.844 1 85.06 340 SER B N 1
ATOM 6994 C CA . SER B 1 340 ? -4.539 32.344 17.016 1 85.06 340 SER B CA 1
ATOM 6995 C C . SER B 1 340 ? -5.812 32.969 17.562 1 85.06 340 SER B C 1
ATOM 6997 O O . SER B 1 340 ? -5.98 34.188 17.5 1 85.06 340 SER B O 1
ATOM 6999 N N . ALA B 1 341 ? -6.625 32.156 18.062 1 84.81 341 ALA B N 1
ATOM 7000 C CA . ALA B 1 341 ? -7.855 32.656 18.672 1 84.81 341 ALA B CA 1
ATOM 7001 C C . ALA B 1 341 ? -7.551 33.5 19.891 1 84.81 341 ALA B C 1
ATOM 7003 O O . ALA B 1 341 ? -8.141 34.562 20.078 1 84.81 341 ALA B O 1
ATOM 7004 N N . PHE B 1 342 ? -6.574 33.062 20.672 1 84.56 342 PHE B N 1
ATOM 7005 C CA . PHE B 1 342 ? -6.148 33.812 21.828 1 84.56 342 PHE B CA 1
ATOM 7006 C C . PHE B 1 342 ? -5.52 35.156 21.422 1 84.56 342 PHE B C 1
ATOM 7008 O O . PHE B 1 342 ? -5.727 36.156 22.078 1 84.56 342 PHE B O 1
ATOM 7015 N N . LEU B 1 343 ? -4.844 35.094 20.375 1 84.75 343 LEU B N 1
ATOM 7016 C CA . LEU B 1 343 ? -4.207 36.312 19.875 1 84.75 343 LEU B CA 1
ATOM 7017 C C . LEU B 1 343 ? -5.25 37.312 19.375 1 84.75 343 LEU B C 1
ATOM 7019 O O . LEU B 1 343 ? -5.113 38.5 19.594 1 84.75 343 LEU B O 1
ATOM 7023 N N . ILE B 1 344 ? -6.262 36.812 18.812 1 85.81 344 ILE B N 1
ATOM 7024 C CA . ILE B 1 344 ? -7.332 37.656 18.328 1 85.81 344 ILE B CA 1
ATOM 7025 C C . ILE B 1 344 ? -8.055 38.312 19.5 1 85.81 344 ILE B C 1
ATOM 7027 O O . ILE B 1 344 ? -8.305 39.531 19.484 1 85.81 344 ILE B O 1
ATOM 7031 N N . VAL B 1 345 ? -8.305 37.625 20.531 1 85.81 345 VAL B N 1
ATOM 7032 C CA . VAL B 1 345 ? -8.953 38.125 21.734 1 85.81 345 VAL B CA 1
ATOM 7033 C C . VAL B 1 345 ? -8.07 39.188 22.375 1 85.81 345 VAL B C 1
ATOM 7035 O O . VAL B 1 345 ? -8.562 40.25 22.812 1 85.81 345 VAL B O 1
ATOM 7038 N N . SER B 1 346 ? -6.766 38.938 22.359 1 84.94 346 SER B N 1
ATOM 7039 C CA . SER B 1 346 ? -5.82 39.875 22.938 1 84.94 346 SER B CA 1
ATO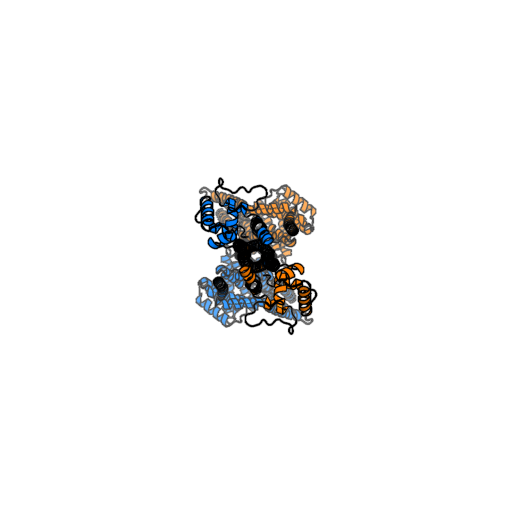M 7040 C C . SER B 1 346 ? -5.812 41.188 22.172 1 84.94 346 SER B C 1
ATOM 7042 O O . SER B 1 346 ? -5.766 42.281 22.766 1 84.94 346 SER B O 1
ATOM 7044 N N . VAL B 1 347 ? -5.973 41.094 20.938 1 84.56 347 VAL B N 1
ATOM 7045 C CA . VAL B 1 347 ? -5.977 42.281 20.094 1 84.56 347 VAL B CA 1
ATOM 7046 C C . VAL B 1 347 ? -7.246 43.094 20.344 1 84.56 347 VAL B C 1
ATOM 7048 O O . VAL B 1 347 ? -7.199 44.312 20.438 1 84.56 347 VAL B O 1
ATOM 7051 N N . ILE B 1 348 ? -8.312 42.438 20.516 1 85.75 348 ILE B N 1
ATOM 7052 C CA . ILE B 1 348 ? -9.586 43.094 20.75 1 85.75 348 ILE B CA 1
ATOM 7053 C C . ILE B 1 348 ? -9.57 43.812 22.109 1 85.75 348 ILE B C 1
ATOM 7055 O O . ILE B 1 348 ? -9.977 44.969 22.234 1 85.75 348 ILE B O 1
ATOM 7059 N N . LEU B 1 349 ? -8.953 43.219 23.078 1 87.81 349 LEU B N 1
ATOM 7060 C CA . LEU B 1 349 ? -8.883 43.781 24.422 1 87.81 349 LEU B CA 1
ATOM 7061 C C . LEU B 1 349 ? -7.957 45 24.469 1 87.81 349 LEU B C 1
ATOM 7063 O O . LEU B 1 349 ? -8.281 46 25.078 1 87.81 349 LEU B O 1
ATOM 7067 N N . ILE B 1 350 ? -6.922 44.812 23.734 1 85.06 350 ILE B N 1
ATOM 7068 C CA . ILE B 1 350 ? -5.961 45.938 23.719 1 85.06 350 ILE B CA 1
ATOM 7069 C C . ILE B 1 350 ? -6.562 47.125 22.984 1 85.06 350 ILE B C 1
ATOM 7071 O O . ILE B 1 350 ? -6.367 48.281 23.406 1 85.06 350 ILE B O 1
ATOM 7075 N N . TYR B 1 351 ? -7.375 46.812 22.062 1 85 351 TYR B N 1
ATOM 7076 C CA . TYR B 1 351 ? -8.023 47.875 21.312 1 85 351 TYR B CA 1
ATOM 7077 C C . TYR B 1 351 ? -9.055 48.594 22.172 1 85 351 TYR B C 1
ATOM 7079 O O . TYR B 1 351 ? -9.133 49.812 22.141 1 85 351 TYR B O 1
ATOM 7087 N N . LYS B 1 352 ? -9.805 47.938 22.906 1 87.69 352 LYS B N 1
ATOM 7088 C CA . LYS B 1 352 ? -10.781 48.531 23.812 1 87.69 352 LYS B CA 1
ATOM 7089 C C . LYS B 1 352 ? -10.102 49.375 24.875 1 87.69 352 LYS B C 1
ATOM 7091 O O . LYS B 1 352 ? -10.57 50.469 25.188 1 87.69 352 LYS B O 1
ATOM 7096 N N . GLN B 1 353 ? -8.969 48.844 25.281 1 85.06 353 GLN B N 1
ATOM 7097 C CA . GLN B 1 353 ? -8.211 49.594 26.297 1 85.06 353 GLN B CA 1
ATOM 7098 C C . GLN B 1 353 ? -7.633 50.875 25.719 1 85.06 353 GLN B C 1
ATOM 7100 O O . GLN B 1 353 ? -7.617 51.906 26.391 1 85.06 353 GLN B O 1
ATOM 7105 N N . MET B 1 354 ? -7.254 50.812 24.5 1 84.19 354 MET B N 1
ATOM 7106 C CA . MET B 1 354 ? -6.688 52 23.828 1 84.19 354 MET B CA 1
ATOM 7107 C C . MET B 1 354 ? -7.75 53.062 23.625 1 84.19 354 MET B C 1
ATOM 7109 O O . MET B 1 354 ? -7.473 54.25 23.781 1 84.19 354 MET B O 1
ATOM 7113 N N . LYS B 1 355 ? -8.938 52.656 23.359 1 85.19 355 LYS B N 1
ATOM 7114 C CA . LYS B 1 355 ? -10.031 53.594 23.156 1 85.19 355 LYS B CA 1
ATOM 7115 C C . LYS B 1 355 ? -10.375 54.312 24.453 1 85.19 355 LYS B C 1
ATOM 7117 O O . LYS B 1 355 ? -10.594 55.531 24.453 1 85.19 355 LYS B O 1
ATOM 7122 N N . LYS B 1 356 ? -10.328 53.688 25.547 1 85.94 356 LYS B N 1
ATOM 7123 C CA . LYS B 1 356 ? -10.602 54.25 26.859 1 85.94 356 LYS B CA 1
ATOM 7124 C C . LYS B 1 356 ? -9.523 55.25 27.25 1 85.94 356 LYS B C 1
ATOM 7126 O O . LYS B 1 356 ? -9.828 56.344 27.75 1 85.94 356 LYS B O 1
ATOM 7131 N N . LEU B 1 357 ? -8.305 54.906 26.938 1 84.25 357 LEU B N 1
ATOM 7132 C CA . LEU B 1 357 ? -7.18 55.75 27.297 1 84.25 357 LEU B CA 1
ATOM 7133 C C . LEU B 1 357 ? -7.195 57.031 26.469 1 84.25 357 LEU B C 1
ATOM 7135 O O . LEU B 1 357 ? -6.898 58.125 27 1 84.25 357 LEU B O 1
ATOM 7139 N N . SER B 1 358 ? -7.641 56.875 25.266 1 85.12 358 SER B N 1
ATOM 7140 C CA . SER B 1 358 ? -7.703 58.062 24.391 1 85.12 358 SER B CA 1
ATOM 7141 C C . SER B 1 358 ? -8.82 59 24.812 1 85.12 358 SER B C 1
ATOM 7143 O O . SER B 1 358 ? -8.664 60.219 24.75 1 85.12 358 SER B O 1
ATOM 7145 N N . ALA B 1 359 ? -9.914 58.5 25.328 1 84.44 359 ALA B N 1
ATOM 7146 C CA . ALA B 1 359 ? -11.023 59.312 25.812 1 84.44 359 ALA B CA 1
ATOM 7147 C C . ALA B 1 359 ? -10.633 60.094 27.062 1 84.44 359 ALA B C 1
ATOM 7149 O O . ALA B 1 359 ? -10.938 61.281 27.203 1 84.44 359 ALA B O 1
ATOM 7150 N N . THR B 1 360 ? -9.93 59.469 27.938 1 83.19 360 THR B N 1
ATOM 7151 C CA . THR B 1 360 ? -9.484 60.094 29.172 1 83.19 360 THR B CA 1
ATOM 7152 C C . THR B 1 360 ? -8.484 61.219 28.875 1 83.19 360 THR B C 1
ATOM 7154 O O . THR B 1 360 ? -8.516 62.281 29.516 1 83.19 360 THR B O 1
ATOM 7157 N N . GLN B 1 361 ? -7.652 61.031 27.969 1 82.19 361 GLN B N 1
ATOM 7158 C CA . GLN B 1 361 ? -6.676 62.031 27.562 1 82.19 361 GLN B CA 1
ATOM 7159 C C . GLN B 1 361 ? -7.367 63.281 27.016 1 82.19 361 GLN B C 1
ATOM 7161 O O . GLN B 1 361 ? -6.965 64.438 27.328 1 82.19 361 GLN B O 1
ATOM 7166 N N . ARG B 1 362 ? -8.461 63 26.281 1 83 362 ARG B N 1
ATOM 7167 C CA . ARG B 1 362 ? -9.203 64.125 25.734 1 83 362 ARG B CA 1
ATOM 7168 C C . ARG B 1 362 ? -9.883 64.938 26.828 1 83 362 ARG B C 1
ATOM 7170 O O . ARG B 1 362 ? -9.852 66.188 26.797 1 83 362 ARG B O 1
ATOM 7177 N N . ASN B 1 363 ? -10.359 64.25 27.781 1 81.38 363 ASN B N 1
ATOM 7178 C CA . ASN B 1 363 ? -11.031 64.875 28.891 1 81.38 363 ASN B CA 1
ATOM 7179 C C . ASN B 1 363 ? -10.039 65.688 29.734 1 81.38 363 ASN B C 1
ATOM 7181 O O . ASN B 1 363 ? -10.344 66.812 30.172 1 81.38 363 ASN B O 1
ATOM 7185 N N . LEU B 1 364 ? -8.875 65.25 29.859 1 79.94 364 LEU B N 1
ATOM 7186 C CA . LEU B 1 364 ? -7.852 65.875 30.656 1 79.94 364 LEU B CA 1
ATOM 7187 C C . LEU B 1 364 ? -7.34 67.125 29.953 1 79.94 364 LEU B C 1
ATOM 7189 O O . LEU B 1 364 ? -7.074 68.188 30.594 1 79.94 364 LEU B O 1
ATOM 7193 N N . LYS B 1 365 ? -7.258 67.062 28.672 1 79.5 365 LYS B N 1
ATOM 7194 C CA . LYS B 1 365 ? -6.828 68.188 27.875 1 79.5 365 LYS B CA 1
ATOM 7195 C C . LYS B 1 365 ? -7.848 69.312 27.953 1 79.5 365 LYS B C 1
ATOM 7197 O O . LYS B 1 365 ? -7.48 70.5 28.109 1 79.5 365 LYS B O 1
ATOM 7202 N N . GLN B 1 366 ? -9.117 69 27.906 1 78.5 366 GLN B N 1
ATOM 7203 C CA . GLN B 1 366 ? -10.188 70 28.016 1 78.5 366 GLN B CA 1
ATOM 7204 C C . GLN B 1 366 ? -10.195 70.688 29.391 1 78.5 366 GLN B C 1
ATOM 7206 O O . GLN B 1 366 ? -10.336 71.875 29.516 1 78.5 366 GLN B O 1
ATOM 7211 N N . ALA B 1 367 ? -10.016 69.875 30.391 1 74.56 367 ALA B N 1
ATOM 7212 C CA . ALA B 1 367 ? -9.977 70.375 31.75 1 74.56 367 ALA B CA 1
ATOM 7213 C C . ALA B 1 367 ? -8.805 71.312 31.953 1 74.56 367 ALA B C 1
ATOM 7215 O O . ALA B 1 367 ? -8.945 72.375 32.625 1 74.56 367 ALA B O 1
ATOM 7216 N N . ASN B 1 368 ? -7.719 71 31.328 1 74.5 368 ASN B N 1
ATOM 7217 C CA . ASN B 1 368 ? -6.523 71.812 31.406 1 74.5 368 ASN B CA 1
ATOM 7218 C C . ASN B 1 368 ? -6.746 73.188 30.75 1 74.5 368 ASN B C 1
ATOM 7220 O O . ASN B 1 368 ? -6.301 74.188 31.266 1 74.5 368 ASN B O 1
ATOM 7224 N N . HIS B 1 369 ? -7.473 73.25 29.703 1 75.44 369 HIS B N 1
ATOM 7225 C CA . HIS B 1 369 ? -7.766 74.5 29 1 75.44 369 HIS B CA 1
ATOM 7226 C C . HIS B 1 369 ? -8.695 75.375 29.812 1 75.44 369 HIS B C 1
ATOM 7228 O O . HIS B 1 369 ? -8.5 76.625 29.859 1 75.44 369 HIS B O 1
ATOM 7234 N N . ILE B 1 370 ? -9.633 74.875 30.438 1 73 370 ILE B N 1
ATOM 7235 C CA . ILE B 1 370 ? -10.586 75.562 31.266 1 73 370 ILE B CA 1
ATOM 7236 C C . ILE B 1 370 ? -9.852 76.25 32.438 1 73 370 ILE B C 1
ATOM 7238 O O . ILE B 1 370 ? -10.062 77.438 32.719 1 73 370 ILE B O 1
ATOM 7242 N N . LYS B 1 371 ? -8.992 75.625 33 1 75 371 LYS B N 1
ATOM 7243 C CA . LYS B 1 371 ? -8.25 76.125 34.156 1 75 371 LYS B CA 1
ATOM 7244 C C . LYS B 1 371 ? -7.332 77.25 33.75 1 75 371 LYS B C 1
ATOM 7246 O O . LYS B 1 371 ? -7.184 78.25 34.5 1 75 371 LYS B O 1
ATOM 7251 N N . GLU B 1 372 ? -6.797 77.188 32.562 1 74.19 372 GLU B N 1
ATOM 7252 C CA . GLU B 1 372 ? -5.965 78.25 32.031 1 74.19 372 GLU B CA 1
ATOM 7253 C C . GLU B 1 372 ? -6.777 79.562 31.859 1 74.19 372 GLU B C 1
ATOM 7255 O O . GLU B 1 372 ? -6.32 80.625 32.188 1 74.19 372 GLU B O 1
ATOM 7260 N N . GLU B 1 373 ? -7.934 79.375 31.359 1 72.25 373 GLU B N 1
ATOM 7261 C CA . GLU B 1 373 ? -8.812 80.5 31.156 1 72.25 373 GLU B CA 1
ATOM 7262 C C . GLU B 1 373 ? -9.172 81.188 32.5 1 72.25 373 GLU B C 1
ATOM 7264 O O . GLU B 1 373 ? -9.219 82.438 32.562 1 72.25 373 GLU B O 1
ATOM 7269 N N . TYR B 1 374 ? -9.297 80.438 33.5 1 71.75 374 TYR B N 1
ATOM 7270 C CA . TYR B 1 374 ? -9.688 81 34.781 1 71.75 374 TYR B CA 1
ATOM 7271 C C . TYR B 1 374 ? -8.508 81.688 35.469 1 71.75 374 TYR B C 1
ATOM 7273 O O . TYR B 1 374 ? -8.688 82.688 36.156 1 71.75 374 TYR B O 1
ATOM 7281 N N . ILE B 1 375 ? -7.395 81.125 35.281 1 74.31 375 ILE B N 1
ATOM 7282 C CA . ILE B 1 375 ? -6.207 81.812 35.75 1 74.31 375 ILE B CA 1
ATOM 7283 C C . ILE B 1 375 ? -6.152 83.25 35.156 1 74.31 375 ILE B C 1
ATOM 7285 O O . ILE B 1 375 ? -5.922 84.25 35.875 1 74.31 375 ILE B O 1
ATOM 7289 N N . GLY B 1 376 ? -6.469 83.375 33.875 1 71.06 376 GLY B N 1
ATOM 7290 C CA . GLY B 1 376 ? -6.52 84.625 33.219 1 71.06 376 GLY B CA 1
ATOM 7291 C C . GLY B 1 376 ? -7.547 85.562 33.812 1 71.06 376 GLY B C 1
ATOM 7292 O O . GLY B 1 376 ? -7.27 86.75 34.031 1 71.06 376 GLY B O 1
ATOM 7293 N N . HIS B 1 377 ? -8.625 85.125 34.188 1 71.56 377 HIS B N 1
ATOM 7294 C CA . HIS B 1 377 ? -9.703 85.938 34.781 1 71.56 377 HIS B CA 1
ATOM 7295 C C . HIS B 1 377 ? -9.312 86.438 36.156 1 71.56 377 HIS B C 1
ATOM 7297 O O . HIS B 1 377 ? -9.578 87.562 36.5 1 71.56 377 HIS B O 1
ATOM 7303 N N . PHE B 1 378 ? -8.703 85.625 36.969 1 73.94 378 PHE B N 1
ATOM 7304 C CA . PHE B 1 378 ? -8.344 86 38.344 1 73.94 378 PHE B CA 1
ATOM 7305 C C . PHE B 1 378 ? -7.219 87.062 38.312 1 73.94 378 PHE B C 1
ATOM 7307 O O . PHE B 1 378 ? -7.215 87.938 39.125 1 73.94 378 PHE B O 1
ATOM 7314 N N . LEU B 1 379 ? -6.391 86.938 37.438 1 72.69 379 LEU B N 1
ATOM 7315 C CA . LEU B 1 379 ? -5.324 87.875 37.281 1 72.69 379 LEU B CA 1
ATOM 7316 C C . LEU B 1 379 ? -5.887 89.25 36.875 1 72.69 379 LEU B C 1
ATOM 7318 O O . LEU B 1 379 ? -5.426 90.312 37.375 1 72.69 379 LEU B O 1
ATOM 7322 N N . ASN B 1 380 ? -6.836 89.188 36.031 1 71.56 380 ASN B N 1
ATOM 7323 C CA . ASN B 1 380 ? -7.516 90.438 35.656 1 71.56 380 ASN B CA 1
ATOM 7324 C C . ASN B 1 380 ? -8.195 91.062 36.844 1 71.56 380 ASN B C 1
ATOM 7326 O O . ASN B 1 380 ? -8.156 92.312 36.969 1 71.56 380 ASN B O 1
ATOM 7330 N N . LEU B 1 381 ? -8.781 90.312 37.625 1 72.44 381 LEU B N 1
ATOM 7331 C CA . LEU B 1 381 ? -9.445 90.875 38.844 1 72.44 381 LEU B CA 1
ATOM 7332 C C . LEU B 1 381 ? -8.438 91.5 39.781 1 72.44 381 LEU B C 1
ATOM 7334 O O . LEU B 1 381 ? -8.719 92.562 40.344 1 72.44 381 LEU B O 1
ATOM 7338 N N . CYS B 1 382 ? -7.344 90.875 39.938 1 70.69 382 CYS B N 1
ATOM 7339 C CA . CYS B 1 382 ? -6.281 91.5 40.75 1 70.69 382 CYS B CA 1
ATOM 7340 C C . CYS B 1 382 ? -5.848 92.812 40.219 1 70.69 382 CYS B C 1
ATOM 7342 O O . CYS B 1 382 ? -5.684 93.812 40.969 1 70.69 382 CYS B O 1
ATOM 7344 N N . SER B 1 383 ? -5.797 92.938 38.906 1 72.5 383 SER B N 1
ATOM 7345 C CA . SER B 1 383 ? -5.406 94.188 38.281 1 72.5 383 SER B CA 1
ATOM 7346 C C . SER B 1 383 ? -6.434 95.312 38.531 1 72.5 383 SER B C 1
ATOM 7348 O O . SER B 1 383 ? -6.066 96.438 38.75 1 72.5 383 SER B O 1
ATOM 7350 N N . ILE B 1 384 ? -7.582 95 38.531 1 74.31 384 ILE B N 1
ATOM 7351 C CA . ILE B 1 384 ? -8.664 95.938 38.75 1 74.31 384 ILE B CA 1
ATOM 7352 C C . ILE B 1 384 ? -8.578 96.5 40.188 1 74.31 384 ILE B C 1
ATOM 7354 O O . ILE B 1 384 ? -8.719 97.688 40.406 1 74.31 384 ILE B O 1
ATOM 7358 N N . TYR B 1 385 ? -8.273 95.625 41.094 1 73.56 385 TYR B N 1
ATOM 7359 C CA . TYR B 1 385 ? -8.219 96.062 42.5 1 73.56 385 TYR B CA 1
ATOM 7360 C C . TYR B 1 385 ? -7 96.938 42.75 1 73.56 385 TYR B C 1
ATOM 7362 O O . TYR B 1 385 ? -7.062 97.938 43.5 1 73.56 385 TYR B O 1
ATOM 7370 N N . ILE B 1 386 ? -6.008 96.688 42.062 1 72 386 ILE B N 1
ATOM 7371 C CA . ILE B 1 386 ? -4.812 97.5 42.156 1 72 386 ILE B CA 1
ATOM 7372 C C . ILE B 1 386 ? -5.109 98.938 41.594 1 72 386 ILE B C 1
ATOM 7374 O O . ILE B 1 386 ? -4.727 99.938 42.188 1 72 386 ILE B O 1
ATOM 7378 N N . GLU B 1 387 ? -5.797 98.938 40.562 1 74.88 387 GLU B N 1
ATOM 7379 C CA . GLU B 1 387 ? -6.195 100.188 39.969 1 74.88 387 GLU B CA 1
ATOM 7380 C C . GLU B 1 387 ? -7.125 101 40.875 1 74.88 387 GLU B C 1
ATOM 7382 O O . GLU B 1 387 ? -6.996 102.188 41 1 74.88 387 GLU B O 1
ATOM 7387 N N . LYS B 1 388 ? -7.969 100.312 41.469 1 76 388 LYS B N 1
ATOM 7388 C CA . LYS B 1 388 ? -8.891 100.938 42.375 1 76 388 LYS B CA 1
ATOM 7389 C C . LYS B 1 388 ? -8.133 101.562 43.562 1 76 388 LYS B C 1
ATOM 7391 O O . LYS B 1 388 ? -8.469 102.688 44.031 1 76 388 LYS B O 1
ATOM 7396 N N . LEU B 1 389 ? -7.227 100.938 44.031 1 76.44 389 LEU B N 1
ATOM 7397 C CA . LEU B 1 389 ? -6.387 101.375 45.125 1 76.44 389 LEU B CA 1
ATOM 7398 C C . LEU B 1 389 ? -5.641 102.688 44.719 1 76.44 389 LEU B C 1
ATOM 7400 O O . LEU B 1 389 ? -5.605 103.625 45.469 1 76.44 389 LEU B O 1
ATOM 7404 N N . ASP B 1 390 ? -5.176 102.625 43.531 1 76.31 390 ASP B N 1
ATOM 7405 C CA . ASP B 1 390 ? -4.43 103.812 43 1 76.31 390 ASP B CA 1
ATOM 7406 C C . ASP B 1 390 ? -5.348 105 42.75 1 76.31 390 ASP B C 1
ATOM 7408 O O . ASP B 1 390 ? -4.984 106.125 43.062 1 76.31 390 ASP B O 1
ATOM 7412 N N . ARG B 1 391 ? -6.418 104.688 42.312 1 79.81 391 ARG B N 1
ATOM 7413 C CA . ARG B 1 391 ? -7.398 105.688 42.094 1 79.81 391 ARG B CA 1
ATOM 7414 C C . ARG B 1 391 ? -7.859 106.312 43.406 1 79.81 391 ARG B C 1
ATOM 7416 O O . ARG B 1 391 ? -8.055 107.562 43.5 1 79.81 391 ARG B O 1
ATOM 7423 N N . PHE B 1 392 ? -8.039 105.5 44.25 1 81.12 392 PHE B N 1
ATOM 7424 C CA . PHE B 1 392 ? -8.445 106 45.562 1 81.12 392 PHE B CA 1
ATOM 7425 C C . PHE B 1 392 ? -7.355 106.875 46.188 1 81.12 392 PHE B C 1
ATOM 7427 O O . PHE B 1 392 ? -7.645 107.938 46.75 1 81.12 392 PHE B O 1
ATOM 7434 N N . ARG B 1 393 ? -6.281 106.5 46.062 1 80.88 393 ARG B N 1
ATOM 7435 C CA . ARG B 1 393 ? -5.145 107.25 46.562 1 80.88 393 ARG B CA 1
ATOM 7436 C C . ARG B 1 393 ? -5.078 108.625 45.875 1 80.88 393 ARG B C 1
ATOM 7438 O O . ARG B 1 393 ? -4.891 109.625 46.531 1 80.88 393 ARG B O 1
ATOM 7445 N N . SER B 1 394 ? -5.27 108.562 44.625 1 82.75 394 SER B N 1
ATOM 7446 C CA . SER B 1 394 ? -5.242 109.812 43.844 1 82.75 394 SER B CA 1
ATOM 7447 C C . SER B 1 394 ? -6.398 110.688 44.219 1 82.75 394 SER B C 1
ATOM 7449 O O . SER B 1 394 ? -6.238 111.938 44.281 1 82.75 394 SER B O 1
ATOM 7451 N N . THR B 1 395 ? -7.426 110.125 44.406 1 84.69 395 THR B N 1
ATOM 7452 C CA . THR B 1 395 ? -8.602 110.875 44.812 1 84.69 395 THR B CA 1
ATOM 7453 C C . THR B 1 395 ? -8.398 111.5 46.188 1 84.69 395 THR B C 1
ATOM 7455 O O . THR B 1 395 ? -8.75 112.625 46.406 1 84.69 395 THR B O 1
ATOM 7458 N N . VAL B 1 396 ? -7.809 110.75 47.031 1 85.25 396 VAL B N 1
ATOM 7459 C CA . VAL B 1 396 ? -7.512 111.25 48.375 1 85.25 396 VAL B CA 1
ATOM 7460 C C . VAL B 1 396 ? -6.523 112.375 48.281 1 85.25 396 VAL B C 1
ATOM 7462 O O . VAL B 1 396 ? -6.711 113.438 48.938 1 85.25 396 VAL B O 1
ATOM 7465 N N . ASN B 1 397 ? -5.559 112.25 47.469 1 84.06 397 ASN B N 1
ATOM 7466 C CA . ASN B 1 397 ? -4.555 113.312 47.281 1 84.06 397 ASN B CA 1
ATOM 7467 C C . ASN B 1 397 ? -5.168 114.562 46.688 1 84.06 397 ASN B C 1
ATOM 7469 O O . ASN B 1 397 ? -4.879 115.688 47.188 1 84.06 397 ASN B O 1
ATOM 7473 N N . ARG B 1 398 ? -5.996 114.375 45.812 1 86.38 398 ARG B N 1
ATOM 7474 C CA . ARG B 1 398 ? -6.641 115.562 45.156 1 86.38 398 ARG B CA 1
ATOM 7475 C C . ARG B 1 398 ? -7.574 116.25 46.094 1 86.38 398 ARG B C 1
ATOM 7477 O O . ARG B 1 398 ? -7.551 117.5 46.188 1 86.38 398 ARG B O 1
ATOM 7484 N N . LYS B 1 399 ? -8.273 115.625 46.844 1 87.38 399 LYS B N 1
ATOM 7485 C CA . LYS B 1 399 ? -9.266 116.188 47.75 1 87.38 399 LYS B CA 1
ATOM 7486 C C . LYS B 1 399 ? -8.602 116.875 48.938 1 87.38 399 LYS B C 1
ATOM 7488 O O . LYS B 1 399 ? -9.086 117.875 49.438 1 87.38 399 LYS B O 1
ATOM 7493 N N . ILE B 1 400 ? -7.543 116.375 49.375 1 84.88 400 ILE B N 1
ATOM 7494 C CA . ILE B 1 400 ? -6.82 117 50.469 1 84.88 400 ILE B CA 1
ATOM 7495 C C . ILE B 1 400 ? -6.117 118.25 50.031 1 84.88 400 ILE B C 1
ATOM 7497 O O . ILE B 1 400 ? -6.125 119.25 50.75 1 84.88 400 ILE B O 1
ATOM 7501 N N . THR B 1 401 ? -5.598 118.188 48.875 1 84.56 401 THR B N 1
ATOM 7502 C CA . THR B 1 401 ? -4.914 119.375 48.312 1 84.56 401 THR B CA 1
ATOM 7503 C C . THR B 1 401 ? -5.902 120.5 48.031 1 84.56 401 THR B C 1
ATOM 7505 O O . THR B 1 401 ? -5.57 121.688 48.156 1 84.56 401 THR B O 1
ATOM 7508 N N . ALA B 1 402 ? -7.109 120.062 47.75 1 87.56 402 ALA B N 1
ATOM 7509 C CA . ALA B 1 402 ? -8.156 121.062 47.438 1 87.56 402 ALA B CA 1
ATOM 7510 C C . ALA B 1 402 ? -8.859 121.5 48.719 1 87.56 402 ALA B C 1
ATOM 7512 O O . ALA B 1 402 ? -9.75 122.375 48.656 1 87.56 402 ALA B O 1
ATOM 7513 N N . GLY B 1 403 ? -8.523 121.062 49.906 1 81.69 403 GLY B N 1
ATOM 7514 C CA . GLY B 1 403 ? -9.102 121.438 51.188 1 81.69 403 GLY B CA 1
ATOM 7515 C C . GLY B 1 403 ? -10.477 120.875 51.438 1 81.69 403 GLY B C 1
ATOM 7516 O O . GLY B 1 403 ? -11.273 121.438 52.188 1 81.69 403 GLY B O 1
ATOM 7517 N N . GLN B 1 404 ? -10.852 119.938 50.781 1 86.88 404 GLN B N 1
ATOM 7518 C CA . GLN B 1 404 ? -12.172 119.312 50.906 1 86.88 404 GLN B CA 1
ATOM 7519 C C . GLN B 1 404 ? -12.141 118.125 51.875 1 86.88 404 GLN B C 1
ATOM 7521 O O . GLN B 1 404 ? -12.547 117.062 51.531 1 86.88 404 GLN B O 1
ATOM 7526 N N . ALA B 1 405 ? -11.75 118.25 53 1 80.56 405 ALA B N 1
ATOM 7527 C CA . ALA B 1 405 ? -11.609 117.188 54 1 80.56 405 ALA B CA 1
ATOM 7528 C C . ALA B 1 405 ? -12.961 116.625 54.438 1 80.56 405 ALA B C 1
ATOM 7530 O O . ALA B 1 405 ? -13.094 115.438 54.719 1 80.56 405 ALA B O 1
ATOM 7531 N N . GLU B 1 406 ? -13.969 117.438 54.344 1 80.12 406 GLU B N 1
ATOM 7532 C CA . GLU B 1 406 ? -15.305 117.062 54.75 1 80.12 406 GLU B CA 1
ATOM 7533 C C . GLU B 1 406 ? -15.898 116.062 53.719 1 80.12 406 GLU B C 1
ATOM 7535 O O . GLU B 1 406 ? -16.547 115.062 54.125 1 80.12 406 GLU B O 1
ATOM 7540 N N . GLU B 1 407 ? -15.625 116.25 52.531 1 82.31 407 GLU B N 1
ATOM 7541 C CA . GLU B 1 407 ? -16.109 115.375 51.5 1 82.31 407 GLU B CA 1
ATOM 7542 C C . GLU B 1 407 ? -15.367 114.062 51.562 1 82.31 407 GLU B C 1
ATOM 7544 O O . GLU B 1 407 ? -15.961 113 51.312 1 82.31 407 GLU B O 1
ATOM 7549 N N . LEU B 1 408 ? -14.164 114.125 51.875 1 82.88 408 LEU B N 1
ATOM 7550 C CA . LEU B 1 408 ? -13.359 112.938 52.031 1 82.88 408 LEU B CA 1
ATOM 7551 C C . LEU B 1 408 ? -13.844 112.062 53.188 1 82.88 408 LEU B C 1
ATOM 7553 O O . LEU B 1 408 ? -13.859 110.875 53.125 1 82.88 408 LEU B O 1
ATOM 7557 N N . LEU B 1 409 ? -14.195 112.75 54.188 1 81.81 409 LEU B N 1
ATOM 7558 C CA . LEU B 1 409 ? -14.711 112.062 55.344 1 81.81 409 LEU B CA 1
ATOM 7559 C C . LEU B 1 409 ? -16.031 111.375 55.031 1 81.81 409 LEU B C 1
ATOM 7561 O O . LEU B 1 409 ? -16.281 110.25 55.531 1 81.81 409 LEU B O 1
ATOM 7565 N N . LYS B 1 410 ? -16.812 111.875 54.219 1 80.31 410 LYS B N 1
ATOM 7566 C CA . LYS B 1 410 ? -18.062 111.188 53.812 1 80.31 410 LYS B CA 1
ATOM 7567 C C . LYS B 1 410 ? -17.797 110 52.938 1 80.31 410 LYS B C 1
ATOM 7569 O O . LYS B 1 410 ? -18.5 109 53.062 1 80.31 410 LYS B O 1
ATOM 7574 N N . LEU B 1 411 ? -16.766 110.125 52.25 1 76.06 411 LEU B N 1
ATOM 7575 C CA . LEU B 1 411 ? -16.406 109 51.344 1 76.06 411 LEU B CA 1
ATOM 7576 C C . LEU B 1 411 ? -15.836 107.812 52.125 1 76.06 411 LEU B C 1
ATOM 7578 O O . LEU B 1 411 ? -16.047 106.688 51.781 1 76.06 411 LEU B O 1
ATOM 7582 N N . THR B 1 412 ? -15.148 108.188 53.156 1 76.62 412 THR B N 1
ATOM 7583 C CA . THR B 1 412 ? -14.453 107.125 53.906 1 76.62 412 THR B CA 1
ATOM 7584 C C . THR B 1 412 ? -15.359 106.562 54.969 1 76.62 412 THR B C 1
ATOM 7586 O O . THR B 1 412 ? -15.148 105.438 55.438 1 76.62 412 THR B O 1
ATOM 7589 N N . LYS B 1 413 ? -16.234 107.438 55.5 1 68.06 413 LYS B N 1
ATOM 7590 C CA . LYS B 1 413 ? -17.141 106.938 56.531 1 68.06 413 LYS B CA 1
ATOM 7591 C C . LYS B 1 413 ? -18.156 106 55.969 1 68.06 413 LYS B C 1
ATOM 7593 O O . LYS B 1 413 ? -18.766 105.188 56.719 1 68.06 413 LYS B O 1
ATOM 7598 N N . SER B 1 414 ? -18.453 106.062 54.719 1 58.81 414 SER B N 1
ATOM 7599 C CA . SER B 1 414 ? -19.484 105.188 54.219 1 58.81 414 SER B CA 1
ATOM 7600 C C . SER B 1 414 ? -19.016 103.75 54.25 1 58.81 414 SER B C 1
ATOM 7602 O O . SER B 1 414 ? -18.094 103.375 53.531 1 58.81 414 SER B O 1
ATOM 7604 N N . SER B 1 415 ? -18.953 103.188 55.375 1 55.19 415 SER B N 1
ATOM 7605 C CA . SER B 1 415 ? -18.797 101.75 55.656 1 55.19 415 SER B CA 1
ATOM 7606 C C . SER B 1 415 ? -19.344 100.938 54.5 1 55.19 415 SER B C 1
ATOM 7608 O O . SER B 1 415 ? -19.031 99.75 54.375 1 55.19 415 SER B O 1
ATOM 7610 N N . GLN B 1 416 ? -20.016 101.5 53.688 1 57.72 416 GLN B N 1
ATOM 7611 C CA . GLN B 1 416 ? -20.734 100.875 52.594 1 57.72 416 GLN B CA 1
ATOM 7612 C C . GLN B 1 416 ? -19.781 100.5 51.469 1 57.72 416 GLN B C 1
ATOM 7614 O O . GLN B 1 416 ? -19.984 99.5 50.781 1 57.72 416 GLN B O 1
ATOM 7619 N N . PHE B 1 417 ? -18.719 101.188 51.469 1 57.69 417 PHE B N 1
ATOM 7620 C CA . PHE B 1 417 ? -17.812 100.938 50.344 1 57.69 417 PHE B CA 1
ATOM 7621 C C . PHE B 1 417 ? -17 99.625 50.562 1 57.69 417 PHE B C 1
ATOM 7623 O O . PHE B 1 417 ? -16.844 98.812 49.656 1 57.69 417 PHE B O 1
ATOM 7630 N N . ALA B 1 418 ? -16.5 99.5 51.812 1 61.41 418 ALA B N 1
ATOM 7631 C CA . ALA B 1 418 ? -15.719 98.312 52.125 1 61.41 418 ALA B CA 1
ATOM 7632 C C . ALA B 1 418 ? -16.578 97.062 52.031 1 61.41 418 ALA B C 1
ATOM 7634 O O . ALA B 1 418 ? -16.141 96 51.531 1 61.41 418 ALA B O 1
ATOM 7635 N N . GLY B 1 419 ? -17.703 97.25 52.5 1 64.56 419 GLY B N 1
ATOM 7636 C CA . GLY B 1 419 ? -18.641 96.188 52.5 1 64.56 419 GLY B CA 1
ATOM 7637 C C . GLY B 1 419 ? -19.109 95.75 51.125 1 64.56 419 GLY B C 1
ATOM 7638 O O . GLY B 1 419 ? -19.266 94.562 50.812 1 64.56 419 GLY B O 1
ATOM 7639 N N . VAL B 1 420 ? -19.109 96.688 50.281 1 72.44 420 VAL B N 1
ATOM 7640 C CA . VAL B 1 420 ? -19.594 96.438 48.938 1 72.44 420 VAL B CA 1
ATOM 7641 C C . VAL B 1 420 ? -18.5 95.75 48.094 1 72.44 420 VAL B C 1
ATOM 7643 O O . VAL B 1 420 ? -18.781 94.812 47.344 1 72.44 420 VAL B O 1
ATOM 7646 N N . GLU B 1 421 ? -17.344 96.188 48.344 1 70.88 421 GLU B N 1
ATOM 7647 C CA . GLU B 1 421 ? -16.234 95.625 47.594 1 70.88 421 GLU B CA 1
ATOM 7648 C C . GLU B 1 421 ? -15.961 94.188 48.031 1 70.88 421 GLU B C 1
ATOM 7650 O O . GLU B 1 421 ? -15.648 93.312 47.188 1 70.88 421 GLU B O 1
ATOM 7655 N N . GLN B 1 422 ? -16.156 94.062 49.25 1 76.38 422 GLN B N 1
ATOM 7656 C CA . GLN B 1 422 ? -15.945 92.75 49.781 1 76.38 422 GLN B CA 1
ATOM 7657 C C . GLN B 1 422 ? -17.016 91.75 49.281 1 76.38 422 GLN B C 1
ATOM 7659 O O . GLN B 1 422 ? -16.734 90.625 48.906 1 76.38 422 GLN B O 1
ATOM 7664 N N . LYS B 1 423 ? -18.125 92.25 49.219 1 78.69 423 LYS B N 1
ATOM 7665 C CA . LYS B 1 423 ? -19.234 91.438 48.75 1 78.69 423 LYS B CA 1
ATOM 7666 C C . LYS B 1 423 ? -19.078 91.125 47.25 1 78.69 423 LYS B C 1
ATOM 7668 O O . LYS B 1 423 ? -19.375 90 46.844 1 78.69 423 LYS B O 1
ATOM 7673 N N . GLU B 1 424 ? -18.562 92.062 46.594 1 77.25 424 GLU B N 1
ATOM 7674 C CA . GLU B 1 424 ? -18.328 91.812 45.156 1 77.25 424 GLU B CA 1
ATOM 7675 C C . GLU B 1 424 ? -17.203 90.812 44.938 1 77.25 424 GLU B C 1
ATOM 7677 O O . GLU B 1 424 ? -17.266 90 44.031 1 77.25 424 GLU B O 1
ATOM 7682 N N . PHE B 1 425 ? -16.297 90.938 45.781 1 78.69 425 PHE B N 1
ATOM 7683 C CA . PHE B 1 425 ? -15.18 90 45.688 1 78.69 425 PHE B CA 1
ATOM 7684 C C . PHE B 1 425 ? -15.625 88.625 45.969 1 78.69 425 PHE B C 1
ATOM 7686 O O . PHE B 1 425 ? -15.25 87.688 45.25 1 78.69 425 PHE B O 1
ATOM 7693 N N . TYR B 1 426 ? -16.422 88.5 46.969 1 81.06 426 TYR B N 1
ATOM 7694 C CA . TYR B 1 426 ? -16.922 87.188 47.312 1 81.06 426 TYR B CA 1
ATOM 7695 C C . TYR B 1 426 ? -17.797 86.562 46.219 1 81.06 426 TYR B C 1
ATOM 7697 O O . TYR B 1 426 ? -17.719 85.375 45.906 1 81.06 426 TYR B O 1
ATOM 7705 N N . ALA B 1 427 ? -18.516 87.438 45.625 1 82.56 427 ALA B N 1
ATOM 7706 C CA . ALA B 1 427 ? -19.375 87 44.531 1 82.56 427 ALA B CA 1
ATOM 7707 C C . ALA B 1 427 ? -18.562 86.5 43.344 1 82.56 427 ALA B C 1
ATOM 7709 O O . ALA B 1 427 ? -18.891 85.5 42.719 1 82.56 427 ALA B O 1
ATOM 7710 N N . ASN B 1 428 ? -17.516 87.25 43.094 1 75.19 428 ASN B N 1
ATOM 7711 C CA . ASN B 1 428 ? -16.641 86.875 42 1 75.19 428 ASN B CA 1
ATOM 7712 C C . ASN B 1 428 ? -15.891 85.562 42.281 1 75.19 428 ASN B C 1
ATOM 7714 O O . ASN B 1 428 ? -15.688 84.75 41.375 1 75.19 428 ASN B O 1
ATOM 7718 N N . PHE B 1 429 ? -15.531 85.5 43.5 1 81.25 429 PHE B N 1
ATOM 7719 C CA . PHE B 1 429 ? -14.852 84.25 43.906 1 81.25 429 PHE B CA 1
ATOM 7720 C C . PHE B 1 429 ? -15.781 83.062 43.781 1 81.25 429 PHE B C 1
ATOM 7722 O O . PHE B 1 429 ? -15.391 82 43.219 1 81.25 429 PHE B O 1
ATOM 7729 N N . ASP B 1 430 ? -16.969 83.25 44.312 1 85.44 430 ASP B N 1
ATOM 7730 C CA . ASP B 1 430 ? -17.938 82.125 44.281 1 85.44 430 ASP B CA 1
ATOM 7731 C C . ASP B 1 430 ? -18.234 81.688 42.844 1 85.44 430 ASP B C 1
ATOM 7733 O O . ASP B 1 430 ? -18.266 80.5 42.562 1 85.44 430 ASP B O 1
ATOM 7737 N N . ASN B 1 431 ? -18.375 82.625 42.031 1 81.44 431 ASN B N 1
ATOM 7738 C CA . ASN B 1 431 ? -18.688 82.312 40.625 1 81.44 431 ASN B CA 1
ATOM 7739 C C . ASN B 1 431 ? -17.531 81.625 39.906 1 81.44 431 ASN B C 1
ATOM 7741 O O . ASN B 1 431 ? -17.719 80.625 39.188 1 81.44 431 ASN B O 1
ATOM 7745 N N . ALA B 1 432 ? -16.422 82.125 40.125 1 74.56 432 ALA B N 1
ATOM 7746 C CA . ALA B 1 432 ? -15.242 81.562 39.469 1 74.56 432 ALA B CA 1
ATOM 7747 C C . ALA B 1 432 ? -14.969 80.125 40 1 74.56 432 ALA B C 1
ATOM 7749 O O . ALA B 1 432 ? -14.664 79.25 39.219 1 74.56 432 ALA B O 1
ATOM 7750 N N . PHE B 1 433 ? -15.125 79.938 41.25 1 81.94 433 PHE B N 1
ATOM 7751 C CA . PHE B 1 433 ? -14.867 78.688 41.875 1 81.94 433 PHE B CA 1
ATOM 7752 C C . PHE B 1 433 ? -15.867 77.625 41.375 1 81.94 433 PHE B C 1
ATOM 7754 O O . PHE B 1 433 ? -15.484 76.5 41.031 1 81.94 433 PHE B O 1
ATOM 7761 N N . LEU B 1 434 ? -17.094 78 41.344 1 86.06 434 LEU B N 1
ATOM 7762 C CA . LEU B 1 434 ? -18.141 77 40.969 1 86.06 434 LEU B CA 1
ATOM 7763 C C . LEU B 1 434 ? -18.094 76.75 39.469 1 86.06 434 LEU B C 1
ATOM 7765 O O . LEU B 1 434 ? -18.578 75.688 39.031 1 86.06 434 LEU B O 1
ATOM 7769 N N . HIS B 1 435 ? -17.438 77.5 38.781 1 77 435 HIS B N 1
ATOM 7770 C CA . HIS B 1 435 ? -17.219 77.25 37.344 1 77 435 HIS B CA 1
ATOM 7771 C C . HIS B 1 435 ? -16.078 76.188 37.156 1 77 435 HIS B C 1
ATOM 7773 O O . HIS B 1 435 ? -16.094 75.438 36.219 1 77 435 HIS B O 1
ATOM 7779 N N . LEU B 1 436 ? -15.156 76.312 38.031 1 76 436 LEU B N 1
ATOM 7780 C CA . LEU B 1 436 ? -14.039 75.375 38.031 1 76 436 LEU B CA 1
ATOM 7781 C C . LEU B 1 436 ? -14.469 74.062 38.562 1 76 436 LEU B C 1
ATOM 7783 O O . LEU B 1 436 ? -14.039 73 38.094 1 76 436 LEU B O 1
ATOM 7787 N N . TYR B 1 437 ? -15.344 74.188 39.625 1 81.5 437 TYR B N 1
ATOM 7788 C CA . TYR B 1 437 ? -15.836 73 40.312 1 81.5 437 TYR B CA 1
ATOM 7789 C C . TYR B 1 437 ? -17.359 73 40.438 1 81.5 437 TYR B C 1
ATOM 7791 O O . TYR B 1 437 ? -17.891 73.25 41.531 1 81.5 437 TYR B O 1
ATOM 7799 N N . PRO B 1 438 ? -17.984 72.688 39.281 1 82.19 438 PRO B N 1
ATOM 7800 C CA . PRO B 1 438 ? -19.438 72.812 39.25 1 82.19 438 PRO B CA 1
ATOM 7801 C C . PRO B 1 438 ? -20.141 71.875 40.25 1 82.19 438 PRO B C 1
ATOM 7803 O O . PRO B 1 438 ? -21.188 72.25 40.812 1 82.19 438 PRO B O 1
ATOM 7806 N N . ASN B 1 439 ? -19.609 70.812 40.562 1 86.94 439 ASN B N 1
ATOM 7807 C CA . ASN B 1 439 ? -20.25 69.875 41.469 1 86.94 439 ASN B CA 1
ATOM 7808 C C . ASN B 1 439 ? -19.641 69.938 42.875 1 86.94 439 ASN B C 1
ATOM 7810 O O . ASN B 1 439 ? -19.734 68.938 43.625 1 86.94 439 ASN B O 1
ATOM 7814 N N . PHE B 1 440 ? -19.078 71 43.188 1 88.31 440 PHE B N 1
ATOM 7815 C CA . PHE B 1 440 ? -18.375 71.125 44.469 1 88.31 440 PHE B CA 1
ATOM 7816 C C . PHE B 1 440 ? -19.359 71 45.625 1 88.31 440 PHE B C 1
ATOM 7818 O O . PHE B 1 440 ? -19.109 70.188 46.562 1 88.31 440 PHE B O 1
ATOM 7825 N N . VAL B 1 441 ? -20.438 71.688 45.594 1 90.94 441 VAL B N 1
ATOM 7826 C CA . VAL B 1 441 ? -21.391 71.688 46.688 1 90.94 441 VAL B CA 1
ATOM 7827 C C . VAL B 1 441 ? -22 70.312 46.875 1 90.94 441 VAL B C 1
ATOM 7829 O O . VAL B 1 441 ? -22.125 69.812 48 1 90.94 441 VAL B O 1
ATOM 7832 N N . ALA B 1 442 ? -22.344 69.625 45.781 1 90.31 442 ALA B N 1
ATOM 7833 C CA . ALA B 1 442 ? -22.922 68.312 45.844 1 90.31 442 ALA B CA 1
ATOM 7834 C C . ALA B 1 442 ? -21.922 67.312 46.406 1 90.31 442 ALA B C 1
ATOM 7836 O O . ALA B 1 442 ? -22.281 66.5 47.281 1 90.31 442 ALA B O 1
ATOM 7837 N N . GLU B 1 443 ? -20.719 67.375 46 1 90.38 443 GLU B N 1
ATOM 7838 C CA . GLU B 1 443 ? -19.688 66.438 46.438 1 90.38 443 GLU B CA 1
ATOM 7839 C C . GLU B 1 443 ? -19.312 66.688 47.906 1 90.38 443 GLU B C 1
ATOM 7841 O O . GLU B 1 443 ? -19.031 65.75 48.656 1 90.38 443 GLU B O 1
ATOM 7846 N N . PHE B 1 444 ? -19.297 67.938 48.188 1 91.62 444 PHE B N 1
ATOM 7847 C CA . PHE B 1 444 ? -19.031 68.312 49.594 1 91.62 444 PHE B CA 1
ATOM 7848 C C . PHE B 1 444 ? -20.078 67.75 50.531 1 91.62 444 PHE B C 1
ATOM 7850 O O . PHE B 1 444 ? -19.75 67.188 51.562 1 91.62 444 PHE B O 1
ATOM 7857 N N . ASN B 1 445 ? -21.281 67.875 50.156 1 92.62 445 ASN B N 1
ATOM 7858 C CA . ASN B 1 445 ? -22.391 67.375 50.938 1 92.62 445 ASN B CA 1
ATOM 7859 C C . ASN B 1 445 ? -22.344 65.875 51.094 1 92.62 445 ASN B C 1
ATOM 7861 O O . ASN B 1 445 ? -22.797 65.312 52.125 1 92.62 445 ASN B O 1
ATOM 7865 N N . GLU B 1 446 ? -21.781 65.188 50.094 1 91.62 446 GLU B N 1
ATOM 7866 C CA . GLU B 1 446 ? -21.672 63.719 50.156 1 91.62 446 GLU B CA 1
ATOM 7867 C C . GLU B 1 446 ? -20.703 63.281 51.25 1 91.62 446 GLU B C 1
ATOM 7869 O O . GLU B 1 446 ? -20.781 62.156 51.75 1 91.62 446 GLU B O 1
ATOM 7874 N N . LEU B 1 447 ? -19.797 64.188 51.656 1 92.81 447 LEU B N 1
ATOM 7875 C CA . LEU B 1 447 ? -18.797 63.844 52.688 1 92.81 447 LEU B CA 1
ATOM 7876 C C . LEU B 1 447 ? -19.375 64.125 54.062 1 92.81 447 LEU B C 1
ATOM 7878 O O . LEU B 1 447 ? -18.75 63.75 55.094 1 92.81 447 LEU B O 1
ATOM 7882 N N . LEU B 1 448 ? -20.578 64.688 54.125 1 93.88 448 LEU B N 1
ATOM 7883 C CA . LEU B 1 448 ? -21.188 65.062 55.406 1 93.88 448 LEU B CA 1
ATOM 7884 C C . LEU B 1 448 ? -22.312 64.125 55.781 1 93.88 448 LEU B C 1
ATOM 7886 O O . LEU B 1 448 ? -22.812 63.375 54.938 1 93.88 448 LEU B O 1
ATOM 7890 N N . GLN B 1 449 ? -22.609 64.188 57.094 1 92.5 449 GLN B N 1
ATOM 7891 C CA . GLN B 1 449 ? -23.75 63.406 57.562 1 92.5 449 GLN B CA 1
ATOM 7892 C C . GLN B 1 449 ? -25.047 63.906 56.906 1 92.5 449 GLN B C 1
ATOM 7894 O O . GLN B 1 449 ? -25.219 65.125 56.688 1 92.5 449 GLN B O 1
ATOM 7899 N N . PRO B 1 450 ? -26.031 63.062 56.562 1 90.06 450 PRO B N 1
ATOM 7900 C CA . PRO B 1 450 ? -27.25 63.406 55.844 1 90.06 450 PRO B CA 1
ATOM 7901 C C . PRO B 1 450 ? -28.047 64.5 56.531 1 90.06 450 PRO B C 1
ATOM 7903 O O . PRO B 1 450 ? -28.625 65.375 55.844 1 90.06 450 PRO B O 1
ATOM 7906 N N . GLU B 1 451 ? -27.984 64.562 57.781 1 87.5 451 GLU B N 1
ATOM 7907 C CA . GLU B 1 451 ? -28.781 65.562 58.5 1 87.5 451 GLU B CA 1
ATOM 7908 C C . GLU B 1 451 ? -28.078 66.875 58.562 1 87.5 451 GLU B C 1
ATOM 7910 O O . GLU B 1 451 ? -28.703 67.938 58.844 1 87.5 451 GLU B O 1
ATOM 7915 N N . GLU B 1 452 ? -26.844 66.875 58.156 1 89.5 452 GLU B N 1
ATOM 7916 C CA . GLU B 1 452 ? -26.062 68.062 58.375 1 89.5 452 GLU B CA 1
ATOM 7917 C C . GLU B 1 452 ? -25.625 68.688 57.031 1 89.5 452 GLU B C 1
ATOM 7919 O O . GLU B 1 452 ? -24.719 69.5 57 1 89.5 452 GLU B O 1
ATOM 7924 N N . ARG B 1 453 ? -26.188 68.312 55.969 1 91.56 453 ARG B N 1
ATOM 7925 C CA . ARG B 1 453 ? -25.812 68.812 54.656 1 91.56 453 ARG B CA 1
ATOM 7926 C C . ARG B 1 453 ? -26.25 70.25 54.438 1 91.56 453 ARG B C 1
ATOM 7928 O O . ARG B 1 453 ? -27.297 70.688 54.938 1 91.56 453 ARG B O 1
ATOM 7935 N N . PHE B 1 454 ? -25.438 70.938 53.688 1 90.56 454 PHE B N 1
ATOM 7936 C CA . PHE B 1 454 ? -25.719 72.375 53.438 1 90.56 454 PHE B CA 1
ATOM 7937 C C . PHE B 1 454 ? -26.812 72.562 52.406 1 90.56 454 PHE B C 1
ATOM 7939 O O . PHE B 1 454 ? -26.812 71.875 51.375 1 90.56 454 PHE B O 1
ATOM 7946 N N . VAL B 1 455 ? -27.844 73.312 52.781 1 87.19 455 VAL B N 1
ATOM 7947 C CA . VAL B 1 455 ? -28.875 73.75 51.844 1 87.19 455 VAL B CA 1
ATOM 7948 C C . VAL B 1 455 ? -28.734 75.25 51.594 1 87.19 455 VAL B C 1
ATOM 7950 O O . VAL B 1 455 ? -28.875 76.062 52.531 1 87.19 455 VAL B O 1
ATOM 7953 N N . LEU B 1 456 ? -28.25 75.625 50.406 1 84.62 456 LEU B N 1
ATOM 7954 C CA . LEU B 1 456 ? -27.984 77.062 50.094 1 84.62 456 LEU B CA 1
ATOM 7955 C C . LEU B 1 456 ? -29.297 77.812 49.812 1 84.62 456 LEU B C 1
ATOM 7957 O O . LEU B 1 456 ? -30.25 77.188 49.281 1 84.62 456 LEU B O 1
ATOM 7961 N N . LYS B 1 457 ? -29.312 79.062 50.281 1 82.88 457 LYS B N 1
ATOM 7962 C CA . LYS B 1 457 ? -30.469 79.875 50.031 1 82.88 457 LYS B CA 1
ATOM 7963 C C . LYS B 1 457 ? -30.578 80.25 48.531 1 82.88 457 LYS B C 1
ATOM 7965 O O . LYS B 1 457 ? -29.609 80.125 47.781 1 82.88 457 LYS B O 1
ATOM 7970 N N . THR B 1 458 ? -31.828 80.688 48.281 1 78.38 458 THR B N 1
ATOM 7971 C CA . THR B 1 458 ? -32.094 81.062 46.875 1 78.38 458 THR B CA 1
ATOM 7972 C C . THR B 1 458 ? -31.156 82.188 46.469 1 78.38 458 THR B C 1
ATOM 7974 O O . THR B 1 458 ? -31.109 83.25 47.094 1 78.38 458 THR B O 1
ATOM 7977 N N . GLY B 1 459 ? -30.266 82 45.469 1 77.69 459 GLY B N 1
ATOM 7978 C CA . GLY B 1 459 ? -29.359 83 44.969 1 77.69 459 GLY B CA 1
ATOM 7979 C C . GLY B 1 459 ? -27.969 82.938 45.562 1 77.69 459 GLY B C 1
ATOM 7980 O O . GLY B 1 459 ? -27.047 83.625 45.125 1 77.69 459 GLY B O 1
ATOM 7981 N N . GLU B 1 460 ? -27.812 82.188 46.625 1 82 460 GLU B N 1
ATOM 7982 C CA . GLU B 1 460 ? -26.5 82 47.281 1 82 460 GLU B CA 1
ATOM 7983 C C . GLU B 1 460 ? -25.656 80.938 46.594 1 82 460 GLU B C 1
ATOM 7985 O O . GLU B 1 460 ? -26.125 79.812 46.344 1 82 460 GLU B O 1
ATOM 7990 N N . LEU B 1 461 ? -24.484 81.375 46.219 1 86.44 461 LEU B N 1
ATOM 7991 C CA . LEU B 1 461 ? -23.609 80.375 45.531 1 86.44 461 LEU B CA 1
ATOM 7992 C C . LEU B 1 461 ? -22.828 79.562 46.531 1 86.44 461 LEU B C 1
ATOM 7994 O O . LEU B 1 461 ? -22.844 78.312 46.469 1 86.44 461 LEU B O 1
ATOM 7998 N N . LEU B 1 462 ? -22.156 80.188 47.594 1 90.88 462 LEU B N 1
ATOM 7999 C CA . LEU B 1 462 ? -21.453 79.562 48.688 1 90.88 462 LEU B CA 1
ATOM 8000 C C . LEU B 1 462 ? -21.656 80.312 50 1 90.88 462 LEU B C 1
ATOM 8002 O O . LEU B 1 462 ? -21.703 81.562 50 1 90.88 462 LEU B O 1
ATOM 8006 N N . ASN B 1 463 ? -22 79.625 50.938 1 90.38 463 ASN B N 1
ATOM 8007 C CA . ASN B 1 463 ? -22 80.25 52.25 1 90.38 463 ASN B CA 1
ATOM 8008 C C . ASN B 1 463 ? -20.594 80.312 52.844 1 90.38 463 ASN B C 1
ATOM 8010 O O . ASN B 1 463 ? -19.641 79.875 52.25 1 90.38 463 ASN B O 1
ATOM 8014 N N . THR B 1 464 ? -20.469 80.938 53.969 1 88.12 464 THR B N 1
ATOM 8015 C CA . THR B 1 464 ? -19.156 81.188 54.562 1 88.12 464 THR B CA 1
ATOM 8016 C C . THR B 1 464 ? -18.406 79.938 54.844 1 88.12 464 THR B C 1
ATOM 8018 O O . THR B 1 464 ? -17.203 79.812 54.562 1 88.12 464 THR B O 1
ATOM 8021 N N . GLU B 1 465 ? -19.047 78.875 55.281 1 91.88 465 GLU B N 1
ATOM 8022 C CA . GLU B 1 465 ? -18.422 77.562 55.594 1 91.88 465 GLU B CA 1
ATOM 8023 C C . GLU B 1 465 ? -17.922 76.875 54.312 1 91.88 465 GLU B C 1
ATOM 8025 O O . GLU B 1 465 ? -16.781 76.438 54.25 1 91.88 465 GLU B O 1
ATOM 8030 N N . LEU B 1 466 ? -18.781 76.938 53.375 1 92.5 466 LEU B N 1
ATOM 8031 C CA . LEU B 1 466 ? -18.406 76.312 52.094 1 92.5 466 LEU B CA 1
ATOM 8032 C C . LEU B 1 466 ? -17.25 77.062 51.438 1 92.5 466 LEU B C 1
ATOM 8034 O O . LEU B 1 466 ? -16.375 76.5 50.812 1 92.5 466 LEU B O 1
ATOM 8038 N N . ARG B 1 467 ? -17.234 78.438 51.656 1 89.56 467 ARG B N 1
ATOM 8039 C CA . ARG B 1 467 ? -16.172 79.25 51.094 1 89.56 467 ARG B CA 1
ATOM 8040 C C . ARG B 1 467 ? -14.828 78.938 51.75 1 89.56 467 ARG B C 1
ATOM 8042 O O . ARG B 1 467 ? -13.805 78.938 51.062 1 89.56 467 ARG B O 1
ATOM 8049 N N . ILE B 1 468 ? -14.859 78.688 52.938 1 89.69 468 ILE B N 1
ATOM 8050 C CA . ILE B 1 468 ? -13.641 78.312 53.656 1 89.69 468 ILE B CA 1
ATOM 8051 C C . ILE B 1 468 ? -13.031 77.062 53.062 1 89.69 468 ILE B C 1
ATOM 8053 O O . ILE B 1 468 ? -11.836 77 52.75 1 89.69 468 ILE B O 1
ATOM 8057 N N . PHE B 1 469 ? -13.875 76.125 52.781 1 90.19 469 PHE B N 1
ATOM 8058 C CA . PHE B 1 469 ? -13.383 74.812 52.281 1 90.19 469 PHE B CA 1
ATOM 8059 C C . PHE B 1 469 ? -13.102 74.875 50.812 1 90.19 469 PHE B C 1
ATOM 8061 O O . PHE B 1 469 ? -12.297 74.125 50.281 1 90.19 469 PHE B O 1
ATOM 8068 N N . ALA B 1 470 ? -13.797 75.812 50.125 1 87.81 470 ALA B N 1
ATOM 8069 C CA . ALA B 1 470 ? -13.445 76.062 48.75 1 87.81 470 ALA B CA 1
ATOM 8070 C C . ALA B 1 470 ? -12.016 76.625 48.625 1 87.81 470 ALA B C 1
ATOM 8072 O O . ALA B 1 470 ? -11.281 76.25 47.719 1 87.81 470 ALA B O 1
ATOM 8073 N N . ILE B 1 471 ? -11.633 77.438 49.562 1 83.75 471 ILE B N 1
ATOM 8074 C CA . ILE B 1 471 ? -10.289 78 49.625 1 83.75 471 ILE B CA 1
ATOM 8075 C C . ILE B 1 471 ? -9.281 76.875 49.969 1 83.75 471 ILE B C 1
ATOM 8077 O O . ILE B 1 471 ? -8.195 76.875 49.375 1 83.75 471 ILE B O 1
ATOM 8081 N N . ILE B 1 472 ? -9.648 75.938 50.75 1 85.19 472 ILE B N 1
ATOM 8082 C CA . ILE B 1 472 ? -8.797 74.812 51.094 1 85.19 472 ILE B CA 1
ATOM 8083 C C . ILE B 1 472 ? -8.602 73.938 49.875 1 85.19 472 ILE B C 1
ATOM 8085 O O . ILE B 1 472 ? -7.492 73.438 49.625 1 85.19 472 ILE B O 1
ATOM 8089 N N . ARG B 1 473 ? -9.688 73.812 49.156 1 84.19 473 ARG B N 1
ATOM 8090 C CA . ARG B 1 473 ? -9.641 73 47.938 1 84.19 473 ARG B CA 1
ATOM 8091 C C . ARG B 1 473 ? -8.664 73.562 46.938 1 84.19 473 ARG B C 1
ATOM 8093 O O . ARG B 1 473 ? -8.039 72.812 46.156 1 84.19 473 ARG B O 1
ATOM 8100 N N . LEU B 1 474 ? -8.5 74.812 47.031 1 76.62 474 LEU B N 1
ATOM 8101 C CA . LEU B 1 474 ? -7.617 75.5 46.094 1 76.62 474 LEU B CA 1
ATOM 8102 C C . LEU B 1 474 ? -6.172 75.5 46.562 1 76.62 474 LEU B C 1
ATOM 8104 O O . LEU B 1 474 ? -5.277 76 45.906 1 76.62 474 LEU B O 1
ATOM 8108 N N . GLY B 1 475 ? -5.895 74.875 47.75 1 73.06 475 GLY B N 1
ATOM 8109 C CA . GLY B 1 475 ? -4.531 74.625 48.188 1 73.06 475 GLY B CA 1
ATOM 8110 C C . GLY B 1 475 ? -4.094 75.562 49.312 1 73.06 475 GLY B C 1
ATOM 8111 O O . GLY B 1 475 ? -2.928 75.562 49.719 1 73.06 475 GLY B O 1
ATOM 8112 N N . ILE B 1 476 ? -5.02 76.312 49.75 1 76.12 476 ILE B N 1
ATOM 8113 C CA . ILE B 1 476 ? -4.691 77.188 50.844 1 76.12 476 ILE B CA 1
ATOM 8114 C C . ILE B 1 476 ? -5.184 76.562 52.156 1 76.12 476 ILE B C 1
ATOM 8116 O O . ILE B 1 476 ? -6.363 76.688 52.5 1 76.12 476 ILE B O 1
ATOM 8120 N N . ASP B 1 477 ? -4.355 76 52.812 1 77.12 477 ASP B N 1
ATOM 8121 C CA . ASP B 1 477 ? -4.75 75.25 54.031 1 77.12 477 ASP B CA 1
ATOM 8122 C C . ASP B 1 477 ? -4.457 76.062 55.281 1 77.12 477 ASP B C 1
ATOM 8124 O O . ASP B 1 477 ? -5.023 75.812 56.344 1 77.12 477 ASP B O 1
ATOM 8128 N N . ASP B 1 478 ? -3.752 77 55.219 1 80.88 478 ASP B N 1
ATOM 8129 C CA . ASP B 1 478 ? -3.375 77.812 56.375 1 80.88 478 ASP B CA 1
ATOM 8130 C C . ASP B 1 478 ? -4.535 78.688 56.844 1 80.88 478 ASP B C 1
ATOM 8132 O O . ASP B 1 478 ? -5.031 79.5 56.094 1 80.88 478 ASP B O 1
ATOM 8136 N N . SER B 1 479 ? -4.91 78.5 58.062 1 82.38 479 SER B N 1
ATOM 8137 C CA . SER B 1 479 ? -6.055 79.188 58.625 1 82.38 479 SER B CA 1
ATOM 8138 C C . SER B 1 479 ? -5.812 80.688 58.688 1 82.38 479 SER B C 1
ATOM 8140 O O . SER B 1 479 ? -6.746 81.5 58.531 1 82.38 479 SER B O 1
ATOM 8142 N N . SER B 1 480 ? -4.613 81.062 58.875 1 80.75 480 SER B N 1
ATOM 8143 C CA . SER B 1 480 ? -4.289 82.5 58.906 1 80.75 480 SER B CA 1
ATOM 8144 C C . SER B 1 480 ? -4.523 83.125 57.562 1 80.75 480 SER B C 1
ATOM 8146 O O . SER B 1 480 ? -5.051 84.25 57.469 1 80.75 480 SER B O 1
ATOM 8148 N N . LYS B 1 481 ? -4.258 82.438 56.531 1 77.75 481 LYS B N 1
ATOM 8149 C CA . LYS B 1 481 ? -4.445 82.938 55.188 1 77.75 481 LYS B CA 1
ATOM 8150 C C . LYS B 1 481 ? -5.926 83 54.812 1 77.75 481 LYS B C 1
ATOM 8152 O O . LYS B 1 481 ? -6.379 83.938 54.156 1 77.75 481 LYS B O 1
ATOM 8157 N N . ILE B 1 482 ? -6.531 82 55.25 1 84.94 482 ILE B N 1
ATOM 8158 C CA . ILE B 1 482 ? -7.965 82 54.969 1 84.94 482 ILE B CA 1
ATOM 8159 C C . ILE B 1 482 ? -8.664 83.125 55.688 1 84.94 482 ILE B C 1
ATOM 8161 O O . ILE B 1 482 ? -9.547 83.75 55.125 1 84.94 482 ILE B O 1
ATOM 8165 N N . ALA B 1 483 ? -8.227 83.312 56.906 1 83.56 483 ALA B N 1
ATOM 8166 C CA . ALA B 1 483 ? -8.789 84.438 57.688 1 83.56 483 ALA B CA 1
ATOM 8167 C C . ALA B 1 483 ? -8.57 85.75 57 1 83.56 483 ALA B C 1
ATOM 8169 O O . ALA B 1 483 ? -9.477 86.625 56.938 1 83.56 483 ALA B O 1
ATOM 8170 N N . ASN B 1 484 ? -7.48 85.875 56.562 1 74.06 484 ASN B N 1
ATOM 8171 C CA . ASN B 1 484 ? -7.152 87.125 55.844 1 74.06 484 ASN B CA 1
ATOM 8172 C C . ASN B 1 484 ? -7.969 87.25 54.562 1 74.06 484 ASN B C 1
ATOM 8174 O O . ASN B 1 484 ? -8.406 88.375 54.188 1 74.06 484 ASN B O 1
ATOM 8178 N N . PHE B 1 485 ? -8.164 86.062 53.969 1 75.88 485 PHE B N 1
ATOM 8179 C CA . PHE B 1 485 ? -8.906 86 52.719 1 75.88 485 PHE B CA 1
ATOM 8180 C C . PHE B 1 485 ? -10.367 86.375 52.938 1 75.88 485 PHE B C 1
ATOM 8182 O O . PHE B 1 485 ? -10.945 87.125 52.125 1 75.88 485 PHE B O 1
ATOM 8189 N N . LEU B 1 486 ? -10.875 85.938 53.938 1 78.31 486 LEU B N 1
ATOM 8190 C CA . LEU B 1 486 ? -12.305 86.125 54.188 1 78.31 486 LEU B CA 1
ATOM 8191 C C . LEU B 1 486 ? -12.555 87.312 55.125 1 78.31 486 LEU B C 1
ATOM 8193 O O . LEU B 1 486 ? -13.711 87.625 55.406 1 78.31 486 LEU B O 1
ATOM 8197 N N . HIS B 1 487 ? -11.547 87.812 55.625 1 75.44 487 HIS B N 1
ATOM 8198 C CA . HIS B 1 487 ? -11.617 88.938 56.531 1 75.44 487 HIS B CA 1
ATOM 8199 C C . HIS B 1 487 ? -12.359 88.562 57.812 1 75.44 487 HIS B C 1
ATOM 8201 O O . HIS B 1 487 ? -13.273 89.312 58.25 1 75.44 487 HIS B O 1
ATOM 8207 N N . TYR B 1 488 ? -12.055 87.438 58.219 1 78.69 488 TYR B N 1
ATOM 8208 C CA . TYR B 1 488 ? -12.508 87 59.5 1 78.69 488 TYR B CA 1
ATOM 8209 C C . TYR B 1 488 ? -11.336 86.812 60.469 1 78.69 488 TYR B C 1
ATOM 8211 O O . TYR B 1 488 ? -10.18 86.938 60.062 1 78.69 488 TYR B O 1
ATOM 8219 N N . SER B 1 489 ? -11.656 86.688 61.719 1 83.38 489 SER B N 1
ATOM 8220 C CA . SER B 1 489 ? -10.617 86.375 62.688 1 83.38 489 SER B CA 1
ATOM 8221 C C . SER B 1 489 ? -10.172 84.938 62.562 1 83.38 489 SER B C 1
ATOM 8223 O O . SER B 1 489 ? -10.93 84.062 62.094 1 83.38 489 SER B O 1
ATOM 8225 N N . ILE B 1 490 ? -9.008 84.688 62.969 1 88.06 490 ILE B N 1
ATOM 8226 C CA . ILE B 1 490 ? -8.445 83.312 62.906 1 88.06 490 ILE B CA 1
ATOM 8227 C C . ILE B 1 490 ? -9.281 82.375 63.75 1 88.06 490 ILE B C 1
ATOM 8229 O O . ILE B 1 490 ? -9.484 81.188 63.375 1 88.06 490 ILE B O 1
ATOM 8233 N N . ASN B 1 491 ? -9.734 82.812 64.812 1 88.25 491 ASN B N 1
ATOM 8234 C CA . ASN B 1 491 ? -10.539 82 65.688 1 88.25 491 ASN B CA 1
ATOM 8235 C C . ASN B 1 491 ? -11.883 81.688 65.062 1 88.25 491 ASN B C 1
ATOM 8237 O O . ASN B 1 491 ? -12.391 80.562 65.312 1 88.25 491 ASN B O 1
ATOM 8241 N N . THR B 1 492 ? -12.406 82.562 64.312 1 89.75 492 THR B N 1
ATOM 8242 C CA . THR B 1 492 ? -13.672 82.25 63.625 1 89.75 492 THR B CA 1
ATOM 8243 C C . THR B 1 492 ? -13.5 81.188 62.562 1 89.75 492 THR B C 1
ATOM 8245 O O . THR B 1 492 ? -14.367 80.312 62.406 1 89.75 492 THR B O 1
ATOM 8248 N N . ILE B 1 493 ? -12.398 81.25 61.969 1 90.38 493 ILE B N 1
ATOM 8249 C CA . ILE B 1 493 ? -12.109 80.25 60.938 1 90.38 493 ILE B CA 1
ATOM 8250 C C . ILE B 1 493 ? -11.945 78.875 61.594 1 90.38 493 ILE B C 1
ATOM 8252 O O . ILE B 1 493 ? -12.461 77.875 61.062 1 90.38 493 ILE B O 1
ATOM 8256 N N . TYR B 1 494 ? -11.219 78.875 62.719 1 89.56 494 TYR B N 1
ATOM 8257 C CA . TYR B 1 494 ? -11.016 77.625 63.438 1 89.56 494 TYR B CA 1
ATOM 8258 C C . TYR B 1 494 ? -12.344 77.062 63.906 1 89.56 494 TYR B C 1
ATOM 8260 O O . TYR B 1 494 ? -12.562 75.812 63.875 1 89.56 494 TYR B O 1
ATOM 8268 N N . THR B 1 495 ? -13.156 77.875 64.312 1 90.56 495 THR B N 1
ATOM 8269 C CA . THR B 1 495 ? -14.453 77.438 64.812 1 90.56 495 THR B CA 1
ATOM 8270 C C . THR B 1 495 ? -15.312 76.875 63.688 1 90.56 495 THR B C 1
ATOM 8272 O O . THR B 1 495 ? -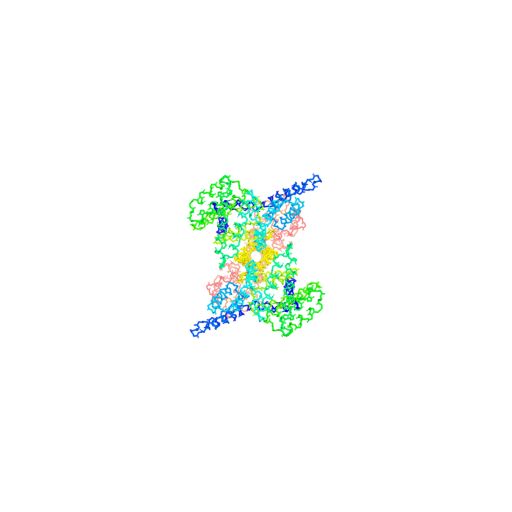15.938 75.812 63.875 1 90.56 495 THR B O 1
ATOM 8275 N N . TYR B 1 496 ? -15.297 77.562 62.594 1 91.12 496 TYR B N 1
ATOM 8276 C CA . TYR B 1 496 ? -16.078 77.062 61.469 1 91.12 496 TYR B CA 1
ATOM 8277 C C . TYR B 1 496 ? -15.531 75.75 60.938 1 91.12 496 TYR B C 1
ATOM 8279 O O . TYR B 1 496 ? -16.297 74.812 60.594 1 91.12 496 TYR B O 1
ATOM 8287 N N . ARG B 1 497 ? -14.242 75.625 60.812 1 90.75 497 ARG B N 1
ATOM 8288 C CA . ARG B 1 497 ? -13.57 74.438 60.344 1 90.75 497 ARG B CA 1
ATOM 8289 C C . ARG B 1 497 ? -13.906 73.25 61.219 1 90.75 497 ARG B C 1
ATOM 8291 O O . ARG B 1 497 ? -14.234 72.188 60.719 1 90.75 497 ARG B O 1
ATOM 8298 N N . ASN B 1 498 ? -13.805 73.5 62.5 1 90.75 498 ASN B N 1
ATOM 8299 C CA . ASN B 1 498 ? -14.086 72.438 63.469 1 90.75 498 ASN B CA 1
ATOM 8300 C C . ASN B 1 498 ? -15.562 72.062 63.469 1 90.75 498 ASN B C 1
ATOM 8302 O O . ASN B 1 498 ? -15.906 70.875 63.625 1 90.75 498 ASN B O 1
ATOM 8306 N N . LYS B 1 499 ? -16.312 73 63.312 1 92.31 499 LYS B N 1
ATOM 8307 C CA . LYS B 1 499 ? -17.75 72.75 63.281 1 92.31 499 LYS B CA 1
ATOM 8308 C C . LYS B 1 499 ? -18.125 71.812 62.125 1 92.31 499 LYS B C 1
ATOM 8310 O O . LYS B 1 499 ? -18.906 70.875 62.281 1 92.31 499 LYS B O 1
ATOM 8315 N N . VAL B 1 500 ? -17.562 72.125 61 1 93.12 500 VAL B N 1
ATOM 8316 C CA . VAL B 1 500 ? -17.891 71.312 59.812 1 93.12 500 VAL B CA 1
ATOM 8317 C C . VAL B 1 500 ? -17.234 69.938 59.875 1 93.12 500 VAL B C 1
ATOM 8319 O O . VAL B 1 500 ? -17.828 68.938 59.438 1 93.12 500 VAL B O 1
ATOM 8322 N N . LYS B 1 501 ? -16.062 69.938 60.344 1 92.12 501 LYS B N 1
ATOM 8323 C CA . LYS B 1 501 ? -15.367 68.688 60.531 1 92.12 501 LYS B CA 1
ATOM 8324 C C . LYS B 1 501 ? -16.172 67.688 61.406 1 92.12 501 LYS B C 1
ATOM 8326 O O . LYS B 1 501 ? -16.141 66.5 61.188 1 92.12 501 LYS B O 1
ATOM 8331 N N . ASN B 1 502 ? -16.781 68.25 62.344 1 91.19 502 ASN B N 1
ATOM 8332 C CA . ASN B 1 502 ? -17.594 67.438 63.25 1 91.19 502 ASN B CA 1
ATOM 8333 C C . ASN B 1 502 ? -18.844 66.938 62.562 1 91.19 502 ASN B C 1
ATOM 8335 O O . ASN B 1 502 ? -19.438 65.938 63.031 1 91.19 502 ASN B O 1
ATOM 8339 N N . LYS B 1 503 ? -19.172 67.5 61.5 1 92.44 503 LYS B N 1
ATOM 8340 C CA . LYS B 1 503 ? -20.359 67.125 60.75 1 92.44 503 LYS B CA 1
ATOM 8341 C C . LYS B 1 503 ? -20 66.062 59.688 1 92.44 503 LYS B C 1
ATOM 8343 O O . LYS B 1 503 ? -20.875 65.5 59.062 1 92.44 503 LYS B O 1
ATOM 8348 N N . ALA B 1 504 ? -18.797 65.812 59.5 1 93.56 504 ALA B N 1
ATOM 8349 C CA . ALA B 1 504 ? -18.312 64.938 58.438 1 93.56 504 ALA B CA 1
ATOM 8350 C C . ALA B 1 504 ? -18.5 63.5 58.781 1 93.56 504 ALA B C 1
ATOM 8352 O O . ALA B 1 504 ? -18.547 63.125 59.969 1 93.56 504 ALA B O 1
ATOM 8353 N N . ILE B 1 505 ? -18.688 62.656 57.844 1 91.75 505 ILE B N 1
ATOM 8354 C CA . ILE B 1 505 ? -18.781 61.219 58.031 1 91.75 505 ILE B CA 1
ATOM 8355 C C . ILE B 1 505 ? -17.469 60.688 58.562 1 91.75 505 ILE B C 1
ATOM 8357 O O . ILE B 1 505 ? -17.453 59.906 59.531 1 91.75 505 ILE B O 1
ATOM 8361 N N . ASN B 1 506 ? -16.375 61.031 57.969 1 90.69 506 ASN B N 1
ATOM 8362 C CA . ASN B 1 506 ? -15.031 60.719 58.438 1 90.69 506 ASN B CA 1
ATOM 8363 C C . ASN B 1 506 ? -14.266 61.969 58.875 1 90.69 506 ASN B C 1
ATOM 8365 O O . ASN B 1 506 ? -13.656 62.625 58.031 1 90.69 506 ASN B O 1
ATOM 8369 N N . ARG B 1 507 ? -14.109 62.219 60.062 1 89.62 507 ARG B N 1
ATOM 8370 C CA . ARG B 1 507 ? -13.523 63.438 60.594 1 89.62 507 ARG B CA 1
ATOM 8371 C C . ARG B 1 507 ? -12.031 63.531 60.281 1 89.62 507 ARG B C 1
ATOM 8373 O O . ARG B 1 507 ? -11.523 64.562 59.906 1 89.62 507 ARG B O 1
ATOM 8380 N N . ASP B 1 508 ? -11.297 62.438 60.312 1 86.44 508 ASP B N 1
ATOM 8381 C CA . ASP B 1 508 ? -9.844 62.406 60.219 1 86.44 508 ASP B CA 1
ATOM 8382 C C . ASP B 1 508 ? -9.391 62.594 58.781 1 86.44 508 ASP B C 1
ATOM 8384 O O . ASP B 1 508 ? -8.367 63.25 58.531 1 86.44 508 ASP B O 1
ATOM 8388 N N . LYS B 1 509 ? -10.25 62.156 57.844 1 87.62 509 LYS B N 1
ATOM 8389 C CA . LYS B 1 509 ? -9.82 62.25 56.469 1 87.62 509 LYS B CA 1
ATOM 8390 C C . LYS B 1 509 ? -10.602 63.312 55.719 1 87.62 509 LYS B C 1
ATOM 8392 O O . LYS B 1 509 ? -10.531 63.375 54.469 1 87.62 509 LYS B O 1
ATOM 8397 N N . PHE B 1 510 ? -11.234 64.125 56.438 1 90.44 510 PHE B N 1
ATOM 8398 C CA . PHE B 1 510 ? -12.172 65.062 55.844 1 90.44 510 PHE B CA 1
ATOM 8399 C C . PHE B 1 510 ? -11.438 66.06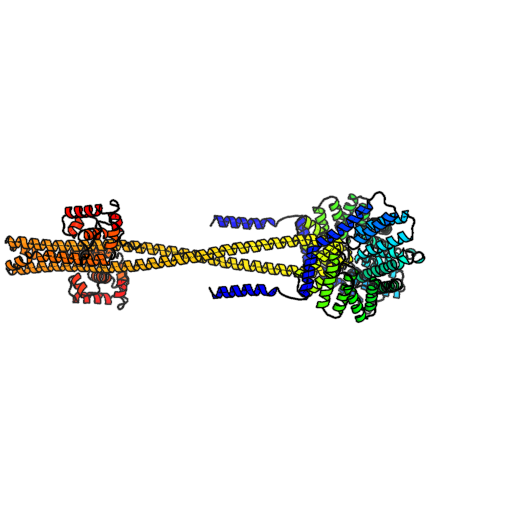2 54.938 1 90.44 510 PHE B C 1
ATOM 8401 O O . PHE B 1 510 ? -11.812 66.25 53.781 1 90.44 510 PHE B O 1
ATOM 8408 N N . GLU B 1 511 ? -10.383 66.688 55.375 1 85.25 511 GLU B N 1
ATOM 8409 C CA . GLU B 1 511 ? -9.664 67.688 54.625 1 85.25 511 GLU B CA 1
ATOM 8410 C C . GLU B 1 511 ? -8.938 67.125 53.438 1 85.25 511 GLU B C 1
ATOM 8412 O O . GLU B 1 511 ? -8.844 67.75 52.375 1 85.25 511 GLU B O 1
ATOM 8417 N N . GLU B 1 512 ? -8.562 65.875 53.562 1 84.38 512 GLU B N 1
ATOM 8418 C CA . GLU B 1 512 ? -7.93 65.188 52.438 1 84.38 512 GLU B CA 1
ATOM 8419 C C . GLU B 1 512 ? -8.938 64.875 51.344 1 84.38 512 GLU B C 1
ATOM 8421 O O . GLU B 1 512 ? -8.617 65 50.156 1 84.38 512 GLU B O 1
ATOM 8426 N N . GLU B 1 513 ? -10.086 64.562 51.719 1 87.69 513 GLU B N 1
ATOM 8427 C CA . GLU B 1 513 ? -11.148 64.188 50.781 1 87.69 513 GLU B CA 1
ATOM 8428 C C . GLU B 1 513 ? -11.625 65.438 50.031 1 87.69 513 GLU B C 1
ATOM 8430 O O . GLU B 1 513 ? -12 65.375 48.875 1 87.69 513 GLU B O 1
ATOM 8435 N N . ILE B 1 514 ? -11.516 66.562 50.75 1 86.94 514 ILE B N 1
ATOM 8436 C CA . ILE B 1 514 ? -11.93 67.812 50.125 1 86.94 514 ILE B CA 1
ATOM 8437 C C . ILE B 1 514 ? -10.984 68.188 48.969 1 86.94 514 ILE B C 1
ATOM 8439 O O . ILE B 1 514 ? -11.43 68.688 47.906 1 86.94 514 ILE B O 1
ATOM 8443 N N . LEU B 1 515 ? -9.75 67.812 49.062 1 80.5 515 LEU B N 1
ATOM 8444 C CA . LEU B 1 515 ? -8.742 68.125 48.031 1 80.5 515 LEU B CA 1
ATOM 8445 C C . LEU B 1 515 ? -8.953 67.25 46.781 1 80.5 515 LEU B C 1
ATOM 8447 O O . LEU B 1 515 ? -8.477 67.625 45.719 1 80.5 515 LEU B O 1
ATOM 8451 N N . LYS B 1 516 ? -9.734 66.312 47 1 78.31 516 LYS B N 1
ATOM 8452 C CA . LYS B 1 516 ? -9.953 65.375 45.906 1 78.31 516 LYS B CA 1
ATOM 8453 C C . LYS B 1 516 ? -11.227 65.688 45.125 1 78.31 516 LYS B C 1
ATOM 8455 O O . LYS B 1 516 ? -11.508 65.062 44.094 1 78.31 516 LYS B O 1
ATOM 8460 N N . ILE B 1 517 ? -11.953 66.688 45.656 1 80.5 517 ILE B N 1
ATOM 8461 C CA . ILE B 1 517 ? -13.211 67.062 45.031 1 80.5 517 ILE B CA 1
ATOM 8462 C C . ILE B 1 517 ? -12.922 67.625 43.625 1 80.5 517 ILE B C 1
ATOM 8464 O O . ILE B 1 517 ? -12.039 68.438 43.469 1 80.5 517 ILE B O 1
ATOM 8468 N N . GLY B 1 518 ? -13.539 67.188 42.656 1 69.38 518 GLY B N 1
ATOM 8469 C CA . GLY B 1 518 ? -13.422 67.688 41.281 1 69.38 518 GLY B CA 1
ATOM 8470 C C . GLY B 1 518 ? -12.219 67.125 40.562 1 69.38 518 GLY B C 1
ATOM 8471 O O . GLY B 1 518 ? -11.906 67.5 39.438 1 69.38 518 GLY B O 1
ATOM 8472 N N . ALA B 1 519 ? -11.375 66.312 41.156 1 60.12 519 ALA B N 1
ATOM 8473 C CA . ALA B 1 519 ? -10.219 65.688 40.5 1 60.12 519 ALA B CA 1
ATOM 8474 C C . ALA B 1 519 ? -10.656 64.75 39.375 1 60.12 519 ALA B C 1
ATOM 8476 O O . ALA B 1 519 ? -11.617 64 39.5 1 60.12 519 ALA B O 1
ATOM 8477 N N . VAL B 1 520 ? -10.562 65.25 38.094 1 56.19 520 VAL B N 1
ATOM 8478 C CA . VAL B 1 520 ? -10.859 64.375 36.969 1 56.19 520 VAL B CA 1
ATOM 8479 C C . VAL B 1 520 ? -10.016 63.094 37.031 1 56.19 520 VAL B C 1
ATOM 8481 O O . VAL B 1 520 ? -8.789 63.156 37.094 1 56.19 520 VAL B O 1
ATOM 8484 N N . GLU B 1 521 ? -10.562 62.125 37.75 1 49.38 521 GLU B N 1
ATOM 8485 C CA . GLU B 1 521 ? -9.953 60.812 37.656 1 49.38 521 GLU B CA 1
ATOM 8486 C C . GLU B 1 521 ? -9.953 60.312 36.188 1 49.38 521 GLU B C 1
ATOM 8488 O O . GLU B 1 521 ? -10.875 60.594 35.438 1 49.38 521 GLU B O 1
#

Secondary structure (DSSP, 8-state):
-HHHHHHHHHHHHHHHHTT---SHHHHHHHHHHHHHTHHHHHHHHHHHHHHHHHHHT-TT--HHHHHHHHHHHHHHHTTT-HHHHHHHHHHHHHHHHHTT-HHHHHHHHHHHHHHHHHTT-HHHHHHHHHHS-GGG--GGGHHHHHHHHHHHHHHHHHHTTTSTTHHHHHHHHHHHHHHHHHHS-TTSHHHHHHHHHHHHHTT-HHHHHHHHHHHHHHS-TTSHHHHHHHHHHHHHHHHTT-HHHHHHHHHHHHHHHHHTT--S-SHHHHHHHHHHHHT-HHHHHHHHHHHHHHHHHHT-HHHHHHHHHHHHHHHHHHHHHHHHHHHHHHHHHHHHHHHHHHHHHHHHHHHHHHHHHHHHHHHHHHHHHHHHHHHHHHHHHHHHHHHHHHHHHHHHHHHHHTT-HHHHHHHHH-THHHHHHHHHHHHHHHHHHHHH-TTHHHHHHHTB-GGG-----TT-S--HHHHHHHHHHTT---HHHHHHHHT--HHHHHHHHHHHHTTBSSSTTHHHHHHTTT---/-HHHHHHHHHHHHHHHGGG---SHHHHHHHHHHHHHTHHHHHHHHHHHHHHHHHHHT-TT--HHHHHHHHHHHHHHHTTT-HHHHHHHHHHHHHHHHHTT-HHHHHHHHHHHHHHHHHTT-HHHHHHHHHHS-GGG--GGGHHHHHHHHHHHHHHHHHHTTTSTTHHHHHHHHHHHHHHHHHHS-TTSHHHHHHHHHHHHHTT-HHHHHHHHHHHHHHS-TTSHHHHHHHHHHHHHHHHTT-HHHHHHHHHHHHHHHHHTT--S-SHHHHHHHHHHHHT-HHHHHHHHHHHHHHHHHHT-HHHHHHHHHHHHHHHHHHHHHHHHHHHHHHHHHHHHHHHHHHHHHHHHHHHHHHHHHHHHHHHHHHHHHHHHHHHHHHHHHHHHHHHHHHHHHHHHHHHHHTT-HHHHHHHHH-THHHHHHHHHHHHHHHHHHHHH-TTHHHHHHHTB-GGG---PPTT-S--HHHHHHHHHHTT---HHHHHHHHT--HHHHHHHHHHHHHHBSSSTTHHHHHHTTT---

Solvent-accessible surface area (backbone atoms only — not comparable to full-atom values): 53397 Å² total; per-residue (Å²): 109,67,68,60,50,51,52,49,49,52,55,55,52,60,64,60,64,78,70,74,74,67,71,78,42,49,59,52,49,50,38,52,53,51,61,74,43,38,66,60,31,44,48,52,52,49,50,53,51,48,52,52,52,55,59,64,67,44,85,83,60,50,69,66,54,47,32,52,48,26,42,52,52,14,61,66,19,42,48,33,31,28,69,61,11,48,52,28,33,50,52,24,37,53,47,22,56,73,65,69,35,66,70,53,35,52,53,38,47,46,53,48,25,45,36,27,35,56,40,53,40,47,46,63,18,51,52,51,57,72,65,56,60,73,87,77,53,56,74,88,49,45,44,57,52,26,46,40,48,19,50,42,23,46,47,50,17,64,72,31,60,91,44,89,61,17,62,58,26,48,52,50,17,50,52,24,44,56,57,22,62,74,67,43,58,78,85,40,70,65,39,51,54,53,48,24,51,50,26,47,77,68,68,35,52,69,64,18,48,53,46,31,53,50,43,54,71,74,40,57,60,57,35,68,64,25,20,53,33,27,41,54,48,12,53,54,28,45,74,68,69,34,60,68,56,19,47,51,26,17,43,52,14,32,42,12,29,46,60,53,44,41,24,71,62,61,35,42,42,54,44,15,53,52,33,40,74,72,63,43,38,69,63,14,44,54,34,34,52,49,40,44,53,29,10,58,63,20,42,18,44,59,54,35,42,59,48,59,68,51,45,60,61,48,49,50,54,41,50,52,53,53,50,52,51,49,51,50,52,53,48,51,39,50,52,45,50,53,53,36,52,51,34,51,52,49,42,55,51,46,49,56,51,44,53,53,48,52,50,52,42,53,51,45,53,53,53,42,52,54,53,44,45,48,42,32,52,45,51,51,52,35,29,52,47,52,48,50,42,48,48,48,40,50,50,52,36,50,34,55,75,69,67,38,57,69,61,50,43,56,63,43,62,43,61,59,56,58,53,46,52,49,50,50,47,49,52,51,48,42,52,54,47,40,67,76,32,71,58,45,66,64,54,52,34,68,48,28,34,86,89,63,44,83,78,73,56,94,90,51,84,59,54,74,68,55,45,54,52,52,44,34,48,27,65,50,72,51,57,64,58,49,12,57,55,68,71,48,53,52,66,56,48,52,48,50,52,51,53,52,39,71,38,30,69,48,55,90,53,42,71,63,53,48,56,50,61,77,59,83,123,107,66,69,58,50,50,53,49,50,52,57,54,52,61,64,60,65,76,68,76,73,68,72,76,41,50,58,50,48,49,38,52,52,51,61,72,43,37,66,60,33,44,49,51,54,50,49,53,51,48,53,52,53,54,59,63,67,45,86,83,63,49,69,67,54,46,32,53,49,25,42,51,51,14,62,67,20,42,47,34,29,28,70,62,11,48,53,28,33,52,52,26,36,54,46,22,56,72,66,69,35,67,68,53,36,52,53,38,48,49,54,47,24,46,36,27,34,55,39,54,40,49,46,61,19,50,52,50,58,70,64,53,59,72,88,77,53,56,74,90,49,45,42,58,51,24,46,40,48,19,52,42,24,45,48,49,18,64,73,31,60,90,44,85,60,17,63,56,26,47,52,50,18,50,52,24,45,55,56,24,63,74,66,44,58,78,84,39,71,65,40,50,53,54,49,25,51,52,27,47,78,69,68,36,51,69,63,18,48,53,47,34,53,50,43,54,71,73,40,56,61,57,36,68,65,26,19,53,34,27,40,55,48,13,53,53,29,46,76,69,69,34,60,68,57,19,48,49,25,19,44,51,14,30,43,12,29,45,61,53,44,39,24,70,65,60,34,41,41,54,43,16,52,53,32,40,74,72,64,43,38,70,64,14,44,55,35,36,50,51,39,45,52,29,11,58,64,19,42,19,43,59,55,35,43,58,46,60,69,51,44,61,63,48,50,52,54,42,50,50,53,52,50,51,51,50,51,51,52,53,48,51,39,51,51,45,50,52,53,36,51,53,34,50,52,50,41,54,52,46,48,55,52,43,52,53,48,54,51,52,41,51,53,42,52,53,53,44,53,53,52,45,45,48,44,32,52,46,52,49,51,36,29,53,47,52,48,50,41,47,49,47,40,49,49,52,37,52,34,54,76,70,67,39,58,68,60,50,44,56,63,43,62,42,64,59,55,60,53,47,52,48,51,49,47,50,51,51,48,42,52,53,48,40,68,76,30,72,58,45,69,63,55,53,36,68,48,27,34,86,90,63,45,85,80,74,54,95,91,52,85,61,53,74,68,55,45,54,52,51,44,34,46,27,67,49,71,52,56,66,56,50,12,58,56,68,70,48,52,53,65,56,47,51,50,50,52,51,54,50,39,70,38,29,69,49,56,88,52,41,71,63,53,48,55,51,59,78,58,85,122

pLDDT: mean 87.83, std 11.62, range [37.16, 98.38]

Foldseek 3Di:
DVVVVVVVVVVVVVVPPVPDDDDLVVLVVVLVVLVVCLVVLVVVLVVVLVVLVVVLPDPPDDLVRNLVSLQVSLVSLLLFALVSSLVSLVVSLVSCVVVVPLQSNLQSLLSNLSSCLQLVVLVVSVCSLVVRDPVPHDLVCLLSSLVSQLSSLVSVLLLQVPHPCNVVSVVSNLVSLVSNLVSDDPVDLVNLQSVLVVCVVVVVNVSSLVSLVVSCVPDDLQDLSNLSSLQVNLVSCVVVVNLSSNLSSLSSSSSNCSSNNRLSDDSLLVNLQSCVVVPVLVSSLVSLVSNLVSCVSRSRVSSNVVSVVCNVVSVVVVVVVVVVVVVVVVVVVVVVVVVVVVVVVVVVVVVVVVVVVVVLVVVVVVLVVLVVVLVVVVVVVVVVVVVVVVVVVVVVVVCVVVVNVVVVCVVVVPPVVVVVVLVVVVVVVLVSLCVSAVCLLVQLQVQFDVVPRDDDDDPDSDDPLSVLLSVLLVPDDDLVVSCVVNVHDSVVSVVSLVVRLVGGPHNVCSSVVSNCRPPSD/DVVVVVVVVVVVVVVPPVPDDDDLVVLVVVLVVLVVCLVVLVVVLVVVLVVLVVVLPDPPDDLVRNLVSLQVSLVSLLLFALVSSLVSLVVSLVSCVVVVPLQSNLQSLLSNLSSCLQLVVLVVSVCSLVVDDPVPHDLVCLLSSLVSQLSSLVSVLLLQVPHPCNVVSVVSNVVSLVSNLVSDDCVDLVNLQSVLVVCVVVVVNVSSLVSLVVSCVVDDLQDPSNLSSLQVNLVSCVVVVNLSSNLSSLSSSSSNCSSNNRLSDDSLLVNLQSCVVVPVLVSSLVSLVSNLVSCVSRSRVSSNVVSVVCNVVSVVVVVVVVVVVVVVVVVVVVVVVVVVVVVVVVVVVVVVVVVVVVVLVVVVVVLVVLVVVLVVVVVVVVVVVVVVVVVVVVVVVVCVVVVNVVVVCVVVPPPVVVVVVLVVVVVVVLVSLCSSAVCLLVQLQVQFDVVPRDDDDDPDSDDPLSVLLSVLLVPDDDLVVSCVVNVHDSVVSVVSLVVRLVGGPHNVCSSVVSNCRSPSD

Organism: NCBI:txid997884